Protein AF-0000000080183903 (afdb_homodimer)

Radius of gyration: 32.25 Å; Cα contacts (8 Å, |Δi|>4): 2059; chains: 2; bounding box: 62×93×68 Å

Organism: NCBI:txid722731

Secondary structure (DSSP, 8-state):
--PPEEEEEEESS-TT-SGGGT-TTS--HHHHHHHHTSEEESSEE-S-SSHHHHHHHHHHSS-HHHHS-SS-GGGT----TT---HHHHHHTTT-EEEEEE---S-SSGGGG--SEEE-SB-SHHHHHHHHHHIIIIIGGGGTT--EEEEEE--TTSSP--TTTSPPP-GGG----TTS---HHHHHHHHHHHH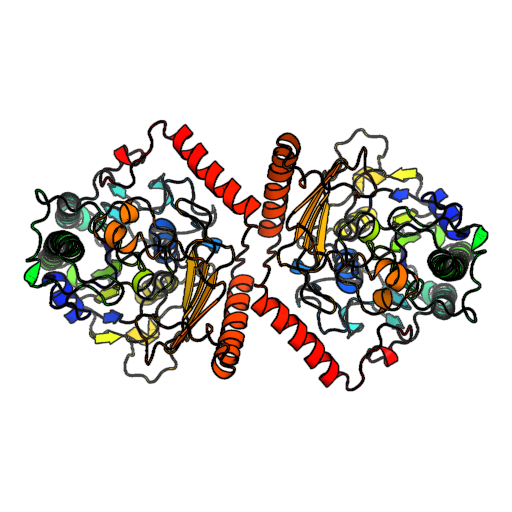HHHHHHHHHHHHHHHHHHTTGGGGEEEEEEESS--SSTTSTTS-SHHHHB--EEEEPPTT--SS--EEE-S-EEGGGHHHHHHHHTT-PPPTT--S---HHHHH-TTS----S-S-EEEEEEESSSEEEEEEEE-SSEEEEEE-S--BS----HHHHTSHHHHHHGGGS-SBPPSEEEEETTT-TT----TTTTT-HHHHHHHHHHHHHHHHHHHHTT-PPPPHHHHHHHHHHHHHHHHHHHSS---TT-SBGGGGT---/--PPEEEEEEESS-TT-SGGGT-TTS--HHHHHHHHTSEEESSEE-S-SSHHHHHHHHHHSS-HHHHS-SS-GGGT----TT---HHHHHHTTT-EEEEEE---S-SSGGGG--SEEE-SB-SHHHHHHHHHHIIIIIGGGGTT--EEEEEE--TTSSP--TTTSPPP-GGG----TTS---HHHHHHHHHHHHHHHHHHHHHHHHHHHHHHTTGGGGEEEEEEESS--SSTTSTTS-SHHHHB--EEEEPPTT--SS--EEE-S-EEGGGHHHHHHHHTT-PPPTT--S---HHHHH-TTS----S-S-EEEEEEESSSEEEEEEEE-SSEEEEEE-S--BS----HHHHTSHHHHHHGGGS-SBPPSEEEEETTT-TT----TTTTT-HHHHHHHHHHHHHHHHHHHHTT-PPPPHHHHHHHHHHHHHHHHHHHSS---TT-SBGGGGT---

Solvent-accessible surface area (backbone atoms only — not comparable to full-atom values): 45417 Å² total; per-residue (Å²): 126,75,56,68,24,38,38,38,39,36,37,28,34,45,13,53,77,30,37,76,66,69,31,80,73,37,62,26,68,46,54,32,52,47,38,68,59,5,32,30,36,76,39,27,30,24,38,11,22,38,61,15,22,9,44,41,10,38,38,37,4,22,55,29,69,66,33,37,20,49,25,38,16,85,34,64,29,39,62,42,90,85,61,60,32,50,43,38,56,40,39,76,72,61,34,48,27,37,37,33,13,46,78,48,52,45,59,49,66,73,76,54,40,48,77,40,73,48,48,61,44,5,42,40,72,58,25,41,51,52,50,52,50,39,62,69,56,52,53,72,72,46,77,64,58,25,35,36,39,36,40,18,26,34,42,45,41,67,73,59,53,60,91,78,17,63,51,45,65,39,87,63,46,74,68,57,90,87,48,72,90,42,72,54,32,24,45,46,49,15,20,51,38,10,32,44,33,55,44,22,54,39,52,38,53,52,53,49,48,33,53,72,69,55,47,37,42,45,24,33,40,36,38,37,30,29,10,6,26,78,41,77,73,9,36,74,29,88,41,61,53,0,14,28,19,35,39,30,43,22,66,17,71,66,48,80,67,48,66,55,43,77,41,82,53,64,39,43,27,22,18,48,39,35,17,52,31,47,68,72,72,45,83,67,64,86,79,41,69,33,58,58,49,38,70,55,55,53,41,69,82,54,91,61,79,71,89,45,75,62,46,60,34,41,44,41,41,70,97,45,56,53,47,34,42,35,38,34,42,89,52,37,40,39,37,40,38,79,58,92,44,40,54,55,76,66,54,67,78,31,44,72,31,53,49,24,55,71,43,52,90,70,28,67,50,75,39,66,54,60,41,34,23,52,34,84,84,33,68,81,61,78,60,56,49,58,78,79,67,41,65,71,48,49,54,54,48,51,55,51,40,48,54,44,44,50,51,30,56,76,53,49,51,53,75,62,52,72,69,41,32,41,50,50,41,50,48,34,44,49,51,36,37,62,72,54,70,48,77,51,39,90,64,46,48,35,22,67,51,42,56,30,76,131,124,75,57,68,24,37,37,38,39,36,36,27,32,45,12,53,76,31,38,74,68,68,32,80,74,36,62,27,68,44,53,32,53,48,38,68,60,4,32,30,38,75,40,27,29,24,39,10,23,39,61,15,22,9,44,40,10,38,39,38,4,22,54,28,68,65,33,37,20,48,24,39,17,84,34,62,30,38,62,42,90,85,62,60,31,50,44,38,56,40,41,77,71,61,32,47,26,37,38,32,12,45,78,47,52,46,58,49,66,74,76,53,40,48,76,39,74,47,49,61,44,5,44,41,72,59,24,41,52,53,50,52,50,38,61,70,55,51,51,72,70,46,78,64,58,24,34,38,40,36,41,18,27,34,43,44,41,67,73,58,54,60,90,78,18,63,51,46,65,39,88,63,47,75,69,57,89,84,47,73,90,42,71,54,31,23,44,47,49,14,22,51,38,10,32,42,33,55,43,22,56,37,51,38,53,52,55,50,46,32,54,73,71,54,48,37,41,44,24,32,39,36,38,37,30,29,10,7,26,76,42,76,71,9,35,72,30,87,41,60,52,0,14,28,20,34,39,31,44,22,64,17,70,66,46,79,67,47,67,55,43,78,41,81,53,66,40,43,26,22,19,47,39,36,18,52,32,46,70,71,72,44,83,66,64,85,80,41,68,33,58,57,51,38,68,54,55,52,40,71,83,54,92,60,80,71,90,45,73,61,44,60,33,42,43,41,41,70,95,44,55,54,48,34,42,35,37,33,42,88,51,36,40,40,37,40,37,77,57,93,44,40,53,53,75,66,55,68,78,30,45,72,30,52,49,23,55,71,44,53,92,69,29,67,50,74,38,65,54,60,41,33,22,51,34,84,84,32,67,82,62,79,59,54,49,57,78,78,66,41,65,71,48,49,53,54,48,51,55,51,41,47,52,44,43,51,51,31,57,76,53,49,48,53,75,64,54,72,70,40,32,40,48,49,40,51,48,34,43,50,51,36,36,63,72,52,72,47,77,53,39,90,64,47,48,35,22,66,51,42,55,31,76,130

Foldseek 3Di:
DQFFAEEEEEEEQAFPCDVCLPNPLFDQVLVNVLLQQWAWENAEWFQELDAQQRVQLLFQLAHCVQQFPQEWQLLPTAGDPVTATLLRQVVVVFAAEEEEFDDTHHLAVVVNPHPYYDHQFQALVVQLVVLLCCLVPVVVVPVSGHYYYYRYHHPPDDDQDCVVFPFGDLVSDDDDPVFDDDSQRSRRVRSSSRSSNVNSVSVNSSVVSCVVSVVLQRYKYKYKYRFAHQFFPARRHPACRSTRMTITIRGRPNDPQFGRDYDHAHHYSSQNSVQVCVCSVHDDDPSNPHHHCNVCRRCVPDPDDGSDFKDKHWHADYLFGWTKIWIDGPFKIKIATQDKAWQTDHDPSRCPGSRNVRCVVPGRHIHDRMFMDGCVVCVRRPDGPPPVPDPVRVVVNVVRVVVRVVVCVVSVPDHDDNVVSRVVSVCSNVVSCVVLVHDQDPNRSGSVSNSRDD/DQFFAEEEEEEEQAFPCDVCLPNPLFDQVLVNVLQQQWAWENAEWFQELDAQQRVQLLFQLAHCVQQFPQEWQLLPTAGDPVTATLLRQVVVVFAAEEEEFDDTHHLAVVVNPHPYYDHQFQALVVQLVVLLCCLVPVVVVPVSGHYYYYRYHHPPPDDQDCVVFPFGDLVSDDDDPVFDDDSQRSRRVRSSSRSSNVNSVSVNSSVVSCVVSVVLQRYKYKYKYRFAHQFFPARRHPACRSTRMTITIRGRPNDPQFGRDYDHAHHYSSQNSVQVCVCSVHDDDPSNPHHHCNVCRRCVPDPDDGSDFKDKHWHADYLFGWTKIWIDGPFKIKIAGQDKFWQTDHDPSRCPGSRNVRCVVPGRHIHDRMFMDGCVVCVRRPDGPPPVPDPVRVVVNVVRVVVRVVVCVVSVPDHDDNVVSRVVSVCSNVVSCVVLVHDQDPNRSGSVSRSRDD

Sequence (908 aa):
MAGDNVLLVHWHDLGRYLGAYGHQDVSSPRLDALAADSILFTRAHACAPLCSPSRGSFFTGRYPQSNGLVGLAHHGWEYRADVQTLPQILSQSGWYSALFGMQHESSYPKRLGFDEFDVSNSYCEYVVEKVIDWLHGDVPCRAGQPFLLTAGFFETHRPYPQERYEPANSATVEPPDYLPDTPEVRGDLAGFYGAISTADAAVGRILDTLAETGLDANTWVVFFTDHGPALPRAKSTLYDAGTGVALLIRPPAGRRDIASGVYDELFSGVDLVPTLLELLGLDVPADVEGVSHAHALHAPDTPADPVREQVYSMKTYHDSFDPIRAIRTKEYSYIENYVPRPLLDLPWDIQESPSGQAVAPFVTSPRPARELYDLRTDPTETLNLLADGDPGAEAIAADLAVRLHDWRQRTGDVIPSDFAGSRIALRYTETYVQIHLNAPSSRSAIAVDRGIEEMAGDNVLLVHWHDLGRYLGAYGHQDVSSPRLDALAADSILFTRAHACAPLCSPSRGSFFTGRYPQSNGLVGLAHHGWEYRADVQTLPQILSQSGWYSALFGMQHESSYPKRLGFDEFDVSNSYCEYVVEKVIDWLHGDVPCRAGQPFLLTAGFFETHRPYPQERYEPANSATVEPPDYLPDTPEVRGDLAGFYGAISTADAAVGRILDTLAETGLDANTWVVFFTDHGPALPRAKSTLYDAGTGVALLIRPPAGRRDIASGVYDELFSGVDLVPTLLELLGLDVPADVEGVSHAHALHAPDTPADPVREQVYSMKTYHDSFDPIRAIRTKEYSYIENYVPRPLLDLPWDIQESPSGQAVAPFVTSPRPARELYDLRTDPTETLNLLADGDPGAEAIAADLAVRLHDWRQRTGDVIPSDFAGSRIALRYTETYVQIHLNAPSSRSAIAVDRGIEE

Structure (mmCIF, N/CA/C/O backbone):
data_AF-0000000080183903-model_v1
#
loop_
_entity.id
_entity.type
_entity.pdbx_description
1 polymer Sulfatase
#
loop_
_atom_site.group_PDB
_atom_site.id
_atom_site.type_symbol
_atom_site.label_atom_id
_atom_site.label_alt_id
_atom_site.label_comp_id
_atom_site.label_asym_id
_atom_site.label_entity_id
_atom_site.label_seq_id
_atom_site.pdbx_PDB_ins_code
_atom_site.Cartn_x
_atom_site.Cartn_y
_atom_site.Cartn_z
_atom_site.occupancy
_atom_site.B_iso_or_equiv
_atom_site.auth_seq_id
_atom_site.auth_comp_id
_atom_site.auth_asym_id
_atom_site.auth_atom_id
_atom_site.pdbx_PDB_model_num
ATOM 1 N N . MET A 1 1 ? -32.906 26.062 20.281 1 38.72 1 MET A N 1
ATOM 2 C CA . MET A 1 1 ? -31.656 26.703 20.688 1 38.72 1 MET A CA 1
ATOM 3 C C . MET A 1 1 ? -30.703 26.844 19.484 1 38.72 1 MET A C 1
ATOM 5 O O . MET A 1 1 ? -30.641 25.938 18.641 1 38.72 1 MET A O 1
ATOM 9 N N . ALA A 1 2 ? -30.516 28.031 19.125 1 52.19 2 ALA A N 1
ATOM 10 C CA . ALA A 1 2 ? -29.734 28.297 17.922 1 52.19 2 ALA A CA 1
ATOM 11 C C . ALA A 1 2 ? -28.422 27.5 17.938 1 52.19 2 ALA A C 1
ATOM 13 O O . ALA A 1 2 ? -27.797 27.344 18.969 1 52.19 2 ALA A O 1
ATOM 14 N N . GLY A 1 3 ? -28.234 26.547 17.031 1 78.31 3 GLY A N 1
ATOM 15 C CA . GLY A 1 3 ? -27.062 25.672 16.953 1 78.31 3 GLY A CA 1
ATOM 16 C C . GLY A 1 3 ? -25.75 26.422 16.953 1 78.31 3 GLY A C 1
ATOM 17 O O . GLY A 1 3 ? -25.719 27.625 16.688 1 78.31 3 GLY A O 1
ATOM 18 N N . ASP A 1 4 ? -24.672 25.984 17.594 1 93.06 4 ASP A N 1
ATOM 19 C CA . ASP A 1 4 ? -23.344 26.594 17.688 1 93.06 4 ASP A CA 1
ATOM 20 C C . ASP A 1 4 ? -22.766 26.875 16.312 1 93.06 4 ASP A C 1
ATOM 22 O O . ASP A 1 4 ? -22.953 26.094 15.383 1 93.06 4 ASP A O 1
ATOM 26 N N . ASN A 1 5 ? -22.25 28.141 16.156 1 96.62 5 ASN A N 1
ATOM 27 C CA . ASN A 1 5 ? -21.469 28.469 14.977 1 96.62 5 ASN A CA 1
ATOM 28 C C . ASN A 1 5 ? -20.016 28.031 15.125 1 96.62 5 ASN A C 1
ATOM 30 O O . ASN A 1 5 ? -19.578 27.703 16.219 1 96.62 5 ASN A O 1
ATOM 34 N N . VAL A 1 6 ? -19.312 27.984 14.016 1 98.06 6 VAL A N 1
ATOM 35 C CA . VAL A 1 6 ? -17.875 27.703 14.023 1 98.06 6 VAL A CA 1
ATOM 36 C C . VAL A 1 6 ? -17.141 28.75 13.203 1 98.06 6 VAL A C 1
ATOM 38 O O . VAL A 1 6 ? -17.516 29.031 12.062 1 98.06 6 VAL A O 1
ATOM 41 N N . LEU A 1 7 ? -16.172 29.359 13.797 1 98.62 7 LEU A N 1
ATOM 42 C CA . LEU A 1 7 ? -15.195 30.188 13.102 1 98.62 7 LEU A CA 1
ATOM 43 C C . LEU A 1 7 ? -13.836 29.5 13.062 1 98.62 7 LEU A C 1
ATOM 45 O O . LEU A 1 7 ? -13.25 29.219 14.109 1 98.62 7 LEU A O 1
ATOM 49 N N . LEU A 1 8 ? -13.375 29.172 11.883 1 98.69 8 LEU A N 1
ATOM 50 C CA . LEU A 1 8 ? -12.031 28.641 11.672 1 98.69 8 LEU A CA 1
ATOM 51 C C . LEU A 1 8 ? -11.102 29.719 11.117 1 98.69 8 LEU A C 1
ATOM 53 O O . LEU A 1 8 ? -11.383 30.312 10.078 1 98.69 8 LEU A O 1
ATOM 57 N N . VAL A 1 9 ? -10.062 29.984 11.812 1 98.75 9 VAL A N 1
ATOM 58 C CA . VAL A 1 9 ? -8.992 30.844 11.32 1 98.75 9 VAL A CA 1
ATOM 59 C C . VAL A 1 9 ? -7.711 30.031 11.156 1 98.75 9 VAL A C 1
ATOM 61 O O . VAL A 1 9 ? -7.242 29.391 12.102 1 98.75 9 VAL A O 1
ATOM 64 N N . HIS A 1 10 ? -7.207 29.984 9.977 1 97.81 10 HIS A N 1
ATOM 65 C CA . HIS A 1 10 ? -5.984 29.203 9.805 1 97.81 10 HIS A CA 1
ATOM 66 C C . HIS A 1 10 ? -4.926 30.016 9.055 1 97.81 10 HIS A C 1
ATOM 68 O O . HIS A 1 10 ? -5.254 30.859 8.227 1 97.81 10 HIS A O 1
ATOM 74 N N . TRP A 1 11 ? -3.684 29.828 9.469 1 97.75 11 TRP A N 1
ATOM 75 C CA . TRP A 1 11 ? -2.52 30.469 8.875 1 97.75 11 TRP A CA 1
ATOM 76 C C . TRP A 1 11 ? -1.66 29.469 8.117 1 97.75 11 TRP A C 1
ATOM 78 O O . TRP A 1 11 ? -1.824 28.25 8.273 1 97.75 11 TRP A O 1
ATOM 88 N N . HIS A 1 12 ? -0.864 30.094 7.266 1 93.44 12 HIS A N 1
ATOM 89 C CA . HIS A 1 12 ? 0.11 29.359 6.477 1 93.44 12 HIS A CA 1
ATOM 90 C C . HIS A 1 12 ? 1.508 29.469 7.078 1 93.44 12 HIS A C 1
ATOM 92 O O . HIS A 1 12 ? 1.948 30.562 7.434 1 93.44 12 HIS A O 1
ATOM 98 N N . ASP A 1 13 ? 2.256 28.328 7.266 1 96.56 13 ASP A N 1
ATOM 99 C CA . ASP A 1 13 ? 3.697 28.281 7.496 1 96.56 13 ASP A CA 1
ATOM 100 C C . ASP A 1 13 ? 4.055 28.859 8.867 1 96.56 13 ASP A C 1
ATOM 102 O O . ASP A 1 13 ? 5.105 29.484 9.031 1 96.56 13 ASP A O 1
ATOM 106 N N . LEU A 1 14 ? 3.205 28.719 9.867 1 98.06 14 LEU A N 1
ATOM 107 C CA . LEU A 1 14 ? 3.457 29.359 11.156 1 98.06 14 LEU A CA 1
ATOM 108 C C . LEU A 1 14 ? 4.129 28.391 12.125 1 98.06 14 LEU A C 1
ATOM 110 O O . LEU A 1 14 ? 5.027 28.781 12.875 1 98.06 14 LEU A O 1
ATOM 114 N N . GLY A 1 15 ? 3.643 27.141 12.148 1 98.12 15 GLY A N 1
ATOM 115 C CA . GLY A 1 15 ? 4.012 26.219 13.211 1 98.12 15 GLY A CA 1
ATOM 116 C C . GLY A 1 15 ? 3.486 26.641 14.57 1 98.12 15 GLY A C 1
ATOM 117 O O . GLY A 1 15 ? 2.293 26.906 14.727 1 98.12 15 GLY A O 1
ATOM 118 N N . ARG A 1 16 ? 4.391 26.734 15.555 1 98.25 16 ARG A N 1
ATOM 119 C CA . ARG A 1 16 ? 4.008 27.125 16.906 1 98.25 16 ARG A CA 1
ATOM 120 C C . ARG A 1 16 ? 4.703 28.422 17.328 1 98.25 16 ARG A C 1
ATOM 122 O O . ARG A 1 16 ? 4.996 28.609 18.5 1 98.25 16 ARG A O 1
ATOM 129 N N . TYR A 1 17 ? 5 29.172 16.344 1 98.19 17 TYR A N 1
ATOM 130 C CA . TYR A 1 17 ? 5.734 30.406 16.609 1 98.19 17 TYR A CA 1
ATOM 131 C C . TYR A 1 17 ? 4.793 31.5 17.094 1 98.19 17 TYR A C 1
ATOM 133 O O . TYR A 1 17 ? 4.547 32.469 16.391 1 98.19 17 TYR A O 1
ATOM 141 N N . LEU A 1 18 ? 4.352 31.359 18.328 1 98.44 18 LEU A N 1
ATOM 142 C CA . LEU A 1 18 ? 3.504 32.312 19.047 1 98.44 18 LEU A CA 1
ATOM 143 C C . LEU A 1 18 ? 3.971 32.438 20.5 1 98.44 18 LEU A C 1
ATOM 145 O O . LEU A 1 18 ? 4.594 31.531 21.047 1 98.44 18 LEU A O 1
ATOM 149 N N . GLY A 1 19 ? 3.646 33.562 21.047 1 97.81 19 GLY A N 1
ATOM 150 C CA . GLY A 1 19 ? 3.924 33.719 22.469 1 97.81 19 GLY A CA 1
ATOM 151 C C . GLY A 1 19 ? 3.291 32.625 23.328 1 97.81 19 GLY A C 1
ATOM 152 O O . GLY A 1 19 ? 3.896 32.156 24.297 1 97.81 19 GLY A O 1
ATOM 153 N N . ALA A 1 20 ? 2.158 32.188 23 1 97.94 20 ALA A N 1
ATOM 154 C CA . ALA A 1 20 ? 1.405 31.188 23.734 1 97.94 20 ALA A CA 1
ATOM 155 C C . ALA A 1 20 ? 2.158 29.859 23.781 1 97.94 20 ALA A C 1
ATOM 157 O O . ALA A 1 20 ? 1.91 29.031 24.656 1 97.94 20 ALA A O 1
ATOM 158 N N . TYR A 1 21 ? 3.08 29.656 22.891 1 97.81 21 TYR A N 1
ATOM 159 C CA . TYR A 1 21 ? 3.855 28.422 22.844 1 97.81 21 TYR A CA 1
ATOM 160 C C . TYR A 1 21 ? 5.281 28.656 23.328 1 97.81 21 TYR A C 1
ATOM 162 O O . TYR A 1 21 ? 6.176 27.844 23.062 1 97.81 21 TYR A O 1
ATOM 170 N N . GLY A 1 22 ? 5.523 29.797 23.906 1 95.56 22 GLY A N 1
ATOM 171 C CA . GLY A 1 22 ? 6.789 30.016 24.578 1 95.56 22 GLY A CA 1
ATOM 172 C C . GLY A 1 22 ? 7.75 30.891 23.781 1 95.56 22 GLY A C 1
ATOM 173 O O . GLY A 1 22 ? 8.891 31.094 24.203 1 95.56 22 GLY A O 1
ATOM 174 N N . HIS A 1 23 ? 7.355 31.359 22.641 1 95.94 23 HIS A N 1
ATOM 175 C CA . HIS A 1 23 ? 8.211 32.25 21.875 1 95.94 23 HIS A CA 1
ATOM 176 C C . HIS A 1 23 ? 8.109 33.688 22.375 1 95.94 23 HIS A C 1
ATOM 178 O O . HIS A 1 23 ? 7.32 34.5 21.859 1 95.94 23 HIS A O 1
ATOM 184 N N . GLN A 1 24 ? 8.945 34.062 23.172 1 93.25 24 GLN A N 1
ATOM 185 C CA . GLN A 1 24 ? 8.906 35.406 23.797 1 93.25 24 GLN A CA 1
ATOM 186 C C . GLN A 1 24 ? 9.383 36.469 22.828 1 93.25 24 GLN A C 1
ATOM 188 O O . GLN A 1 24 ? 9.086 37.656 23.016 1 93.25 24 GLN A O 1
ATOM 193 N N . ASP A 1 25 ? 10.055 36.062 21.828 1 95 25 ASP A N 1
ATOM 194 C CA . ASP A 1 25 ? 10.609 37 20.859 1 95 25 ASP A CA 1
ATOM 195 C C . ASP A 1 25 ? 9.594 37.312 19.766 1 95 25 ASP A C 1
ATOM 197 O O . ASP A 1 25 ? 9.867 38.125 18.859 1 95 25 ASP A O 1
ATOM 201 N N . VAL A 1 26 ? 8.445 36.719 19.859 1 96.31 26 VAL A N 1
ATOM 202 C CA . VAL A 1 26 ? 7.379 36.969 18.891 1 96.31 26 VAL A CA 1
ATOM 203 C C . VAL A 1 26 ? 6.289 37.812 19.531 1 96.31 26 VAL A C 1
ATOM 205 O O . VAL A 1 26 ? 5.934 37.625 20.703 1 96.31 26 VAL A O 1
ATOM 208 N N . SER A 1 27 ? 5.875 38.812 18.812 1 97.5 27 SER A N 1
ATOM 209 C CA . SER A 1 27 ? 4.742 39.625 19.25 1 97.5 27 SER A CA 1
ATOM 210 C C . SER A 1 27 ? 3.436 39.125 18.641 1 97.5 27 SER A C 1
ATOM 212 O O . SER A 1 27 ? 3.129 39.406 17.484 1 97.5 27 SER A O 1
ATOM 214 N N . SER A 1 28 ? 2.703 38.438 19.438 1 98.44 28 SER A N 1
ATOM 215 C CA . SER A 1 28 ? 1.4 37.906 19.031 1 98.44 28 SER A CA 1
ATOM 216 C C . SER A 1 28 ? 0.371 38.094 20.156 1 98.44 28 SER A C 1
ATOM 218 O O . SER A 1 28 ? -0.293 37.125 20.547 1 98.44 28 SER A O 1
ATOM 220 N N . PRO A 1 29 ? 0.107 39.281 20.609 1 98.62 29 PRO A N 1
ATOM 221 C CA . PRO A 1 29 ? -0.712 39.5 21.797 1 98.62 29 PRO A CA 1
ATOM 222 C C . PRO A 1 29 ? -2.154 39.031 21.625 1 98.62 29 PRO A C 1
ATOM 224 O O . PRO A 1 29 ? -2.781 38.594 22.578 1 98.62 29 PRO A O 1
ATOM 227 N N . ARG A 1 30 ? -2.709 39.188 20.469 1 98.69 30 ARG A N 1
ATOM 228 C CA . ARG A 1 30 ? -4.113 38.812 20.266 1 98.69 30 ARG A CA 1
ATOM 229 C C . ARG A 1 30 ? -4.309 37.312 20.312 1 98.69 30 ARG A C 1
ATOM 231 O O . ARG A 1 30 ? -5.234 36.812 20.953 1 98.69 30 ARG A O 1
ATOM 238 N N . LEU A 1 31 ? -3.391 36.562 19.641 1 98.69 31 LEU A N 1
ATOM 239 C CA . LEU A 1 31 ? -3.471 35.125 19.688 1 98.69 31 LEU A CA 1
ATOM 240 C C . LEU A 1 31 ? -3.121 34.594 21.078 1 98.69 31 LEU A C 1
ATOM 242 O O . LEU A 1 31 ? -3.666 33.594 21.531 1 98.69 31 LEU A O 1
ATOM 246 N N . ASP A 1 32 ? -2.184 35.312 21.75 1 98.56 32 ASP A N 1
ATOM 247 C CA . ASP A 1 32 ? -1.875 34.938 23.125 1 98.56 32 ASP A CA 1
ATOM 248 C C . ASP A 1 32 ? -3.094 35.094 24.031 1 98.56 32 ASP A C 1
ATOM 250 O O . ASP A 1 32 ? -3.361 34.25 24.891 1 98.56 32 ASP A O 1
ATOM 254 N N . ALA A 1 33 ? -3.812 36.156 23.828 1 98.12 33 ALA A N 1
ATOM 255 C CA . ALA A 1 33 ? -5.051 36.375 24.578 1 98.12 33 ALA A CA 1
ATOM 256 C C . ALA A 1 33 ? -6.09 35.312 24.219 1 98.12 33 ALA A C 1
ATOM 258 O O . ALA A 1 33 ? -6.785 34.781 25.109 1 98.12 33 ALA A O 1
ATOM 259 N N . LEU A 1 34 ? -6.199 35.031 22.938 1 98.12 34 LEU A N 1
ATOM 260 C CA . LEU A 1 34 ? -7.105 33.969 22.531 1 98.12 34 LEU A CA 1
ATOM 261 C C . LEU A 1 34 ? -6.734 32.656 23.203 1 98.12 34 LEU A C 1
ATOM 263 O O . LEU A 1 34 ? -7.609 31.906 23.672 1 98.12 34 LEU A O 1
ATOM 267 N N . ALA A 1 35 ? -5.449 32.312 23.203 1 98.25 35 ALA A N 1
ATOM 268 C CA . ALA A 1 35 ? -4.969 31.062 23.812 1 98.25 35 ALA A CA 1
ATOM 269 C C . ALA A 1 35 ? -5.367 30.984 25.281 1 98.25 35 ALA A C 1
ATOM 271 O O . ALA A 1 35 ? -5.734 29.906 25.766 1 98.25 35 ALA A O 1
ATOM 272 N N . ALA A 1 36 ? -5.344 32.062 25.953 1 96.25 36 ALA A N 1
ATOM 273 C CA . ALA A 1 36 ? -5.668 32.094 27.375 1 96.25 36 ALA A CA 1
ATOM 274 C C . ALA A 1 36 ? -7.133 31.75 27.609 1 96.25 36 ALA A C 1
ATOM 276 O O . ALA A 1 36 ? -7.48 31.203 28.672 1 96.25 36 ALA A O 1
ATOM 277 N N . ASP A 1 37 ? -7.984 32.031 26.641 1 94.62 37 ASP A N 1
ATOM 278 C CA . ASP A 1 37 ? -9.414 31.781 26.75 1 94.62 37 ASP A CA 1
ATOM 279 C C . ASP A 1 37 ? -9.805 30.516 26 1 94.62 37 ASP A C 1
ATOM 281 O O . ASP A 1 37 ? -10.992 30.266 25.75 1 94.62 37 ASP A O 1
ATOM 285 N N . SER A 1 38 ? -8.82 29.734 25.562 1 96.88 38 SER A N 1
ATOM 286 C CA . SER A 1 38 ? -9.062 28.562 24.734 1 96.88 38 SER A CA 1
ATOM 287 C C . SER A 1 38 ? -8.492 27.297 25.375 1 96.88 38 SER A C 1
ATOM 289 O O . SER A 1 38 ? -7.871 27.375 26.438 1 96.88 38 SER A O 1
ATOM 291 N N . ILE A 1 39 ? -8.859 26.188 24.859 1 96.69 39 ILE A N 1
ATOM 292 C CA . ILE A 1 39 ? -8.047 24.984 25.047 1 96.69 39 ILE A CA 1
ATOM 293 C C . ILE A 1 39 ? -6.816 25.062 24.141 1 96.69 39 ILE A C 1
ATOM 295 O O . ILE A 1 39 ? -6.93 25.094 22.922 1 96.69 39 ILE A O 1
ATOM 299 N N . LEU A 1 40 ? -5.645 25.141 24.766 1 98 40 LEU A N 1
ATOM 300 C CA . LEU A 1 40 ? -4.371 25.203 24.062 1 98 40 LEU A CA 1
ATOM 301 C C . LEU A 1 40 ? -3.787 23.812 23.859 1 98 40 LEU A C 1
ATOM 303 O O . LEU A 1 40 ? -3.432 23.141 24.844 1 98 40 LEU A O 1
ATOM 307 N N . PHE A 1 41 ? -3.666 23.375 22.625 1 98.31 41 PHE A N 1
ATOM 308 C CA . PHE A 1 41 ? -3.076 22.078 22.312 1 98.31 41 PHE A CA 1
ATOM 309 C C . PHE A 1 41 ? -1.564 22.188 22.172 1 98.31 41 PHE A C 1
ATOM 311 O O . PHE A 1 41 ? -1.072 22.875 21.266 1 98.31 41 PHE A O 1
ATOM 318 N N . THR A 1 42 ? -0.841 21.453 22.984 1 97.81 42 THR A N 1
ATOM 319 C CA . THR A 1 42 ? 0.604 21.656 23 1 97.81 42 THR A CA 1
ATOM 320 C C . THR A 1 42 ? 1.31 20.562 22.203 1 97.81 42 THR A C 1
ATOM 322 O O . THR A 1 42 ? 2.5 20.672 21.906 1 97.81 42 THR A O 1
ATOM 325 N N . ARG A 1 43 ? 0.579 19.516 21.781 1 98.12 43 ARG A N 1
ATOM 326 C CA . ARG A 1 43 ? 1.175 18.391 21.047 1 98.12 43 ARG A CA 1
ATOM 327 C C . ARG A 1 43 ? 0.336 18.031 19.828 1 98.12 43 ARG A C 1
ATOM 329 O O . ARG A 1 43 ? 0.077 16.859 19.562 1 98.12 43 ARG A O 1
ATOM 336 N N . ALA A 1 44 ? -0.181 19.047 19.188 1 98.75 44 ALA A N 1
ATOM 337 C CA . ALA A 1 44 ? -0.895 18.844 17.922 1 98.75 44 ALA A CA 1
ATOM 338 C C . ALA A 1 44 ? 0.076 18.75 16.75 1 98.75 44 ALA A C 1
ATOM 340 O O . ALA A 1 44 ? 1.047 19.516 16.688 1 98.75 44 ALA A O 1
ATOM 341 N N . HIS A 1 45 ? -0.143 17.75 15.891 1 98.88 45 HIS A N 1
ATOM 342 C CA . HIS A 1 45 ? 0.715 17.547 14.734 1 98.88 45 HIS A CA 1
ATOM 343 C C . HIS A 1 45 ? -0.108 17.438 13.453 1 98.88 45 HIS A C 1
ATOM 345 O O . HIS A 1 45 ? -1.142 16.766 13.438 1 98.88 45 HIS A O 1
ATOM 351 N N . ALA A 1 46 ? 0.334 18.109 12.406 1 98.81 46 ALA A N 1
ATOM 352 C CA . ALA A 1 46 ? -0.218 17.906 11.07 1 98.81 46 ALA A CA 1
ATOM 353 C C . ALA A 1 46 ? 0.128 16.531 10.531 1 98.81 46 ALA A C 1
ATOM 355 O O . ALA A 1 46 ? 1.131 15.93 10.938 1 98.81 46 ALA A O 1
ATOM 356 N N . CYS A 1 47 ? -0.677 16.094 9.648 1 98.75 47 CYS A N 1
ATOM 357 C CA . CYS A 1 47 ? -0.421 14.789 9.047 1 98.75 47 CYS A CA 1
ATOM 358 C C . CYS A 1 47 ? 0.646 14.898 7.961 1 98.75 47 CYS A C 1
ATOM 360 O O . CYS A 1 47 ? 1.194 13.883 7.523 1 98.75 47 CYS A O 1
ATOM 362 N N . ALA A 1 48 ? 0.909 16.094 7.523 1 98.75 48 ALA A N 1
ATOM 363 C CA . ALA A 1 48 ? 1.932 16.359 6.516 1 98.75 48 ALA A CA 1
ATOM 364 C C . ALA A 1 48 ? 2.605 17.703 6.77 1 98.75 48 ALA A C 1
ATOM 366 O O . ALA A 1 48 ? 1.974 18.641 7.273 1 98.75 48 ALA A O 1
ATOM 367 N N . PRO A 1 49 ? 3.848 17.797 6.438 1 98.31 49 PRO A N 1
ATOM 368 C CA . PRO A 1 49 ? 4.578 19.047 6.617 1 98.31 49 PRO A CA 1
ATOM 369 C C . PRO A 1 49 ? 4.406 20 5.438 1 98.31 49 PRO A C 1
ATOM 371 O O . PRO A 1 49 ? 5.32 20.766 5.117 1 98.31 49 PRO A O 1
ATOM 374 N N . LEU A 1 50 ? 3.285 19.797 4.699 1 97 50 LEU A N 1
ATOM 375 C CA . LEU A 1 50 ? 2.992 20.531 3.463 1 97 50 LEU A CA 1
ATOM 376 C C . LEU A 1 50 ? 1.582 21.109 3.494 1 97 50 LEU A C 1
ATOM 378 O O . LEU A 1 50 ? 0.697 20.562 4.156 1 97 50 LEU A O 1
ATOM 382 N N . CYS A 1 51 ? 1.385 22.062 2.697 1 96 51 CYS A N 1
ATOM 383 C CA . CYS A 1 51 ? 0.151 22.844 2.775 1 96 51 CYS A CA 1
ATOM 384 C C . CYS A 1 51 ? -1.054 21.984 2.398 1 96 51 CYS A C 1
ATOM 386 O O . CYS A 1 51 ? -1.862 21.625 3.258 1 96 51 CYS A O 1
ATOM 388 N N . SER A 1 52 ? -1.11 21.469 1.143 1 97.06 52 SER A N 1
ATOM 389 C CA . SER A 1 52 ? -2.301 20.797 0.628 1 97.06 52 SER A CA 1
ATOM 390 C C . SER A 1 52 ? -2.576 19.5 1.384 1 97.06 52 SER A C 1
ATOM 392 O O . SER A 1 52 ? -3.686 19.281 1.875 1 97.06 52 SER A O 1
ATOM 394 N N . PRO A 1 53 ? -1.558 18.656 1.521 1 98.5 53 PRO A N 1
ATOM 395 C CA . PRO A 1 53 ? -1.826 17.406 2.236 1 98.5 53 PRO A CA 1
ATOM 396 C C . PRO A 1 53 ? -2.264 17.641 3.68 1 98.5 53 PRO A C 1
ATOM 398 O O . PRO A 1 53 ? -3.162 16.953 4.176 1 98.5 53 PRO A O 1
ATOM 401 N N . SER A 1 54 ? -1.627 18.562 4.371 1 98.56 54 SER A N 1
ATOM 402 C CA . SER A 1 54 ? -1.979 18.844 5.758 1 98.56 54 SER A CA 1
ATOM 403 C C . SER A 1 54 ? -3.408 19.359 5.867 1 98.56 54 SER A C 1
ATOM 405 O O . SER A 1 54 ? -4.215 18.828 6.625 1 98.56 54 SER A O 1
ATOM 407 N N . ARG A 1 55 ? -3.754 20.406 5.117 1 98.31 55 ARG A N 1
ATOM 408 C CA . ARG A 1 55 ? -5.09 20.984 5.145 1 98.31 55 ARG A CA 1
ATOM 409 C C . ARG A 1 55 ? -6.148 19.953 4.754 1 98.31 55 ARG A C 1
ATOM 411 O O . ARG A 1 55 ? -7.242 19.938 5.324 1 98.31 55 ARG A O 1
ATOM 418 N N . GLY A 1 56 ? -5.777 19.172 3.717 1 98.5 56 GLY A N 1
ATOM 419 C CA . GLY A 1 56 ? -6.699 18.109 3.346 1 98.5 56 GLY A CA 1
ATOM 420 C C . GLY A 1 56 ? -7.09 17.219 4.512 1 98.5 56 GLY A C 1
ATOM 421 O O . GLY A 1 56 ? -8.258 16.844 4.652 1 98.5 56 GLY A O 1
ATOM 422 N N . SER A 1 57 ? -6.141 16.906 5.332 1 98.75 57 SER A N 1
ATOM 423 C CA . SER A 1 57 ? -6.414 16.062 6.492 1 98.75 57 SER A CA 1
ATOM 424 C C . SER A 1 57 ? -7.234 16.812 7.539 1 98.75 57 SER A C 1
ATOM 426 O O . SER A 1 57 ? -8.164 16.266 8.125 1 98.75 57 SER A O 1
ATOM 428 N N . PHE A 1 58 ? -6.949 18.094 7.801 1 98.75 58 PHE A N 1
ATOM 429 C CA . PHE A 1 58 ? -7.664 18.891 8.781 1 98.75 58 PHE A CA 1
ATOM 430 C C . PHE A 1 58 ? -9.141 19.031 8.406 1 98.75 58 PHE A C 1
ATOM 432 O O . PHE A 1 58 ? -10.008 19.062 9.281 1 98.75 58 PHE A O 1
ATOM 439 N N . PHE A 1 59 ? -9.438 19.062 7.098 1 98.69 59 PHE A N 1
ATOM 440 C CA . PHE A 1 59 ? -10.781 19.422 6.668 1 98.69 59 PHE A CA 1
ATOM 441 C C . PHE A 1 59 ? -11.602 18.172 6.348 1 98.69 59 PHE A C 1
ATOM 443 O O . PHE A 1 59 ? -12.812 18.266 6.121 1 98.69 59 PHE A O 1
ATOM 450 N N . THR A 1 60 ? -10.953 17 6.297 1 98.75 60 THR A N 1
ATOM 451 C CA . THR A 1 60 ? -11.711 15.812 5.938 1 98.75 60 THR A CA 1
ATOM 452 C C . THR A 1 60 ? -11.664 14.781 7.062 1 98.75 60 THR A C 1
ATOM 454 O O . THR A 1 60 ? -12.484 13.859 7.102 1 98.75 60 THR A O 1
ATOM 457 N N . GLY A 1 61 ? -10.609 14.875 7.93 1 98.81 61 GLY A N 1
ATOM 458 C CA . GLY A 1 61 ? -10.383 13.852 8.938 1 98.81 61 GLY A CA 1
ATOM 459 C C . GLY A 1 61 ? -9.789 12.578 8.367 1 98.81 61 GLY A C 1
ATOM 460 O O . GLY A 1 61 ? -9.859 11.523 9 1 98.81 61 GLY A O 1
ATOM 461 N N . ARG A 1 62 ? -9.273 12.648 7.184 1 98.81 62 ARG A N 1
ATOM 462 C CA . ARG A 1 62 ? -8.656 11.508 6.512 1 98.81 62 ARG A CA 1
ATOM 463 C C . ARG A 1 62 ? -7.195 11.805 6.172 1 98.81 62 ARG A C 1
ATOM 465 O O . ARG A 1 62 ? -6.836 12.945 5.875 1 98.81 62 ARG A O 1
ATOM 472 N N . TYR A 1 63 ? -6.352 10.812 6.215 1 98.81 63 TYR A N 1
ATOM 473 C CA . TYR A 1 63 ? -4.949 10.977 5.852 1 98.81 63 TYR A CA 1
ATOM 474 C C . TYR A 1 63 ? -4.801 11.281 4.367 1 98.81 63 TYR A C 1
ATOM 476 O O . TYR A 1 63 ? -5.703 11 3.576 1 98.81 63 TYR A O 1
ATOM 484 N N . PRO A 1 64 ? -3.646 11.828 3.99 1 98.69 64 PRO A N 1
ATOM 485 C CA . PRO A 1 64 ? -3.457 12.25 2.602 1 98.69 64 PRO A CA 1
ATOM 486 C C . PRO A 1 64 ? -3.656 11.117 1.602 1 98.69 64 PRO A C 1
ATOM 488 O O . PRO A 1 64 ? -4.309 11.297 0.573 1 98.69 64 PRO A O 1
ATOM 491 N N . GLN A 1 65 ? -3.133 9.93 1.872 1 97.81 65 GLN A N 1
ATOM 492 C CA . GLN A 1 65 ? -3.262 8.82 0.932 1 97.81 65 GLN A CA 1
ATOM 493 C C . GLN A 1 65 ? -4.715 8.375 0.804 1 97.81 65 GLN A C 1
ATOM 495 O O . GLN A 1 65 ? -5.109 7.805 -0.215 1 97.81 65 GLN A O 1
ATOM 500 N N . SER A 1 66 ? -5.508 8.625 1.821 1 98 66 SER A N 1
ATOM 501 C CA . SER A 1 66 ? -6.918 8.258 1.82 1 98 66 SER A CA 1
ATOM 502 C C . SER A 1 66 ? -7.758 9.297 1.091 1 98 66 SER A C 1
ATOM 504 O O . SER A 1 66 ? -8.695 8.953 0.363 1 98 66 SER A O 1
ATOM 506 N N . ASN A 1 67 ? -7.418 10.578 1.305 1 98.25 67 ASN A N 1
ATOM 507 C CA . ASN A 1 67 ? -8.281 11.609 0.73 1 98.25 67 ASN A CA 1
ATOM 508 C C . ASN A 1 67 ? -7.797 12.031 -0.656 1 98.25 67 ASN A C 1
ATOM 510 O O . ASN A 1 67 ? -8.516 12.727 -1.381 1 98.25 67 ASN A O 1
ATOM 514 N N . GLY A 1 68 ? -6.543 11.656 -1.013 1 97.44 68 GLY A N 1
ATOM 515 C CA . GLY A 1 68 ? -6.078 11.867 -2.373 1 97.44 68 GLY A CA 1
ATOM 516 C C . GLY A 1 68 ? -5.082 13.008 -2.492 1 97.44 68 GLY A C 1
ATOM 517 O O . GLY A 1 68 ? -4.43 13.164 -3.527 1 97.44 68 GLY A O 1
ATOM 518 N N . LEU A 1 69 ? -4.898 13.828 -1.478 1 97.81 69 LEU A N 1
ATOM 519 C CA . LEU A 1 69 ? -3.996 14.977 -1.528 1 97.81 69 LEU A CA 1
ATOM 520 C C . LEU A 1 69 ? -2.615 14.609 -1 1 97.81 69 LEU A C 1
ATOM 522 O O . LEU A 1 69 ? -2.199 15.094 0.056 1 97.81 69 LEU A O 1
ATOM 526 N N . VAL A 1 70 ? -1.881 13.844 -1.791 1 97.81 70 VAL A N 1
ATOM 527 C CA . VAL A 1 70 ? -0.561 13.359 -1.396 1 97.81 70 VAL A CA 1
ATOM 528 C C . VAL A 1 70 ? 0.51 14.344 -1.875 1 97.81 70 VAL A C 1
ATOM 530 O O . VAL A 1 70 ? 1.699 14.148 -1.612 1 97.81 70 VAL A O 1
ATOM 533 N N . GLY A 1 71 ? 0.156 15.359 -2.58 1 96.31 71 GLY A N 1
ATOM 534 C CA . GLY A 1 71 ? 0.959 16.469 -3.064 1 96.31 71 GLY A CA 1
ATOM 535 C C . GLY A 1 71 ? 0.196 17.781 -3.115 1 96.31 71 GLY A C 1
ATOM 536 O O . GLY A 1 71 ? -0.904 17.891 -2.568 1 96.31 71 GLY A O 1
ATOM 537 N N . LEU A 1 72 ? 0.732 18.734 -3.711 1 94 72 LEU A N 1
ATOM 538 C CA . LEU A 1 72 ? 0.158 20.078 -3.701 1 94 72 LEU A CA 1
ATOM 539 C C . LEU A 1 72 ? -0.981 20.188 -4.711 1 94 72 LEU A C 1
ATOM 541 O O . LEU A 1 72 ? -0.887 19.656 -5.82 1 94 72 LEU A O 1
ATOM 545 N N . ALA A 1 73 ? -1.985 20.891 -4.309 1 92 73 ALA A N 1
ATOM 546 C CA . ALA A 1 73 ? -3.129 21.109 -5.188 1 92 73 ALA A CA 1
ATOM 547 C C . ALA A 1 73 ? -2.701 21.828 -6.469 1 92 73 ALA A C 1
ATOM 549 O O . ALA A 1 73 ? -3.17 21.484 -7.559 1 92 73 ALA A O 1
ATOM 550 N N . HIS A 1 74 ? -1.773 22.766 -6.363 1 87.44 74 HIS A N 1
ATOM 551 C CA . HIS A 1 74 ? -1.354 23.516 -7.535 1 87.44 74 HIS A CA 1
ATOM 552 C C . HIS A 1 74 ? -0.321 22.75 -8.352 1 87.44 74 HIS A C 1
ATOM 554 O O . HIS A 1 74 ? 0.351 23.328 -9.211 1 87.44 74 HIS A O 1
ATOM 560 N N . HIS A 1 75 ? -0.076 21.531 -8.031 1 88.81 75 HIS A N 1
ATOM 561 C CA . HIS A 1 75 ? 0.644 20.594 -8.883 1 88.81 75 HIS A CA 1
ATOM 562 C C . HIS A 1 75 ? -0.3 19.562 -9.477 1 88.81 75 HIS A C 1
ATOM 564 O O . HIS A 1 75 ? 0.144 18.609 -10.133 1 88.81 75 HIS A O 1
ATOM 570 N N . GLY A 1 76 ? -1.584 19.734 -9.133 1 89.88 76 GLY A N 1
ATOM 571 C CA . GLY A 1 76 ? -2.582 18.922 -9.805 1 89.88 76 GLY A CA 1
ATOM 572 C C . GLY A 1 76 ? -3.197 17.859 -8.898 1 89.88 76 GLY A C 1
ATOM 573 O O . GLY A 1 76 ? -4.121 17.156 -9.305 1 89.88 76 GLY A O 1
ATOM 574 N N . TRP A 1 77 ? -2.725 17.719 -7.746 1 94 77 TRP A N 1
ATOM 575 C CA . TRP A 1 77 ? -3.316 16.75 -6.832 1 94 77 TRP A CA 1
ATOM 576 C C . TRP A 1 77 ? -4.676 17.234 -6.328 1 94 77 TRP A C 1
ATOM 578 O O . TRP A 1 77 ? -4.855 18.422 -6.051 1 94 77 TRP A O 1
ATOM 588 N N . GLU A 1 78 ? -5.629 16.328 -6.109 1 95.25 78 GLU A N 1
ATOM 589 C CA . GLU A 1 78 ? -7.012 16.641 -5.754 1 95.25 78 GLU A CA 1
ATOM 590 C C . GLU A 1 78 ? -7.602 15.586 -4.832 1 95.25 78 GLU A C 1
ATOM 592 O O . GLU A 1 78 ? -7.09 14.469 -4.758 1 95.25 78 GLU A O 1
ATOM 597 N N . TYR A 1 79 ? -8.648 16.031 -4.191 1 97.5 79 TYR A N 1
ATOM 598 C CA . TYR A 1 79 ? -9.422 15.07 -3.416 1 97.5 79 TYR A CA 1
ATOM 599 C C . TYR A 1 79 ? -9.969 13.969 -4.309 1 97.5 79 TYR A C 1
ATOM 601 O O . TYR A 1 79 ? -10.375 14.219 -5.445 1 97.5 79 TYR A O 1
ATOM 609 N N . ARG A 1 80 ? -10.023 12.773 -3.744 1 96.81 80 ARG A N 1
ATOM 610 C CA . ARG A 1 80 ? -10.766 11.711 -4.41 1 96.81 80 ARG A CA 1
ATOM 611 C C . ARG A 1 80 ? -12.25 12.047 -4.504 1 96.81 80 ARG A C 1
ATOM 613 O O . ARG A 1 80 ? -12.758 12.852 -3.727 1 96.81 80 ARG A O 1
ATOM 620 N N . ALA A 1 81 ? -13 11.383 -5.328 1 94.38 81 ALA A N 1
ATOM 621 C CA . ALA A 1 81 ? -14.383 11.711 -5.648 1 94.38 81 ALA A CA 1
ATOM 622 C C . ALA A 1 81 ? -15.297 11.469 -4.453 1 94.38 81 ALA A C 1
ATOM 624 O O . ALA A 1 81 ? -16.281 12.188 -4.254 1 94.38 81 ALA A O 1
ATOM 625 N N . ASP A 1 82 ? -14.93 10.57 -3.668 1 95.25 82 ASP A N 1
ATOM 626 C CA . ASP A 1 82 ? -15.828 10.148 -2.6 1 95.25 82 ASP A CA 1
ATOM 627 C C . ASP A 1 82 ? -15.586 10.945 -1.324 1 95.25 82 ASP A C 1
ATOM 629 O O . ASP A 1 82 ? -16.297 10.773 -0.328 1 95.25 82 ASP A O 1
ATOM 633 N N . VAL A 1 83 ? -14.688 11.867 -1.313 1 97.25 83 VAL A N 1
ATOM 634 C CA . VAL A 1 83 ? -14.273 12.555 -0.095 1 97.25 83 VAL A CA 1
ATOM 635 C C . VAL A 1 83 ? -15.266 13.68 0.225 1 97.25 83 VAL A C 1
ATOM 637 O O . VAL A 1 83 ? -15.625 14.461 -0.653 1 97.25 83 VAL A O 1
ATOM 640 N N . GLN A 1 84 ? -15.664 13.719 1.452 1 97.56 84 GLN A N 1
ATOM 641 C CA . GLN A 1 84 ? -16.469 14.82 1.979 1 97.56 84 GLN A CA 1
ATOM 642 C C . GLN A 1 84 ? -15.633 15.719 2.896 1 97.56 84 GLN A C 1
ATOM 644 O O . GLN A 1 84 ? -14.945 15.227 3.793 1 97.56 84 GLN A O 1
ATOM 649 N N . THR A 1 85 ? -15.719 17 2.672 1 98.31 85 THR A N 1
ATOM 650 C CA . THR A 1 85 ? -15.016 17.969 3.514 1 98.31 85 THR A CA 1
ATOM 651 C C . THR A 1 85 ? -15.914 18.422 4.66 1 98.31 85 THR A C 1
ATOM 653 O O . THR A 1 85 ? -17.109 18.156 4.664 1 98.31 85 THR A O 1
ATOM 656 N N . LEU A 1 86 ? -15.336 19.109 5.613 1 98.56 86 LEU A N 1
ATOM 657 C CA . LEU A 1 86 ? -16.062 19.594 6.777 1 98.56 86 LEU A CA 1
ATOM 658 C C . LEU A 1 86 ? -17.234 20.469 6.359 1 98.56 86 LEU A C 1
ATOM 660 O O . LEU A 1 86 ? -18.359 20.297 6.848 1 98.56 86 LEU A O 1
ATOM 664 N N . PRO A 1 87 ? -17.094 21.469 5.426 1 98.5 87 PRO A N 1
ATOM 665 C CA . PRO A 1 87 ? -18.25 22.266 5.008 1 98.5 87 PRO A CA 1
ATOM 666 C C . PRO A 1 87 ? -19.359 21.406 4.395 1 98.5 87 PRO A C 1
ATOM 668 O O . PRO A 1 87 ? -20.547 21.688 4.613 1 98.5 87 PRO A O 1
ATOM 671 N N . GLN A 1 88 ? -18.969 20.422 3.633 1 98.19 88 GLN A N 1
ATOM 672 C CA . GLN A 1 88 ? -19.969 19.547 3.039 1 98.19 88 GLN A CA 1
ATOM 673 C C . GLN A 1 88 ? -20.703 18.75 4.109 1 98.19 88 GLN A C 1
ATOM 675 O O . GLN A 1 88 ? -21.938 18.609 4.051 1 98.19 88 GLN A O 1
ATOM 680 N N . ILE A 1 89 ? -19.969 18.234 5.074 1 97.94 89 ILE A N 1
ATOM 681 C CA . ILE A 1 89 ? -20.578 17.484 6.168 1 97.94 89 ILE A CA 1
ATOM 682 C C . ILE A 1 89 ? -21.547 18.359 6.941 1 97.94 89 ILE A C 1
ATOM 684 O O . ILE A 1 89 ? -22.672 17.969 7.227 1 97.94 89 ILE A O 1
ATOM 688 N N . LEU A 1 90 ? -21.141 19.578 7.273 1 97.69 90 LEU A N 1
ATOM 689 C CA . LEU A 1 90 ? -21.953 20.5 8.055 1 97.69 90 LEU A CA 1
ATOM 690 C C . LEU A 1 90 ? -23.156 20.984 7.25 1 97.69 90 LEU A C 1
ATOM 692 O O . LEU A 1 90 ? -24.234 21.203 7.809 1 97.69 90 LEU A O 1
ATOM 696 N N . SER A 1 91 ? -22.938 21.156 5.957 1 96.06 91 SER A N 1
ATOM 697 C CA . SER A 1 91 ? -24.062 21.531 5.094 1 96.06 91 SER A CA 1
ATOM 698 C C . SER A 1 91 ? -25.188 20.516 5.176 1 96.06 91 SER A C 1
ATOM 700 O O . SER A 1 91 ? -26.359 20.891 5.195 1 96.06 91 SER A O 1
ATOM 702 N N . GLN A 1 92 ? -24.844 19.312 5.285 1 95.44 92 GLN A N 1
ATOM 703 C CA . GLN A 1 92 ? -25.828 18.25 5.391 1 95.44 92 GLN A CA 1
ATOM 704 C C . GLN A 1 92 ? -26.609 18.344 6.695 1 95.44 92 GLN A C 1
ATOM 706 O O . GLN A 1 92 ? -27.719 17.812 6.805 1 95.44 92 GLN A O 1
ATOM 711 N N . SER A 1 93 ? -26.062 19.078 7.59 1 94.5 93 SER A N 1
ATOM 712 C CA . SER A 1 93 ? -26.703 19.234 8.891 1 94.5 93 SER A CA 1
ATOM 713 C C . SER A 1 93 ? -27.312 20.625 9.055 1 94.5 93 SER A C 1
ATOM 715 O O . SER A 1 93 ? -27.641 21.031 10.164 1 94.5 93 SER A O 1
ATOM 717 N N . GLY A 1 94 ? -27.312 21.391 8.016 1 95.25 94 GLY A N 1
ATOM 718 C CA . GLY A 1 94 ? -28.094 22.625 8.016 1 95.25 94 GLY A CA 1
ATOM 719 C C . GLY A 1 94 ? -27.234 23.859 8.219 1 95.25 94 GLY A C 1
ATOM 720 O O . GLY A 1 94 ? -27.75 24.969 8.344 1 95.25 94 GLY A O 1
ATOM 721 N N . TRP A 1 95 ? -25.922 23.75 8.25 1 97.12 95 TRP A N 1
ATOM 722 C CA . TRP A 1 95 ? -25.031 24.906 8.398 1 97.12 95 TRP A CA 1
ATOM 723 C C . TRP A 1 95 ? -24.859 25.625 7.074 1 97.12 95 TRP A C 1
ATOM 725 O O . TRP A 1 95 ? -24.859 25.016 6.012 1 97.12 95 TRP A O 1
ATOM 735 N N . TYR A 1 96 ? -24.781 26.891 7.176 1 97.56 96 TYR A N 1
ATOM 736 C CA . TYR A 1 96 ? -24.297 27.703 6.051 1 97.56 96 TYR A CA 1
ATOM 737 C C . TYR A 1 96 ? -22.797 27.953 6.152 1 97.56 96 TYR A C 1
ATOM 739 O O . TYR A 1 96 ? -22.312 28.375 7.199 1 97.56 96 TYR A O 1
ATOM 747 N N . SER A 1 97 ? -22.062 27.703 5.074 1 98.06 97 SER A N 1
ATOM 748 C CA . SER A 1 97 ? -20.609 27.781 5.16 1 98.06 97 SER A CA 1
ATOM 749 C C . SER A 1 97 ? -20.047 28.844 4.227 1 98.06 97 SER A C 1
ATOM 751 O O . SER A 1 97 ? -20.531 29 3.1 1 98.06 97 SER A O 1
ATOM 753 N N . ALA A 1 98 ? -19.094 29.609 4.727 1 98.44 98 ALA A N 1
ATOM 754 C CA . ALA A 1 98 ? -18.406 30.625 3.945 1 98.44 98 ALA A CA 1
ATOM 755 C C . ALA A 1 98 ? -16.891 30.516 4.109 1 98.44 98 ALA A C 1
ATOM 757 O O . ALA A 1 98 ? -16.406 30.234 5.203 1 98.44 98 ALA A O 1
ATOM 758 N N . LEU A 1 99 ? -16.203 30.734 3.023 1 98.56 99 LEU A N 1
ATOM 759 C CA . LEU A 1 99 ? -14.734 30.75 3.016 1 98.56 99 LEU A CA 1
ATOM 760 C C . LEU A 1 99 ? -14.211 32.094 2.471 1 98.56 99 LEU A C 1
ATOM 762 O O . LEU A 1 99 ? -14.57 32.5 1.363 1 98.56 99 LEU A O 1
ATOM 766 N N . PHE A 1 100 ? -13.398 32.75 3.244 1 98.44 100 PHE A N 1
ATOM 767 C CA . PHE A 1 100 ? -12.695 33.938 2.783 1 98.44 100 PHE A CA 1
ATOM 768 C C . PHE A 1 100 ? -11.188 33.75 2.91 1 98.44 100 PHE A C 1
ATOM 770 O O . PHE A 1 100 ? -10.68 33.469 3.998 1 98.44 100 PHE A O 1
ATOM 777 N N . GLY A 1 101 ? -10.547 33.938 1.783 1 97.25 101 GLY A N 1
ATOM 778 C CA . GLY A 1 101 ? -9.094 33.906 1.815 1 97.25 101 GLY A CA 1
ATOM 779 C C . GLY A 1 101 ? -8.508 32.594 1.378 1 97.25 101 GLY A C 1
ATOM 780 O O . GLY A 1 101 ? -9.023 31.953 0.458 1 97.25 101 GLY A O 1
ATOM 781 N N . MET A 1 102 ? -7.477 32.188 2.045 1 94.25 102 MET A N 1
ATOM 782 C CA . MET A 1 102 ? -6.559 31.156 1.598 1 94.25 102 MET A CA 1
ATOM 783 C C . MET A 1 102 ? -7.188 29.781 1.756 1 94.25 102 MET A C 1
ATOM 785 O O . MET A 1 102 ? -7.77 29.469 2.799 1 94.25 102 MET A O 1
ATOM 789 N N . GLN A 1 103 ? -7.102 29 0.697 1 93.81 103 GLN A N 1
ATOM 790 C CA . GLN A 1 103 ? -7.227 27.547 0.716 1 93.81 103 GLN A CA 1
ATOM 791 C C . GLN A 1 103 ? -6.18 26.891 -0.181 1 93.81 103 GLN A C 1
ATOM 793 O O . GLN A 1 103 ? -5.609 27.547 -1.056 1 93.81 103 GLN A O 1
ATOM 798 N N . HIS A 1 104 ? -5.797 25.688 0.08 1 92.62 104 HIS A N 1
ATOM 799 C CA . HIS A 1 104 ? -4.785 24.969 -0.695 1 92.62 104 HIS A CA 1
ATOM 800 C C . HIS A 1 104 ? -5.195 23.531 -0.94 1 92.62 104 HIS A C 1
ATOM 802 O O . HIS A 1 104 ? -4.34 22.656 -1.072 1 92.62 104 HIS A O 1
ATOM 808 N N . GLU A 1 105 ? -6.473 23.297 -0.973 1 95.69 105 GLU A N 1
ATOM 809 C CA . GLU A 1 105 ? -6.926 21.906 -1.049 1 95.69 105 GLU A CA 1
ATOM 810 C C . GLU A 1 105 ? -7.398 21.562 -2.457 1 95.69 105 GLU A C 1
ATOM 812 O O . GLU A 1 105 ? -7.535 20.375 -2.797 1 95.69 105 GLU A O 1
ATOM 817 N N . SER A 1 106 ? -7.656 22.656 -3.191 1 94.25 106 SER A N 1
ATOM 818 C CA . SER A 1 106 ? -8.141 22.391 -4.539 1 94.25 106 SER A CA 1
ATOM 819 C C . SER A 1 106 ? -7.84 23.547 -5.484 1 94.25 106 SER A C 1
ATOM 821 O O . SER A 1 106 ? -7.812 24.703 -5.066 1 94.25 106 SER A O 1
ATOM 823 N N . SER A 1 107 ? -7.617 23.266 -6.723 1 90.56 107 SER A N 1
ATOM 824 C CA . SER A 1 107 ? -7.527 24.297 -7.762 1 90.56 107 SER A CA 1
ATOM 825 C C . SER A 1 107 ? -8.914 24.75 -8.203 1 90.56 107 SER A C 1
ATOM 827 O O . SER A 1 107 ? -9.047 25.75 -8.93 1 90.56 107 SER A O 1
ATOM 829 N N . TYR A 1 108 ? -9.93 24.078 -7.734 1 91.25 108 TYR A N 1
ATOM 830 C CA . TYR A 1 108 ? -11.336 24.375 -7.996 1 91.25 108 TYR A CA 1
ATOM 831 C C . TYR A 1 108 ? -12.102 24.578 -6.695 1 91.25 108 TYR A C 1
ATOM 833 O O . TYR A 1 108 ? -12.797 23.672 -6.23 1 91.25 108 TYR A O 1
ATOM 841 N N . PRO A 1 109 ? -12.125 25.766 -6.234 1 93.5 109 PRO A N 1
ATOM 842 C CA . PRO A 1 109 ? -12.648 26.031 -4.887 1 93.5 109 PRO A CA 1
ATOM 843 C C . PRO A 1 109 ? -14.047 25.469 -4.676 1 93.5 109 PRO A C 1
ATOM 845 O O . PRO A 1 109 ? -14.406 25.109 -3.553 1 93.5 109 PRO A O 1
ATOM 848 N N . LYS A 1 110 ? -14.859 25.359 -5.727 1 93.69 110 LYS A N 1
ATOM 849 C CA . LYS A 1 110 ? -16.203 24.828 -5.598 1 93.69 110 LYS A CA 1
ATOM 850 C C . LYS A 1 110 ? -16.172 23.391 -5.059 1 93.69 110 LYS A C 1
ATOM 852 O O . LYS A 1 110 ? -17.109 22.969 -4.379 1 93.69 110 LYS A O 1
ATOM 857 N N . ARG A 1 111 ? -15.078 22.75 -5.34 1 95 111 ARG A N 1
ATOM 858 C CA . ARG A 1 111 ? -14.922 21.375 -4.914 1 95 111 ARG A CA 1
ATOM 859 C C . ARG A 1 111 ? -14.938 21.266 -3.393 1 95 111 ARG A C 1
ATOM 861 O O . ARG A 1 111 ? -15.281 20.219 -2.844 1 95 111 ARG A O 1
ATOM 868 N N . LEU A 1 112 ? -14.648 22.297 -2.688 1 97.25 112 LEU A N 1
ATOM 869 C CA . LEU A 1 112 ? -14.5 22.266 -1.236 1 97.25 112 LEU A CA 1
ATOM 870 C C . LEU A 1 112 ? -15.859 22.219 -0.551 1 97.25 112 LEU A C 1
ATOM 872 O O . LEU A 1 112 ? -15.953 21.891 0.631 1 97.25 112 LEU A O 1
ATOM 876 N N . GLY A 1 113 ? -16.922 22.703 -1.243 1 97.62 113 GLY A N 1
ATOM 877 C CA . GLY A 1 113 ? -18.281 22.484 -0.768 1 97.62 113 GLY A CA 1
ATOM 878 C C . GLY A 1 113 ? -18.812 23.641 0.071 1 97.62 113 GLY A C 1
ATOM 879 O O . GLY A 1 113 ? -19.844 23.5 0.733 1 97.62 113 GLY A O 1
ATOM 880 N N . PHE A 1 114 ? -18.125 24.766 0.049 1 98.19 114 PHE A N 1
ATOM 881 C CA . PHE A 1 114 ? -18.656 25.938 0.746 1 98.19 114 PHE A CA 1
ATOM 882 C C . PHE A 1 114 ? -19.859 26.516 0.006 1 98.19 114 PHE A C 1
ATOM 884 O O . PHE A 1 114 ? -19.906 26.484 -1.225 1 98.19 114 PHE A O 1
ATOM 891 N N . ASP A 1 115 ? -20.797 27.062 0.744 1 97.44 115 ASP A N 1
ATOM 892 C CA . ASP A 1 115 ? -21.953 27.719 0.134 1 97.44 115 ASP A CA 1
ATOM 893 C C . ASP A 1 115 ? -21.547 29 -0.596 1 97.44 115 ASP A C 1
ATOM 895 O O . ASP A 1 115 ? -22.156 29.359 -1.604 1 97.44 115 ASP A O 1
ATOM 899 N N . GLU A 1 116 ? -20.625 29.656 -0.032 1 96.56 116 GLU A N 1
ATOM 900 C CA . GLU A 1 116 ? -20.031 30.828 -0.681 1 96.56 116 GLU A CA 1
ATOM 901 C C . GLU A 1 116 ? -18.547 30.953 -0.349 1 96.56 116 GLU A C 1
ATOM 903 O O . GLU A 1 116 ? -18.109 30.516 0.716 1 96.56 116 GLU A O 1
ATOM 908 N N . PHE A 1 117 ? -17.812 31.547 -1.301 1 96.94 117 PHE A N 1
ATOM 909 C CA . PHE A 1 117 ? -16.391 31.734 -1.036 1 96.94 117 PHE A CA 1
ATOM 910 C C . PHE A 1 117 ? -15.852 32.906 -1.824 1 96.94 117 PHE A C 1
ATOM 912 O O . PHE A 1 117 ? -16.391 33.281 -2.867 1 96.94 117 PHE A O 1
ATOM 919 N N . ASP A 1 118 ? -14.859 33.562 -1.313 1 97.56 118 ASP A N 1
ATOM 920 C CA . ASP A 1 118 ? -13.992 34.562 -1.966 1 97.56 118 ASP A CA 1
ATOM 921 C C . ASP A 1 118 ? -12.523 34.281 -1.669 1 97.56 118 ASP A C 1
ATOM 923 O O . ASP A 1 118 ? -12.023 34.625 -0.601 1 97.56 118 ASP A O 1
ATOM 927 N N . VAL A 1 119 ? -11.898 33.656 -2.629 1 95.69 119 VAL A N 1
ATOM 928 C CA . VAL A 1 119 ? -10.508 33.281 -2.451 1 95.69 119 VAL A CA 1
ATOM 929 C C . VAL A 1 119 ? -9.609 34.125 -3.346 1 95.69 119 VAL A C 1
ATOM 931 O O . VAL A 1 119 ? -8.484 33.75 -3.656 1 95.69 119 VAL A O 1
ATOM 934 N N . SER A 1 120 ? -10.055 35.25 -3.875 1 94.62 120 SER A N 1
ATOM 935 C CA . SER A 1 120 ? -9.352 36.094 -4.836 1 94.62 120 SER A CA 1
ATOM 936 C C . SER A 1 120 ? -8.102 36.719 -4.219 1 94.62 120 SER A C 1
ATOM 938 O O . SER A 1 120 ? -7.129 37 -4.922 1 94.62 120 SER A O 1
ATOM 940 N N . ASN A 1 121 ? -8.195 37.031 -2.967 1 95.44 121 ASN A N 1
ATOM 941 C CA . ASN A 1 121 ? -7.113 37.656 -2.203 1 95.44 121 ASN A CA 1
ATOM 942 C C . ASN A 1 121 ? -7.008 37.062 -0.802 1 95.44 121 ASN A C 1
ATOM 944 O O . ASN A 1 121 ? -7.992 37 -0.066 1 95.44 121 ASN A O 1
ATOM 948 N N . SER A 1 122 ? -5.781 36.625 -0.441 1 96.06 122 SER A N 1
ATOM 949 C CA . SER A 1 122 ? -5.641 35.906 0.82 1 96.06 122 SER A CA 1
ATOM 950 C C . SER A 1 122 ? -4.809 36.719 1.821 1 96.06 122 SER A C 1
ATOM 952 O O . SER A 1 122 ? -4.453 36.188 2.887 1 96.06 122 SER A O 1
ATOM 954 N N . TYR A 1 123 ? -4.43 37.906 1.498 1 96.81 123 TYR A N 1
ATOM 955 C CA . TYR A 1 123 ? -3.793 38.75 2.498 1 96.81 123 TYR A CA 1
ATOM 956 C C . TYR A 1 123 ? -4.742 39.031 3.66 1 96.81 123 TYR A C 1
ATOM 958 O O . TYR A 1 123 ? -5.938 39.25 3.455 1 96.81 123 TYR A O 1
ATOM 966 N N . CYS A 1 124 ? -4.172 39.062 4.832 1 97.75 124 CYS A N 1
ATOM 967 C CA . CYS A 1 124 ? -5.004 39.094 6.027 1 97.75 124 CYS A CA 1
ATOM 968 C C . CYS A 1 124 ? -5.852 40.375 6.062 1 97.75 124 CYS A C 1
ATOM 970 O O . CYS A 1 124 ? -6.988 40.344 6.543 1 97.75 124 CYS A O 1
ATOM 972 N N . GLU A 1 125 ? -5.391 41.5 5.512 1 96.88 125 GLU A N 1
ATOM 973 C CA . GLU A 1 125 ? -6.168 42.75 5.52 1 96.88 125 GLU A CA 1
ATOM 974 C C . GLU A 1 125 ? -7.441 42.594 4.691 1 96.88 125 GLU A C 1
ATOM 976 O O . GLU A 1 125 ? -8.516 43.062 5.105 1 96.88 125 GLU A O 1
ATOM 981 N N . TYR A 1 126 ? -7.281 42 3.59 1 97.62 126 TYR A N 1
ATOM 982 C CA . TYR A 1 126 ? -8.43 41.781 2.725 1 97.62 126 TYR A CA 1
ATOM 983 C C . TYR A 1 126 ? -9.414 40.812 3.361 1 97.62 126 TYR A C 1
ATOM 985 O O . TYR A 1 126 ? -10.617 41.062 3.391 1 97.62 126 TYR A O 1
ATOM 993 N N . VAL A 1 127 ? -8.891 39.719 3.855 1 98.5 127 VAL A N 1
ATOM 994 C CA . VAL A 1 127 ? -9.703 38.656 4.426 1 98.5 127 VAL A CA 1
ATOM 995 C C . VAL A 1 127 ? -10.508 39.188 5.609 1 98.5 127 VAL A C 1
ATOM 997 O O . VAL A 1 127 ? -11.703 38.938 5.723 1 98.5 127 VAL A O 1
ATOM 1000 N N . VAL A 1 128 ? -9.867 39.969 6.453 1 98.44 128 VAL A N 1
ATOM 1001 C CA . VAL A 1 128 ? -10.516 40.469 7.66 1 98.44 128 VAL A CA 1
ATOM 1002 C C . VAL A 1 128 ? -11.664 41.406 7.277 1 98.44 128 VAL A C 1
ATOM 1004 O O . VAL A 1 128 ? -12.719 41.375 7.906 1 98.44 128 VAL A O 1
ATOM 1007 N N . GLU A 1 129 ? -11.438 42.188 6.27 1 98.44 129 GLU A N 1
ATOM 1008 C CA . GLU A 1 129 ? -12.5 43.062 5.812 1 98.44 129 GLU A CA 1
ATOM 1009 C C . GLU A 1 129 ? -13.719 42.281 5.344 1 98.44 129 GLU A C 1
ATOM 1011 O O . GLU A 1 129 ? -14.859 42.625 5.656 1 98.44 129 GLU A O 1
ATOM 1016 N N . LYS A 1 130 ? -13.477 41.25 4.605 1 98.38 130 LYS A N 1
ATOM 1017 C CA . LYS A 1 130 ? -14.562 40.406 4.133 1 98.38 130 LYS A CA 1
ATOM 1018 C C . LYS A 1 130 ? -15.289 39.75 5.301 1 98.38 130 LYS A C 1
ATOM 1020 O O . LYS A 1 130 ? -16.516 39.656 5.309 1 98.38 130 LYS A O 1
ATOM 1025 N N . VAL A 1 131 ? -14.531 39.25 6.25 1 98.56 131 VAL A N 1
ATOM 1026 C CA . VAL A 1 131 ? -15.086 38.594 7.414 1 98.56 131 VAL A CA 1
ATOM 1027 C C . VAL A 1 131 ? -15.969 39.562 8.203 1 98.56 131 VAL A C 1
ATOM 1029 O O . VAL A 1 131 ? -17.094 39.219 8.578 1 98.56 131 VAL A O 1
ATOM 1032 N N . ILE A 1 132 ? -15.469 40.75 8.461 1 98.31 132 ILE A N 1
ATOM 1033 C CA . ILE A 1 132 ? -16.188 41.781 9.242 1 98.31 132 ILE A CA 1
ATOM 1034 C C . ILE A 1 132 ? -17.484 42.156 8.539 1 98.31 132 ILE A C 1
ATOM 1036 O O . ILE A 1 132 ? -18.547 42.188 9.156 1 98.31 132 ILE A O 1
ATOM 1040 N N . ASP A 1 133 ? -17.391 42.375 7.23 1 97.94 133 ASP A N 1
ATOM 1041 C CA . ASP A 1 133 ? -18.578 42.688 6.445 1 97.94 133 ASP A CA 1
ATOM 1042 C C . ASP A 1 133 ? -19.609 41.562 6.523 1 97.94 133 ASP A C 1
ATOM 1044 O O . ASP A 1 133 ? -20.812 41.812 6.648 1 97.94 133 ASP A O 1
ATOM 1048 N N . TRP A 1 134 ? -19.141 40.375 6.449 1 97.94 134 TRP A N 1
ATOM 1049 C CA . TRP A 1 134 ? -20.016 39.219 6.457 1 97.94 134 TRP A CA 1
ATOM 1050 C C . TRP A 1 134 ? -20.703 39.062 7.809 1 97.94 134 TRP A C 1
ATOM 1052 O O . TRP A 1 134 ? -21.906 38.75 7.875 1 97.94 134 TRP A O 1
ATOM 1062 N N . LEU A 1 135 ? -19.984 39.219 8.891 1 97.31 135 LEU A N 1
ATOM 1063 C CA . LEU A 1 135 ? -20.516 39.062 10.234 1 97.31 135 LEU A CA 1
ATOM 1064 C C . LEU A 1 135 ? -21.547 40.156 10.531 1 97.31 135 LEU A C 1
ATOM 1066 O O . LEU A 1 135 ? -22.562 39.906 11.195 1 97.31 135 LEU A O 1
ATOM 1070 N N . HIS A 1 136 ? -21.359 41.344 10.016 1 96.19 136 HIS A N 1
ATOM 1071 C CA . HIS A 1 136 ? -22.281 42.438 10.258 1 96.19 136 HIS A CA 1
ATOM 1072 C C . HIS A 1 136 ? -23.469 42.375 9.305 1 96.19 136 HIS A C 1
ATOM 1074 O O . HIS A 1 136 ? -24.578 42.781 9.672 1 96.19 136 HIS A O 1
ATOM 1080 N N . GLY A 1 137 ? -23.203 42 8.156 1 93.44 137 GLY A N 1
ATOM 1081 C CA . GLY A 1 137 ? -24.219 42.125 7.113 1 93.44 137 GLY A CA 1
ATOM 1082 C C . GLY A 1 137 ? -24.969 40.844 6.832 1 93.44 137 GLY A C 1
ATOM 1083 O O . GLY A 1 137 ? -26.203 40.844 6.84 1 93.44 137 GLY A O 1
ATOM 1084 N N . ASP A 1 138 ? -24.312 39.812 6.582 1 90.88 138 ASP A N 1
ATOM 1085 C CA . ASP A 1 138 ? -24.922 38.562 6.078 1 90.88 138 ASP A CA 1
ATOM 1086 C C . ASP A 1 138 ? -25.516 37.75 7.211 1 90.88 138 ASP A C 1
ATOM 1088 O O . ASP A 1 138 ? -26.609 37.188 7.074 1 90.88 138 ASP A O 1
ATOM 1092 N N . VAL A 1 139 ? -24.812 37.625 8.266 1 90.25 139 VAL A N 1
ATOM 1093 C CA . VAL A 1 139 ? -25.188 36.719 9.344 1 90.25 139 VAL A CA 1
ATOM 1094 C C . VAL A 1 139 ? -26.562 37.094 9.891 1 90.25 139 VAL A C 1
ATOM 1096 O O . VAL A 1 139 ? -27.438 36.25 10.047 1 90.25 139 VAL A O 1
ATOM 1099 N N . PRO A 1 140 ? -26.844 38.406 10.102 1 87.25 140 PRO A N 1
ATOM 1100 C CA . PRO A 1 140 ? -28.172 38.781 10.617 1 87.25 140 PRO A CA 1
ATOM 1101 C C . PRO A 1 140 ? -29.297 38.406 9.656 1 87.25 140 PRO A C 1
ATOM 1103 O O . PRO A 1 140 ? -30.438 38.188 10.078 1 87.25 140 PRO A O 1
ATOM 1106 N N . CYS A 1 141 ? -28.953 38.25 8.5 1 87.75 141 CYS A N 1
ATOM 1107 C CA . CYS A 1 141 ? -29.953 38 7.488 1 87.75 141 CYS A CA 1
ATOM 1108 C C . CYS A 1 141 ? -30.297 36.5 7.43 1 87.75 141 CYS A C 1
ATOM 1110 O O . CYS A 1 141 ? -31.234 36.094 6.738 1 87.75 141 CYS A O 1
ATOM 1112 N N . ARG A 1 142 ? -29.641 35.719 8.18 1 89.12 142 ARG A N 1
ATOM 1113 C CA . ARG A 1 142 ? -29.812 34.25 8.031 1 89.12 142 ARG A CA 1
ATOM 1114 C C . ARG A 1 142 ? -30.641 33.688 9.172 1 89.12 142 ARG A C 1
ATOM 1116 O O . ARG A 1 142 ? -30.703 32.469 9.352 1 89.12 142 ARG A O 1
ATOM 1123 N N . ALA A 1 143 ? -31.375 34.438 9.836 1 81.75 143 ALA A N 1
ATOM 1124 C CA . ALA A 1 143 ? -32.469 34.094 10.75 1 81.75 143 ALA A CA 1
ATOM 1125 C C . ALA A 1 143 ? -32.031 33.031 11.742 1 81.75 143 ALA A C 1
ATOM 1127 O O . ALA A 1 143 ? -32.688 32 11.914 1 81.75 143 ALA A O 1
ATOM 1128 N N . GLY A 1 144 ? -30.859 33.031 12.164 1 86.31 144 GLY A N 1
ATOM 1129 C CA . GLY A 1 144 ? -30.438 32.125 13.219 1 86.31 144 GLY A CA 1
ATOM 1130 C C . GLY A 1 144 ? -29.844 30.828 12.695 1 86.31 144 GLY A C 1
ATOM 1131 O O . GLY A 1 144 ? -29.453 29.953 13.477 1 86.31 144 GLY A O 1
ATOM 1132 N N . GLN A 1 145 ? -29.703 30.656 11.398 1 94.25 145 GLN A N 1
ATOM 1133 C CA . GLN A 1 145 ? -29.047 29.5 10.812 1 94.25 145 GLN A CA 1
ATOM 1134 C C . GLN A 1 145 ? -27.594 29.406 11.266 1 94.25 145 GLN A C 1
ATOM 1136 O O . GLN A 1 145 ? -26.844 30.391 11.18 1 94.25 145 GLN A O 1
ATOM 1141 N N . PRO A 1 146 ? -27.219 28.234 11.836 1 96.81 146 PRO A N 1
ATOM 1142 C CA . PRO A 1 146 ? -25.812 28.109 12.219 1 96.81 146 PRO A CA 1
ATOM 1143 C C . PRO A 1 146 ? -24.859 28.219 11.023 1 96.81 146 PRO A C 1
ATOM 1145 O O . PRO A 1 146 ? -25.234 27.891 9.898 1 96.81 146 PRO A O 1
ATOM 1148 N N . PHE A 1 147 ? -23.562 28.672 11.305 1 97.69 147 PHE A N 1
ATOM 1149 C CA . PHE A 1 147 ? -22.656 28.875 10.18 1 97.69 147 PHE A CA 1
ATOM 1150 C C . PHE A 1 147 ? -21.281 28.297 10.484 1 97.69 147 PHE A C 1
ATOM 1152 O O . PHE A 1 147 ? -20.922 28.094 11.648 1 97.69 147 PHE A O 1
ATOM 1159 N N . LEU A 1 148 ? -20.594 27.953 9.438 1 98.44 148 LEU A N 1
ATOM 1160 C CA . LEU A 1 148 ? -19.141 27.75 9.406 1 98.44 148 LEU A CA 1
ATOM 1161 C C . LEU A 1 148 ? -18.453 28.859 8.617 1 98.44 148 LEU A C 1
ATOM 1163 O O . LEU A 1 148 ? -18.672 29 7.406 1 98.44 148 LEU A O 1
ATOM 1167 N N . LEU A 1 149 ? -17.75 29.656 9.289 1 98.62 149 LEU A N 1
ATOM 1168 C CA . LEU A 1 149 ? -16.953 30.688 8.648 1 98.62 149 LEU A CA 1
ATOM 1169 C C . LEU A 1 149 ? -15.469 30.328 8.703 1 98.62 149 LEU A C 1
ATOM 1171 O O . LEU A 1 149 ? -14.922 30.078 9.781 1 98.62 149 LEU A O 1
ATOM 1175 N N . THR A 1 150 ? -14.859 30.219 7.547 1 98.62 150 THR A N 1
ATOM 1176 C CA . THR A 1 150 ? -13.43 29.922 7.465 1 98.62 150 THR A CA 1
ATOM 1177 C C . THR A 1 150 ? -12.664 31.125 6.918 1 98.62 150 THR A C 1
ATOM 1179 O O . THR A 1 150 ? -13 31.656 5.848 1 98.62 150 THR A O 1
ATOM 1182 N N . ALA A 1 151 ? -11.734 31.594 7.648 1 98.75 151 ALA A N 1
ATOM 1183 C CA . ALA A 1 151 ? -10.82 32.656 7.258 1 98.75 151 ALA A CA 1
ATOM 1184 C C . ALA A 1 151 ? -9.391 32.156 7.133 1 98.75 151 ALA A C 1
ATOM 1186 O O . ALA A 1 151 ? -8.766 31.797 8.133 1 98.75 151 ALA A O 1
ATOM 1187 N N . GLY A 1 152 ? -8.891 32.125 5.949 1 98 152 GLY A N 1
ATOM 1188 C CA . GLY A 1 152 ? -7.531 31.672 5.703 1 98 152 GLY A CA 1
ATOM 1189 C C . GLY A 1 152 ? -6.598 32.812 5.312 1 98 152 GLY A C 1
ATOM 1190 O O . GLY A 1 152 ? -6.887 33.562 4.391 1 98 152 GLY A O 1
ATOM 1191 N N . PHE A 1 153 ? -5.504 32.906 6.012 1 97.94 153 PHE A N 1
ATOM 1192 C CA . PHE A 1 153 ? -4.531 33.969 5.727 1 97.94 153 PHE A CA 1
ATOM 1193 C C . PHE A 1 153 ? -3.367 33.406 4.91 1 97.94 153 PHE A C 1
ATOM 1195 O O . PHE A 1 153 ? -2.932 32.281 5.125 1 97.94 153 PHE A O 1
ATOM 1202 N N . PHE A 1 154 ? -2.846 34.25 3.99 1 96.19 154 PHE A N 1
ATOM 1203 C CA . PHE A 1 154 ? -1.594 33.938 3.305 1 96.19 154 PHE A CA 1
ATOM 1204 C C . PHE A 1 154 ? -0.425 33.969 4.281 1 96.19 154 PHE A C 1
ATOM 1206 O O . PHE A 1 154 ? 0.52 33.188 4.141 1 96.19 154 PHE A O 1
ATOM 1213 N N . GLU A 1 155 ? -0.554 34.938 5.145 1 95.56 155 GLU A N 1
ATOM 1214 C CA . GLU A 1 155 ? 0.453 34.969 6.199 1 95.56 155 GLU A CA 1
ATOM 1215 C C . GLU A 1 155 ? 0.475 33.656 6.984 1 95.56 155 GLU A C 1
ATOM 1217 O O . GLU A 1 155 ? -0.576 33.062 7.266 1 95.56 155 GLU A O 1
ATOM 1222 N N . THR A 1 156 ? 1.651 33.125 7.254 1 96.69 156 THR A N 1
ATOM 1223 C CA . THR A 1 156 ? 2.963 33.781 7.223 1 96.69 156 THR A CA 1
ATOM 1224 C C . THR A 1 156 ? 3.83 33.156 6.121 1 96.69 156 THR A C 1
ATOM 1226 O O . THR A 1 156 ? 5.031 32.969 6.312 1 96.69 156 THR A O 1
ATOM 1229 N N . HIS A 1 157 ? 3.262 32.875 5.117 1 94.62 157 HIS A N 1
ATOM 1230 C CA . HIS A 1 157 ? 3.99 32.344 3.963 1 94.62 157 HIS A CA 1
ATOM 1231 C C . HIS A 1 157 ? 5.008 33.375 3.453 1 94.62 157 HIS A C 1
ATOM 1233 O O . HIS A 1 157 ? 4.75 34.562 3.475 1 94.62 157 HIS A O 1
ATOM 1239 N N . ARG A 1 158 ? 6.141 32.906 2.912 1 93.31 158 ARG A N 1
ATOM 1240 C CA . ARG A 1 158 ? 7.137 33.75 2.258 1 93.31 158 ARG A CA 1
ATOM 1241 C C . ARG A 1 158 ? 6.594 34.344 0.96 1 93.31 158 ARG A C 1
ATOM 1243 O O . ARG A 1 158 ? 5.711 33.75 0.329 1 93.31 158 ARG A O 1
ATOM 1250 N N . PRO A 1 159 ? 7.07 35.5 0.606 1 92.31 159 PRO A N 1
ATOM 1251 C CA . PRO A 1 159 ? 8.125 36.344 1.179 1 92.31 159 PRO A CA 1
ATOM 1252 C C . PRO A 1 159 ? 7.598 37.312 2.24 1 92.31 159 PRO A C 1
ATOM 1254 O O . PRO A 1 159 ? 6.383 37.438 2.408 1 92.31 159 PRO A O 1
ATOM 1257 N N . TYR A 1 160 ? 8.609 37.969 2.91 1 94.75 160 TYR A N 1
ATOM 1258 C CA . TYR A 1 160 ? 8.273 38.938 3.951 1 94.75 160 TYR A CA 1
ATOM 1259 C C . TYR A 1 160 ? 8.75 40.344 3.574 1 94.75 160 TYR A C 1
ATOM 1261 O O . TYR A 1 160 ? 9.617 40.906 4.242 1 94.75 160 TYR A O 1
ATOM 1269 N N . PRO A 1 161 ? 8.117 40.906 2.594 1 94 161 PRO A N 1
ATOM 1270 C CA . PRO A 1 161 ? 8.562 42.219 2.197 1 94 161 PRO A CA 1
ATOM 1271 C C . PRO A 1 161 ? 8.383 43.25 3.307 1 94 161 PRO A C 1
ATOM 1273 O O . PRO A 1 161 ? 7.309 43.375 3.9 1 94 161 PRO A O 1
ATOM 1276 N N . GLN A 1 162 ? 9.359 44.094 3.502 1 93.62 162 GLN A N 1
ATOM 1277 C CA . GLN A 1 162 ? 9.375 45.062 4.594 1 93.62 162 GLN A CA 1
ATOM 1278 C C . GLN A 1 162 ? 8.281 46.125 4.418 1 93.62 162 GLN A C 1
ATOM 1280 O O . GLN A 1 162 ? 7.785 46.688 5.398 1 93.62 162 GLN A O 1
ATOM 1285 N N . GLU A 1 163 ? 7.934 46.344 3.178 1 94.5 163 GLU A N 1
ATOM 1286 C CA . GLU A 1 163 ? 6.891 47.312 2.891 1 94.5 163 GLU A CA 1
ATOM 1287 C C . GLU A 1 163 ? 5.547 46.875 3.457 1 94.5 163 GLU A C 1
ATOM 1289 O O . GLU A 1 163 ? 4.707 47.719 3.803 1 94.5 163 GLU A O 1
ATOM 1294 N N . ARG A 1 164 ? 5.457 45.625 3.625 1 94.69 164 ARG A N 1
ATOM 1295 C CA . ARG A 1 164 ? 4.188 45.094 4.109 1 94.69 164 ARG A CA 1
ATOM 1296 C C . ARG A 1 164 ? 4.277 44.719 5.582 1 94.69 164 ARG A C 1
ATOM 1298 O O . ARG A 1 164 ? 3.326 44.906 6.34 1 94.69 164 ARG A O 1
ATOM 1305 N N . TYR A 1 165 ? 5.445 44.156 5.906 1 97.44 165 TYR A N 1
ATOM 1306 C CA . TYR A 1 165 ? 5.637 43.625 7.258 1 97.44 165 TYR A CA 1
ATOM 1307 C C . TYR A 1 165 ? 6.812 44.312 7.941 1 97.44 165 TYR A C 1
ATOM 1309 O O . TYR A 1 165 ? 7.965 44.156 7.535 1 97.44 165 TYR A O 1
ATOM 1317 N N . GLU A 1 166 ? 6.539 45.062 8.953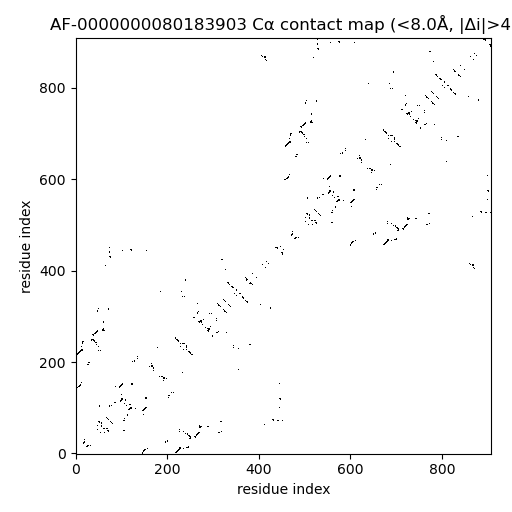 1 97.56 166 GLU A N 1
ATOM 1318 C CA . GLU A 1 166 ? 7.637 45.625 9.727 1 97.56 166 GLU A CA 1
ATOM 1319 C C . GLU A 1 166 ? 8.391 44.531 10.484 1 97.56 166 GLU A C 1
ATOM 1321 O O . GLU A 1 166 ? 7.836 43.906 11.383 1 97.56 166 GLU A O 1
ATOM 1326 N N . PRO A 1 167 ? 9.648 44.344 10.148 1 97.56 167 PRO A N 1
ATOM 1327 C CA . PRO A 1 167 ? 10.375 43.25 10.828 1 97.56 167 PRO A CA 1
ATOM 1328 C C . PRO A 1 167 ? 10.555 43.5 12.32 1 97.56 167 PRO A C 1
ATOM 1330 O O . PRO A 1 167 ? 10.625 44.656 12.75 1 97.56 167 PRO A O 1
ATOM 1333 N N . ALA A 1 168 ? 10.617 42.438 13.047 1 97.62 168 ALA A N 1
ATOM 1334 C CA . ALA A 1 168 ? 11.023 42.562 14.445 1 97.62 168 ALA A CA 1
ATOM 1335 C C . ALA A 1 168 ? 12.477 43.031 14.555 1 97.62 168 ALA A C 1
ATOM 1337 O O . ALA A 1 168 ? 13.195 43.094 13.555 1 97.62 168 ALA A O 1
ATOM 1338 N N . ASN A 1 169 ? 12.852 43.375 15.781 1 96.81 169 ASN A N 1
ATOM 1339 C CA . ASN A 1 169 ? 14.25 43.688 16.047 1 96.81 169 ASN A CA 1
ATOM 1340 C C . ASN A 1 169 ? 15.125 42.438 15.984 1 96.81 169 ASN A C 1
ATOM 1342 O O . ASN A 1 169 ? 15.086 41.625 16.891 1 96.81 169 ASN A O 1
ATOM 1346 N N . SER A 1 170 ? 15.922 42.375 14.961 1 96.31 170 SER A N 1
ATOM 1347 C CA . SER A 1 170 ? 16.719 41.188 14.711 1 96.31 170 SER A CA 1
ATOM 1348 C C . SER A 1 170 ? 17.641 40.875 15.891 1 96.31 170 SER A C 1
ATOM 1350 O O . SER A 1 170 ? 18 39.719 16.109 1 96.31 170 SER A O 1
ATOM 1352 N N . ALA A 1 171 ? 17.984 41.812 16.672 1 95.44 171 ALA A N 1
ATOM 1353 C CA . ALA A 1 171 ? 18.906 41.625 17.797 1 95.44 171 ALA A CA 1
ATOM 1354 C C . ALA A 1 171 ? 18.25 40.844 18.906 1 95.44 171 ALA A C 1
ATOM 1356 O O . ALA A 1 171 ? 18.938 40.219 19.734 1 95.44 171 ALA A O 1
ATOM 1357 N N . THR A 1 172 ? 16.969 40.812 18.891 1 95.12 172 THR A N 1
ATOM 1358 C CA . THR A 1 172 ? 16.25 40.125 19.969 1 95.12 172 THR A CA 1
ATOM 1359 C C . THR A 1 172 ? 15.766 38.75 19.531 1 95.12 172 THR A C 1
ATOM 1361 O O . THR A 1 172 ? 15.203 38 20.328 1 95.12 172 THR A O 1
ATOM 1364 N N . VAL A 1 173 ? 16.016 38.5 18.266 1 96.69 173 VAL A N 1
ATOM 1365 C CA . VAL A 1 173 ? 15.539 37.219 17.734 1 96.69 173 VAL A CA 1
ATOM 1366 C C . VAL A 1 173 ? 16.422 36.094 18.234 1 96.69 173 VAL A C 1
ATOM 1368 O O . VAL A 1 173 ? 17.641 36.188 18.25 1 96.69 173 VAL A O 1
ATOM 1371 N N . GLU A 1 174 ? 15.797 35.031 18.672 1 94.44 174 GLU A N 1
ATOM 1372 C CA . GLU A 1 174 ? 16.5 33.812 19.078 1 94.44 174 GLU A CA 1
ATOM 1373 C C . GLU A 1 174 ? 16.266 32.688 18.062 1 94.44 174 GLU A C 1
ATOM 1375 O O . GLU A 1 174 ? 15.227 32.031 18.109 1 94.44 174 GLU A O 1
ATOM 1380 N N . PRO A 1 175 ? 17.266 32.5 17.219 1 95.56 175 PRO A N 1
ATOM 1381 C CA . PRO A 1 175 ? 17.062 31.406 16.25 1 95.56 175 PRO A CA 1
ATOM 1382 C C . PRO A 1 175 ? 16.891 30.047 16.922 1 95.56 175 PRO A C 1
ATOM 1384 O O . PRO A 1 175 ? 17.438 29.797 18 1 95.56 175 PRO A O 1
ATOM 1387 N N . PRO A 1 176 ? 16.047 29.188 16.328 1 94.88 176 PRO A N 1
ATOM 1388 C CA . PRO A 1 176 ? 15.969 27.828 16.859 1 94.88 176 PRO A CA 1
ATOM 1389 C C . PRO A 1 176 ? 17.312 27.094 16.812 1 94.88 176 PRO A C 1
ATOM 1391 O O . PRO A 1 176 ? 18.203 27.484 16.047 1 94.88 176 PRO A O 1
ATOM 1394 N N . ASP A 1 177 ? 17.438 26.031 17.547 1 92.88 177 ASP A N 1
ATOM 1395 C CA . ASP A 1 177 ? 18.719 25.344 17.719 1 92.88 177 ASP A CA 1
ATOM 1396 C C . ASP A 1 177 ? 19.141 24.625 16.438 1 92.88 177 ASP A C 1
ATOM 1398 O O . ASP A 1 177 ? 20.312 24.297 16.25 1 92.88 177 ASP A O 1
ATOM 1402 N N . TYR A 1 178 ? 18.172 24.406 15.562 1 92.56 178 TYR A N 1
ATOM 1403 C CA . TYR A 1 178 ? 18.484 23.641 14.367 1 92.56 178 TYR A CA 1
ATOM 1404 C C . TYR A 1 178 ? 18.938 24.562 13.234 1 92.56 178 TYR A C 1
ATOM 1406 O O . TYR A 1 178 ? 19.25 24.094 12.133 1 92.56 178 TYR A O 1
ATOM 1414 N N . LEU A 1 179 ? 19 25.859 13.469 1 95.81 179 LEU A N 1
ATOM 1415 C CA . LEU A 1 179 ? 19.531 26.812 12.508 1 95.81 179 LEU A CA 1
ATOM 1416 C C . LEU A 1 179 ? 20.766 27.516 13.07 1 95.81 179 LEU A C 1
ATOM 1418 O O . LEU A 1 179 ? 20.875 27.734 14.281 1 95.81 179 LEU A O 1
ATOM 1422 N N . PRO A 1 180 ? 21.734 27.859 12.133 1 96 180 PRO A N 1
ATOM 1423 C CA . PRO A 1 180 ? 22.875 28.625 12.617 1 96 180 PRO A CA 1
ATOM 1424 C C . PRO A 1 180 ? 22.484 30.031 13.109 1 96 180 PRO A C 1
ATOM 1426 O O . PRO A 1 180 ? 21.594 30.656 12.539 1 96 180 PRO A O 1
ATOM 1429 N N . ASP A 1 181 ? 23.203 30.438 14.172 1 97.19 181 ASP A N 1
ATOM 1430 C CA . ASP A 1 181 ? 22.969 31.766 14.703 1 97.19 181 ASP A CA 1
ATOM 1431 C C . ASP A 1 181 ? 23.812 32.812 13.969 1 97.19 181 ASP A C 1
ATOM 1433 O O . ASP A 1 181 ? 24.891 33.156 14.422 1 97.19 181 ASP A O 1
ATOM 1437 N N . THR A 1 182 ? 23.297 33.344 12.867 1 96.88 182 THR A N 1
ATOM 1438 C CA . THR A 1 182 ? 23.969 34.344 12.047 1 96.88 182 THR A CA 1
ATOM 1439 C C . THR A 1 182 ? 23.062 35.562 11.844 1 96.88 182 THR A C 1
ATOM 1441 O O . THR A 1 182 ? 21.844 35.469 12.031 1 96.88 182 THR A O 1
ATOM 1444 N N . PRO A 1 183 ? 23.594 36.688 11.516 1 97.12 183 PRO A N 1
ATOM 1445 C CA . PRO A 1 183 ? 22.766 37.844 11.25 1 97.12 183 PRO A CA 1
ATOM 1446 C C . PRO A 1 183 ? 21.75 37.625 10.133 1 97.12 183 PRO A C 1
ATOM 1448 O O . PRO A 1 183 ? 20.641 38.125 10.195 1 97.12 183 PRO A O 1
ATOM 1451 N N . GLU A 1 184 ? 22.156 36.812 9.172 1 96.88 184 GLU A N 1
ATOM 1452 C CA . GLU A 1 184 ? 21.266 36.531 8.055 1 96.88 184 GLU A CA 1
ATOM 1453 C C . GLU A 1 184 ? 20.047 35.719 8.516 1 96.88 184 GLU A C 1
ATOM 1455 O O . GLU A 1 184 ? 18.922 36 8.117 1 96.88 184 GLU A O 1
ATOM 1460 N N . VAL A 1 185 ? 20.281 34.75 9.344 1 98.12 185 VAL A N 1
ATOM 1461 C CA . VAL A 1 185 ? 19.219 33.906 9.867 1 98.12 185 VAL A CA 1
ATOM 1462 C C . VAL A 1 185 ? 18.328 34.719 10.797 1 98.12 185 VAL A C 1
ATOM 1464 O O . VAL A 1 185 ? 17.094 34.656 10.727 1 98.12 185 VAL A O 1
ATOM 1467 N N . ARG A 1 186 ? 18.953 35.531 11.625 1 98.19 186 ARG A N 1
ATOM 1468 C CA . ARG A 1 186 ? 18.188 36.406 12.516 1 98.19 186 ARG A CA 1
ATOM 1469 C C . ARG A 1 186 ? 17.312 37.375 11.719 1 98.19 186 ARG A C 1
ATOM 1471 O O . ARG A 1 186 ? 16.172 37.625 12.086 1 98.19 186 ARG A O 1
ATOM 1478 N N . GLY A 1 187 ? 17.922 37.969 10.695 1 97.81 187 GLY A N 1
ATOM 1479 C CA . GLY A 1 187 ? 17.156 38.844 9.828 1 97.81 187 GLY A CA 1
ATOM 1480 C C . GLY A 1 187 ? 15.984 38.156 9.164 1 97.81 187 GLY A C 1
ATOM 1481 O O . GLY A 1 187 ? 14.906 38.719 9.047 1 97.81 187 GLY A O 1
ATOM 1482 N N . ASP A 1 188 ? 16.203 36.969 8.695 1 97.94 188 ASP A N 1
ATOM 1483 C CA . ASP A 1 188 ? 15.148 36.156 8.078 1 97.94 188 ASP A CA 1
ATOM 1484 C C . ASP A 1 188 ? 13.992 35.938 9.047 1 97.94 188 ASP A C 1
ATOM 1486 O O . ASP A 1 188 ? 12.828 36.156 8.695 1 97.94 188 ASP A O 1
ATOM 1490 N N . LEU A 1 189 ? 14.32 35.594 10.25 1 98.38 189 LEU A N 1
ATOM 1491 C CA . LEU A 1 189 ? 13.328 35.344 11.289 1 98.38 189 LEU A CA 1
ATOM 1492 C C . LEU A 1 189 ? 12.625 36.625 11.688 1 98.38 189 LEU A C 1
ATOM 1494 O O . LEU A 1 189 ? 11.422 36.625 11.961 1 98.38 189 LEU A O 1
ATOM 1498 N N . ALA A 1 190 ? 13.359 37.688 11.703 1 98.5 190 ALA A N 1
ATOM 1499 C CA . ALA A 1 190 ? 12.75 39 12.031 1 98.5 190 ALA A CA 1
ATOM 1500 C C . ALA A 1 190 ? 11.648 39.344 11.047 1 98.5 190 ALA A C 1
ATOM 1502 O O . ALA A 1 190 ? 10.609 39.906 11.43 1 98.5 190 ALA A O 1
ATOM 1503 N N . GLY A 1 191 ? 11.93 39.125 9.781 1 98.25 191 GLY A N 1
ATOM 1504 C CA . GLY A 1 191 ? 10.891 39.312 8.781 1 98.25 191 GLY A CA 1
ATOM 1505 C C . GLY A 1 191 ? 9.68 38.438 9 1 98.25 191 GLY A C 1
ATOM 1506 O O . GLY A 1 191 ? 8.539 38.906 8.922 1 98.25 191 GLY A O 1
ATOM 1507 N N . PHE A 1 192 ? 9.938 37.188 9.273 1 98.31 192 PHE A N 1
ATOM 1508 C CA . PHE A 1 192 ? 8.906 36.219 9.617 1 98.31 192 PHE A CA 1
ATOM 1509 C C . PHE A 1 192 ? 8.062 36.719 10.789 1 98.31 192 PHE A C 1
ATOM 1511 O O . PHE A 1 192 ? 6.832 36.688 10.727 1 98.31 192 PHE A O 1
ATOM 1518 N N . TYR A 1 193 ? 8.68 37.25 11.812 1 98.56 193 TYR A N 1
ATOM 1519 C CA . TYR A 1 193 ? 7.992 37.75 13 1 98.56 193 TYR A CA 1
ATOM 1520 C C . TYR A 1 193 ? 7.148 38.969 12.664 1 98.56 193 TYR A C 1
ATOM 1522 O O . TYR A 1 193 ? 6.082 39.156 13.25 1 98.56 193 TYR A O 1
ATOM 1530 N N . GLY A 1 194 ? 7.633 39.781 11.742 1 98.5 194 GLY A N 1
ATOM 1531 C CA . GLY A 1 194 ? 6.824 40.906 11.273 1 98.5 194 GLY A CA 1
ATOM 1532 C C . GLY A 1 194 ? 5.504 40.469 10.664 1 98.5 194 GLY A C 1
ATOM 1533 O O . GLY A 1 194 ? 4.461 41.062 10.922 1 98.5 194 GLY A O 1
ATOM 1534 N N . ALA A 1 195 ? 5.59 39.406 9.859 1 98.31 195 ALA A N 1
ATOM 1535 C CA . ALA A 1 195 ? 4.383 38.844 9.25 1 98.31 195 ALA A CA 1
ATOM 1536 C C . ALA A 1 195 ? 3.428 38.312 10.312 1 98.31 195 ALA A C 1
ATOM 1538 O O . ALA A 1 195 ? 2.211 38.5 10.211 1 98.31 195 ALA A O 1
ATOM 1539 N N . ILE A 1 196 ? 3.986 37.688 11.359 1 98.69 196 ILE A N 1
ATOM 1540 C CA . ILE A 1 196 ? 3.189 37.156 12.461 1 98.69 196 ILE A CA 1
ATOM 1541 C C . ILE A 1 196 ? 2.439 38.281 13.156 1 98.69 196 ILE A C 1
ATOM 1543 O O . ILE A 1 196 ? 1.235 38.188 13.398 1 98.69 196 ILE A O 1
ATOM 1547 N N . SER A 1 197 ? 3.111 39.344 13.422 1 98.56 197 SER A N 1
ATOM 1548 C CA . SER A 1 197 ? 2.508 40.5 14.117 1 98.56 197 SER A CA 1
ATOM 1549 C C . SER A 1 197 ? 1.356 41.094 13.312 1 98.56 197 SER A C 1
ATOM 1551 O O . SER A 1 197 ? 0.32 41.438 13.875 1 98.56 197 SER A O 1
ATOM 1553 N N . THR A 1 198 ? 1.593 41.188 12.047 1 98.5 198 THR A N 1
ATOM 1554 C CA . THR A 1 198 ? 0.571 41.719 11.164 1 98.5 198 THR A CA 1
ATOM 1555 C C . THR A 1 198 ? -0.672 40.844 11.156 1 98.5 198 THR A C 1
ATOM 1557 O O . THR A 1 198 ? -1.792 41.344 11.305 1 98.5 198 THR A O 1
ATOM 1560 N N . ALA A 1 199 ? -0.479 39.594 11.008 1 98.62 199 ALA A N 1
ATOM 1561 C CA . ALA A 1 199 ? -1.587 38.625 10.969 1 98.62 199 ALA A CA 1
ATOM 1562 C C . ALA A 1 199 ? -2.277 38.531 12.328 1 98.62 199 ALA A C 1
ATOM 1564 O O . ALA A 1 199 ? -3.494 38.344 12.406 1 98.62 199 ALA A O 1
ATOM 1565 N N . ASP A 1 200 ? -1.481 38.625 13.414 1 98.75 200 ASP A N 1
ATOM 1566 C CA . ASP A 1 200 ? -2.021 38.594 14.766 1 98.75 200 ASP A CA 1
ATOM 1567 C C . ASP A 1 200 ? -3.018 39.75 14.984 1 98.75 200 ASP A C 1
ATOM 1569 O O . ASP A 1 200 ? -4.105 39.531 15.523 1 98.75 200 ASP A O 1
ATOM 1573 N N . ALA A 1 201 ? -2.67 40.938 14.57 1 98.62 201 ALA A N 1
ATOM 1574 C CA . ALA A 1 201 ? -3.553 42.094 14.688 1 98.62 201 ALA A CA 1
ATOM 1575 C C . ALA A 1 201 ? -4.844 41.875 13.898 1 98.62 201 ALA A C 1
ATOM 1577 O O . ALA A 1 201 ? -5.922 42.281 14.352 1 98.62 201 ALA A O 1
ATOM 1578 N N . ALA A 1 202 ? -4.68 41.281 12.758 1 98.56 202 ALA A N 1
ATOM 1579 C CA . ALA A 1 202 ? -5.844 41 11.914 1 98.56 202 ALA A CA 1
ATOM 1580 C C . ALA A 1 202 ? -6.801 40.031 12.609 1 98.56 202 ALA A C 1
ATOM 1582 O O . ALA A 1 202 ? -8.016 40.219 12.578 1 98.56 202 ALA A O 1
ATOM 1583 N N . VAL A 1 203 ? -6.293 39 13.227 1 98.69 203 VAL A N 1
ATOM 1584 C CA . VAL A 1 203 ? -7.133 38.062 13.969 1 98.69 203 VAL A CA 1
ATOM 1585 C C . VAL A 1 203 ? -7.855 38.781 15.102 1 98.69 203 VAL A C 1
ATOM 1587 O O . VAL A 1 203 ? -9.031 38.531 15.367 1 98.69 203 VAL A O 1
ATOM 1590 N N . GLY A 1 204 ? -7.156 39.688 15.75 1 98.69 204 GLY A N 1
ATOM 1591 C CA . GLY A 1 204 ? -7.77 40.469 16.797 1 98.69 204 GLY A CA 1
ATOM 1592 C C . GLY A 1 204 ? -9.023 41.219 16.344 1 98.69 204 GLY A C 1
ATOM 1593 O O . GLY A 1 204 ? -10.023 41.25 17.062 1 98.69 204 GLY A O 1
ATOM 1594 N N . ARG A 1 205 ? -8.969 41.75 15.172 1 98.75 205 ARG A N 1
ATOM 1595 C CA . ARG A 1 205 ? -10.109 42.469 14.625 1 98.75 205 ARG A CA 1
ATOM 1596 C C . ARG A 1 205 ? -11.297 41.562 14.398 1 98.75 205 ARG A C 1
ATOM 1598 O O . ARG A 1 205 ? -12.445 41.938 14.609 1 98.75 205 ARG A O 1
ATOM 1605 N N . ILE A 1 206 ? -11.023 40.344 13.938 1 98.62 206 ILE A N 1
ATOM 1606 C CA . ILE A 1 206 ? -12.078 39.344 13.742 1 98.62 206 ILE A CA 1
ATOM 1607 C C . ILE A 1 206 ? -12.734 39.031 15.086 1 98.62 206 ILE A C 1
ATOM 1609 O O . ILE A 1 206 ? -13.969 39.031 15.195 1 98.62 206 ILE A O 1
ATOM 1613 N N . LEU A 1 207 ? -11.914 38.812 16.094 1 98.25 207 LEU A N 1
ATOM 1614 C CA . LEU A 1 207 ? -12.414 38.438 17.422 1 98.25 207 LEU A CA 1
ATOM 1615 C C . LEU A 1 207 ? -13.195 39.594 18.047 1 98.25 207 LEU A C 1
ATOM 1617 O O . LEU A 1 207 ? -14.234 39.375 18.672 1 98.25 207 LEU A O 1
ATOM 1621 N N . ASP A 1 208 ? -12.688 40.812 17.828 1 98.38 208 ASP A N 1
ATOM 1622 C CA . ASP A 1 208 ? -13.406 42 18.312 1 98.38 208 ASP A CA 1
ATOM 1623 C C . ASP A 1 208 ? -14.781 42.094 17.672 1 98.38 208 ASP A C 1
ATOM 1625 O O . ASP A 1 208 ? -15.766 42.406 18.344 1 98.38 208 ASP A O 1
ATOM 1629 N N . THR A 1 209 ? -14.828 41.844 16.406 1 98.19 209 THR A N 1
ATOM 1630 C CA . THR A 1 209 ? -16.094 41.906 15.68 1 98.19 209 THR A CA 1
ATOM 1631 C C . THR A 1 209 ? -17.062 40.844 16.172 1 98.19 209 THR A C 1
ATOM 1633 O O . THR A 1 209 ? -18.266 41.125 16.312 1 98.19 209 THR A O 1
ATOM 1636 N N . LEU A 1 210 ? -16.578 39.656 16.438 1 96.5 210 LEU A N 1
ATOM 1637 C CA . LEU A 1 210 ? -17.422 38.594 17 1 96.5 210 LEU A CA 1
ATOM 1638 C C . LEU A 1 210 ? -18.047 39.062 18.312 1 96.5 210 LEU A C 1
ATOM 1640 O O . LEU A 1 210 ? -19.234 38.812 18.547 1 96.5 210 LEU A O 1
ATOM 1644 N N . ALA A 1 211 ? -17.25 39.656 19.141 1 96 211 ALA A N 1
ATOM 1645 C CA . ALA A 1 211 ? -17.719 40.125 20.438 1 96 211 ALA A CA 1
ATOM 1646 C C . ALA A 1 211 ? -18.734 41.281 20.281 1 96 211 ALA A C 1
ATOM 1648 O O . ALA A 1 211 ? -19.781 41.281 20.922 1 96 211 ALA A O 1
ATOM 1649 N N . GLU A 1 212 ? -18.438 42.125 19.344 1 96.69 212 GLU A N 1
ATOM 1650 C CA . GLU A 1 212 ? -19.281 43.312 19.109 1 96.69 212 GLU A CA 1
ATOM 1651 C C . GLU A 1 212 ? -20.656 42.875 18.609 1 96.69 212 GLU A C 1
ATOM 1653 O O . GLU A 1 212 ? -21.656 43.531 18.938 1 96.69 212 GLU A O 1
ATOM 1658 N N . THR A 1 213 ? -20.719 41.875 17.859 1 95.19 213 THR A N 1
ATOM 1659 C CA . THR A 1 213 ? -21.969 41.438 17.266 1 95.19 213 THR A CA 1
ATOM 1660 C C . THR A 1 213 ? -22.703 40.469 18.188 1 95.19 213 THR A C 1
ATOM 1662 O O . THR A 1 213 ? -23.797 40 17.875 1 95.19 213 THR A O 1
ATOM 1665 N N . GLY A 1 214 ? -22.094 40.094 19.297 1 93.88 214 GLY A N 1
ATOM 1666 C CA . GLY A 1 214 ? -22.688 39.156 20.25 1 93.88 214 GLY A CA 1
ATOM 1667 C C . GLY A 1 214 ? -22.594 37.719 19.828 1 93.88 214 GLY A C 1
ATOM 1668 O O . GLY A 1 214 ? -23.047 36.812 20.531 1 93.88 214 GLY A O 1
ATOM 1669 N N . LEU A 1 215 ? -21.969 37.531 18.734 1 94.69 215 LEU A N 1
ATOM 1670 C CA . LEU A 1 215 ? -21.906 36.188 18.172 1 94.69 215 LEU A CA 1
ATOM 1671 C C . LEU A 1 215 ? -20.922 35.312 18.938 1 94.69 215 LEU A C 1
ATOM 1673 O O . LEU A 1 215 ? -20.922 34.094 18.797 1 94.69 215 LEU A O 1
ATOM 1677 N N . ASP A 1 216 ? -20.031 35.906 19.75 1 94.38 216 ASP A N 1
ATOM 1678 C CA . ASP A 1 216 ? -19.062 35.125 20.531 1 94.38 216 ASP A CA 1
ATOM 1679 C C . ASP A 1 216 ? -19.781 34.25 21.547 1 94.38 216 ASP A C 1
ATOM 1681 O O . ASP A 1 216 ? -19.203 33.25 22.031 1 94.38 216 ASP A O 1
ATOM 1685 N N . ALA A 1 217 ? -21.031 34.438 21.859 1 92.88 217 ALA A N 1
ATOM 1686 C CA . ALA A 1 217 ? -21.812 33.688 22.828 1 92.88 217 ALA A CA 1
ATOM 1687 C C . ALA A 1 217 ? -22.094 32.281 22.328 1 92.88 217 ALA A C 1
ATOM 1689 O O . ALA A 1 217 ? -22.203 31.344 23.125 1 92.88 217 ALA A O 1
ATOM 1690 N N . ASN A 1 218 ? -22.188 32.156 21.062 1 94.25 218 ASN A N 1
ATOM 1691 C CA . ASN A 1 218 ? -22.562 30.859 20.516 1 94.25 218 ASN A CA 1
ATOM 1692 C C . ASN A 1 218 ? -21.656 30.453 19.359 1 94.25 218 ASN A C 1
ATOM 1694 O O . ASN A 1 218 ? -22.078 29.734 18.453 1 94.25 218 ASN A O 1
ATOM 1698 N N . THR A 1 219 ? -20.406 30.922 19.281 1 96.44 219 THR A N 1
ATOM 1699 C CA . THR A 1 219 ? -19.484 30.562 18.203 1 96.44 219 THR A CA 1
ATOM 1700 C C . THR A 1 219 ? -18.25 29.875 18.766 1 96.44 219 THR A C 1
ATOM 1702 O O . THR A 1 219 ? -17.562 30.422 19.641 1 96.44 219 THR A O 1
ATOM 1705 N N . TRP A 1 220 ? -18 28.641 18.281 1 97.12 220 TRP A N 1
ATOM 1706 C CA . TRP A 1 220 ? -16.703 28.031 18.5 1 97.12 220 TRP A CA 1
ATOM 1707 C C . TRP A 1 220 ? -15.625 28.703 17.641 1 97.12 220 TRP A C 1
ATOM 1709 O O . TRP A 1 220 ? -15.812 28.891 16.438 1 97.12 220 TRP A O 1
ATOM 1719 N N . VAL A 1 221 ? -14.555 29.109 18.281 1 98.25 221 VAL A N 1
ATOM 1720 C CA . VAL A 1 221 ? -13.422 29.656 17.531 1 98.25 221 VAL A CA 1
ATOM 1721 C C . VAL A 1 221 ? -12.281 28.656 17.5 1 98.25 221 VAL A C 1
ATOM 1723 O O . VAL A 1 221 ? -11.797 28.234 18.562 1 98.25 221 VAL A O 1
ATOM 1726 N N . VAL A 1 222 ? -11.891 28.266 16.344 1 98.69 222 VAL A N 1
ATOM 1727 C CA . VAL A 1 222 ? -10.789 27.328 16.141 1 98.69 222 VAL A CA 1
ATOM 1728 C C . VAL A 1 222 ? -9.672 28 15.352 1 98.69 222 VAL A C 1
ATOM 1730 O O . VAL A 1 222 ? -9.906 28.5 14.25 1 98.69 222 VAL A O 1
ATOM 1733 N N . PHE A 1 223 ? -8.531 28.078 15.922 1 98.75 223 PHE A N 1
ATOM 1734 C CA . PHE A 1 223 ? -7.336 28.531 15.227 1 98.75 223 PHE A CA 1
ATOM 1735 C C . PHE A 1 223 ? -6.355 27.391 15.023 1 98.75 223 PHE A C 1
ATOM 1737 O O . PHE A 1 223 ? -6.059 26.641 15.961 1 98.75 223 PHE A O 1
ATOM 1744 N N . PHE A 1 224 ? -5.859 27.219 13.805 1 98.25 224 PHE A N 1
ATOM 1745 C CA . PHE A 1 224 ? -4.812 26.219 13.602 1 98.25 224 PHE A CA 1
ATOM 1746 C C . PHE A 1 224 ? -3.887 26.641 12.461 1 98.25 224 PHE A C 1
ATOM 1748 O O . PHE A 1 224 ? -4.188 27.578 11.719 1 98.25 224 PHE A O 1
ATOM 1755 N N . THR A 1 225 ? -2.758 26.031 12.398 1 97.88 225 THR A N 1
ATOM 1756 C CA . THR A 1 225 ? -1.808 26.203 11.305 1 97.88 225 THR A CA 1
ATOM 1757 C C . THR A 1 225 ? -1.601 24.891 10.562 1 97.88 225 THR A C 1
ATOM 1759 O O . THR A 1 225 ? -1.856 23.812 11.109 1 97.88 225 THR A O 1
ATOM 1762 N N . ASP A 1 226 ? -1.223 24.938 9.344 1 96.75 226 ASP A N 1
ATOM 1763 C CA . ASP A 1 226 ? -1.217 23.734 8.508 1 96.75 226 ASP A CA 1
ATOM 1764 C C . ASP A 1 226 ? 0.065 22.938 8.719 1 96.75 226 ASP A C 1
ATOM 1766 O O . ASP A 1 226 ? 0.068 21.719 8.555 1 96.75 226 ASP A O 1
ATOM 1770 N N . HIS A 1 227 ? 1.121 23.516 8.969 1 97.75 227 HIS A N 1
ATOM 1771 C CA . HIS A 1 227 ? 2.381 22.828 9.227 1 97.75 227 HIS A CA 1
ATOM 1772 C C . HIS A 1 227 ? 3.432 23.797 9.773 1 97.75 227 HIS A C 1
ATOM 1774 O O . HIS A 1 227 ? 3.104 24.906 10.188 1 97.75 227 HIS A O 1
ATOM 1780 N N . GLY A 1 228 ? 4.652 23.375 9.945 1 98 228 GLY A N 1
ATOM 1781 C CA . GLY A 1 228 ? 5.723 24.188 10.508 1 98 228 GLY A CA 1
ATOM 1782 C C . GLY A 1 228 ? 6.137 25.344 9.617 1 98 228 GLY A C 1
ATOM 1783 O O . GLY A 1 228 ? 5.625 25.484 8.508 1 98 228 GLY A O 1
ATOM 1784 N N . PRO A 1 229 ? 7.023 26.172 10.125 1 98 229 PRO A N 1
ATOM 1785 C CA . PRO A 1 229 ? 7.43 27.359 9.383 1 98 229 PRO A CA 1
ATOM 1786 C C . PRO A 1 229 ? 8.297 27.031 8.164 1 98 229 PRO A C 1
ATOM 1788 O O . PRO A 1 229 ? 8.891 25.953 8.102 1 98 229 PRO A O 1
ATOM 1791 N N . ALA A 1 230 ? 8.391 27.953 7.234 1 97.25 230 ALA A N 1
ATOM 1792 C CA . ALA A 1 230 ? 9.203 27.797 6.027 1 97.25 230 ALA A CA 1
ATOM 1793 C C . ALA A 1 230 ? 10.68 28.016 6.324 1 97.25 230 ALA A C 1
ATOM 1795 O O . ALA A 1 230 ? 11.297 28.953 5.805 1 97.25 230 ALA A O 1
ATOM 1796 N N . LEU A 1 231 ? 11.234 27.141 7.105 1 97.88 231 LEU A N 1
ATOM 1797 C CA . LEU A 1 231 ? 12.633 27.125 7.508 1 97.88 231 LEU A CA 1
ATOM 1798 C C . LEU A 1 231 ? 13.25 25.75 7.254 1 97.88 231 LEU A C 1
ATOM 1800 O O . LEU A 1 231 ? 12.555 24.734 7.273 1 97.88 231 LEU A O 1
ATOM 1804 N N . PRO A 1 232 ? 14.617 25.734 7.012 1 97.38 232 PRO A N 1
ATOM 1805 C CA . PRO A 1 232 ? 15.266 24.422 6.945 1 97.38 232 PRO A CA 1
ATOM 1806 C C . PRO A 1 232 ? 15.008 23.578 8.188 1 97.38 232 PRO A C 1
ATOM 1808 O O . PRO A 1 232 ? 15.016 24.094 9.305 1 97.38 232 PRO A O 1
ATOM 1811 N N . ARG A 1 233 ? 14.641 22.266 7.992 1 97.19 233 ARG A N 1
ATOM 1812 C CA . ARG A 1 233 ? 14.391 21.25 9.016 1 97.19 233 ARG A CA 1
ATOM 1813 C C . ARG A 1 233 ? 12.969 21.391 9.578 1 97.19 233 ARG A C 1
ATOM 1815 O O . ARG A 1 233 ? 12.57 20.609 10.438 1 97.19 233 ARG A O 1
ATOM 1822 N N . ALA A 1 234 ? 12.203 22.297 9.102 1 97.56 234 ALA A N 1
ATOM 1823 C CA . ALA A 1 234 ? 10.797 22.422 9.469 1 97.56 234 ALA A CA 1
ATOM 1824 C C . ALA A 1 234 ? 9.891 22.031 8.305 1 97.56 234 ALA A C 1
ATOM 1826 O O . ALA A 1 234 ? 9.781 20.859 7.957 1 97.56 234 ALA A O 1
ATOM 1827 N N . LYS A 1 235 ? 9.312 23.016 7.609 1 96.81 235 LYS A N 1
ATOM 1828 C CA . LYS A 1 235 ? 8.508 22.703 6.434 1 96.81 235 LYS A CA 1
ATOM 1829 C C . LYS A 1 235 ? 9.188 21.656 5.559 1 96.81 235 LYS A C 1
ATOM 1831 O O . LYS A 1 235 ? 10.398 21.719 5.332 1 96.81 235 LYS A O 1
ATOM 1836 N N . SER A 1 236 ? 8.43 20.641 5.125 1 97.31 236 SER A N 1
ATOM 1837 C CA . SER A 1 236 ? 8.859 19.578 4.215 1 97.31 236 SER A CA 1
ATOM 1838 C C . SER A 1 236 ? 9.602 18.469 4.965 1 97.31 236 SER A C 1
ATOM 1840 O O . SER A 1 236 ? 10.156 17.562 4.344 1 97.31 236 SER A O 1
ATOM 1842 N N . THR A 1 237 ? 9.734 18.531 6.273 1 98.06 237 THR A N 1
ATOM 1843 C CA . THR A 1 237 ? 10.297 17.453 7.07 1 98.06 237 THR A CA 1
ATOM 1844 C C . THR A 1 237 ? 9.273 16.922 8.07 1 98.06 237 THR A C 1
ATOM 1846 O O . THR A 1 237 ? 8.234 17.547 8.297 1 98.06 237 THR A O 1
ATOM 1849 N N . LEU A 1 238 ? 9.539 15.773 8.664 1 98.75 238 LEU A N 1
ATOM 1850 C CA . LEU A 1 238 ? 8.586 15.164 9.586 1 98.75 238 LEU A CA 1
ATOM 1851 C C . LEU A 1 238 ? 9.055 15.312 11.031 1 98.75 238 LEU A C 1
ATOM 1853 O O . LEU A 1 238 ? 8.586 14.602 11.922 1 98.75 238 LEU A O 1
ATOM 1857 N N . TYR A 1 239 ? 10.023 16.234 11.289 1 98.69 239 TYR A N 1
ATOM 1858 C CA . TYR A 1 239 ? 10.406 16.594 12.648 1 98.69 239 TYR A CA 1
ATOM 1859 C C . TYR A 1 239 ? 9.297 17.375 13.336 1 98.69 239 TYR A C 1
ATOM 1861 O O . TYR A 1 239 ? 8.344 17.812 12.695 1 98.69 239 TYR A O 1
ATOM 1869 N N . ASP A 1 240 ? 9.453 17.5 14.633 1 98.31 240 ASP A N 1
ATOM 1870 C CA . ASP A 1 240 ? 8.508 18.312 15.383 1 98.31 240 ASP A CA 1
ATOM 1871 C C . ASP A 1 240 ? 8.359 19.703 14.758 1 98.31 240 ASP A C 1
ATOM 1873 O O . ASP A 1 240 ? 7.25 20.234 14.656 1 98.31 240 ASP A O 1
ATOM 1877 N N . ALA A 1 241 ? 9.406 20.281 14.312 1 98 241 ALA A N 1
ATOM 1878 C CA . ALA A 1 241 ? 9.414 21.625 13.742 1 98 241 ALA A CA 1
ATOM 1879 C C . ALA A 1 241 ? 8.594 21.672 12.461 1 98 241 ALA A C 1
ATOM 1881 O O . ALA A 1 241 ? 8.086 22.734 12.078 1 98 241 ALA A O 1
ATOM 1882 N N . GLY A 1 242 ? 8.492 20.562 11.766 1 98.38 242 GLY A N 1
ATOM 1883 C CA . GLY A 1 242 ? 7.785 20.531 10.5 1 98.38 242 GLY A CA 1
ATOM 1884 C C . GLY A 1 242 ? 6.316 20.188 10.641 1 98.38 242 GLY A C 1
ATOM 1885 O O . GLY A 1 242 ? 5.48 20.688 9.875 1 98.38 242 GLY A O 1
ATOM 1886 N N . THR A 1 243 ? 5.988 19.359 11.633 1 98.69 243 THR A N 1
ATOM 1887 C CA . THR A 1 243 ? 4.617 18.859 11.711 1 98.69 243 THR A CA 1
ATOM 1888 C C . THR A 1 243 ? 3.91 19.422 12.938 1 98.69 243 THR A C 1
ATOM 1890 O O . THR A 1 243 ? 2.686 19.344 13.055 1 98.69 243 THR A O 1
ATOM 1893 N N . GLY A 1 244 ? 4.641 19.969 13.945 1 98.5 244 GLY A N 1
ATOM 1894 C CA . GLY A 1 244 ? 4.012 20.609 15.086 1 98.5 244 GLY A CA 1
ATOM 1895 C C . GLY A 1 244 ? 3.252 21.875 14.727 1 98.5 244 GLY A C 1
ATOM 1896 O O . GLY A 1 244 ? 3.783 22.75 14.031 1 98.5 244 GLY A O 1
ATOM 1897 N N . VAL A 1 245 ? 2.004 21.969 15.219 1 98.69 245 VAL A N 1
ATOM 1898 C CA . VAL A 1 245 ? 1.177 23.094 14.766 1 98.69 245 VAL A CA 1
ATOM 1899 C C . VAL A 1 245 ? 0.494 23.734 15.969 1 98.69 245 VAL A C 1
ATOM 1901 O O . VAL A 1 245 ? 0.294 23.094 17 1 98.69 245 VAL A O 1
ATOM 1904 N N . ALA A 1 246 ? 0.18 25 15.812 1 98.75 246 ALA A N 1
ATOM 1905 C CA . ALA A 1 246 ? -0.693 25.688 16.766 1 98.75 246 ALA A CA 1
ATOM 1906 C C . ALA A 1 246 ? -2.146 25.266 16.578 1 98.75 246 ALA A C 1
ATOM 1908 O O . ALA A 1 246 ? -2.619 25.125 15.445 1 98.75 246 ALA A O 1
ATOM 1909 N N . LEU A 1 247 ? -2.754 24.953 17.609 1 98.88 247 LEU A N 1
ATOM 1910 C CA . LEU A 1 247 ? -4.176 24.625 17.625 1 98.88 247 LEU A CA 1
ATOM 1911 C C . LEU A 1 247 ? -4.836 25.156 18.891 1 98.88 247 LEU A C 1
ATOM 1913 O O . LEU A 1 247 ? -4.434 24.797 20 1 98.88 247 LEU A O 1
ATOM 1917 N N . LEU A 1 248 ? -5.758 26.062 18.766 1 98.62 248 LEU A N 1
ATOM 1918 C CA . LEU A 1 248 ? -6.578 26.641 19.828 1 98.62 248 LEU A CA 1
ATOM 1919 C C . LEU A 1 248 ? -8.062 26.391 19.562 1 98.62 248 LEU A C 1
ATOM 1921 O O . LEU A 1 248 ? -8.539 26.594 18.453 1 98.62 248 LEU A O 1
ATOM 1925 N N . ILE A 1 249 ? -8.758 25.938 20.516 1 98.06 249 ILE A N 1
ATOM 1926 C CA . ILE A 1 249 ? -10.211 25.797 20.438 1 98.06 249 ILE A CA 1
ATOM 1927 C C . ILE A 1 249 ? -10.859 26.547 21.594 1 98.06 249 ILE A C 1
ATOM 1929 O O . ILE A 1 249 ? -10.719 26.172 22.75 1 98.06 249 ILE A O 1
ATOM 1933 N N . ARG A 1 250 ? -11.57 27.594 21.281 1 97.06 250 ARG A N 1
ATOM 1934 C CA . ARG A 1 250 ? -12.289 28.375 22.281 1 97.06 250 ARG A CA 1
ATOM 1935 C C . ARG A 1 250 ? -13.781 28.062 22.25 1 97.06 250 ARG A C 1
ATOM 1937 O O . ARG A 1 250 ? -14.453 28.297 21.25 1 97.06 250 ARG A O 1
ATOM 1944 N N . PRO A 1 251 ? -14.266 27.562 23.312 1 94.88 251 PRO A N 1
ATOM 1945 C CA . PRO A 1 251 ? -15.711 27.359 23.359 1 94.88 251 PRO A CA 1
ATOM 1946 C C . PRO A 1 251 ? -16.5 28.672 23.344 1 94.88 251 PRO A C 1
ATOM 1948 O O . PRO A 1 251 ? -15.945 29.734 23.641 1 94.88 251 PRO A O 1
ATOM 1951 N N . PRO A 1 252 ? -17.781 28.547 22.922 1 94.19 252 PRO A N 1
ATOM 1952 C CA . PRO A 1 252 ? -18.641 29.734 23.031 1 94.19 252 PRO A CA 1
ATOM 1953 C C . PRO A 1 252 ? -18.719 30.281 24.453 1 94.19 252 PRO A C 1
ATOM 1955 O O . PRO A 1 252 ? -18.719 29.5 25.406 1 94.19 252 PRO A O 1
ATOM 1958 N N . ALA A 1 253 ? -18.688 31.531 24.562 1 86.5 253 ALA A N 1
ATOM 1959 C CA . ALA A 1 253 ? -18.75 32.188 25.875 1 86.5 253 ALA A CA 1
ATOM 1960 C C . ALA A 1 253 ? -19.953 31.703 26.672 1 86.5 253 ALA A C 1
ATOM 1962 O O . ALA A 1 253 ? -19.922 31.672 27.906 1 86.5 253 ALA A O 1
ATOM 1963 N N . GLY A 1 254 ? -20.938 31.297 25.969 1 75.88 254 GLY A N 1
ATOM 1964 C CA . GLY A 1 254 ? -22.141 30.812 26.641 1 75.88 254 GLY A CA 1
ATOM 1965 C C . GLY A 1 254 ? -22 29.391 27.156 1 75.88 254 GLY A C 1
ATOM 1966 O O . GLY A 1 254 ? -22.828 28.938 27.938 1 75.88 254 GLY A O 1
ATOM 1967 N N . ARG A 1 255 ? -20.969 28.766 26.75 1 74.62 255 ARG A N 1
ATOM 1968 C CA . ARG A 1 255 ? -20.766 27.391 27.156 1 74.62 255 ARG A CA 1
ATOM 1969 C C . ARG A 1 255 ? -19.828 27.297 28.344 1 74.62 255 ARG A C 1
ATOM 1971 O O . ARG A 1 255 ? -18.672 27.719 28.266 1 74.62 255 ARG A O 1
ATOM 1978 N N . ARG A 1 256 ? -20.375 26.812 29.484 1 69.25 256 ARG A N 1
ATOM 1979 C CA . ARG A 1 256 ? -19.609 26.75 30.734 1 69.25 256 ARG A CA 1
ATOM 1980 C C . ARG A 1 256 ? -19.109 25.344 31 1 69.25 256 ARG A C 1
ATOM 1982 O O . ARG A 1 256 ? -18.328 25.125 31.938 1 69.25 256 ARG A O 1
ATOM 1989 N N . ASP A 1 257 ? -19.422 24.484 30.141 1 78.56 257 ASP A N 1
ATOM 1990 C CA . ASP A 1 257 ? -19.094 23.094 30.422 1 78.56 257 ASP A CA 1
ATOM 1991 C C . ASP A 1 257 ? -17.703 22.734 29.906 1 78.56 257 ASP A C 1
ATOM 1993 O O . ASP A 1 257 ? -17.172 21.656 30.219 1 78.56 257 ASP A O 1
ATOM 1997 N N . ILE A 1 258 ? -17.094 23.562 29.172 1 84.94 258 ILE A N 1
ATOM 1998 C CA . ILE A 1 258 ? -15.742 23.344 28.688 1 84.94 258 ILE A CA 1
ATOM 1999 C C . ILE A 1 258 ? -14.836 24.469 29.172 1 84.94 258 ILE A C 1
ATOM 2001 O O . ILE A 1 258 ? -15.055 25.641 28.844 1 84.94 258 ILE A O 1
ATOM 2005 N N . ALA A 1 259 ? -13.898 24.125 29.938 1 85.62 259 ALA A N 1
ATOM 2006 C CA . ALA A 1 259 ? -13 25.109 30.516 1 85.62 259 ALA A CA 1
ATOM 2007 C C . ALA A 1 259 ? -11.773 25.328 29.641 1 85.62 259 ALA A C 1
ATOM 2009 O O . ALA A 1 259 ? -11.312 24.406 28.969 1 85.62 259 ALA A O 1
ATOM 2010 N N . SER A 1 260 ? -11.344 26.562 29.641 1 91.06 260 SER A N 1
ATOM 2011 C CA . SER A 1 260 ? -10.055 26.844 29.016 1 91.06 260 SER A CA 1
ATOM 2012 C C . SER A 1 260 ? -8.914 26.156 29.766 1 91.06 260 SER A C 1
ATOM 2014 O O . SER A 1 260 ? -9.055 25.828 30.953 1 91.06 260 SER A O 1
ATOM 2016 N N . GLY A 1 261 ? -7.82 25.844 29.078 1 92.81 261 GLY A N 1
ATOM 2017 C CA . GLY A 1 261 ? -6.668 25.203 29.672 1 92.81 261 GLY A CA 1
ATOM 2018 C C . GLY A 1 261 ? -5.719 24.609 28.641 1 92.81 261 GLY A C 1
ATOM 2019 O O . GLY A 1 261 ? -5.84 24.875 27.453 1 92.81 261 GLY A O 1
ATOM 2020 N N . VAL A 1 262 ? -4.746 23.922 29.172 1 95.31 262 VAL A N 1
ATOM 2021 C CA . VAL A 1 262 ? -3.727 23.297 28.328 1 95.31 262 VAL A CA 1
ATOM 2022 C C . VAL A 1 262 ? -4.07 21.828 28.109 1 95.31 262 VAL A C 1
ATOM 2024 O O . VAL A 1 262 ? -4.398 21.094 29.047 1 95.31 262 VAL A O 1
ATOM 2027 N N . TYR A 1 263 ? -4.195 21.422 26.938 1 95.56 263 TYR A N 1
ATOM 2028 C CA . TYR A 1 263 ? -4.352 20.031 26.547 1 95.56 263 TYR A CA 1
ATOM 2029 C C . TYR A 1 263 ? -3.033 19.453 26.047 1 95.56 263 TYR A C 1
ATOM 2031 O O . TYR A 1 263 ? -2.645 19.688 24.891 1 95.56 263 TYR A O 1
ATOM 2039 N N . ASP A 1 264 ? -2.375 18.578 26.797 1 95.44 264 ASP A N 1
ATOM 2040 C CA . ASP A 1 264 ? -1.009 18.141 26.531 1 95.44 264 ASP A CA 1
ATOM 2041 C C . ASP A 1 264 ? -0.981 16.703 26.016 1 95.44 264 ASP A C 1
ATOM 2043 O O . ASP A 1 264 ? 0.002 15.984 26.219 1 95.44 264 ASP A O 1
ATOM 2047 N N . GLU A 1 265 ? -2.092 16.266 25.422 1 96.12 265 GLU A N 1
ATOM 2048 C CA . GLU A 1 265 ? -2.148 14.961 24.781 1 96.12 265 GLU A CA 1
ATOM 2049 C C . GLU A 1 265 ? -1.912 15.07 23.281 1 96.12 265 GLU A C 1
ATOM 2051 O O . GLU A 1 265 ? -2.107 16.141 22.688 1 96.12 265 GLU A O 1
ATOM 2056 N N . LEU A 1 266 ? -1.476 13.938 22.734 1 98.25 266 LEU A N 1
ATOM 2057 C CA . LEU A 1 266 ? -1.232 13.906 21.297 1 98.25 266 LEU A CA 1
ATOM 2058 C C . LEU A 1 266 ? -2.523 14.148 20.516 1 98.25 266 LEU A C 1
ATOM 2060 O O . LEU A 1 266 ? -3.574 13.609 20.875 1 98.25 266 LEU A O 1
ATOM 2064 N N . PHE A 1 267 ? -2.453 14.984 19.562 1 98.69 267 PHE A N 1
ATOM 2065 C CA . PHE A 1 267 ? -3.566 15.32 18.688 1 98.69 267 PHE A CA 1
ATOM 2066 C C . PHE A 1 267 ? -3.117 15.344 17.234 1 98.69 267 PHE A C 1
ATOM 2068 O O . PHE A 1 267 ? -2.096 15.945 16.906 1 98.69 267 PHE A O 1
ATOM 2075 N N . SER A 1 268 ? -3.781 14.633 16.359 1 98.88 268 SER A N 1
ATOM 2076 C CA . SER A 1 268 ? -3.451 14.586 14.938 1 98.88 268 SER A CA 1
ATOM 2077 C C . SER A 1 268 ? -4.371 15.492 14.125 1 98.88 268 SER A C 1
ATOM 2079 O O . SER A 1 268 ? -5.551 15.648 14.461 1 98.88 268 SER A O 1
ATOM 2081 N N . GLY A 1 269 ? -3.84 15.992 13.062 1 98.69 269 GLY A N 1
ATOM 2082 C CA . GLY A 1 269 ? -4.668 16.781 12.164 1 98.69 269 GLY A CA 1
ATOM 2083 C C . GLY A 1 269 ? -5.961 16.094 11.781 1 98.69 269 GLY A C 1
ATOM 2084 O O . GLY A 1 269 ? -7 16.734 11.648 1 98.69 269 GLY A O 1
ATOM 2085 N N . VAL A 1 270 ? -5.984 14.789 11.656 1 98.75 270 VAL A N 1
ATOM 2086 C CA . VAL A 1 270 ? -7.156 14.031 11.242 1 98.75 270 VAL A CA 1
ATOM 2087 C C . VAL A 1 270 ? -8.195 14.039 12.359 1 98.75 270 VAL A C 1
ATOM 2089 O O . VAL A 1 270 ? -9.352 13.664 12.141 1 98.75 270 VAL A O 1
ATOM 2092 N N . ASP A 1 271 ? -7.871 14.438 13.555 1 98.81 271 ASP A N 1
ATOM 2093 C CA . ASP A 1 271 ? -8.773 14.352 14.703 1 98.81 271 ASP A CA 1
ATOM 2094 C C . ASP A 1 271 ? -9.672 15.578 14.789 1 98.81 271 ASP A C 1
ATOM 2096 O O . ASP A 1 271 ? -10.648 15.586 15.547 1 98.81 271 ASP A O 1
ATOM 2100 N N . LEU A 1 272 ? -9.344 16.609 14.039 1 98.81 272 LEU A N 1
ATOM 2101 C CA . LEU A 1 272 ? -10.07 17.875 14.18 1 98.81 272 LEU A CA 1
ATOM 2102 C C . LEU A 1 272 ? -11.539 17.688 13.797 1 98.81 272 LEU A C 1
ATOM 2104 O O . LEU A 1 272 ? -12.43 18.062 14.562 1 98.81 272 LEU A O 1
ATOM 2108 N N . VAL A 1 273 ? -11.805 17.062 12.664 1 98.81 273 VAL A N 1
ATOM 2109 C CA . VAL A 1 273 ? -13.156 16.938 12.133 1 98.81 273 VAL A CA 1
ATOM 2110 C C . VAL A 1 273 ? -14.023 16.141 13.102 1 98.81 273 VAL A C 1
ATOM 2112 O O . VAL A 1 273 ? -15.055 16.625 13.562 1 98.81 273 VAL A O 1
ATOM 2115 N N . PRO A 1 274 ? -13.586 14.93 13.469 1 98.81 274 PRO A N 1
ATOM 2116 C CA . PRO A 1 274 ? -14.461 14.195 14.383 1 98.81 274 PRO A CA 1
ATOM 2117 C C . PRO A 1 274 ? -14.609 14.875 15.742 1 98.81 274 PRO A C 1
ATOM 2119 O O . PRO A 1 274 ? -15.664 14.789 16.375 1 98.81 274 PRO A O 1
ATOM 2122 N N . THR A 1 275 ? -13.594 15.555 16.234 1 98.38 275 THR A N 1
ATOM 2123 C CA . THR A 1 275 ? -13.68 16.266 17.5 1 98.38 275 THR A CA 1
ATOM 2124 C C . THR A 1 275 ? -14.695 17.406 17.422 1 98.38 275 THR A C 1
ATOM 2126 O O . THR A 1 275 ? -15.57 17.531 18.281 1 98.38 275 THR A O 1
ATOM 2129 N N . LEU A 1 276 ? -14.641 18.219 16.375 1 98.06 276 LEU A N 1
ATOM 2130 C CA . LEU A 1 276 ? -15.562 19.344 16.203 1 98.06 276 LEU A CA 1
ATOM 2131 C C . LEU A 1 276 ? -17 18.844 16.031 1 98.06 276 LEU A C 1
ATOM 2133 O O . LEU A 1 276 ? -17.922 19.422 16.609 1 98.06 276 LEU A O 1
ATOM 2137 N N . LEU A 1 277 ? -17.172 17.828 15.203 1 98.38 277 LEU A N 1
ATOM 2138 C CA . LEU A 1 277 ? -18.516 17.297 14.969 1 98.38 277 LEU A CA 1
ATOM 2139 C C . LEU A 1 277 ? -19.141 16.828 16.281 1 98.38 277 LEU A C 1
ATOM 2141 O O . LEU A 1 277 ? -20.297 17.172 16.578 1 98.38 277 LEU A O 1
ATOM 2145 N N . GLU A 1 278 ? -18.375 16.156 17.062 1 97.12 278 GLU A N 1
ATOM 2146 C CA . GLU A 1 278 ? -18.922 15.664 18.328 1 97.12 278 GLU A CA 1
ATOM 2147 C C . GLU A 1 278 ? -19.219 16.828 19.281 1 97.12 278 GLU A C 1
ATOM 2149 O O . GLU A 1 278 ? -20.219 16.797 20 1 97.12 278 GLU A O 1
ATOM 2154 N N . LEU A 1 279 ? -18.391 17.797 19.328 1 94.88 279 LEU A N 1
ATOM 2155 C CA . LEU A 1 279 ? -18.641 18.969 20.141 1 94.88 279 LEU A CA 1
ATOM 2156 C C . LEU A 1 279 ? -19.922 19.672 19.719 1 94.88 279 LEU A C 1
ATOM 2158 O O . LEU A 1 279 ? -20.609 20.281 20.547 1 94.88 279 LEU A O 1
ATOM 2162 N N . LEU A 1 280 ? -20.266 19.578 18.438 1 95.62 280 LEU A N 1
ATOM 2163 C CA . LEU A 1 280 ? -21.469 20.203 17.875 1 95.62 280 LEU A CA 1
ATOM 2164 C C . LEU A 1 280 ? -22.688 19.297 18.031 1 95.62 280 LEU A C 1
ATOM 2166 O O . LEU A 1 280 ? -23.797 19.672 17.641 1 95.62 280 LEU A O 1
ATOM 2170 N N . GLY A 1 281 ? -22.453 18.078 18.516 1 94.88 281 GLY A N 1
ATOM 2171 C CA . GLY A 1 281 ? -23.531 17.125 18.688 1 94.88 281 GLY A CA 1
ATOM 2172 C C . GLY A 1 281 ? -23.922 16.438 17.391 1 94.88 281 GLY A C 1
ATOM 2173 O O . GLY A 1 281 ? -25.078 16.016 17.234 1 94.88 281 GLY A O 1
ATOM 2174 N N . LEU A 1 282 ? -23 16.328 16.5 1 97.19 282 LEU A N 1
ATOM 2175 C CA . LEU A 1 282 ? -23.281 15.734 15.195 1 97.19 282 LEU A CA 1
ATOM 2176 C C . LEU A 1 282 ? -22.625 14.359 15.078 1 97.19 282 LEU A C 1
ATOM 2178 O O . LEU A 1 282 ? -21.688 14.055 15.82 1 97.19 282 LEU A O 1
ATOM 2182 N N . ASP A 1 283 ? -23.109 13.555 14.148 1 96.81 283 ASP A N 1
ATOM 2183 C CA . ASP A 1 283 ? -22.531 12.242 13.883 1 96.81 283 ASP A CA 1
ATOM 2184 C C . ASP A 1 283 ? -21.25 12.367 13.062 1 96.81 283 ASP A C 1
ATOM 2186 O O . ASP A 1 283 ? -21.141 13.234 12.195 1 96.81 283 ASP A O 1
ATOM 2190 N N . VAL A 1 284 ? -20.328 11.484 13.336 1 98.12 284 VAL A N 1
ATOM 2191 C CA . VAL A 1 284 ? -19.078 11.422 12.578 1 98.12 284 VAL A CA 1
ATOM 2192 C C . VAL A 1 284 ? -19.219 10.406 11.453 1 98.12 284 VAL A C 1
ATOM 2194 O O . VAL A 1 284 ? -19.484 9.227 11.695 1 98.12 284 VAL A O 1
ATOM 2197 N N . PRO A 1 285 ? -19.031 10.836 10.25 1 97.94 285 PRO A N 1
ATOM 2198 C CA . PRO A 1 285 ? -19.094 9.875 9.141 1 97.94 285 PRO A CA 1
ATOM 2199 C C . PRO A 1 285 ? -18.109 8.727 9.305 1 97.94 285 PRO A C 1
ATOM 2201 O O . PRO A 1 285 ? -17.016 8.922 9.859 1 97.94 285 PRO A O 1
ATOM 2204 N N . ALA A 1 286 ? -18.422 7.559 8.734 1 96.94 286 ALA A N 1
ATOM 2205 C CA . ALA A 1 286 ? -17.656 6.328 8.906 1 96.94 286 ALA A CA 1
ATOM 2206 C C . ALA A 1 286 ? -16.297 6.422 8.227 1 96.94 286 ALA A C 1
ATOM 2208 O O . ALA A 1 286 ? -15.336 5.766 8.641 1 96.94 286 ALA A O 1
ATOM 2209 N N . ASP A 1 287 ? -16.234 7.25 7.258 1 96.38 287 ASP A N 1
ATOM 2210 C CA . ASP A 1 287 ? -15 7.301 6.465 1 96.38 287 ASP A CA 1
ATOM 2211 C C . ASP A 1 287 ? -13.961 8.203 7.121 1 96.38 287 ASP A C 1
ATOM 2213 O O . ASP A 1 287 ? -12.82 8.273 6.664 1 96.38 287 ASP A O 1
ATOM 2217 N N . VAL A 1 288 ? -14.336 8.953 8.172 1 98.5 288 VAL A N 1
ATOM 2218 C CA . VAL A 1 288 ? -13.383 9.758 8.93 1 98.5 288 VAL A CA 1
ATOM 2219 C C . VAL A 1 288 ? -12.406 8.844 9.672 1 98.5 288 VAL A C 1
ATOM 2221 O O . VAL A 1 288 ? -12.828 7.895 10.344 1 98.5 288 VAL A O 1
ATOM 2224 N N . GLU A 1 289 ? -11.141 9.078 9.508 1 98.5 289 GLU A N 1
ATOM 2225 C CA . GLU A 1 289 ? -10.109 8.203 10.07 1 98.5 289 GLU A CA 1
ATOM 2226 C C . GLU A 1 289 ? -9.625 8.727 11.422 1 98.5 289 GLU A C 1
ATOM 2228 O O . GLU A 1 289 ? -9.008 7.988 12.195 1 98.5 289 GLU A O 1
ATOM 2233 N N . GLY A 1 290 ? -9.844 10.031 11.75 1 98.56 290 GLY A N 1
ATOM 2234 C CA . GLY A 1 290 ? -9.461 10.609 13.031 1 98.56 290 GLY A CA 1
ATOM 2235 C C . GLY A 1 290 ? -10.312 10.109 14.188 1 98.56 290 GLY A C 1
ATOM 2236 O O . GLY A 1 290 ? -11.352 9.477 13.969 1 98.56 290 GLY A O 1
ATOM 2237 N N . VAL A 1 291 ? -9.844 10.375 15.367 1 98.06 291 VAL A N 1
ATOM 2238 C CA . VAL A 1 291 ? -10.562 10.031 16.594 1 98.06 291 VAL A CA 1
ATOM 2239 C C . VAL A 1 291 ? -10.969 11.305 17.328 1 98.06 291 VAL A C 1
ATOM 2241 O O . VAL A 1 291 ? -10.195 12.266 17.391 1 98.06 291 VAL A O 1
ATOM 2244 N N . SER A 1 292 ? -12.156 11.258 17.828 1 98.25 292 SER A N 1
ATOM 2245 C CA . SER A 1 292 ? -12.664 12.438 18.531 1 98.25 292 SER A CA 1
ATOM 2246 C C . SER A 1 292 ? -12.062 12.555 19.922 1 98.25 292 SER A C 1
ATOM 2248 O O . SER A 1 292 ? -11.984 11.57 20.656 1 98.25 292 SER A O 1
ATOM 2250 N N . HIS A 1 293 ? -11.672 13.812 20.219 1 97.06 293 HIS A N 1
ATOM 2251 C CA . HIS A 1 293 ? -11.172 14.125 21.562 1 97.06 293 HIS A CA 1
ATOM 2252 C C . HIS A 1 293 ? -12.211 14.875 22.375 1 97.06 293 HIS A C 1
ATOM 2254 O O . HIS A 1 293 ? -11.906 15.391 23.453 1 97.06 293 HIS A O 1
ATOM 2260 N N . ALA A 1 294 ? -13.438 14.969 21.938 1 95.5 294 ALA A N 1
ATOM 2261 C CA . ALA A 1 294 ? -14.484 15.773 22.562 1 95.5 294 ALA A CA 1
ATOM 2262 C C . ALA A 1 294 ? -14.688 15.359 24.016 1 95.5 294 ALA A C 1
ATOM 2264 O O . ALA A 1 294 ? -14.812 16.219 24.891 1 95.5 294 ALA A O 1
ATOM 2265 N N . HIS A 1 295 ? -14.734 14.094 24.281 1 92.44 295 HIS A N 1
ATOM 2266 C CA . HIS A 1 295 ? -14.977 13.609 25.625 1 92.44 295 HIS A CA 1
ATOM 2267 C C . HIS A 1 295 ? -13.883 14.078 26.578 1 92.44 295 HIS A C 1
ATOM 2269 O O . HIS A 1 295 ? -14.156 14.438 27.734 1 92.44 295 HIS A O 1
ATOM 2275 N N . ALA A 1 296 ? -12.648 14.07 26.062 1 92.56 296 ALA A N 1
ATOM 2276 C CA . ALA A 1 296 ? -11.516 14.508 26.891 1 92.56 296 ALA A CA 1
ATOM 2277 C C . ALA A 1 296 ? -11.562 16.016 27.141 1 92.56 296 ALA A C 1
ATOM 2279 O O . ALA A 1 296 ? -11.094 16.484 28.172 1 92.56 296 ALA A O 1
ATOM 2280 N N . LEU A 1 297 ? -12.133 16.781 26.219 1 91.75 297 LEU A N 1
ATOM 2281 C CA . LEU A 1 297 ? -12.203 18.234 26.344 1 91.75 297 LEU A CA 1
ATOM 2282 C C . LEU A 1 297 ? -13.32 18.656 27.297 1 91.75 297 LEU A C 1
ATOM 2284 O O . LEU A 1 297 ? -13.227 19.688 27.953 1 91.75 297 LEU A O 1
ATOM 2288 N N . HIS A 1 298 ? -14.422 17.875 27.422 1 86.38 298 HIS A N 1
ATOM 2289 C CA . HIS A 1 298 ? -15.531 18.141 28.328 1 86.38 298 HIS A CA 1
ATOM 2290 C C . HIS A 1 298 ? -15.156 17.781 29.766 1 86.38 298 HIS A C 1
ATOM 2292 O O . HIS A 1 298 ? -15.633 18.406 30.703 1 86.38 298 HIS A O 1
ATOM 2298 N N . ALA A 1 299 ? -14.469 16.75 29.922 1 75.69 299 ALA A N 1
ATOM 2299 C CA . ALA A 1 299 ? -14.164 16.25 31.25 1 75.69 299 ALA A CA 1
ATOM 2300 C C . ALA A 1 299 ? -12.656 16.203 31.5 1 75.69 299 ALA A C 1
ATOM 2302 O O . ALA A 1 299 ? -12.094 15.133 31.734 1 75.69 299 ALA A O 1
ATOM 2303 N N . PRO A 1 300 ? -12.102 17.344 31.562 1 64.69 300 PRO A N 1
ATOM 2304 C CA . PRO A 1 300 ? -10.641 17.328 31.609 1 64.69 300 PRO A CA 1
ATOM 2305 C C . PRO A 1 300 ? -10.078 16.75 32.906 1 64.69 300 PRO A C 1
ATOM 2307 O O . PRO A 1 300 ? -8.945 16.266 32.938 1 64.69 300 PRO A O 1
ATOM 2310 N N . ASP A 1 301 ? -10.914 16.703 33.844 1 68.19 301 ASP A N 1
ATOM 2311 C CA . ASP A 1 301 ? -10.43 16.25 35.156 1 68.19 301 ASP A CA 1
ATOM 2312 C C . ASP A 1 301 ? -10.68 14.758 35.344 1 68.19 301 ASP A C 1
ATOM 2314 O O . ASP A 1 301 ? -10.297 14.188 36.375 1 68.19 301 ASP A O 1
ATOM 2318 N N . THR A 1 302 ? -11.273 14.125 34.406 1 65.38 302 THR A N 1
ATOM 2319 C CA . THR A 1 302 ? -11.484 12.688 34.531 1 65.38 302 THR A CA 1
ATOM 2320 C C . THR A 1 302 ? -10.281 11.906 34 1 65.38 302 THR A C 1
ATOM 2322 O O . THR A 1 302 ? -9.891 12.07 32.844 1 65.38 302 THR A O 1
ATOM 2325 N N . PRO A 1 303 ? -9.602 11.328 35.062 1 65.5 303 PRO A N 1
ATOM 2326 C CA . PRO A 1 303 ? -8.469 10.523 34.594 1 65.5 303 PRO A CA 1
ATOM 2327 C C . PRO A 1 303 ? -8.852 9.523 33.531 1 65.5 303 PRO A C 1
ATOM 2329 O O . PRO A 1 303 ? -9.773 8.727 33.719 1 65.5 303 PRO A O 1
ATOM 2332 N N . ALA A 1 304 ? -8.57 9.836 32.406 1 69.75 304 ALA A N 1
ATOM 2333 C CA . ALA A 1 304 ? -8.883 8.883 31.328 1 69.75 304 ALA A CA 1
ATOM 2334 C C . ALA A 1 304 ? -7.648 8.586 30.484 1 69.75 304 ALA A C 1
ATOM 2336 O O . ALA A 1 304 ? -6.68 9.344 30.5 1 69.75 304 ALA A O 1
ATOM 2337 N N . ASP A 1 305 ? -7.523 7.363 30.062 1 84.12 305 ASP A N 1
ATOM 2338 C CA . ASP A 1 305 ? -6.512 6.988 29.078 1 84.12 305 ASP A CA 1
ATOM 2339 C C . ASP A 1 305 ? -6.473 7.992 27.922 1 84.12 305 ASP A C 1
ATOM 2341 O O . ASP A 1 305 ? -7.496 8.562 27.562 1 84.12 305 ASP A O 1
ATOM 2345 N N . PRO A 1 306 ? -5.184 8.289 27.562 1 92.75 306 PRO A N 1
ATOM 2346 C CA . PRO A 1 306 ? -5.105 9.195 26.406 1 92.75 306 PRO A CA 1
ATOM 2347 C C . PRO A 1 306 ? -5.945 8.711 25.219 1 92.75 306 PRO A C 1
ATOM 2349 O O . PRO A 1 306 ? -6.109 7.508 25.016 1 92.75 306 PRO A O 1
ATOM 2352 N N . VAL A 1 307 ? -6.492 9.672 24.547 1 94.88 307 VAL A N 1
ATOM 2353 C CA . VAL A 1 307 ? -7.316 9.352 23.391 1 94.88 307 VAL A CA 1
ATOM 2354 C C . VAL A 1 307 ? -6.473 8.617 22.344 1 94.88 307 VAL A C 1
ATOM 2356 O O . VAL A 1 307 ? -6.953 7.695 21.688 1 94.88 307 VAL A O 1
ATOM 2359 N N . ARG A 1 308 ? -5.238 9.008 22.141 1 95.44 308 ARG A N 1
ATOM 2360 C CA . ARG A 1 308 ? -4.305 8.289 21.281 1 95.44 308 ARG A CA 1
ATOM 2361 C C . ARG A 1 308 ? -2.902 8.281 21.875 1 95.44 308 ARG A C 1
ATOM 2363 O O . ARG A 1 308 ? -2.514 9.219 22.578 1 95.44 308 ARG A O 1
ATOM 2370 N N . GLU A 1 309 ? -2.152 7.273 21.5 1 96.75 309 GLU A N 1
ATOM 2371 C CA . GLU A 1 309 ? -0.805 7.062 22.016 1 96.75 309 GLU A CA 1
ATOM 2372 C C . GLU A 1 309 ? 0.251 7.414 20.969 1 96.75 309 GLU A C 1
ATOM 2374 O O . GLU A 1 309 ? 1.442 7.477 21.281 1 96.75 309 GLU A O 1
ATOM 2379 N N . GLN A 1 310 ? -0.153 7.598 19.781 1 98.38 310 GLN A N 1
ATOM 2380 C CA . GLN A 1 310 ? 0.767 7.898 18.688 1 98.38 310 GLN A CA 1
ATOM 2381 C C . GLN A 1 310 ? 0.069 8.68 17.594 1 98.38 310 GLN A C 1
ATOM 2383 O O . GLN A 1 310 ? -1.157 8.641 17.469 1 98.38 310 GLN A O 1
ATOM 2388 N N . VAL A 1 311 ? 0.76 9.438 16.812 1 98.81 311 VAL A N 1
ATOM 2389 C CA . VAL A 1 311 ? 0.302 10.117 15.602 1 98.81 311 VAL A CA 1
ATOM 2390 C C . VAL A 1 311 ? 1.218 9.766 14.43 1 98.81 311 VAL A C 1
ATOM 2392 O O . VAL A 1 311 ? 2.365 9.359 14.633 1 98.81 311 VAL A O 1
ATOM 2395 N N . TYR A 1 312 ? 0.702 9.852 13.273 1 98.94 312 TYR A N 1
ATOM 2396 C CA . TYR A 1 312 ? 1.43 9.516 12.055 1 98.94 312 TYR A CA 1
ATOM 2397 C C . TYR A 1 312 ? 1.502 10.719 11.117 1 98.94 312 TYR A C 1
ATOM 2399 O O . TYR A 1 312 ? 0.553 11.5 11.023 1 98.94 312 TYR A O 1
ATOM 2407 N N . SER A 1 313 ? 2.584 10.906 10.453 1 98.88 313 SER A N 1
ATOM 2408 C CA . SER A 1 313 ? 2.758 11.938 9.438 1 98.88 313 SER A CA 1
ATOM 2409 C C . SER A 1 313 ? 3.482 11.391 8.211 1 98.88 313 SER A C 1
ATOM 2411 O O . SER A 1 313 ? 4.129 10.344 8.281 1 98.88 313 SER A O 1
ATOM 2413 N N . MET A 1 314 ? 3.307 12.133 7.117 1 98.81 314 MET A N 1
ATOM 2414 C CA . MET A 1 314 ? 3.875 11.609 5.883 1 98.81 314 MET A CA 1
ATOM 2415 C C . MET A 1 314 ? 4.164 12.727 4.891 1 98.81 314 MET A C 1
ATOM 2417 O O . MET A 1 314 ? 3.551 13.797 4.957 1 98.81 314 MET A O 1
ATOM 2421 N N . LYS A 1 315 ? 5.086 12.484 4.047 1 98.62 315 LYS A N 1
ATOM 2422 C CA . LYS A 1 315 ? 5.375 13.242 2.832 1 98.62 315 LYS A CA 1
ATOM 2423 C C . LYS A 1 315 ? 5.641 12.312 1.653 1 98.62 315 LYS A C 1
ATOM 2425 O O . LYS A 1 315 ? 6.359 11.32 1.789 1 98.62 315 LYS A O 1
ATOM 2430 N N . THR A 1 316 ? 5.004 12.594 0.495 1 98.31 316 THR A N 1
ATOM 2431 C CA . THR A 1 316 ? 5.254 11.812 -0.707 1 98.31 316 THR A CA 1
ATOM 2432 C C . THR A 1 316 ? 5.754 12.695 -1.842 1 98.31 316 THR A C 1
ATOM 2434 O O . THR A 1 316 ? 6.789 12.414 -2.451 1 98.31 316 THR A O 1
ATOM 2437 N N . TYR A 1 317 ? 4.93 13.766 -2.117 1 96.25 317 TYR A N 1
ATOM 2438 C CA . TYR A 1 317 ? 5.285 14.656 -3.213 1 96.25 317 TYR A CA 1
ATOM 2439 C C . TYR A 1 317 ? 5.273 16.109 -2.758 1 96.25 317 TYR A C 1
ATOM 2441 O O . TYR A 1 317 ? 4.461 16.5 -1.916 1 96.25 317 TYR A O 1
ATOM 2449 N N . HIS A 1 318 ? 6.062 16.922 -3.33 1 92.94 318 HIS A N 1
ATOM 2450 C CA . HIS A 1 318 ? 6.039 18.391 -3.377 1 92.94 318 HIS A CA 1
ATOM 2451 C C . HIS A 1 318 ? 6.566 18.906 -4.711 1 92.94 318 HIS A C 1
ATOM 2453 O O . HIS A 1 318 ? 5.973 18.641 -5.762 1 92.94 318 HIS A O 1
ATOM 2459 N N . ASP A 1 319 ? 7.852 19.281 -4.684 1 85.56 319 ASP A N 1
ATOM 2460 C CA . ASP A 1 319 ? 8.477 19.609 -5.965 1 85.56 319 ASP A CA 1
ATOM 2461 C C . ASP A 1 319 ? 9.133 18.375 -6.574 1 85.56 319 ASP A C 1
ATOM 2463 O O . ASP A 1 319 ? 9.492 18.375 -7.754 1 85.56 319 ASP A O 1
ATOM 2467 N N . SER A 1 320 ? 9.227 17.391 -5.816 1 91.75 320 SER A N 1
ATOM 2468 C CA . SER A 1 320 ? 9.844 16.125 -6.199 1 91.75 320 SER A CA 1
ATOM 2469 C C . SER A 1 320 ? 9.227 14.953 -5.434 1 91.75 320 SER A C 1
ATOM 2471 O O . SER A 1 320 ? 8.406 15.156 -4.539 1 91.75 320 SER A O 1
ATOM 2473 N N . PHE A 1 321 ? 9.547 13.766 -5.895 1 96.81 321 PHE A N 1
ATOM 2474 C CA . PHE A 1 321 ? 9.164 12.555 -5.172 1 96.81 321 PHE A CA 1
ATOM 2475 C C . PHE A 1 321 ? 10.086 12.328 -3.977 1 96.81 321 PHE A C 1
ATOM 2477 O O . PHE A 1 321 ? 11.289 12.133 -4.145 1 96.81 321 PHE A O 1
ATOM 2484 N N . ASP A 1 322 ? 9.625 12.438 -2.744 1 97.69 322 ASP A N 1
ATOM 2485 C CA . ASP A 1 322 ? 10.359 12.305 -1.489 1 97.69 322 ASP A CA 1
ATOM 2486 C C . ASP A 1 322 ? 9.516 11.602 -0.432 1 97.69 322 ASP A C 1
ATOM 2488 O O . ASP A 1 322 ? 8.977 12.242 0.474 1 97.69 322 ASP A O 1
ATOM 2492 N N . PRO A 1 323 ? 9.43 10.242 -0.528 1 98.38 323 PRO A N 1
ATOM 2493 C CA . PRO A 1 323 ? 8.523 9.5 0.35 1 98.38 323 PRO A CA 1
ATOM 2494 C C . PRO A 1 323 ? 9.109 9.266 1.74 1 98.38 323 PRO A C 1
ATOM 2496 O O . PRO A 1 323 ? 10.102 8.539 1.881 1 98.38 323 PRO A O 1
ATOM 2499 N N . ILE A 1 324 ? 8.547 9.883 2.758 1 98.75 324 ILE A N 1
ATOM 2500 C CA . ILE A 1 324 ? 8.922 9.766 4.16 1 98.75 324 ILE A CA 1
ATOM 2501 C C . ILE A 1 324 ? 7.684 9.477 5.008 1 98.75 324 ILE A C 1
ATOM 2503 O O . ILE A 1 324 ? 6.605 10.008 4.734 1 98.75 324 ILE A O 1
ATOM 2507 N N . ARG A 1 325 ? 7.797 8.57 5.977 1 98.94 325 ARG A N 1
ATOM 2508 C CA . ARG A 1 325 ? 6.738 8.266 6.934 1 98.94 325 ARG A CA 1
ATOM 2509 C C . ARG A 1 325 ? 7.27 8.305 8.367 1 98.94 325 ARG A C 1
ATOM 2511 O O . ARG A 1 325 ? 8.422 7.953 8.617 1 98.94 325 ARG A O 1
ATOM 2518 N N . ALA A 1 326 ? 6.414 8.727 9.297 1 98.94 326 ALA A N 1
ATOM 2519 C CA . ALA A 1 326 ? 6.852 8.812 10.688 1 98.94 326 ALA A CA 1
ATOM 2520 C C . ALA A 1 326 ? 5.738 8.391 11.641 1 98.94 326 ALA A C 1
ATOM 2522 O O . ALA A 1 326 ? 4.555 8.594 11.352 1 98.94 326 ALA A O 1
ATOM 2523 N N . ILE A 1 327 ? 6.125 7.805 12.695 1 98.94 327 ILE A N 1
ATOM 2524 C CA . ILE A 1 327 ? 5.301 7.594 13.883 1 98.94 327 ILE A CA 1
ATOM 2525 C C . ILE A 1 327 ? 5.906 8.328 15.07 1 98.94 327 ILE A C 1
ATOM 2527 O O . ILE A 1 327 ? 7.125 8.328 15.258 1 98.94 327 ILE A O 1
ATOM 2531 N N . ARG A 1 328 ? 5.051 9.031 15.812 1 98.75 328 ARG A N 1
ATOM 2532 C CA . ARG A 1 328 ? 5.484 9.82 16.953 1 98.75 328 ARG A CA 1
ATOM 2533 C C . ARG A 1 328 ? 4.66 9.484 18.203 1 98.75 328 ARG A C 1
ATOM 2535 O O . ARG A 1 328 ? 3.436 9.383 18.125 1 98.75 328 ARG A O 1
ATOM 2542 N N . THR A 1 329 ? 5.297 9.133 19.266 1 98.5 329 THR A N 1
ATOM 2543 C CA . THR A 1 329 ? 4.703 9.055 20.609 1 98.5 329 THR A CA 1
ATOM 2544 C C . THR A 1 329 ? 5.117 10.258 21.453 1 98.5 329 THR A C 1
ATOM 2546 O O . THR A 1 329 ? 5.777 11.172 20.953 1 98.5 329 THR A O 1
ATOM 2549 N N . LYS A 1 330 ? 4.645 10.281 22.656 1 97.38 330 LYS A N 1
ATOM 2550 C CA . LYS A 1 330 ? 5.078 11.375 23.531 1 97.38 330 LYS A CA 1
ATOM 2551 C C . LYS A 1 330 ? 6.566 11.266 23.844 1 97.38 330 LYS A C 1
ATOM 2553 O O . LYS A 1 330 ? 7.219 12.273 24.141 1 97.38 330 LYS A O 1
ATOM 2558 N N . GLU A 1 331 ? 7.113 10.047 23.656 1 98.06 331 GLU A N 1
ATOM 2559 C CA . GLU A 1 331 ? 8.477 9.805 24.109 1 98.06 331 GLU A CA 1
ATOM 2560 C C . GLU A 1 331 ? 9.445 9.703 22.938 1 98.06 331 GLU A C 1
ATOM 2562 O O . GLU A 1 331 ? 10.625 10.016 23.062 1 98.06 331 GLU A O 1
ATOM 2567 N N . TYR A 1 332 ? 8.938 9.211 21.766 1 98.69 332 TYR A N 1
ATOM 2568 C CA . TYR A 1 332 ? 9.844 8.922 20.672 1 98.69 332 TYR A CA 1
ATOM 2569 C C . TYR A 1 332 ? 9.266 9.391 19.344 1 98.69 332 TYR A C 1
ATOM 2571 O O . TYR A 1 332 ? 8.039 9.469 19.172 1 98.69 332 TYR A O 1
ATOM 2579 N N . SER A 1 333 ? 10.156 9.727 18.438 1 98.75 333 SER A N 1
ATOM 2580 C CA . SER A 1 333 ? 9.852 9.938 17.031 1 98.75 333 SER A CA 1
ATOM 2581 C C . SER A 1 333 ? 10.656 9 16.141 1 98.75 333 SER A C 1
ATOM 2583 O O . SER A 1 333 ? 11.883 8.914 16.266 1 98.75 333 SER A O 1
ATOM 2585 N N . TYR A 1 334 ? 9.984 8.188 15.336 1 98.88 334 TYR A N 1
ATOM 2586 C CA . TYR A 1 334 ? 10.609 7.27 14.391 1 98.88 334 TYR A CA 1
ATOM 2587 C C . TYR A 1 334 ? 10.25 7.641 12.953 1 98.88 334 TYR A C 1
ATOM 2589 O O . TYR A 1 334 ? 9.078 7.836 12.633 1 98.88 334 TYR A O 1
ATOM 2597 N N . ILE A 1 335 ? 11.289 7.789 12.086 1 98.88 335 ILE A N 1
ATOM 2598 C CA . ILE A 1 335 ? 11.102 8.234 10.711 1 98.88 335 ILE A CA 1
ATOM 2599 C C . ILE A 1 335 ? 11.75 7.234 9.758 1 98.88 335 ILE A C 1
ATOM 2601 O O . ILE A 1 335 ? 12.867 6.77 9.992 1 98.88 335 ILE A O 1
ATOM 2605 N N . GLU A 1 336 ? 11.023 6.871 8.688 1 98.81 336 GLU A N 1
ATOM 2606 C CA . GLU A 1 336 ? 11.555 6.062 7.594 1 98.81 336 GLU A CA 1
ATOM 2607 C C . GLU A 1 336 ? 11.625 6.863 6.301 1 98.81 336 GLU A C 1
ATOM 2609 O O . GLU A 1 336 ? 10.633 7.461 5.879 1 98.81 336 GLU A O 1
ATOM 2614 N N . ASN A 1 337 ? 12.773 6.934 5.746 1 98.5 337 ASN A N 1
ATOM 2615 C CA . ASN A 1 337 ? 13.023 7.527 4.438 1 98.5 337 ASN A CA 1
ATOM 2616 C C . ASN A 1 337 ? 13.164 6.457 3.357 1 98.5 337 ASN A C 1
ATOM 2618 O O . ASN A 1 337 ? 14.164 5.742 3.311 1 98.5 337 ASN A O 1
ATOM 2622 N N . TYR A 1 338 ? 12.242 6.359 2.471 1 98 338 TYR A N 1
ATOM 2623 C CA . TYR A 1 338 ? 12.055 5.168 1.652 1 98 338 TYR A CA 1
ATOM 2624 C C . TYR A 1 338 ? 12.93 5.211 0.408 1 98 338 TYR A C 1
ATOM 2626 O O . TYR A 1 338 ? 13.102 4.199 -0.274 1 98 338 TYR A O 1
ATOM 2634 N N . VAL A 1 339 ? 13.492 6.375 0.02 1 96.44 339 VAL A N 1
ATOM 2635 C CA . VAL A 1 339 ? 14.391 6.504 -1.126 1 96.44 339 VAL A CA 1
ATOM 2636 C C . VAL A 1 339 ? 15.586 7.379 -0.751 1 96.44 339 VAL A C 1
ATOM 2638 O O . VAL A 1 339 ? 15.477 8.242 0.127 1 96.44 339 VAL A O 1
ATOM 2641 N N . PRO A 1 340 ? 16.75 7.16 -1.376 1 95.31 340 PRO A N 1
ATOM 2642 C CA . PRO A 1 340 ? 17.906 8.031 -1.107 1 95.31 340 PRO A CA 1
ATOM 2643 C C . PRO A 1 340 ? 17.656 9.477 -1.54 1 95.31 340 PRO A C 1
ATOM 2645 O O . PRO A 1 340 ? 17.219 9.719 -2.668 1 95.31 340 PRO A O 1
ATOM 2648 N N . ARG A 1 341 ? 17.797 10.344 -0.654 1 96.88 341 ARG A N 1
ATOM 2649 C CA . ARG A 1 341 ? 17.75 11.781 -0.877 1 96.88 341 ARG A CA 1
ATOM 2650 C C . ARG A 1 341 ? 18.781 12.508 -0.03 1 96.88 341 ARG A C 1
ATOM 2652 O O . ARG A 1 341 ? 19.359 11.922 0.893 1 96.88 341 ARG A O 1
ATOM 2659 N N . PRO A 1 342 ? 19.094 13.812 -0.353 1 96.44 342 PRO A N 1
ATOM 2660 C CA . PRO A 1 342 ? 19.922 14.602 0.553 1 96.44 342 PRO A CA 1
ATOM 2661 C C . PRO A 1 342 ? 19.312 14.758 1.94 1 96.44 342 PRO A C 1
ATOM 2663 O O . PRO A 1 342 ? 18.109 14.555 2.111 1 96.44 342 PRO A O 1
ATOM 2666 N N . LEU A 1 343 ? 20.172 15.125 2.854 1 96.94 343 LEU A N 1
ATOM 2667 C CA . LEU A 1 343 ? 19.75 15.297 4.238 1 96.94 343 LEU A CA 1
ATOM 2668 C C . LEU A 1 343 ? 18.5 16.156 4.328 1 96.94 343 LEU A C 1
ATOM 2670 O O . LEU A 1 343 ? 17.547 15.82 5.039 1 96.94 343 LEU A O 1
ATOM 2674 N N . LEU A 1 344 ? 18.531 17.312 3.635 1 96.38 344 LEU A N 1
ATOM 2675 C CA . LEU A 1 344 ? 17.359 18.156 3.482 1 96.38 344 LEU A CA 1
ATOM 2676 C C . LEU A 1 344 ? 17.078 18.438 2.012 1 96.38 344 LEU A C 1
ATOM 2678 O O . LEU A 1 344 ? 17.938 19 1.313 1 96.38 344 LEU A O 1
ATOM 2682 N N . ASP A 1 345 ? 15.969 17.969 1.56 1 94.5 345 ASP A N 1
ATOM 2683 C CA . ASP A 1 345 ? 15.453 18.328 0.246 1 94.5 345 ASP A CA 1
ATOM 2684 C C . ASP A 1 345 ? 14.578 19.578 0.335 1 94.5 345 ASP A C 1
ATOM 2686 O O . ASP A 1 345 ? 13.367 19.484 0.542 1 94.5 345 ASP A O 1
ATOM 2690 N N . LEU A 1 346 ? 15.18 20.781 0.114 1 94.06 346 LEU A N 1
ATOM 2691 C CA . LEU A 1 346 ? 14.539 22.047 0.415 1 94.06 346 LEU A CA 1
ATOM 2692 C C . LEU A 1 346 ? 13.656 22.5 -0.749 1 94.06 346 LEU A C 1
ATOM 2694 O O . LEU A 1 346 ? 14.109 22.516 -1.897 1 94.06 346 LEU A O 1
ATOM 2698 N N . PRO A 1 347 ? 12.422 22.844 -0.459 1 91.12 347 PRO A N 1
ATOM 2699 C CA . PRO A 1 347 ? 11.656 23.562 -1.479 1 91.12 347 PRO A CA 1
ATOM 2700 C C . PRO A 1 347 ? 12.328 24.859 -1.922 1 91.12 347 PRO A C 1
ATOM 2702 O O . PRO A 1 347 ? 13.094 25.453 -1.159 1 91.12 347 PRO A O 1
ATOM 2705 N N . TRP A 1 348 ? 11.992 25.281 -3.035 1 86.44 348 TRP A N 1
ATOM 2706 C CA . TRP A 1 348 ? 12.68 26.406 -3.668 1 86.44 348 TRP A CA 1
ATOM 2707 C C . TRP A 1 348 ? 12.594 27.656 -2.805 1 86.44 348 TRP A C 1
ATOM 2709 O O . TRP A 1 348 ? 13.562 28.406 -2.676 1 86.44 348 TRP A O 1
ATOM 2719 N N . ASP A 1 349 ? 11.453 27.922 -2.24 1 87.06 349 ASP A N 1
ATOM 2720 C CA . ASP A 1 349 ? 11.242 29.141 -1.47 1 87.06 349 ASP A CA 1
ATOM 2721 C C . ASP A 1 349 ? 12.109 29.156 -0.211 1 87.06 349 ASP A C 1
ATOM 2723 O O . ASP A 1 349 ? 12.508 30.219 0.264 1 87.06 349 ASP A O 1
ATOM 2727 N N . ILE A 1 350 ? 12.383 28 0.349 1 94.62 350 ILE A N 1
ATOM 2728 C CA . ILE A 1 350 ? 13.266 27.891 1.503 1 94.62 350 ILE A CA 1
ATOM 2729 C C . ILE A 1 350 ? 14.719 27.953 1.044 1 94.62 350 ILE A C 1
ATOM 2731 O O . ILE A 1 350 ? 15.547 28.625 1.649 1 94.62 350 ILE A O 1
ATOM 2735 N N . GLN A 1 351 ? 14.977 27.25 -0.016 1 94.31 351 GLN A N 1
ATOM 2736 C CA . GLN A 1 351 ? 16.344 27.172 -0.53 1 94.31 351 GLN A CA 1
ATOM 2737 C C . GLN A 1 351 ? 16.906 28.562 -0.831 1 94.31 351 GLN A C 1
ATOM 2739 O O . GLN A 1 351 ? 18.078 28.828 -0.56 1 94.31 351 GLN A O 1
ATOM 2744 N N . GLU A 1 352 ? 16.094 29.438 -1.307 1 94.44 352 GLU A N 1
ATOM 2745 C CA . GLU A 1 352 ? 16.547 30.75 -1.741 1 94.44 352 GLU A CA 1
ATOM 2746 C C . GLU A 1 352 ? 16.547 31.734 -0.58 1 94.44 352 GLU A C 1
ATOM 2748 O O . GLU A 1 352 ? 17.094 32.844 -0.698 1 94.44 352 GLU A O 1
ATOM 2753 N N . SER A 1 353 ? 16.016 31.422 0.528 1 96.44 353 SER A N 1
ATOM 2754 C CA . SER A 1 353 ? 15.945 32.312 1.692 1 96.44 353 SER A CA 1
ATOM 2755 C C . SER A 1 353 ? 17.312 32.438 2.361 1 96.44 353 SER A C 1
ATOM 2757 O O . SER A 1 353 ? 18.203 31.625 2.137 1 96.44 353 SER A O 1
ATOM 2759 N N . PRO A 1 354 ? 17.453 33.469 3.211 1 97.06 354 PRO A N 1
ATOM 2760 C CA . PRO A 1 354 ? 18.703 33.594 3.955 1 97.06 354 PRO A CA 1
ATOM 2761 C C . PRO A 1 354 ? 19 32.375 4.824 1 97.06 354 PRO A C 1
ATOM 2763 O O . PRO A 1 354 ? 20.156 31.938 4.902 1 97.06 354 PRO A O 1
ATOM 2766 N N . SER A 1 355 ? 18.047 31.797 5.473 1 97.81 355 SER A N 1
ATOM 2767 C CA . SER A 1 355 ? 18.234 30.609 6.297 1 97.81 355 SER A CA 1
ATOM 2768 C C . SER A 1 355 ? 18.641 29.422 5.449 1 97.81 355 SER A C 1
ATOM 2770 O O . SER A 1 355 ? 19.5 28.625 5.855 1 97.81 355 SER A O 1
ATOM 2772 N N . GLY A 1 356 ? 17.953 29.297 4.316 1 97.62 356 GLY A N 1
ATOM 2773 C CA . GLY A 1 356 ? 18.328 28.234 3.402 1 97.62 356 GLY A CA 1
ATOM 2774 C C . GLY A 1 356 ? 19.766 28.328 2.92 1 97.62 356 GLY A C 1
ATOM 2775 O O . GLY A 1 356 ? 20.469 27.328 2.869 1 97.62 356 GLY A O 1
ATOM 2776 N N . GLN A 1 357 ? 20.188 29.516 2.564 1 97.44 357 GLN A N 1
ATOM 2777 C CA . GLN A 1 357 ? 21.562 29.75 2.107 1 97.44 357 GLN A CA 1
ATOM 2778 C C . GLN A 1 357 ? 22.562 29.438 3.213 1 97.44 357 GLN A C 1
ATOM 2780 O O . GLN A 1 357 ? 23.656 28.938 2.941 1 97.44 357 GLN A O 1
ATOM 2785 N N . ALA A 1 358 ? 22.156 29.734 4.398 1 96.88 358 ALA A N 1
ATOM 2786 C CA . ALA A 1 358 ? 23.047 29.547 5.539 1 96.88 358 ALA A CA 1
ATOM 2787 C C . ALA A 1 358 ? 23.359 28.078 5.766 1 96.88 358 ALA A C 1
ATOM 2789 O O . ALA A 1 358 ? 24.438 27.719 6.238 1 96.88 358 ALA A O 1
ATOM 2790 N N . VAL A 1 359 ? 22.438 27.172 5.422 1 96.56 359 VAL A N 1
ATOM 2791 C CA . VAL A 1 359 ? 22.625 25.766 5.734 1 96.56 359 VAL A CA 1
ATOM 2792 C C . VAL A 1 359 ? 23.047 25 4.477 1 96.56 359 VAL A C 1
ATOM 2794 O O . VAL A 1 359 ? 23.344 23.812 4.535 1 96.56 359 VAL A O 1
ATOM 2797 N N . ALA A 1 360 ? 23.094 25.562 3.346 1 94.81 360 ALA A N 1
ATOM 2798 C CA . ALA A 1 360 ? 23.266 24.953 2.029 1 94.81 360 ALA A CA 1
ATOM 2799 C C . ALA A 1 360 ? 24.484 24.016 2.008 1 94.81 360 ALA A C 1
ATOM 2801 O O . ALA A 1 360 ? 24.406 22.906 1.472 1 94.81 360 ALA A O 1
ATOM 2802 N N . PRO A 1 361 ? 25.609 24.344 2.611 1 92.5 361 PRO A N 1
ATOM 2803 C CA . PRO A 1 361 ? 26.781 23.484 2.537 1 92.5 361 PRO A CA 1
ATOM 2804 C C . PRO A 1 361 ? 26.641 22.203 3.375 1 92.5 361 PRO A C 1
ATOM 2806 O O . PRO A 1 361 ? 27.406 21.266 3.215 1 92.5 361 PRO A O 1
ATOM 2809 N N . PHE A 1 362 ? 25.609 22.188 4.148 1 91.44 362 PHE A N 1
ATOM 2810 C CA . PHE A 1 362 ? 25.578 21.156 5.172 1 91.44 362 PHE A CA 1
ATOM 2811 C C . PHE A 1 362 ? 24.453 20.156 4.906 1 91.44 362 PHE A C 1
ATOM 2813 O O . PHE A 1 362 ? 24.344 19.141 5.59 1 91.44 362 PHE A O 1
ATOM 2820 N N . VAL A 1 363 ? 23.656 20.406 3.891 1 93.25 363 VAL A N 1
ATOM 2821 C CA . VAL A 1 363 ? 22.422 19.625 3.826 1 93.25 363 VAL A CA 1
ATOM 2822 C C . VAL A 1 363 ? 22.469 18.688 2.631 1 93.25 363 VAL A C 1
ATOM 2824 O O . VAL A 1 363 ? 21.484 17.984 2.342 1 93.25 363 VAL A O 1
ATOM 2827 N N . THR A 1 364 ? 23.578 18.531 1.971 1 94.06 364 THR A N 1
ATOM 2828 C CA . THR A 1 364 ? 23.656 17.734 0.748 1 94.06 364 THR A CA 1
ATOM 2829 C C . THR A 1 364 ? 24.047 16.297 1.06 1 94.06 364 THR A C 1
ATOM 2831 O O . THR A 1 364 ? 23.969 15.422 0.19 1 94.06 364 THR A O 1
ATOM 2834 N N . SER A 1 365 ? 24.5 16.031 2.285 1 95.5 365 SER A N 1
ATOM 2835 C CA . SER A 1 365 ? 24.844 14.656 2.664 1 95.5 365 SER A CA 1
ATOM 2836 C C . SER A 1 365 ? 23.609 13.75 2.611 1 95.5 365 SER A C 1
ATOM 2838 O O . SER A 1 365 ? 22.484 14.227 2.689 1 95.5 365 SER A O 1
ATOM 2840 N N . PRO A 1 366 ? 23.844 12.438 2.465 1 95.81 366 PRO A N 1
ATOM 2841 C CA . PRO A 1 366 ? 22.703 11.516 2.371 1 95.81 366 PRO A CA 1
ATOM 2842 C C . PRO A 1 366 ? 21.906 11.445 3.666 1 95.81 366 PRO A C 1
ATOM 2844 O O . PRO A 1 366 ? 22.469 11.383 4.754 1 95.81 366 PRO A O 1
ATOM 2847 N N . ARG A 1 367 ? 20.625 11.516 3.529 1 97.12 367 ARG A N 1
ATOM 2848 C CA . ARG A 1 367 ? 19.719 11.32 4.648 1 97.12 367 ARG A CA 1
ATOM 2849 C C . ARG A 1 367 ? 19.688 9.867 5.09 1 97.12 367 ARG A C 1
ATOM 2851 O O . ARG A 1 367 ? 19.672 8.953 4.258 1 97.12 367 ARG A O 1
ATOM 2858 N N . PRO A 1 368 ? 19.719 9.57 6.418 1 97.25 368 PRO A N 1
ATOM 2859 C CA . PRO A 1 368 ? 19.609 8.18 6.859 1 97.25 368 PRO A CA 1
ATOM 2860 C C . PRO A 1 368 ? 18.297 7.527 6.43 1 97.25 368 PRO A C 1
ATOM 2862 O O . PRO A 1 368 ? 17.266 8.203 6.34 1 97.25 368 PRO A O 1
ATOM 2865 N N . ALA A 1 369 ? 18.312 6.219 6.223 1 97.12 369 ALA A N 1
ATOM 2866 C CA . ALA A 1 369 ? 17.125 5.473 5.832 1 97.12 369 ALA A CA 1
ATOM 2867 C C . ALA A 1 369 ? 16.125 5.391 6.984 1 97.12 369 ALA A C 1
ATOM 2869 O O . ALA A 1 369 ? 14.922 5.277 6.758 1 97.12 369 ALA A O 1
ATOM 2870 N N . ARG A 1 370 ? 16.672 5.395 8.234 1 98.12 370 ARG A N 1
ATOM 2871 C CA . ARG A 1 370 ? 15.852 5.344 9.445 1 98.12 370 ARG A CA 1
ATOM 2872 C C . ARG A 1 370 ? 16.375 6.324 10.492 1 98.12 370 ARG A C 1
ATOM 2874 O O . ARG A 1 370 ? 17.578 6.516 10.633 1 98.12 370 ARG A O 1
ATOM 2881 N N . GLU A 1 371 ? 15.414 6.93 11.156 1 98.69 371 GLU A N 1
ATOM 2882 C CA . GLU A 1 371 ? 15.742 7.859 12.234 1 98.69 371 GLU A CA 1
ATOM 2883 C C . GLU A 1 371 ? 14.914 7.574 13.484 1 98.69 371 GLU A C 1
ATOM 2885 O O . GLU A 1 371 ? 13.727 7.262 13.383 1 98.69 371 GLU A O 1
ATOM 2890 N N . LEU A 1 372 ? 15.562 7.625 14.656 1 98.75 372 LEU A N 1
ATOM 2891 C CA . LEU A 1 372 ? 14.898 7.512 15.953 1 98.75 372 LEU A CA 1
ATOM 2892 C C . LEU A 1 372 ? 15.383 8.594 16.906 1 98.75 372 LEU A C 1
ATOM 2894 O O . LEU A 1 372 ? 16.578 8.766 17.109 1 98.75 372 LEU A O 1
ATOM 2898 N N . TYR A 1 373 ? 14.453 9.297 17.531 1 98.44 373 TYR A N 1
ATOM 2899 C CA . TYR A 1 373 ? 14.789 10.359 18.469 1 98.44 373 TYR A CA 1
ATOM 2900 C C . TYR A 1 373 ? 14.07 10.164 19.797 1 98.44 373 TYR A C 1
ATOM 2902 O O . TYR A 1 373 ? 12.875 9.844 19.812 1 98.44 373 TYR A O 1
ATOM 2910 N N . ASP A 1 374 ? 14.789 10.297 20.875 1 98.12 374 ASP A N 1
ATOM 2911 C CA . ASP A 1 374 ? 14.211 10.344 22.203 1 98.12 374 ASP A CA 1
ATOM 2912 C C . ASP A 1 374 ? 13.766 11.766 22.562 1 98.12 374 ASP A C 1
ATOM 2914 O O . ASP A 1 374 ? 14.594 12.617 22.875 1 98.12 374 ASP A O 1
ATOM 2918 N N . LEU A 1 375 ? 12.508 11.961 22.562 1 97.94 375 LEU A N 1
ATOM 2919 C CA . LEU A 1 375 ? 11.961 13.305 22.656 1 97.94 375 LEU A CA 1
ATOM 2920 C C . LEU A 1 375 ? 12.055 13.828 24.094 1 97.94 375 LEU A C 1
ATOM 2922 O O . LEU A 1 375 ? 11.898 15.031 24.328 1 97.94 375 LEU A O 1
ATOM 2926 N N . ARG A 1 376 ? 12.336 13.062 25.156 1 96.88 376 ARG A N 1
ATOM 2927 C CA . ARG A 1 376 ? 12.492 13.469 26.547 1 96.88 376 ARG A CA 1
ATOM 2928 C C . ARG A 1 376 ? 13.805 14.219 26.75 1 96.88 376 ARG A C 1
ATOM 2930 O O . ARG A 1 376 ? 13.844 15.219 27.484 1 96.88 376 ARG A O 1
ATOM 2937 N N . THR A 1 377 ? 14.758 13.805 25.969 1 95.62 377 THR A N 1
ATOM 2938 C CA . THR A 1 377 ? 16.078 14.375 26.141 1 95.62 377 THR A CA 1
ATOM 2939 C C . THR A 1 377 ? 16.469 15.203 24.922 1 95.62 377 THR A C 1
ATOM 2941 O O . THR A 1 377 ? 17.359 16.062 25 1 95.62 377 THR A O 1
ATOM 2944 N N . ASP A 1 378 ? 15.852 14.961 23.828 1 96 378 ASP A N 1
ATOM 2945 C CA . ASP A 1 378 ? 16.156 15.609 22.562 1 96 378 ASP A CA 1
ATOM 2946 C C . ASP A 1 378 ? 14.867 16.016 21.828 1 96 378 ASP A C 1
ATOM 2948 O O . ASP A 1 378 ? 14.609 15.547 20.719 1 96 378 ASP A O 1
ATOM 2952 N N . PRO A 1 379 ? 14.125 16.984 22.406 1 94.5 379 PRO A N 1
ATOM 2953 C CA . PRO A 1 379 ? 12.836 17.359 21.812 1 94.5 379 PRO A CA 1
ATOM 2954 C C . PRO A 1 379 ? 12.969 18 20.438 1 94.5 379 PRO A C 1
ATOM 2956 O O . PRO A 1 379 ? 12 18.062 19.688 1 94.5 379 PRO A O 1
ATOM 2959 N N . THR A 1 380 ? 14.195 18.438 20.062 1 93.94 380 THR A N 1
ATOM 2960 C CA . THR A 1 380 ? 14.375 19.094 18.781 1 93.94 380 THR A CA 1
ATOM 2961 C C . THR A 1 380 ? 14.945 18.125 17.75 1 93.94 380 THR A C 1
ATOM 2963 O O . THR A 1 380 ? 15.242 18.516 16.625 1 93.94 380 THR A O 1
ATOM 2966 N N . GLU A 1 381 ? 15.109 16.875 18.078 1 97.06 381 GLU A N 1
ATOM 2967 C CA . GLU A 1 381 ? 15.422 15.758 17.188 1 97.06 381 GLU A CA 1
ATOM 2968 C C . GLU A 1 381 ? 16.75 15.992 16.469 1 97.06 381 GLU A C 1
ATOM 2970 O O . GLU A 1 381 ? 16.812 15.906 15.234 1 97.06 381 GLU A O 1
ATOM 2975 N N . THR A 1 382 ? 17.75 16.141 17.281 1 94.12 382 THR A N 1
ATOM 2976 C CA . THR A 1 382 ? 19.062 16.469 16.75 1 94.12 382 THR A CA 1
ATOM 2977 C C . THR A 1 382 ? 19.969 15.234 16.734 1 94.12 382 THR A C 1
ATOM 2979 O O . THR A 1 382 ? 20.875 15.133 15.922 1 94.12 382 THR A O 1
ATOM 2982 N N . LEU A 1 383 ? 19.719 14.281 17.578 1 95.06 383 LEU A N 1
ATOM 2983 C CA . LEU A 1 383 ? 20.562 13.102 17.719 1 95.06 383 LEU A CA 1
ATOM 2984 C C . LEU A 1 383 ? 19.812 11.836 17.297 1 95.06 383 LEU A C 1
ATOM 2986 O O . LEU A 1 383 ? 18.984 11.336 18.031 1 95.06 383 LEU A O 1
ATOM 2990 N N . ASN A 1 384 ? 20.172 11.297 16.172 1 97.38 384 ASN A N 1
ATOM 2991 C CA . ASN A 1 384 ? 19.609 10.031 15.711 1 97.38 384 ASN A CA 1
ATOM 2992 C C . ASN A 1 384 ? 20.188 8.852 16.484 1 97.38 384 ASN A C 1
ATOM 2994 O O . ASN A 1 384 ? 21.359 8.508 16.328 1 97.38 384 ASN A O 1
ATOM 2998 N N . LEU A 1 385 ? 19.391 8.195 17.234 1 97.81 385 LEU A N 1
ATOM 2999 C CA . LEU A 1 385 ? 19.828 7.145 18.141 1 97.81 385 LEU A CA 1
ATOM 3000 C C . LEU A 1 385 ? 20.234 5.895 17.375 1 97.81 385 LEU A C 1
ATOM 3002 O O . LEU A 1 385 ? 20.844 4.984 17.922 1 97.81 385 LEU A O 1
ATOM 3006 N N . LEU A 1 386 ? 19.938 5.797 16.062 1 97.62 386 LEU A N 1
ATOM 3007 C CA . LEU A 1 386 ? 20.219 4.605 15.273 1 97.62 386 LEU A CA 1
ATOM 3008 C C . LEU A 1 386 ? 21.578 4.707 14.602 1 97.62 386 LEU A C 1
ATOM 3010 O O . LEU A 1 386 ? 22.047 3.75 13.969 1 97.62 386 LEU A O 1
ATOM 3014 N N . ALA A 1 387 ? 22.203 5.828 14.719 1 93.94 387 ALA A N 1
ATOM 3015 C CA . ALA A 1 387 ? 23.469 6.07 14.031 1 93.94 387 ALA A CA 1
ATOM 3016 C C . ALA A 1 387 ? 24.562 5.164 14.57 1 93.94 387 ALA A C 1
ATOM 3018 O O . ALA A 1 387 ? 25.469 4.75 13.828 1 93.94 387 ALA A O 1
ATOM 3019 N N . ASP A 1 388 ? 24.516 4.805 15.867 1 88.75 388 ASP A N 1
ATOM 3020 C CA . ASP A 1 388 ? 25.625 4.082 16.484 1 88.75 388 ASP A CA 1
ATOM 3021 C C . ASP A 1 388 ? 25.281 2.607 16.688 1 88.75 388 ASP A C 1
ATOM 3023 O O . ASP A 1 388 ? 26.031 1.869 17.328 1 88.75 388 ASP A O 1
ATOM 3027 N N . GLY A 1 389 ? 24.172 2.166 16.234 1 86.62 389 GLY A N 1
ATOM 3028 C CA . GLY A 1 389 ? 23.812 0.761 16.328 1 86.62 389 GLY A CA 1
ATOM 3029 C C . GLY A 1 389 ? 23.516 0.304 17.75 1 86.62 389 GLY A C 1
ATOM 3030 O O . GLY A 1 389 ? 23.844 -0.83 18.109 1 86.62 389 GLY A O 1
ATOM 3031 N N . ASP A 1 390 ? 22.953 1.196 18.625 1 91 390 ASP A N 1
ATOM 3032 C CA . ASP A 1 390 ? 22.562 0.845 19.984 1 91 390 ASP A CA 1
ATOM 3033 C C . ASP A 1 390 ? 21.438 -0.174 19.984 1 91 390 ASP A C 1
ATOM 3035 O O . ASP A 1 390 ? 20.359 0.085 19.438 1 91 390 ASP A O 1
ATOM 3039 N N . PRO A 1 391 ? 21.641 -1.301 20.672 1 92.88 391 PRO A N 1
ATOM 3040 C CA . PRO A 1 391 ? 20.625 -2.357 20.641 1 92.88 391 PRO A CA 1
ATOM 3041 C C . PRO A 1 391 ? 19.297 -1.924 21.25 1 92.88 391 PRO A C 1
ATOM 3043 O O . PRO A 1 391 ? 18.234 -2.346 20.781 1 92.88 391 PRO A O 1
ATOM 3046 N N . GLY A 1 392 ? 19.375 -1.206 22.328 1 95.25 392 GLY A N 1
ATOM 3047 C CA . GLY A 1 392 ? 18.141 -0.69 22.922 1 95.25 392 GLY A CA 1
ATOM 3048 C C . GLY A 1 392 ? 17.344 0.192 21.984 1 95.25 392 GLY A C 1
ATOM 3049 O O . GLY A 1 392 ? 16.125 0.055 21.875 1 95.25 392 GLY A O 1
ATOM 3050 N N . ALA A 1 393 ? 18.078 1.062 21.281 1 96.5 393 ALA A N 1
ATOM 3051 C CA . ALA A 1 393 ? 17.438 1.93 20.297 1 96.5 393 ALA A CA 1
ATOM 3052 C C . ALA A 1 393 ? 16.828 1.113 19.156 1 96.5 393 ALA A C 1
ATOM 3054 O O . ALA A 1 393 ? 15.727 1.414 18.703 1 96.5 393 ALA A O 1
ATOM 3055 N N . GLU A 1 394 ? 17.547 0.069 18.812 1 96.31 394 GLU A N 1
ATOM 3056 C CA . GLU A 1 394 ? 17.062 -0.787 17.734 1 96.31 394 GLU A CA 1
ATOM 3057 C C . GLU A 1 394 ? 15.766 -1.496 18.125 1 96.31 394 GLU A C 1
ATOM 3059 O O . GLU A 1 394 ? 14.867 -1.671 17.297 1 96.31 394 GLU A O 1
ATOM 3064 N N . ALA A 1 395 ? 15.648 -1.928 19.312 1 96.38 395 ALA A N 1
ATOM 3065 C CA . ALA A 1 395 ? 14.445 -2.602 19.797 1 96.38 395 ALA A CA 1
ATOM 3066 C C . ALA A 1 395 ? 13.242 -1.659 19.766 1 96.38 395 ALA A C 1
ATOM 3068 O O . ALA A 1 395 ? 12.141 -2.053 19.359 1 96.38 395 ALA A O 1
ATOM 3069 N N . ILE A 1 396 ? 13.461 -0.408 20.219 1 97.75 396 ILE A N 1
ATOM 3070 C CA . ILE A 1 396 ? 12.406 0.597 20.203 1 97.75 396 ILE A CA 1
ATOM 3071 C C . ILE A 1 396 ? 11.992 0.881 18.75 1 97.75 396 ILE A C 1
ATOM 3073 O O . ILE A 1 396 ? 10.797 0.918 18.438 1 97.75 396 ILE A O 1
ATOM 3077 N N . ALA A 1 397 ? 13.023 1.03 17.891 1 98.19 397 ALA A N 1
ATOM 3078 C CA . ALA A 1 397 ? 12.766 1.278 16.484 1 98.19 397 ALA A CA 1
ATOM 3079 C C . ALA A 1 397 ? 11.961 0.136 15.859 1 98.19 397 ALA A C 1
ATOM 3081 O O . ALA A 1 397 ? 11.062 0.368 15.047 1 98.19 397 ALA A O 1
ATOM 3082 N N . ALA A 1 398 ? 12.273 -1.086 16.25 1 97.25 398 ALA A N 1
ATOM 3083 C CA . ALA A 1 398 ? 11.578 -2.258 15.719 1 97.25 398 ALA A CA 1
ATOM 3084 C C . ALA A 1 398 ? 10.094 -2.223 16.062 1 97.25 398 ALA A C 1
ATOM 3086 O O . ALA A 1 398 ? 9.25 -2.471 15.195 1 97.25 398 ALA A O 1
ATOM 3087 N N . ASP A 1 399 ? 9.828 -1.929 17.25 1 97.56 399 ASP A N 1
ATOM 3088 C CA . ASP A 1 399 ? 8.438 -1.828 17.672 1 97.56 399 ASP A CA 1
ATOM 3089 C C . ASP A 1 399 ? 7.703 -0.736 16.906 1 97.56 399 ASP A C 1
ATOM 3091 O O . ASP A 1 399 ? 6.617 -0.971 16.375 1 97.56 399 ASP A O 1
ATOM 3095 N N . LEU A 1 400 ? 8.273 0.447 16.781 1 98.75 400 LEU A N 1
ATOM 3096 C CA . LEU A 1 400 ? 7.645 1.586 16.125 1 98.75 400 LEU A CA 1
ATOM 3097 C C . LEU A 1 400 ? 7.516 1.34 14.625 1 98.75 400 LEU A C 1
ATOM 3099 O O . LEU A 1 400 ? 6.531 1.755 14.008 1 98.75 400 LEU A O 1
ATOM 3103 N N . ALA A 1 401 ? 8.516 0.646 14.086 1 98.62 401 ALA A N 1
ATOM 3104 C CA . ALA A 1 401 ? 8.484 0.331 12.656 1 98.62 401 ALA A CA 1
ATOM 3105 C C . ALA A 1 401 ? 7.301 -0.576 12.328 1 98.62 401 ALA A C 1
ATOM 3107 O O . ALA A 1 401 ? 6.641 -0.396 11.297 1 98.62 401 ALA A O 1
ATOM 3108 N N . VAL A 1 402 ? 7.055 -1.544 13.133 1 97.19 402 VAL A N 1
ATOM 3109 C CA . VAL A 1 402 ? 5.949 -2.469 12.906 1 97.19 402 VAL A CA 1
ATOM 3110 C C . VAL A 1 402 ? 4.621 -1.731 13.047 1 97.19 402 VAL A C 1
ATOM 3112 O O . VAL A 1 402 ? 3.703 -1.934 12.25 1 97.19 402 VAL A O 1
ATOM 3115 N N . ARG A 1 403 ? 4.496 -0.858 14.039 1 98.19 403 ARG A N 1
ATOM 3116 C CA . ARG A 1 403 ? 3.287 -0.061 14.219 1 98.19 403 ARG A CA 1
ATOM 3117 C C . ARG A 1 403 ? 3.066 0.869 13.031 1 98.19 403 ARG A C 1
ATOM 3119 O O . ARG A 1 403 ? 1.936 1.035 12.57 1 98.19 403 ARG A O 1
ATOM 3126 N N . LEU A 1 404 ? 4.156 1.468 12.586 1 98.81 404 LEU A N 1
ATOM 3127 C CA . LEU A 1 404 ? 4.074 2.336 11.414 1 98.81 404 LEU A CA 1
ATOM 3128 C C . LEU A 1 404 ? 3.59 1.559 10.195 1 98.81 404 LEU A C 1
ATOM 3130 O O . LEU A 1 404 ? 2.723 2.029 9.461 1 98.81 404 LEU A O 1
ATOM 3134 N N . HIS A 1 405 ? 4.125 0.395 10.016 1 98.31 405 HIS A N 1
ATOM 3135 C CA . HIS A 1 405 ? 3.705 -0.441 8.898 1 98.31 405 HIS A CA 1
ATOM 3136 C C . HIS A 1 405 ? 2.234 -0.831 9.023 1 98.31 405 HIS A C 1
ATOM 3138 O O . HIS A 1 405 ? 1.501 -0.829 8.031 1 98.31 405 HIS A O 1
ATOM 3144 N N . ASP A 1 406 ? 1.829 -1.212 10.172 1 97.5 406 ASP A N 1
ATOM 3145 C CA . ASP A 1 406 ? 0.429 -1.557 10.406 1 97.5 406 ASP A CA 1
ATOM 3146 C C . ASP A 1 406 ? -0.492 -0.406 10.008 1 97.5 406 ASP A C 1
ATOM 3148 O O . ASP A 1 406 ? -1.534 -0.625 9.383 1 97.5 406 ASP A O 1
ATOM 3152 N N . TRP A 1 407 ? -0.122 0.787 10.445 1 98.5 407 TRP A N 1
ATOM 3153 C CA . TRP A 1 407 ? -0.889 1.967 10.055 1 98.5 407 TRP A CA 1
ATOM 3154 C C . TRP A 1 407 ? -0.939 2.113 8.539 1 98.5 407 TRP A C 1
ATOM 3156 O O . TRP A 1 407 ? -1.996 2.398 7.973 1 98.5 407 TRP A O 1
ATOM 3166 N N . ARG A 1 408 ? 0.175 1.963 7.859 1 98.56 408 ARG A N 1
ATOM 3167 C CA . ARG A 1 408 ? 0.219 2.072 6.402 1 98.56 408 ARG A CA 1
ATOM 3168 C C . ARG A 1 408 ? -0.698 1.043 5.75 1 98.56 408 ARG A C 1
ATOM 3170 O O . ARG A 1 408 ? -1.418 1.359 4.801 1 98.56 408 ARG A O 1
ATOM 3177 N N . GLN A 1 409 ? -0.659 -0.183 6.242 1 97.12 409 GLN A N 1
ATOM 3178 C CA . GLN A 1 409 ? -1.518 -1.241 5.719 1 97.12 409 GLN A CA 1
ATOM 3179 C C . GLN A 1 409 ? -2.992 -0.889 5.895 1 97.12 409 GLN A C 1
ATOM 3181 O O . GLN A 1 409 ? -3.777 -0.992 4.949 1 97.12 409 GLN A O 1
ATOM 3186 N N . ARG A 1 410 ? -3.354 -0.43 7.059 1 96.31 410 ARG A N 1
ATOM 3187 C CA . ARG A 1 410 ? -4.746 -0.155 7.391 1 96.31 410 ARG A CA 1
ATOM 3188 C C . ARG A 1 410 ? -5.285 1.011 6.57 1 96.31 410 ARG A C 1
ATOM 3190 O O . ARG A 1 410 ? -6.48 1.057 6.258 1 96.31 410 ARG A O 1
ATOM 3197 N N . THR A 1 411 ? -4.402 1.933 6.215 1 97.56 411 THR A N 1
ATOM 3198 C CA . THR A 1 411 ? -4.859 3.143 5.539 1 97.56 411 THR A CA 1
ATOM 3199 C C . THR A 1 411 ? -4.543 3.082 4.047 1 97.56 411 THR A C 1
ATOM 3201 O O . THR A 1 411 ? -4.723 4.066 3.33 1 97.56 411 THR A O 1
ATOM 3204 N N . GLY A 1 412 ? -4.02 1.936 3.562 1 97.06 412 GLY A N 1
ATOM 3205 C CA . GLY A 1 412 ? -3.773 1.748 2.141 1 97.06 412 GLY A CA 1
ATOM 3206 C C . GLY A 1 412 ? -2.678 2.646 1.601 1 97.06 412 GLY A C 1
ATOM 3207 O O . GLY A 1 412 ? -2.799 3.191 0.501 1 97.06 412 GLY A O 1
ATOM 3208 N N . ASP A 1 413 ? -1.608 2.893 2.385 1 98.38 413 ASP A N 1
ATOM 3209 C CA . ASP A 1 413 ? -0.506 3.777 2.018 1 98.38 413 ASP A CA 1
ATOM 3210 C C . ASP A 1 413 ? 0.485 3.066 1.099 1 98.38 413 ASP A C 1
ATOM 3212 O O . ASP A 1 413 ? 1.539 2.611 1.547 1 98.38 413 ASP A O 1
ATOM 3216 N N . VAL A 1 414 ? 0.232 3.049 -0.211 1 98.44 414 VAL A N 1
ATOM 3217 C CA . VAL A 1 414 ? 1.078 2.447 -1.237 1 98.44 414 VAL A CA 1
ATOM 3218 C C . VAL A 1 414 ? 2.105 3.467 -1.724 1 98.44 414 VAL A C 1
ATOM 3220 O O . VAL A 1 414 ? 1.74 4.508 -2.275 1 98.44 414 VAL A O 1
ATOM 3223 N N . ILE A 1 415 ? 3.338 3.174 -1.508 1 98.19 415 ILE A N 1
ATOM 3224 C CA . ILE A 1 415 ? 4.422 4.047 -1.939 1 98.19 415 ILE A CA 1
ATOM 3225 C C . ILE A 1 415 ? 4.969 3.566 -3.283 1 98.19 415 ILE A C 1
ATOM 3227 O O . ILE A 1 415 ? 5.379 2.412 -3.416 1 98.19 415 ILE A O 1
ATOM 3231 N N . PRO A 1 416 ? 4.957 4.379 -4.328 1 97.38 416 PRO A N 1
ATOM 3232 C CA . PRO A 1 416 ? 5.562 3.953 -5.59 1 97.38 416 PRO A CA 1
ATOM 3233 C C . PRO A 1 416 ? 7.066 3.703 -5.469 1 97.38 416 PRO A C 1
ATOM 3235 O O . PRO A 1 416 ? 7.688 4.113 -4.484 1 97.38 416 PRO A O 1
ATOM 3238 N N . SER A 1 417 ? 7.66 2.977 -6.461 1 97.19 417 SER A N 1
ATOM 3239 C CA . SER A 1 417 ? 9.109 2.906 -6.57 1 97.19 417 SER A CA 1
ATOM 3240 C C . SER A 1 417 ? 9.711 4.281 -6.848 1 97.19 417 SER A C 1
ATOM 3242 O O . SER A 1 417 ? 9.008 5.199 -7.273 1 97.19 417 SER A O 1
ATOM 3244 N N . ASP A 1 418 ? 11.023 4.395 -6.562 1 96.5 418 ASP A N 1
ATOM 3245 C CA . ASP A 1 418 ? 11.695 5.668 -6.824 1 96.5 418 ASP A CA 1
ATOM 3246 C C . ASP A 1 418 ? 11.516 6.086 -8.281 1 96.5 418 ASP A C 1
ATOM 3248 O O . ASP A 1 418 ? 11.242 7.254 -8.57 1 96.5 418 ASP A O 1
ATOM 3252 N N . PHE A 1 419 ? 11.602 5.109 -9.242 1 97.06 419 PHE A N 1
ATOM 3253 C CA . PHE A 1 419 ? 11.492 5.395 -10.664 1 97.06 419 PHE A CA 1
ATOM 3254 C C . PHE A 1 419 ? 10.086 5.863 -11.016 1 97.06 419 PHE A C 1
ATOM 3256 O O . PHE A 1 419 ? 9.906 6.922 -11.617 1 97.06 419 PHE A O 1
ATOM 3263 N N . ALA A 1 420 ? 9.07 5.121 -10.547 1 96.81 420 ALA A N 1
ATOM 3264 C CA . ALA A 1 420 ? 7.684 5.461 -10.852 1 96.81 420 ALA A CA 1
ATOM 3265 C C . ALA A 1 420 ? 7.281 6.77 -10.172 1 96.81 420 ALA A C 1
ATOM 3267 O O . ALA A 1 420 ? 6.641 7.625 -10.789 1 96.81 420 ALA A O 1
ATOM 3268 N N . GLY A 1 421 ? 7.641 6.93 -8.906 1 97.44 421 GLY A N 1
ATOM 3269 C CA . GLY A 1 421 ? 7.312 8.133 -8.164 1 97.44 421 GLY A CA 1
ATOM 3270 C C . GLY A 1 421 ? 7.895 9.391 -8.773 1 97.44 421 GLY A C 1
ATOM 3271 O O . GLY A 1 421 ? 7.227 10.43 -8.844 1 97.44 421 GLY A O 1
ATOM 3272 N N . SER A 1 422 ? 9.141 9.312 -9.164 1 96 422 SER A N 1
ATOM 3273 C CA . SER A 1 422 ? 9.805 10.453 -9.789 1 96 422 SER A CA 1
ATOM 3274 C C . SER A 1 422 ? 9.133 10.828 -11.109 1 96 422 SER A C 1
ATOM 3276 O O . SER A 1 422 ? 8.961 12.016 -11.406 1 96 422 SER A O 1
ATOM 3278 N N . ARG A 1 423 ? 8.703 9.844 -11.859 1 94.06 423 ARG A N 1
ATOM 3279 C CA . ARG A 1 423 ? 8.023 10.094 -13.125 1 94.06 423 ARG A CA 1
ATOM 3280 C C . ARG A 1 423 ? 6.648 10.711 -12.898 1 94.06 423 ARG A C 1
ATOM 3282 O O . ARG A 1 423 ? 6.23 11.602 -13.641 1 94.06 423 ARG A O 1
ATOM 3289 N N . ILE A 1 424 ? 5.992 10.234 -11.93 1 94.12 424 ILE A N 1
ATOM 3290 C CA . ILE A 1 424 ? 4.68 10.766 -11.586 1 94.12 424 ILE A CA 1
ATOM 3291 C C . ILE A 1 424 ? 4.809 12.234 -11.188 1 94.12 424 ILE A C 1
ATOM 3293 O O . ILE A 1 424 ? 4.039 13.078 -11.656 1 94.12 424 ILE A O 1
ATOM 3297 N N . ALA A 1 425 ? 5.773 12.547 -10.32 1 93.06 425 ALA A N 1
ATOM 3298 C CA . ALA A 1 425 ? 5.988 13.93 -9.883 1 93.06 425 ALA A CA 1
ATOM 3299 C C . ALA A 1 425 ? 6.223 14.852 -11.078 1 93.06 425 ALA A C 1
ATOM 3301 O O . ALA A 1 425 ? 5.629 15.93 -11.164 1 93.06 425 ALA A O 1
ATOM 3302 N N . LEU A 1 426 ? 7.047 14.391 -11.992 1 90.19 426 LEU A N 1
ATOM 3303 C CA . LEU A 1 426 ? 7.375 15.172 -13.172 1 90.19 426 LEU A CA 1
ATOM 3304 C C . LEU A 1 426 ? 6.141 15.383 -14.047 1 90.19 426 LEU A C 1
ATOM 3306 O O . LEU A 1 426 ? 5.883 16.5 -14.5 1 90.19 426 LEU A O 1
ATOM 3310 N N . ARG A 1 427 ? 5.398 14.375 -14.258 1 89.12 427 ARG A N 1
ATOM 3311 C CA . ARG A 1 427 ? 4.211 14.445 -15.102 1 89.12 427 ARG A CA 1
ATOM 3312 C C . ARG A 1 427 ? 3.174 15.391 -14.516 1 89.12 427 ARG A C 1
ATOM 3314 O O . ARG A 1 427 ? 2.568 16.188 -15.234 1 89.12 427 ARG A O 1
ATOM 3321 N N . TYR A 1 428 ? 2.959 15.297 -13.266 1 88.31 428 TYR A N 1
ATOM 3322 C CA . TYR A 1 428 ? 1.975 16.141 -12.609 1 88.31 428 TYR A CA 1
ATOM 3323 C C . TYR A 1 428 ? 2.385 17.609 -12.695 1 88.31 428 TYR A C 1
ATOM 3325 O O . TYR A 1 428 ? 1.561 18.484 -12.992 1 88.31 428 TYR A O 1
ATOM 3333 N N . THR A 1 429 ? 3.611 17.844 -12.445 1 82 429 THR A N 1
ATOM 3334 C CA . THR A 1 429 ? 4.102 19.219 -12.492 1 82 429 THR A CA 1
ATOM 3335 C C . THR A 1 429 ? 4.031 19.781 -13.914 1 82 429 THR A C 1
ATOM 3337 O O . THR A 1 429 ? 3.553 20.891 -14.133 1 82 429 THR A O 1
ATOM 3340 N N . GLU A 1 430 ? 4.418 18.938 -14.852 1 82.5 430 GLU A N 1
ATOM 3341 C CA . GLU A 1 430 ? 4.426 19.375 -16.25 1 82.5 430 GLU A CA 1
ATOM 3342 C C . GLU A 1 430 ? 3.006 19.562 -16.766 1 82.5 430 GLU A C 1
ATOM 3344 O O . GLU A 1 430 ? 2.725 20.547 -17.453 1 82.5 430 GLU A O 1
ATOM 3349 N N . THR A 1 431 ? 2.174 18.656 -16.469 1 83.56 431 THR A N 1
ATOM 3350 C CA . THR A 1 431 ? 0.791 18.75 -16.922 1 83.56 431 THR A CA 1
ATOM 3351 C C . THR A 1 431 ? 0.11 19.984 -16.328 1 83.56 431 THR A C 1
ATOM 3353 O O . THR A 1 431 ? -0.623 20.688 -17.031 1 83.56 431 THR A O 1
ATOM 3356 N N . TYR A 1 432 ? 0.365 20.281 -15.164 1 79.12 432 TYR A N 1
ATOM 3357 C CA . TYR A 1 432 ? -0.246 21.438 -14.508 1 79.12 432 TYR A CA 1
ATOM 3358 C C . TYR A 1 432 ? 0.227 22.734 -15.141 1 79.12 432 TYR A C 1
ATOM 3360 O O . TYR A 1 432 ? -0.575 23.641 -15.391 1 79.12 432 TYR A O 1
ATOM 3368 N N . VAL A 1 433 ? 1.501 22.766 -15.445 1 76.81 433 VAL A N 1
ATOM 3369 C CA . VAL A 1 433 ? 2.08 23.953 -16.078 1 76.81 433 VAL A CA 1
ATOM 3370 C C . VAL A 1 433 ? 1.492 24.141 -17.469 1 76.81 433 VAL A C 1
ATOM 3372 O O . VAL A 1 433 ? 1.215 25.266 -17.891 1 76.81 433 VAL A O 1
ATOM 3375 N N . GLN A 1 434 ? 1.257 23.031 -18.125 1 75.06 434 GLN A N 1
ATOM 3376 C CA . GLN A 1 434 ? 0.705 23.094 -19.469 1 75.06 434 GLN A CA 1
ATOM 3377 C C . GLN A 1 434 ? -0.74 23.578 -19.453 1 75.06 434 GLN A C 1
ATOM 3379 O O . GLN A 1 434 ? -1.146 24.359 -20.312 1 75.06 434 GLN A O 1
ATOM 3384 N N . ILE A 1 435 ? -1.482 23.172 -18.516 1 71.38 435 ILE A N 1
ATOM 3385 C CA . ILE A 1 435 ? -2.898 23.5 -18.422 1 71.38 435 ILE A CA 1
ATOM 3386 C C . ILE A 1 435 ? -3.053 24.969 -18.016 1 71.38 435 ILE A C 1
ATOM 3388 O O . ILE A 1 435 ? -3.908 25.688 -18.531 1 71.38 435 ILE A O 1
ATOM 3392 N N . HIS A 1 436 ? -2.307 25.422 -17.094 1 70.31 436 HIS A N 1
ATOM 3393 C CA . HIS A 1 436 ? -2.529 26.75 -16.531 1 70.31 436 HIS A CA 1
ATOM 3394 C C . HIS A 1 436 ? -1.583 27.766 -17.141 1 70.31 436 HIS A C 1
ATOM 3396 O O . HIS A 1 436 ? -1.666 28.969 -16.828 1 70.31 436 HIS A O 1
ATOM 3402 N N . LEU A 1 437 ? -0.998 27.406 -18.438 1 60.69 437 LEU A N 1
ATOM 3403 C CA . LEU A 1 437 ? -0.186 28.172 -19.391 1 60.69 437 LEU A CA 1
ATOM 3404 C C . LEU A 1 437 ? 0.958 28.875 -18.672 1 60.69 437 LEU A C 1
ATOM 3406 O O . LEU A 1 437 ? 1.911 29.328 -19.312 1 60.69 437 LEU A O 1
ATOM 3410 N N . ASN A 1 438 ? 0.636 29.688 -17.531 1 56.16 438 ASN A N 1
ATOM 3411 C CA . ASN A 1 438 ? 1.727 30.344 -16.812 1 56.16 438 ASN A CA 1
ATOM 3412 C C . ASN A 1 438 ? 2.098 29.594 -15.539 1 56.16 438 ASN A C 1
ATOM 3414 O O . ASN A 1 438 ? 1.247 28.938 -14.922 1 56.16 438 ASN A O 1
ATOM 3418 N N . ALA A 1 439 ? 3.342 29.531 -15.43 1 56.53 439 ALA A N 1
ATOM 3419 C CA . ALA A 1 439 ? 3.83 28.891 -14.203 1 56.53 439 ALA A CA 1
ATOM 3420 C C . ALA A 1 439 ? 3.205 29.531 -12.969 1 56.53 439 ALA A C 1
ATOM 3422 O O . ALA A 1 439 ? 3.541 30.672 -12.609 1 56.53 439 ALA A O 1
ATOM 3423 N N . PRO A 1 440 ? 2.107 28.891 -12.516 1 59.84 440 PRO A N 1
ATOM 3424 C CA . PRO A 1 440 ? 1.509 29.469 -11.305 1 59.84 440 PRO A CA 1
ATOM 3425 C C . PRO A 1 440 ? 2.516 29.641 -10.172 1 59.84 440 PRO A C 1
ATOM 3427 O O . PRO A 1 440 ? 3.455 28.859 -10.055 1 59.84 440 PRO A O 1
ATOM 3430 N N . SER A 1 441 ? 2.678 30.953 -9.586 1 63.09 441 SER A N 1
ATOM 3431 C CA . SER A 1 441 ? 3.59 31.172 -8.469 1 63.09 441 SER A CA 1
ATOM 3432 C C . SER A 1 441 ? 2.908 30.875 -7.133 1 63.09 441 SER A C 1
ATOM 3434 O O . SER A 1 441 ? 1.837 31.422 -6.848 1 63.09 441 SER A O 1
ATOM 3436 N N . SER A 1 442 ? 3.289 29.906 -6.406 1 61.78 442 SER A N 1
ATOM 3437 C CA . SER A 1 442 ? 2.83 29.672 -5.039 1 61.78 442 SER A CA 1
ATOM 3438 C C . SER A 1 442 ? 3.211 30.828 -4.121 1 61.78 442 SER A C 1
ATOM 3440 O O . SER A 1 442 ? 2.83 30.844 -2.949 1 61.78 442 SER A O 1
ATOM 3442 N N . ARG A 1 443 ? 3.688 31.969 -4.738 1 69.06 443 ARG A N 1
ATOM 3443 C CA . ARG A 1 443 ? 4.258 33.062 -3.965 1 69.06 443 ARG A CA 1
ATOM 3444 C C . ARG A 1 443 ? 3.285 34.25 -3.879 1 69.06 443 ARG A C 1
ATOM 3446 O O . ARG A 1 443 ? 3.592 35.25 -3.266 1 69.06 443 ARG A O 1
ATOM 3453 N N . SER A 1 444 ? 2.23 33.844 -4.379 1 73.5 444 SER A N 1
ATOM 3454 C CA . SER A 1 444 ? 1.287 34.969 -4.406 1 73.5 444 SER A CA 1
ATOM 3455 C C . SER A 1 444 ? 0.047 34.656 -3.572 1 73.5 444 SER A C 1
ATOM 3457 O O . SER A 1 444 ? -0.457 33.531 -3.59 1 73.5 444 SER A O 1
ATOM 3459 N N . ALA A 1 445 ? -0.432 35.688 -2.869 1 82.38 445 ALA A N 1
ATOM 3460 C CA . ALA A 1 445 ? -1.691 35.625 -2.135 1 82.38 445 ALA A CA 1
ATOM 3461 C C . ALA A 1 445 ? -2.885 35.781 -3.07 1 82.38 445 ALA A C 1
ATOM 3463 O O . ALA A 1 445 ? -4.031 35.531 -2.674 1 82.38 445 ALA A O 1
ATOM 3464 N N . ILE A 1 446 ? -2.648 36.219 -4.195 1 80.38 446 ILE A N 1
ATOM 3465 C CA . ILE A 1 446 ? -3.686 36.469 -5.188 1 80.38 446 ILE A CA 1
ATOM 3466 C C . ILE A 1 446 ? -3.975 35.219 -5.992 1 80.38 446 ILE A C 1
ATOM 3468 O O . ILE A 1 446 ? -3.072 34.656 -6.605 1 80.38 446 ILE A O 1
ATOM 3472 N N . ALA A 1 447 ? -5.168 34.844 -6.07 1 78.31 447 ALA A N 1
ATOM 3473 C CA . ALA A 1 447 ? -5.59 33.531 -6.605 1 78.31 447 ALA A CA 1
ATOM 3474 C C . ALA A 1 447 ? -5.246 33.406 -8.086 1 78.31 447 ALA A C 1
ATOM 3476 O O . ALA A 1 447 ? -4.75 32.375 -8.531 1 78.31 447 ALA A O 1
ATOM 3477 N N . VAL A 1 448 ? -5.527 34.469 -8.836 1 72.69 448 VAL A N 1
ATOM 3478 C CA . VAL A 1 448 ? -5.316 34.438 -10.273 1 72.69 448 VAL A CA 1
ATOM 3479 C C . VAL A 1 448 ? -3.844 34.156 -10.578 1 72.69 448 VAL A C 1
ATOM 3481 O O . VAL A 1 448 ? -3.518 33.469 -11.539 1 72.69 448 VAL A O 1
ATOM 3484 N N . ASP A 1 449 ? -3.033 34.594 -9.695 1 73 449 ASP A N 1
ATOM 3485 C CA . ASP A 1 449 ? -1.597 34.375 -9.859 1 73 449 ASP A CA 1
ATOM 3486 C C . ASP A 1 449 ? -1.207 32.938 -9.57 1 73 449 ASP A C 1
ATOM 3488 O O . ASP A 1 449 ? -0.114 32.5 -9.938 1 73 449 ASP A O 1
ATOM 3492 N N . ARG A 1 450 ? -2.141 32.25 -8.938 1 72.44 450 ARG A N 1
ATOM 3493 C CA . ARG A 1 450 ? -1.892 30.844 -8.594 1 72.44 450 ARG A CA 1
ATOM 3494 C C . ARG A 1 450 ? -2.635 29.922 -9.547 1 72.44 450 ARG A C 1
ATOM 3496 O O . ARG A 1 450 ? -2.631 28.703 -9.352 1 72.44 450 ARG A O 1
ATOM 3503 N N . GLY A 1 451 ? -3.281 30.547 -10.477 1 67.75 451 GLY A N 1
ATOM 3504 C CA . GLY A 1 451 ? -4 29.734 -11.461 1 67.75 451 GLY A CA 1
ATOM 3505 C C . GLY A 1 451 ? -5.375 29.312 -10.984 1 67.75 451 GLY A C 1
ATOM 3506 O O . GLY A 1 451 ? -5.945 28.359 -11.508 1 67.75 451 GLY A O 1
ATOM 3507 N N . ILE A 1 452 ? -5.828 29.891 -9.969 1 72.44 452 ILE A N 1
ATOM 3508 C CA . ILE A 1 452 ? -7.145 29.562 -9.43 1 72.44 452 ILE A CA 1
ATOM 3509 C C . ILE A 1 452 ? -8.195 30.484 -10.055 1 72.44 452 ILE A C 1
ATOM 3511 O O . ILE A 1 452 ? -8.062 31.719 -10 1 72.44 452 ILE A O 1
ATOM 3515 N N . GLU A 1 453 ? -9.125 29.859 -10.914 1 60.66 453 GLU A N 1
ATOM 3516 C CA . GLU A 1 453 ? -10.18 30.641 -11.555 1 60.66 453 GLU A CA 1
ATOM 3517 C C . GLU A 1 453 ? -11.234 31.094 -10.539 1 60.66 453 GLU A C 1
ATOM 3519 O O . GLU A 1 453 ? -11.539 30.359 -9.594 1 60.66 453 GLU A O 1
ATOM 3524 N N . GLU A 1 454 ? -11.594 32.438 -10.438 1 56.91 454 GLU A N 1
ATOM 3525 C CA . GLU A 1 454 ? -12.609 33 -9.547 1 56.91 454 GLU A CA 1
ATOM 3526 C C . GLU A 1 454 ? -13.992 32.469 -9.883 1 56.91 454 GLU A C 1
ATOM 3528 O O . GLU A 1 454 ? -14.281 32.156 -11.047 1 56.91 454 GLU A O 1
ATOM 3533 N N . MET B 1 1 ? -31 -31.484 -14.992 1 38.91 1 MET B N 1
ATOM 3534 C CA . MET B 1 1 ? -29.734 -31.891 -15.594 1 38.91 1 MET B CA 1
ATOM 3535 C C . MET B 1 1 ? -28.609 -31.828 -14.578 1 38.91 1 MET B C 1
ATOM 3537 O O . MET B 1 1 ? -28.562 -30.922 -13.75 1 38.91 1 MET B O 1
ATOM 3541 N N . ALA B 1 2 ? -28.156 -32.969 -14.273 1 52.47 2 ALA B N 1
ATOM 3542 C CA . ALA B 1 2 ? -27.156 -33.062 -13.219 1 52.47 2 ALA B CA 1
ATOM 3543 C C . ALA B 1 2 ? -26.031 -32.031 -13.422 1 52.47 2 ALA B C 1
ATOM 3545 O O . ALA B 1 2 ? -25.641 -31.766 -14.562 1 52.47 2 ALA B O 1
ATOM 3546 N N . GLY B 1 3 ? -25.844 -31.047 -12.547 1 78.56 3 GLY B N 1
ATOM 3547 C CA . GLY B 1 3 ? -24.859 -29.984 -12.648 1 78.56 3 GLY B CA 1
ATOM 3548 C C . GLY B 1 3 ? -23.453 -30.484 -12.891 1 78.56 3 GLY B C 1
ATOM 3549 O O . GLY B 1 3 ? -23.156 -31.656 -12.648 1 78.56 3 GLY B O 1
ATOM 3550 N N . ASP B 1 4 ? -22.578 -29.875 -13.688 1 93.19 4 ASP B N 1
ATOM 3551 C CA . ASP B 1 4 ? -21.203 -30.25 -14.016 1 93.19 4 ASP B CA 1
ATOM 3552 C C . ASP B 1 4 ? -20.359 -30.406 -12.758 1 93.19 4 ASP B C 1
ATOM 3554 O O . ASP B 1 4 ? -20.531 -29.656 -11.789 1 93.19 4 ASP B O 1
ATOM 3558 N N . ASN B 1 5 ? -19.609 -31.547 -12.734 1 96.69 5 ASN B N 1
ATOM 3559 C CA . ASN B 1 5 ? -18.594 -31.734 -11.703 1 96.69 5 ASN B CA 1
ATOM 3560 C C . ASN B 1 5 ? -17.281 -31.047 -12.094 1 96.69 5 ASN B C 1
ATOM 3562 O O . ASN B 1 5 ? -17.094 -30.672 -13.25 1 96.69 5 ASN B O 1
ATOM 3566 N N . VAL B 1 6 ? -16.406 -30.859 -11.117 1 98.12 6 VAL B N 1
ATOM 3567 C CA . VAL B 1 6 ? -15.07 -30.344 -11.359 1 98.12 6 VAL B CA 1
ATOM 3568 C C . VAL B 1 6 ? -14.031 -31.234 -10.695 1 98.12 6 VAL B C 1
ATOM 3570 O O . VAL B 1 6 ? -14.156 -31.562 -9.516 1 98.12 6 VAL B O 1
ATOM 3573 N N . LEU B 1 7 ? -13.102 -31.688 -11.453 1 98.62 7 LEU B N 1
ATOM 3574 C CA . LEU B 1 7 ? -11.891 -32.312 -10.945 1 98.62 7 LEU B CA 1
ATOM 3575 C C . LEU B 1 7 ? -10.68 -31.406 -11.133 1 98.62 7 LEU B C 1
ATOM 3577 O O . LEU B 1 7 ? -10.344 -31.031 -12.258 1 98.62 7 LEU B O 1
ATOM 3581 N N . LEU B 1 8 ? -10.078 -31 -10.047 1 98.69 8 LEU B N 1
ATOM 3582 C CA . LEU B 1 8 ? -8.828 -30.234 -10.062 1 98.69 8 LEU B CA 1
ATOM 3583 C C . LEU B 1 8 ? -7.645 -31.125 -9.695 1 98.69 8 LEU B C 1
ATOM 3585 O O . LEU B 1 8 ? -7.633 -31.734 -8.625 1 98.69 8 LEU B O 1
ATOM 3589 N N . VAL B 1 9 ? -6.719 -31.219 -10.547 1 98.75 9 VAL B N 1
ATOM 3590 C CA . VAL B 1 9 ? -5.449 -31.875 -10.266 1 98.75 9 VAL B CA 1
ATOM 3591 C C . VAL B 1 9 ? -4.316 -30.844 -10.305 1 98.75 9 VAL B C 1
ATOM 3593 O O . VAL B 1 9 ? -4.133 -30.156 -11.312 1 98.75 9 VAL B O 1
ATOM 3596 N N . HIS B 1 10 ? -3.633 -30.703 -9.242 1 97.81 10 HIS B N 1
ATOM 3597 C CA . HIS B 1 10 ? -2.549 -29.734 -9.273 1 97.81 10 HIS B CA 1
ATOM 3598 C C . HIS B 1 10 ? -1.255 -30.328 -8.727 1 97.81 10 HIS B C 1
ATOM 3600 O O . HIS B 1 10 ? -1.286 -31.203 -7.863 1 97.81 10 HIS B O 1
ATOM 3606 N N . TRP B 1 11 ? -0.15 -29.938 -9.344 1 97.69 11 TRP B N 1
ATOM 3607 C CA . TRP B 1 11 ? 1.192 -30.359 -8.969 1 97.69 11 TRP B CA 1
ATOM 3608 C C . TRP B 1 11 ? 1.981 -29.219 -8.352 1 97.69 11 TRP B C 1
ATOM 3610 O O . TRP B 1 11 ? 1.606 -28.047 -8.492 1 97.69 11 TRP B O 1
ATOM 3620 N N . HIS B 1 12 ? 2.996 -29.688 -7.629 1 93.38 12 HIS B N 1
ATOM 3621 C CA . HIS B 1 12 ? 3.953 -28.781 -7.012 1 93.38 12 HIS B CA 1
ATOM 3622 C C . HIS B 1 12 ? 5.227 -28.672 -7.844 1 93.38 12 HIS B C 1
ATOM 3624 O O . HIS B 1 12 ? 5.773 -29.688 -8.281 1 93.38 12 HIS B O 1
ATOM 3630 N N . ASP B 1 13 ? 5.723 -27.422 -8.156 1 96.56 13 ASP B N 1
ATOM 3631 C CA . ASP B 1 13 ? 7.074 -27.141 -8.625 1 96.56 13 ASP B CA 1
ATOM 3632 C C . ASP B 1 13 ? 7.281 -27.672 -10.039 1 96.56 13 ASP B C 1
ATOM 3634 O O . ASP B 1 13 ? 8.375 -28.125 -10.391 1 96.56 13 ASP B O 1
ATOM 3638 N N . LEU B 1 14 ? 6.262 -27.703 -10.898 1 98.06 14 LEU B N 1
ATOM 3639 C CA . LEU B 1 14 ? 6.398 -28.297 -12.219 1 98.06 14 LEU B CA 1
ATOM 3640 C C . LEU B 1 14 ? 6.723 -27.25 -13.266 1 98.06 14 LEU B C 1
ATOM 3642 O O . LEU B 1 14 ? 7.539 -27.484 -14.164 1 98.06 14 LEU B O 1
ATOM 3646 N N . GLY B 1 15 ? 6.035 -26.094 -13.188 1 98.12 15 GLY B N 1
ATOM 3647 C CA . GLY B 1 15 ? 6.055 -25.141 -14.281 1 98.12 15 GLY B CA 1
ATOM 3648 C C . GLY B 1 15 ? 5.391 -25.672 -15.539 1 98.12 15 GLY B C 1
ATOM 3649 O O . GLY B 1 15 ? 4.25 -26.125 -15.5 1 98.12 15 GLY B O 1
ATOM 3650 N N . ARG B 1 16 ? 6.105 -25.609 -16.672 1 98.19 16 ARG B N 1
ATOM 3651 C CA . ARG B 1 16 ? 5.57 -26.078 -17.938 1 98.19 16 ARG B CA 1
ATOM 3652 C C . ARG B 1 16 ? 6.395 -27.234 -18.484 1 98.19 16 ARG B C 1
ATOM 3654 O O . ARG B 1 16 ? 6.512 -27.406 -19.703 1 98.19 16 ARG B O 1
ATOM 3661 N N . TYR B 1 17 ? 6.98 -27.922 -17.578 1 98.12 17 TYR B N 1
ATOM 3662 C CA . TYR B 1 17 ? 7.852 -29.016 -18 1 98.12 17 TYR B CA 1
ATOM 3663 C C . TYR B 1 17 ? 7.043 -30.266 -18.344 1 98.12 17 TYR B C 1
ATOM 3665 O O . TYR B 1 17 ? 7.098 -31.25 -17.609 1 98.12 17 TYR B O 1
ATOM 3673 N N . LEU B 1 18 ? 6.383 -30.219 -19.453 1 98.44 18 LEU B N 1
ATOM 3674 C CA . LEU B 1 18 ? 5.598 -31.297 -20.047 1 98.44 18 LEU B CA 1
ATOM 3675 C C . LEU B 1 18 ? 5.828 -31.375 -21.547 1 98.44 18 LEU B C 1
ATOM 3677 O O . LEU B 1 18 ? 6.18 -30.375 -22.188 1 98.44 18 LEU B O 1
ATOM 3681 N N . GLY B 1 19 ? 5.605 -32.531 -22.062 1 97.75 19 GLY B N 1
ATOM 3682 C CA . GLY B 1 19 ? 5.66 -32.656 -23.516 1 97.75 19 GLY B CA 1
ATOM 3683 C C . GLY B 1 19 ? 4.715 -31.719 -24.234 1 97.75 19 GLY B C 1
ATOM 3684 O O . GLY B 1 19 ? 5.059 -31.156 -25.281 1 97.75 19 GLY B O 1
ATOM 3685 N N . ALA B 1 20 ? 3.602 -31.484 -23.703 1 97.88 20 ALA B N 1
ATOM 3686 C CA . ALA B 1 20 ? 2.572 -30.625 -24.297 1 97.88 20 ALA B CA 1
ATOM 3687 C C . ALA B 1 20 ? 3.07 -29.188 -24.453 1 97.88 20 ALA B C 1
ATOM 3689 O O . ALA B 1 20 ? 2.539 -28.422 -25.25 1 97.88 20 ALA B O 1
ATOM 3690 N N . TYR B 1 21 ? 4.078 -28.812 -23.719 1 97.81 21 TYR B N 1
ATOM 3691 C CA . TYR B 1 21 ? 4.633 -27.469 -23.781 1 97.81 21 TYR B CA 1
ATOM 3692 C C . TYR B 1 21 ? 5.969 -27.453 -24.5 1 97.81 21 TYR B C 1
ATOM 3694 O O . TYR B 1 21 ? 6.746 -26.516 -24.375 1 97.81 21 TYR B O 1
ATOM 3702 N N . GLY B 1 22 ? 6.305 -28.547 -25.125 1 95.44 22 GLY B N 1
ATOM 3703 C CA . GLY B 1 22 ? 7.457 -28.562 -26.016 1 95.44 22 GLY B CA 1
ATOM 3704 C C . GLY B 1 22 ? 8.672 -29.234 -25.406 1 95.44 22 GLY B C 1
ATOM 3705 O O . GLY B 1 22 ? 9.742 -29.266 -26.016 1 95.44 22 GLY B O 1
ATOM 3706 N N . HIS B 1 23 ? 8.562 -29.766 -24.219 1 95.81 23 HIS B N 1
ATOM 3707 C CA . HIS B 1 23 ? 9.68 -30.5 -23.625 1 95.81 23 HIS B CA 1
ATOM 3708 C C . HIS B 1 23 ? 9.734 -31.938 -24.125 1 95.81 23 HIS B C 1
ATOM 3710 O O . HIS B 1 23 ? 9.195 -32.844 -23.5 1 95.81 23 HIS B O 1
ATOM 3716 N N . GLN B 1 24 ? 10.477 -32.188 -25.062 1 93 24 GLN B N 1
ATOM 3717 C CA . GLN B 1 24 ? 10.555 -33.5 -25.688 1 93 24 GLN B CA 1
ATOM 3718 C C . GLN B 1 24 ? 11.367 -34.469 -24.828 1 93 24 GLN B C 1
ATOM 3720 O O . GLN B 1 24 ? 11.25 -35.688 -24.984 1 93 24 GLN B O 1
ATOM 3725 N N . ASP B 1 25 ? 12.133 -33.938 -23.953 1 94.81 25 ASP B N 1
ATOM 3726 C CA . ASP B 1 25 ? 12.992 -34.75 -23.109 1 94.81 25 ASP B CA 1
ATOM 3727 C C . ASP B 1 25 ? 12.25 -35.219 -21.859 1 94.81 25 ASP B C 1
ATOM 3729 O O . ASP B 1 25 ? 12.805 -35.938 -21.031 1 94.81 25 ASP B O 1
ATOM 3733 N N . VAL B 1 26 ? 11.016 -34.812 -21.75 1 96.25 26 VAL B N 1
ATOM 3734 C CA . VAL B 1 26 ? 10.188 -35.219 -20.609 1 96.25 26 VAL B CA 1
ATOM 3735 C C . VAL B 1 26 ? 9.164 -36.25 -21.078 1 96.25 26 VAL B C 1
ATOM 3737 O O . VAL B 1 26 ? 8.594 -36.156 -22.156 1 96.25 26 VAL B O 1
ATOM 3740 N N . SER B 1 27 ? 9.062 -37.312 -20.312 1 97.5 27 SER B N 1
ATOM 3741 C CA . SER B 1 27 ? 8.023 -38.312 -20.562 1 97.5 27 SER B CA 1
ATOM 3742 C C . SER B 1 27 ? 6.773 -38 -19.734 1 97.5 27 SER B C 1
ATOM 3744 O O . SER B 1 27 ? 6.727 -38.312 -18.547 1 97.5 27 SER B O 1
ATOM 3746 N N . SER B 1 28 ? 5.809 -37.5 -20.391 1 98.38 28 SER B N 1
ATOM 3747 C CA . SER B 1 28 ? 4.523 -37.188 -19.75 1 98.38 28 SER B CA 1
ATOM 3748 C C . SER B 1 28 ? 3.361 -37.562 -20.672 1 98.38 28 SER B C 1
ATOM 3750 O O . SER B 1 28 ? 2.486 -36.719 -20.938 1 98.38 28 SER B O 1
ATOM 3752 N N . PRO B 1 29 ? 3.23 -38.781 -21.109 1 98.62 29 PRO B N 1
ATOM 3753 C CA . PRO B 1 29 ? 2.268 -39.156 -22.141 1 98.62 29 PRO B CA 1
ATOM 3754 C C . PRO B 1 29 ? 0.82 -38.938 -21.719 1 98.62 29 PRO B C 1
ATOM 3756 O O . PRO B 1 29 ? -0.031 -38.594 -22.547 1 98.62 29 PRO B O 1
ATOM 3759 N N . ARG B 1 30 ? 0.508 -39.156 -20.469 1 98.69 30 ARG B N 1
ATOM 3760 C CA . ARG B 1 30 ? -0.881 -39.031 -20.047 1 98.69 30 ARG B CA 1
ATOM 3761 C C . ARG B 1 30 ? -1.332 -37.594 -20.016 1 98.69 30 ARG B C 1
ATOM 3763 O O . ARG B 1 30 ? -2.424 -37.25 -20.484 1 98.69 30 ARG B O 1
ATOM 3770 N N . LEU B 1 31 ? -0.457 -36.688 -19.5 1 98.69 31 LEU B N 1
ATOM 3771 C CA . LEU B 1 31 ? -0.79 -35.281 -19.516 1 98.69 31 LEU B CA 1
ATOM 3772 C C . LEU B 1 31 ? -0.774 -34.719 -20.938 1 98.69 31 LEU B C 1
ATOM 3774 O O . LEU B 1 31 ? -1.551 -33.812 -21.266 1 98.69 31 LEU B O 1
ATOM 3778 N N . ASP B 1 32 ? 0.14 -35.25 -21.766 1 98.56 32 ASP B N 1
ATOM 3779 C CA . ASP B 1 32 ? 0.14 -34.844 -23.172 1 98.56 32 ASP B CA 1
ATOM 3780 C C . ASP B 1 32 ? -1.168 -35.25 -23.859 1 98.56 32 ASP B C 1
ATOM 3782 O O . ASP B 1 32 ? -1.719 -34.469 -24.641 1 98.56 32 ASP B O 1
ATOM 3786 N N . ALA B 1 33 ? -1.659 -36.406 -23.547 1 98.12 33 ALA B N 1
ATOM 3787 C CA . ALA B 1 33 ? -2.951 -36.844 -24.078 1 98.12 33 ALA B CA 1
ATOM 3788 C C . ALA B 1 33 ? -4.082 -35.969 -23.547 1 98.12 33 ALA B C 1
ATOM 3790 O O . ALA B 1 33 ? -4.996 -35.594 -24.281 1 98.12 33 ALA B O 1
ATOM 3791 N N . LEU B 1 34 ? -4.008 -35.688 -22.25 1 98.12 34 LEU B N 1
ATOM 3792 C CA . LEU B 1 34 ? -5 -34.781 -21.672 1 98.12 34 LEU B CA 1
ATOM 3793 C C . LEU B 1 34 ? -4.98 -33.438 -22.375 1 98.12 34 LEU B C 1
ATOM 3795 O O . LEU B 1 34 ? -6.031 -32.875 -22.672 1 98.12 34 LEU B O 1
ATOM 3799 N N . ALA B 1 35 ? -3.791 -32.875 -22.594 1 98.25 35 ALA B N 1
ATOM 3800 C CA . ALA B 1 35 ? -3.637 -31.594 -23.25 1 98.25 35 ALA B CA 1
ATOM 3801 C C . ALA B 1 35 ? -4.293 -31.594 -24.625 1 98.25 35 ALA B C 1
ATOM 3803 O O . ALA B 1 35 ? -4.922 -30.609 -25.031 1 98.25 35 ALA B O 1
ATOM 3804 N N . ALA B 1 36 ? -4.203 -32.656 -25.328 1 96.19 36 ALA B N 1
ATOM 3805 C CA . ALA B 1 36 ? -4.754 -32.781 -26.672 1 96.19 36 ALA B CA 1
ATOM 3806 C C . ALA B 1 36 ? -6.277 -32.688 -26.656 1 96.19 36 ALA B C 1
ATOM 3808 O O . ALA B 1 36 ? -6.891 -32.219 -27.625 1 96.19 36 ALA B O 1
ATOM 3809 N N . ASP B 1 37 ? -6.891 -33.094 -25.547 1 94.69 37 ASP B N 1
ATOM 3810 C CA . ASP B 1 37 ? -8.344 -33.094 -25.422 1 94.69 37 ASP B CA 1
ATOM 3811 C C . ASP B 1 37 ? -8.812 -31.906 -24.578 1 94.69 37 ASP B C 1
ATOM 3813 O O . ASP B 1 37 ? -9.953 -31.875 -24.125 1 94.69 37 ASP B O 1
ATOM 3817 N N . SER B 1 38 ? -7.914 -30.969 -24.312 1 96.94 38 SER B N 1
ATOM 3818 C CA . SER B 1 38 ? -8.203 -29.844 -23.438 1 96.94 38 SER B CA 1
ATOM 3819 C C . SER B 1 38 ? -7.973 -28.5 -24.141 1 96.94 38 SER B C 1
ATOM 3821 O O . SER B 1 38 ? -7.539 -28.484 -25.297 1 96.94 38 SER B O 1
ATOM 3823 N N . ILE B 1 39 ? -8.438 -27.469 -23.562 1 96.69 39 ILE B N 1
ATOM 3824 C CA . ILE B 1 39 ? -7.887 -26.141 -23.859 1 96.69 39 ILE B CA 1
ATOM 3825 C C . ILE B 1 39 ? -6.523 -26 -23.188 1 96.69 39 ILE B C 1
ATOM 3827 O O . ILE B 1 39 ? -6.418 -26.031 -21.953 1 96.69 39 ILE B O 1
ATOM 3831 N N . LEU B 1 40 ? -5.473 -25.891 -23.984 1 98 40 LEU B N 1
ATOM 3832 C CA . LEU B 1 40 ? -4.105 -25.719 -23.516 1 98 40 LEU B CA 1
ATOM 3833 C C . LEU B 1 40 ? -3.744 -24.25 -23.406 1 98 40 LEU B C 1
ATOM 3835 O O . LEU B 1 40 ? -3.684 -23.547 -24.406 1 98 40 LEU B O 1
ATOM 3839 N N . PHE B 1 41 ? -3.492 -23.766 -22.188 1 98.31 41 PHE B N 1
ATOM 3840 C CA . PHE B 1 41 ? -3.09 -22.391 -21.969 1 98.31 41 PHE B CA 1
ATOM 3841 C C . PHE B 1 41 ? -1.578 -22.234 -22.094 1 98.31 41 PHE B C 1
ATOM 3843 O O . PHE B 1 41 ? -0.829 -22.828 -21.312 1 98.31 41 PHE B O 1
ATOM 3850 N N . THR B 1 42 ? -1.138 -21.406 -23 1 97.81 42 THR B N 1
ATOM 3851 C CA . THR B 1 42 ? 0.294 -21.344 -23.266 1 97.81 42 THR B CA 1
ATOM 3852 C C . THR B 1 42 ? 0.927 -20.141 -22.594 1 97.81 42 THR B C 1
ATOM 3854 O O . THR B 1 42 ? 2.152 -20.047 -22.5 1 97.81 42 THR B O 1
ATOM 3857 N N . ARG B 1 43 ? 0.113 -19.234 -22.031 1 98.12 43 ARG B N 1
ATOM 3858 C CA . ARG B 1 43 ? 0.627 -18.016 -21.391 1 98.12 43 ARG B CA 1
ATOM 3859 C C . ARG B 1 43 ? -0.041 -17.797 -20.047 1 98.12 43 ARG B C 1
ATOM 3861 O O . ARG B 1 43 ? -0.448 -16.672 -19.734 1 98.12 43 ARG B O 1
ATOM 3868 N N . ALA B 1 44 ? -0.263 -18.859 -19.344 1 98.75 44 ALA B N 1
ATOM 3869 C CA . ALA B 1 44 ? -0.776 -18.766 -17.984 1 98.75 44 ALA B CA 1
ATOM 3870 C C . ALA B 1 44 ? 0.353 -18.5 -16.984 1 98.75 44 ALA B C 1
ATOM 3872 O O . ALA B 1 44 ? 1.436 -19.078 -17.094 1 98.75 44 ALA B O 1
ATOM 3873 N N . HIS B 1 45 ? 0.118 -17.531 -16.078 1 98.88 45 HIS B N 1
ATOM 3874 C CA . HIS B 1 45 ? 1.114 -17.172 -15.078 1 98.88 45 HIS B CA 1
ATOM 3875 C C . HIS B 1 45 ? 0.514 -17.172 -13.68 1 98.88 45 HIS B C 1
ATOM 3877 O O . HIS B 1 45 ? -0.599 -16.688 -13.477 1 98.88 45 HIS B O 1
ATOM 3883 N N . ALA B 1 46 ? 1.238 -17.766 -12.734 1 98.81 46 ALA B N 1
ATOM 3884 C CA . ALA B 1 46 ? 0.896 -17.641 -11.32 1 98.81 46 ALA B CA 1
ATOM 3885 C C . ALA B 1 46 ? 1.088 -16.203 -10.828 1 98.81 46 ALA B C 1
ATOM 3887 O O . ALA B 1 46 ? 1.892 -15.453 -11.391 1 98.81 46 ALA B O 1
ATOM 3888 N N . CYS B 1 47 ? 0.379 -15.898 -9.82 1 98.75 47 CYS B N 1
ATOM 3889 C CA . CYS B 1 47 ? 0.51 -14.562 -9.242 1 98.75 47 CYS B CA 1
ATOM 3890 C C . CYS B 1 47 ? 1.747 -14.469 -8.359 1 98.75 47 CYS B C 1
ATOM 3892 O O . CYS B 1 47 ? 2.18 -13.367 -8.008 1 98.75 47 CYS B O 1
ATOM 3894 N N . ALA B 1 48 ? 2.289 -15.594 -7.992 1 98.75 48 ALA B N 1
ATOM 3895 C CA . ALA B 1 48 ? 3.5 -15.672 -7.18 1 98.75 48 ALA B CA 1
ATOM 3896 C C . ALA B 1 48 ? 4.34 -16.891 -7.566 1 98.75 48 ALA B C 1
ATOM 3898 O O . ALA B 1 48 ? 3.803 -17.922 -7.969 1 98.75 48 ALA B O 1
ATOM 3899 N N . PRO B 1 49 ? 5.617 -16.75 -7.457 1 98.31 49 PRO B N 1
ATOM 3900 C CA . PRO B 1 49 ? 6.512 -17.859 -7.777 1 98.31 49 PRO B CA 1
ATOM 3901 C C . PRO B 1 49 ? 6.707 -18.812 -6.602 1 98.31 49 PRO B C 1
ATOM 3903 O O . PRO B 1 49 ? 7.777 -19.406 -6.457 1 98.31 49 PRO B O 1
ATOM 3906 N N . LEU B 1 50 ? 5.719 -18.797 -5.672 1 96.94 50 LEU B N 1
ATOM 3907 C CA . LEU B 1 50 ? 5.766 -19.531 -4.418 1 96.94 50 LEU B CA 1
ATOM 3908 C C . LEU B 1 50 ? 4.492 -20.344 -4.219 1 96.94 50 LEU B C 1
ATOM 3910 O O . LEU B 1 50 ? 3.426 -19.969 -4.715 1 96.94 50 LEU B O 1
ATOM 3914 N N . CYS B 1 51 ? 4.594 -21.312 -3.418 1 96 51 CYS B N 1
ATOM 3915 C CA . CYS B 1 51 ? 3.512 -22.297 -3.299 1 96 51 CYS B CA 1
ATOM 3916 C C . CYS B 1 51 ? 2.264 -21.641 -2.705 1 96 51 CYS B C 1
ATOM 3918 O O . CYS B 1 51 ? 1.273 -21.438 -3.41 1 96 51 CYS B O 1
ATOM 3920 N N . SER B 1 52 ? 2.334 -21.141 -1.448 1 97.12 52 SER B N 1
ATOM 3921 C CA . SER B 1 52 ? 1.155 -20.672 -0.727 1 97.12 52 SER B CA 1
ATOM 3922 C C . SER B 1 52 ? 0.536 -19.453 -1.405 1 97.12 52 SER B C 1
ATOM 3924 O O . SER B 1 52 ? -0.662 -19.438 -1.697 1 97.12 52 SER B O 1
ATOM 3926 N N . PRO B 1 53 ? 1.359 -18.453 -1.702 1 98.5 53 PRO B N 1
ATOM 3927 C CA . PRO B 1 53 ? 0.76 -17.281 -2.342 1 98.5 53 PRO B CA 1
ATOM 3928 C C . PRO B 1 53 ? 0.13 -17.609 -3.695 1 98.5 53 PRO B C 1
ATOM 3930 O O . PRO B 1 53 ? -0.944 -17.094 -4.02 1 98.5 53 PRO B O 1
ATOM 3933 N N . SER B 1 54 ? 0.785 -18.406 -4.496 1 98.62 54 SER B N 1
ATOM 3934 C CA . SER B 1 54 ? 0.258 -18.766 -5.805 1 98.62 54 SER B CA 1
ATOM 3935 C C . SER B 1 54 ? -1.058 -19.531 -5.68 1 98.62 54 SER B C 1
ATOM 3937 O O . SER B 1 54 ? -2.064 -19.141 -6.273 1 98.62 54 SER B O 1
ATOM 3939 N N . ARG B 1 55 ? -1.083 -20.594 -4.902 1 98.31 55 ARG B N 1
ATOM 3940 C CA . ARG B 1 55 ? -2.283 -21.406 -4.715 1 98.31 55 ARG B CA 1
ATOM 3941 C C . ARG B 1 55 ? -3.42 -20.562 -4.133 1 98.31 55 ARG B C 1
ATOM 3943 O O . ARG B 1 55 ? -4.582 -20.734 -4.508 1 98.31 55 ARG B O 1
ATOM 3950 N N . GLY B 1 56 ? -3.023 -19.719 -3.158 1 98.56 56 GLY B N 1
ATOM 3951 C CA . GLY B 1 56 ? -4.035 -18.828 -2.619 1 98.56 56 GLY B CA 1
ATOM 3952 C C . GLY B 1 56 ? -4.766 -18.031 -3.691 1 98.56 56 GLY B C 1
ATOM 3953 O O . GLY B 1 56 ? -5.984 -17.875 -3.621 1 98.56 56 GLY B O 1
ATOM 3954 N N . SER B 1 57 ? -4.035 -17.578 -4.652 1 98.75 57 SER B N 1
ATOM 3955 C CA . SER B 1 57 ? -4.641 -16.812 -5.738 1 98.75 57 SER B CA 1
ATOM 3956 C C . SER B 1 57 ? -5.488 -17.703 -6.641 1 98.75 57 SER B C 1
ATOM 3958 O O . SER B 1 57 ? -6.586 -17.328 -7.047 1 98.75 57 SER B O 1
ATOM 3960 N N . PHE B 1 58 ? -5.047 -18.906 -6.961 1 98.75 58 PHE B N 1
ATOM 3961 C CA . PHE B 1 58 ? -5.77 -19.844 -7.816 1 98.75 58 PHE B CA 1
ATOM 3962 C C . PHE B 1 58 ? -7.113 -20.219 -7.195 1 98.75 58 PHE B C 1
ATOM 3964 O O . PHE B 1 58 ? -8.094 -20.422 -7.91 1 98.75 58 PHE B O 1
ATOM 3971 N N . PHE B 1 59 ? -7.168 -20.281 -5.852 1 98.69 59 PHE B N 1
ATOM 3972 C CA . PHE B 1 59 ? -8.344 -20.859 -5.207 1 98.69 59 PHE B CA 1
ATOM 3973 C C . PHE B 1 59 ? -9.289 -19.766 -4.734 1 98.69 59 PHE B C 1
ATOM 3975 O O . PHE B 1 59 ? -10.414 -20.047 -4.312 1 98.69 59 PHE B O 1
ATOM 3982 N N . THR B 1 60 ? -8.859 -18.5 -4.773 1 98.75 60 THR B N 1
ATOM 3983 C CA . THR B 1 60 ? -9.734 -17.453 -4.27 1 98.75 60 THR B CA 1
ATOM 3984 C C . THR B 1 60 ? -10.055 -16.438 -5.367 1 98.75 60 THR B C 1
ATOM 3986 O O . THR B 1 60 ? -11.016 -15.68 -5.25 1 98.75 60 THR B O 1
ATOM 3989 N N . GLY B 1 61 ? -9.164 -16.375 -6.41 1 98.81 61 GLY B N 1
ATOM 3990 C CA . GLY B 1 61 ? -9.297 -15.344 -7.422 1 98.81 61 GLY B CA 1
ATOM 3991 C C . GLY B 1 61 ? -8.836 -13.977 -6.945 1 98.81 61 GLY B C 1
ATOM 3992 O O . GLY B 1 61 ? -9.195 -12.961 -7.539 1 98.81 61 GLY B O 1
ATOM 3993 N N . ARG B 1 62 ? -8.125 -13.945 -5.863 1 98.81 62 ARG B N 1
ATOM 3994 C CA . ARG B 1 62 ? -7.605 -12.711 -5.289 1 98.81 62 ARG B CA 1
ATOM 3995 C C . ARG B 1 62 ? -6.082 -12.742 -5.211 1 98.81 62 ARG B C 1
ATOM 3997 O O . ARG B 1 62 ? -5.488 -13.797 -4.988 1 98.81 62 ARG B O 1
ATOM 4004 N N . TYR B 1 63 ? -5.441 -11.625 -5.383 1 98.81 63 TYR B N 1
ATOM 4005 C CA . TYR B 1 63 ? -3.99 -11.539 -5.273 1 98.81 63 TYR B CA 1
ATOM 4006 C C . TYR B 1 63 ? -3.535 -11.797 -3.84 1 98.81 63 TYR B C 1
ATOM 4008 O O . TYR B 1 63 ? -4.32 -11.664 -2.9 1 98.81 63 TYR B O 1
ATOM 4016 N N . PRO B 1 64 ? -2.26 -12.117 -3.68 1 98.69 64 PRO B N 1
ATOM 4017 C CA . PRO B 1 64 ? -1.761 -12.484 -2.352 1 98.69 64 PRO B CA 1
ATOM 4018 C C . PRO B 1 64 ? -1.977 -11.383 -1.317 1 98.69 64 PRO B C 1
ATOM 4020 O O . PRO B 1 64 ? -2.402 -11.656 -0.193 1 98.69 64 PRO B O 1
ATOM 4023 N N . GLN B 1 65 ? -1.717 -10.125 -1.656 1 97.88 65 GLN B N 1
ATOM 4024 C CA . GLN B 1 65 ? -1.87 -9.039 -0.694 1 97.88 65 GLN B CA 1
ATOM 4025 C C . GLN B 1 65 ? -3.336 -8.844 -0.312 1 97.88 65 GLN B C 1
ATOM 4027 O O . GLN B 1 65 ? -3.639 -8.336 0.768 1 97.88 65 GLN B O 1
ATOM 4032 N N . SER B 1 66 ? -4.234 -9.242 -1.177 1 98 66 SER B N 1
ATOM 4033 C CA . SER B 1 66 ? -5.668 -9.125 -0.926 1 98 66 SER B CA 1
ATOM 4034 C C . SER B 1 66 ? -6.18 -10.281 -0.079 1 98 66 SER B C 1
ATOM 4036 O O . SER B 1 66 ? -7.016 -10.086 0.808 1 98 66 SER B O 1
ATOM 4038 N N . ASN B 1 67 ? -5.668 -11.492 -0.369 1 98.31 67 ASN B N 1
ATOM 4039 C CA . ASN B 1 67 ? -6.23 -12.641 0.33 1 98.31 67 ASN B CA 1
ATOM 4040 C C . ASN B 1 67 ? -5.453 -12.953 1.605 1 98.31 67 ASN B C 1
ATOM 4042 O O . ASN B 1 67 ? -5.906 -13.75 2.432 1 98.31 67 ASN B O 1
ATOM 4046 N N . GLY B 1 68 ? -4.246 -12.375 1.74 1 97.56 68 GLY B N 1
ATOM 4047 C CA . GLY B 1 68 ? -3.523 -12.484 2.998 1 97.56 68 GLY B CA 1
ATOM 4048 C C . GLY B 1 68 ? -2.34 -13.43 2.928 1 97.56 68 GLY B C 1
ATOM 4049 O O . GLY B 1 68 ? -1.507 -13.461 3.836 1 97.56 68 GLY B O 1
ATOM 4050 N N . LEU B 1 69 ? -2.191 -14.227 1.885 1 97.88 69 LEU B N 1
ATOM 4051 C CA . LEU B 1 69 ? -1.111 -15.195 1.765 1 97.88 69 LEU B CA 1
ATOM 4052 C C . LEU B 1 69 ? 0.075 -14.602 1.014 1 97.88 69 LEU B C 1
ATOM 4054 O O . LEU B 1 69 ? 0.385 -15.023 -0.102 1 97.88 69 LEU B O 1
ATOM 4058 N N . VAL B 1 70 ? 0.788 -13.711 1.686 1 97.81 70 VAL B N 1
ATOM 4059 C CA . VAL B 1 70 ? 1.921 -13.016 1.082 1 97.81 70 VAL B CA 1
ATOM 4060 C C . VAL B 1 70 ? 3.209 -13.789 1.358 1 97.81 70 VAL B C 1
ATOM 4062 O O . VAL B 1 70 ? 4.285 -13.398 0.905 1 97.81 70 VAL B O 1
ATOM 4065 N N . GLY B 1 71 ? 3.16 -14.844 2.096 1 96.44 71 GLY B N 1
ATOM 4066 C CA . GLY B 1 71 ? 4.211 -15.797 2.42 1 96.44 71 GLY B CA 1
ATOM 4067 C C . GLY B 1 71 ? 3.703 -17.219 2.578 1 96.44 71 GLY B C 1
ATOM 4068 O O . GLY B 1 71 ? 2.559 -17.516 2.229 1 96.44 71 GLY B O 1
ATOM 4069 N N . LEU B 1 72 ? 4.488 -18.062 3.064 1 94.12 72 LEU B N 1
ATOM 4070 C CA . LEU B 1 72 ? 4.168 -19.484 3.131 1 94.12 72 LEU B CA 1
ATOM 4071 C C . LEU B 1 72 ? 3.256 -19.781 4.316 1 94.12 72 LEU B C 1
ATOM 4073 O O . LEU B 1 72 ? 3.445 -19.234 5.402 1 94.12 72 LEU B O 1
ATOM 4077 N N . ALA B 1 73 ? 2.332 -20.641 4.082 1 92.31 73 ALA B N 1
ATOM 4078 C CA . ALA B 1 73 ? 1.414 -21.047 5.141 1 92.31 73 ALA B CA 1
ATOM 4079 C C . ALA B 1 73 ? 2.17 -21.672 6.32 1 92.31 73 ALA B C 1
ATOM 4081 O O . ALA B 1 73 ? 1.844 -21.406 7.477 1 92.31 73 ALA B O 1
ATOM 4082 N N . HIS B 1 74 ? 3.215 -22.438 6.039 1 87.75 74 HIS B N 1
ATOM 4083 C CA . HIS B 1 74 ? 3.951 -23.094 7.109 1 87.75 74 HIS B CA 1
ATOM 4084 C C . HIS B 1 74 ? 4.961 -22.141 7.75 1 87.75 74 HIS B C 1
ATOM 4086 O O . HIS B 1 74 ? 5.852 -22.578 8.484 1 87.75 74 HIS B O 1
ATOM 4092 N N . HIS B 1 75 ? 4.938 -20.906 7.414 1 89 75 HIS B N 1
ATOM 4093 C CA . HIS B 1 75 ? 5.621 -19.844 8.148 1 89 75 HIS B CA 1
ATOM 4094 C C . HIS B 1 75 ? 4.625 -18.969 8.898 1 89 75 HIS B C 1
ATOM 4096 O O . HIS B 1 75 ? 5 -17.938 9.469 1 89 75 HIS B O 1
ATOM 4102 N N . GLY B 1 76 ? 3.355 -19.359 8.781 1 90.31 76 GLY B N 1
ATOM 4103 C CA . GLY B 1 76 ? 2.361 -18.719 9.625 1 90.31 76 GLY B CA 1
ATOM 4104 C C . GLY B 1 76 ? 1.428 -17.797 8.852 1 90.31 76 GLY B C 1
ATOM 4105 O O . GLY B 1 76 ? 0.481 -17.25 9.414 1 90.31 76 GLY B O 1
ATOM 4106 N N . TRP B 1 77 ? 1.659 -17.609 7.629 1 94.25 77 TRP B N 1
ATOM 4107 C CA . TRP B 1 77 ? 0.762 -16.766 6.848 1 94.25 77 TRP B CA 1
ATOM 4108 C C . TRP B 1 77 ? -0.56 -17.469 6.582 1 94.25 77 TRP B C 1
ATOM 4110 O O . TRP B 1 77 ? -0.582 -18.672 6.316 1 94.25 77 TRP B O 1
ATOM 4120 N N . GLU B 1 78 ? -1.677 -16.75 6.543 1 95.56 78 GLU B N 1
ATOM 4121 C CA . GLU B 1 78 ? -3.023 -17.297 6.426 1 95.56 78 GLU B CA 1
ATOM 4122 C C . GLU B 1 78 ? -3.934 -16.359 5.633 1 95.56 78 GLU B C 1
ATOM 4124 O O . GLU B 1 78 ? -3.643 -15.18 5.488 1 95.56 78 GLU B O 1
ATOM 4129 N N . TYR B 1 79 ? -4.98 -17 5.172 1 97.62 79 TYR B N 1
ATOM 4130 C CA . TYR B 1 79 ? -6.027 -16.188 4.559 1 97.62 79 TYR B CA 1
ATOM 4131 C C . TYR B 1 79 ? -6.59 -15.18 5.551 1 97.62 79 TYR B C 1
ATOM 4133 O O . TYR B 1 79 ? -6.742 -15.484 6.738 1 97.62 79 TYR B O 1
ATOM 4141 N N . ARG B 1 80 ? -6.949 -14.023 5.02 1 96.94 80 ARG B N 1
ATOM 4142 C CA . ARG B 1 80 ? -7.734 -13.094 5.82 1 96.94 80 ARG B CA 1
ATOM 4143 C C . ARG B 1 80 ? -9.102 -13.68 6.168 1 96.94 80 ARG B C 1
ATOM 4145 O O . ARG B 1 80 ? -9.586 -14.578 5.473 1 96.94 80 ARG B O 1
ATOM 4152 N N . ALA B 1 81 ? -9.789 -13.148 7.121 1 94.5 81 ALA B N 1
ATOM 4153 C CA . ALA B 1 81 ? -11.023 -13.711 7.668 1 94.5 81 ALA B CA 1
ATOM 4154 C C . ALA B 1 81 ? -12.156 -13.648 6.652 1 94.5 81 ALA B C 1
ATOM 4156 O O . ALA B 1 81 ? -13.008 -14.531 6.605 1 94.5 81 ALA B O 1
ATOM 4157 N N . ASP B 1 82 ? -12.094 -12.703 5.84 1 95.25 82 ASP B N 1
ATOM 4158 C CA . ASP B 1 82 ? -13.227 -12.461 4.949 1 95.25 82 ASP B CA 1
ATOM 4159 C C . ASP B 1 82 ? -13.07 -13.227 3.639 1 95.25 82 ASP B C 1
ATOM 4161 O O . ASP B 1 82 ? -13.961 -13.195 2.783 1 95.25 82 ASP B O 1
ATOM 4165 N N . VAL B 1 83 ? -12.047 -13.969 3.451 1 97.31 83 VAL B N 1
ATOM 4166 C CA . VAL B 1 83 ? -11.742 -14.594 2.168 1 97.31 83 VAL B CA 1
ATOM 4167 C C . VAL B 1 83 ? -12.562 -15.867 2.002 1 97.31 83 VAL B C 1
ATOM 4169 O O . VAL B 1 83 ? -12.633 -16.688 2.916 1 97.31 83 VAL B O 1
ATOM 4172 N N . GLN B 1 84 ? -13.156 -16 0.864 1 97.56 84 GLN B N 1
ATOM 4173 C CA . GLN B 1 84 ? -13.836 -17.234 0.462 1 97.56 84 GLN B CA 1
ATOM 4174 C C . GLN B 1 84 ? -13.031 -17.984 -0.597 1 97.56 84 GLN B C 1
ATOM 4176 O O . GLN B 1 84 ? -12.594 -17.391 -1.585 1 97.56 84 GLN B O 1
ATOM 4181 N N . THR B 1 85 ? -12.852 -19.266 -0.386 1 98.31 85 THR B N 1
ATOM 4182 C CA . THR B 1 85 ? -12.156 -20.109 -1.349 1 98.31 85 THR B CA 1
ATOM 4183 C C . THR B 1 85 ? -13.133 -20.734 -2.334 1 98.31 85 THR B C 1
ATOM 4185 O O . THR B 1 85 ? -14.352 -20.672 -2.131 1 98.31 85 THR B O 1
ATOM 4188 N N . LEU B 1 86 ? -12.633 -21.312 -3.381 1 98.56 86 LEU B N 1
ATOM 4189 C CA . LEU B 1 86 ? -13.453 -21.938 -4.414 1 98.56 86 LEU B CA 1
ATOM 4190 C C . LEU B 1 86 ? -14.367 -23 -3.816 1 98.56 86 LEU B C 1
ATOM 4192 O O . LEU B 1 86 ? -15.57 -23.016 -4.105 1 98.56 86 LEU B O 1
ATOM 4196 N N . PRO B 1 87 ? -13.891 -23.938 -2.934 1 98.5 87 PRO B N 1
ATOM 4197 C CA . PRO B 1 87 ? -14.812 -24.906 -2.338 1 98.5 87 PRO B CA 1
ATOM 4198 C C . PRO B 1 87 ? -15.922 -24.25 -1.53 1 98.5 87 PRO B C 1
ATOM 4200 O O . PRO B 1 87 ? -17.062 -24.719 -1.548 1 98.5 87 PRO B O 1
ATOM 4203 N N . GLN B 1 88 ? -15.586 -23.203 -0.839 1 98.19 88 GLN B N 1
ATOM 4204 C CA . GLN B 1 88 ? -16.609 -22.484 -0.071 1 98.19 88 GLN B CA 1
ATOM 4205 C C . GLN B 1 88 ? -17.641 -21.859 -0.989 1 98.19 88 GLN B C 1
ATOM 4207 O O . GLN B 1 88 ? -18.844 -21.922 -0.721 1 98.19 88 GLN B O 1
ATOM 4212 N N . ILE B 1 89 ? -17.188 -21.234 -2.053 1 97.94 89 ILE B N 1
ATOM 4213 C CA . ILE B 1 89 ? -18.078 -20.609 -3.018 1 97.94 89 ILE B CA 1
ATOM 4214 C C . ILE B 1 89 ? -19 -21.656 -3.631 1 97.94 89 ILE B C 1
ATOM 4216 O O . ILE B 1 89 ? -20.219 -21.453 -3.713 1 97.94 89 ILE B O 1
ATOM 4220 N N . LEU B 1 90 ? -18.469 -22.781 -4.035 1 97.69 90 LEU B N 1
ATOM 4221 C CA . LEU B 1 90 ? -19.234 -23.828 -4.68 1 97.69 90 LEU B CA 1
ATOM 4222 C C . LEU B 1 90 ? -20.188 -24.5 -3.686 1 97.69 90 LEU B C 1
ATOM 4224 O O . LEU B 1 90 ? -21.281 -24.906 -4.055 1 97.69 90 LEU B O 1
ATOM 4228 N N . SER B 1 91 ? -19.719 -24.625 -2.451 1 96.25 91 SER B N 1
ATOM 4229 C CA . SER B 1 91 ? -20.594 -25.172 -1.415 1 96.25 91 SER B CA 1
ATOM 4230 C C . SER B 1 91 ? -21.875 -24.359 -1.288 1 96.25 91 SER B C 1
ATOM 4232 O O . SER B 1 91 ? -22.953 -24.938 -1.11 1 96.25 91 SER B O 1
ATOM 4234 N N . GLN B 1 92 ? -21.75 -23.125 -1.433 1 95.5 92 GLN B N 1
ATOM 4235 C CA . GLN B 1 92 ? -22.922 -22.234 -1.347 1 95.5 92 GLN B CA 1
ATOM 4236 C C . GLN B 1 92 ? -23.891 -22.5 -2.496 1 95.5 92 GLN B C 1
ATOM 4238 O O . GLN B 1 92 ? -25.062 -22.156 -2.404 1 95.5 92 GLN B O 1
ATOM 4243 N N . SER B 1 93 ? -23.391 -23.141 -3.494 1 94.56 93 SER B N 1
ATOM 4244 C CA . SER B 1 93 ? -24.219 -23.422 -4.664 1 94.56 93 SER B CA 1
ATOM 4245 C C . SER B 1 93 ? -24.594 -24.891 -4.742 1 94.56 93 SER B C 1
ATOM 4247 O O . SER B 1 93 ? -25.031 -25.375 -5.789 1 94.56 93 SER B O 1
ATOM 4249 N N . GLY B 1 94 ? -24.281 -25.641 -3.736 1 95.31 94 GLY B N 1
ATOM 4250 C CA . GLY B 1 94 ? -24.812 -26.984 -3.621 1 95.31 94 GLY B CA 1
ATOM 4251 C C . GLY B 1 94 ? -23.812 -28.062 -3.986 1 95.31 94 GLY B C 1
ATOM 4252 O O . GLY B 1 94 ? -24.141 -29.25 -4.039 1 95.31 94 GLY B O 1
ATOM 4253 N N . TRP B 1 95 ? -22.562 -27.734 -4.242 1 97.12 95 TRP B N 1
ATOM 4254 C CA . TRP B 1 95 ? -21.531 -28.719 -4.562 1 97.12 95 TRP B CA 1
ATOM 4255 C C . TRP B 1 95 ? -21 -29.391 -3.295 1 97.12 95 TRP B C 1
ATOM 4257 O O . TRP B 1 95 ? -20.922 -28.75 -2.24 1 97.12 95 TRP B O 1
ATOM 4267 N N . TYR B 1 96 ? -20.734 -30.625 -3.418 1 97.56 96 TYR B N 1
ATOM 4268 C CA . TYR B 1 96 ? -19.938 -31.312 -2.402 1 97.56 96 TYR B CA 1
ATOM 4269 C C . TYR B 1 96 ? -18.469 -31.312 -2.762 1 97.56 96 TYR B C 1
ATOM 4271 O O . TYR B 1 96 ? -18.094 -31.656 -3.885 1 97.56 96 TYR B O 1
ATOM 4279 N N . SER B 1 97 ? -17.594 -30.906 -1.824 1 98.12 97 SER B N 1
ATOM 4280 C CA . SER B 1 97 ? -16.188 -30.75 -2.162 1 98.12 97 SER B CA 1
ATOM 4281 C C . SER B 1 97 ? -15.305 -31.688 -1.351 1 98.12 97 SER B C 1
ATOM 4283 O O . SER B 1 97 ? -15.547 -31.906 -0.163 1 98.12 97 SER B O 1
ATOM 4285 N N . ALA B 1 98 ? -14.328 -32.281 -2.02 1 98.44 98 ALA B N 1
ATOM 4286 C CA . ALA B 1 98 ? -13.352 -33.156 -1.386 1 98.44 98 ALA B CA 1
ATOM 4287 C C . ALA B 1 98 ? -11.93 -32.781 -1.805 1 98.44 98 ALA B C 1
ATOM 4289 O O . ALA B 1 98 ? -11.688 -32.438 -2.965 1 98.44 98 ALA B O 1
ATOM 4290 N N . LEU B 1 99 ? -11.023 -32.875 -0.856 1 98.56 99 LEU B N 1
ATOM 4291 C CA . LEU B 1 99 ? -9.609 -32.656 -1.101 1 98.56 99 LEU B CA 1
ATOM 4292 C C . LEU B 1 99 ? -8.773 -33.844 -0.673 1 98.56 99 LEU B C 1
ATOM 4294 O O . LEU B 1 99 ? -8.859 -34.281 0.473 1 98.56 99 LEU B O 1
ATOM 4298 N N . PHE B 1 100 ? -8.016 -34.406 -1.577 1 98.44 100 PHE B N 1
ATOM 4299 C CA . PHE B 1 100 ? -7.039 -35.438 -1.262 1 98.44 100 PHE B CA 1
ATOM 4300 C C . PHE B 1 100 ? -5.633 -35 -1.645 1 98.44 100 PHE B C 1
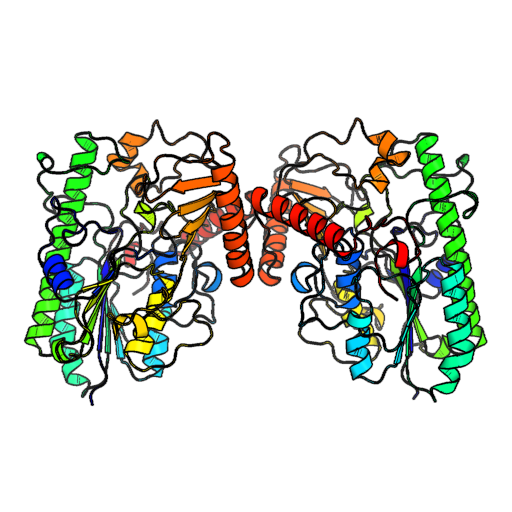ATOM 4302 O O . PHE B 1 100 ? -5.379 -34.625 -2.799 1 98.44 100 PHE B O 1
ATOM 4309 N N . GLY B 1 101 ? -4.785 -35.031 -0.653 1 97.25 101 GLY B N 1
ATOM 4310 C CA . GLY B 1 101 ? -3.385 -34.75 -0.939 1 97.25 101 GLY B CA 1
ATOM 4311 C C . GLY B 1 101 ? -2.971 -33.344 -0.586 1 97.25 101 GLY B C 1
ATOM 4312 O O . GLY B 1 101 ? -3.43 -32.781 0.413 1 97.25 101 GLY B O 1
ATOM 4313 N N . MET B 1 102 ? -2.145 -32.812 -1.411 1 94.38 102 MET B N 1
ATOM 4314 C CA . MET B 1 102 ? -1.355 -31.609 -1.111 1 94.38 102 MET B CA 1
ATOM 4315 C C . MET B 1 102 ? -2.229 -30.359 -1.132 1 94.38 102 MET B C 1
ATOM 4317 O O . MET B 1 102 ? -3.031 -30.172 -2.049 1 94.38 102 MET B O 1
ATOM 4321 N N . GLN B 1 103 ? -2.105 -29.562 -0.092 1 94 103 GLN B N 1
ATOM 4322 C CA . GLN B 1 103 ? -2.482 -28.156 -0.063 1 94 103 GLN B CA 1
ATOM 4323 C C . GLN B 1 103 ? -1.427 -27.312 0.654 1 94 103 GLN B C 1
ATOM 4325 O O . GLN B 1 103 ? -0.609 -27.859 1.406 1 94 103 GLN B O 1
ATOM 4330 N N . HIS B 1 104 ? -1.3 -26.062 0.344 1 92.81 104 HIS B N 1
ATOM 4331 C CA . HIS B 1 104 ? -0.307 -25.188 0.949 1 92.81 104 HIS B CA 1
ATOM 4332 C C . HIS B 1 104 ? -0.907 -23.812 1.272 1 92.81 104 HIS B C 1
ATOM 4334 O O . HIS B 1 104 ? -0.201 -22.812 1.266 1 92.81 104 HIS B O 1
ATOM 4340 N N . GLU B 1 105 ? -2.188 -23.812 1.527 1 95.88 105 GLU B N 1
ATOM 4341 C CA . GLU B 1 105 ? -2.848 -22.516 1.705 1 95.88 105 GLU B CA 1
ATOM 4342 C C . GLU B 1 105 ? -3.127 -22.234 3.18 1 95.88 105 GLU B C 1
ATOM 4344 O O . GLU B 1 105 ? -3.402 -21.094 3.561 1 95.88 105 GLU B O 1
ATOM 4349 N N . SER B 1 106 ? -3.066 -23.359 3.924 1 94.5 106 SER B N 1
ATOM 4350 C CA . SER B 1 106 ? -3.355 -23.156 5.34 1 94.5 106 SER B CA 1
ATOM 4351 C C . SER B 1 106 ? -2.703 -24.234 6.199 1 94.5 106 SER B C 1
ATOM 4353 O O . SER B 1 106 ? -2.549 -25.375 5.762 1 94.5 106 SER B O 1
ATOM 4355 N N . SER B 1 107 ? -2.307 -23.922 7.383 1 90.94 107 SER B N 1
ATOM 4356 C CA . SER B 1 107 ? -1.868 -24.906 8.375 1 90.94 107 SER B CA 1
ATOM 4357 C C . SER B 1 107 ? -3.057 -25.578 9.039 1 90.94 107 SER B C 1
ATOM 4359 O O . SER B 1 107 ? -2.889 -26.562 9.766 1 90.94 107 SER B O 1
ATOM 4361 N N . TYR B 1 108 ? -4.242 -25.109 8.766 1 91.62 108 TYR B N 1
ATOM 4362 C CA . TYR B 1 108 ? -5.512 -25.625 9.258 1 91.62 108 TYR B CA 1
ATOM 4363 C C . TYR B 1 108 ? -6.445 -25.969 8.102 1 91.62 108 TYR B C 1
ATOM 4365 O O . TYR B 1 108 ? -7.352 -25.203 7.777 1 91.62 108 TYR B O 1
ATOM 4373 N N . PRO B 1 109 ? -6.348 -27.141 7.629 1 93.75 109 PRO B N 1
ATOM 4374 C CA . PRO B 1 109 ? -7.035 -27.516 6.387 1 93.75 109 PRO B CA 1
ATOM 4375 C C . PRO B 1 109 ? -8.531 -27.203 6.43 1 93.75 109 PRO B C 1
ATOM 4377 O O . PRO B 1 109 ? -9.141 -26.938 5.391 1 93.75 109 PRO B O 1
ATOM 4380 N N . LYS B 1 110 ? -9.148 -27.234 7.613 1 93.88 110 LYS B N 1
ATOM 4381 C CA . LYS B 1 110 ? -10.57 -26.938 7.727 1 93.88 110 LYS B CA 1
ATOM 4382 C C . LYS B 1 110 ? -10.883 -25.531 7.215 1 93.88 110 LYS B C 1
ATOM 4384 O O . LYS B 1 110 ? -11.977 -25.281 6.711 1 93.88 110 LYS B O 1
ATOM 4389 N N . ARG B 1 111 ? -9.883 -24.719 7.309 1 95.12 111 ARG B N 1
ATOM 4390 C CA . ARG B 1 111 ? -10.039 -23.328 6.883 1 95.12 111 ARG B CA 1
ATOM 4391 C C . ARG B 1 111 ? -10.328 -23.234 5.391 1 95.12 111 ARG B C 1
ATOM 4393 O O . ARG B 1 111 ? -10.938 -22.266 4.926 1 95.12 111 ARG B O 1
ATOM 4400 N N . LEU B 1 112 ? -9.992 -24.219 4.629 1 97.38 112 LEU B N 1
ATOM 4401 C CA . LEU B 1 112 ? -10.102 -24.172 3.174 1 97.38 112 LEU B CA 1
ATOM 4402 C C . LEU B 1 112 ? -11.547 -24.375 2.734 1 97.38 112 LEU B C 1
ATOM 4404 O O . LEU B 1 112 ? -11.898 -24.062 1.593 1 97.38 112 LEU B O 1
ATOM 4408 N N . GLY B 1 113 ? -12.383 -25.016 3.582 1 97.69 113 GLY B N 1
ATOM 4409 C CA . GLY B 1 113 ? -13.82 -25.047 3.35 1 97.69 113 GLY B CA 1
ATOM 4410 C C . GLY B 1 113 ? -14.281 -26.281 2.596 1 97.69 113 GLY B C 1
ATOM 4411 O O . GLY B 1 113 ? -15.414 -26.344 2.121 1 97.69 113 GLY B O 1
ATOM 4412 N N . PHE B 1 114 ? -13.414 -27.281 2.482 1 98.19 114 PHE B N 1
ATOM 4413 C CA . PHE B 1 114 ? -13.844 -28.531 1.869 1 98.19 114 PHE B CA 1
ATOM 4414 C C . PHE B 1 114 ? -14.781 -29.297 2.797 1 98.19 114 PHE B C 1
ATOM 4416 O O . PHE B 1 114 ? -14.625 -29.25 4.02 1 98.19 114 PHE B O 1
ATOM 4423 N N . ASP B 1 115 ? -15.734 -30.016 2.223 1 97.5 115 ASP B N 1
ATOM 4424 C CA . ASP B 1 115 ? -16.641 -30.844 3.016 1 97.5 115 ASP B CA 1
ATOM 4425 C C . ASP B 1 115 ? -15.906 -32.031 3.646 1 97.5 115 ASP B C 1
ATOM 4427 O O . ASP B 1 115 ? -16.266 -32.469 4.738 1 97.5 115 ASP B O 1
ATOM 4431 N N . GLU B 1 116 ? -14.984 -32.531 2.934 1 96.62 116 GLU B N 1
ATOM 4432 C CA . GLU B 1 116 ? -14.109 -33.562 3.457 1 96.62 116 GLU B CA 1
ATOM 4433 C C . GLU B 1 116 ? -12.703 -33.438 2.873 1 96.62 116 GLU B C 1
ATOM 4435 O O . GLU B 1 116 ? -12.531 -32.969 1.755 1 96.62 116 GLU B O 1
ATOM 4440 N N . PHE B 1 117 ? -11.727 -33.875 3.67 1 97 117 PHE B N 1
ATOM 4441 C CA . PHE B 1 117 ? -10.359 -33.844 3.162 1 97 117 PHE B CA 1
ATOM 4442 C C . PHE B 1 117 ? -9.492 -34.906 3.828 1 97 117 PHE B C 1
ATOM 4444 O O . PHE B 1 117 ? -9.781 -35.344 4.945 1 97 117 PHE B O 1
ATOM 4451 N N . ASP B 1 118 ? -8.5 -35.375 3.148 1 97.62 118 ASP B N 1
ATOM 4452 C CA . ASP B 1 118 ? -7.387 -36.188 3.633 1 97.62 118 ASP B CA 1
ATOM 4453 C C . ASP B 1 118 ? -6.055 -35.656 3.094 1 97.62 118 ASP B C 1
ATOM 4455 O O . ASP B 1 118 ? -5.699 -35.938 1.944 1 97.62 118 ASP B O 1
ATOM 4459 N N . VAL B 1 119 ? -5.395 -34.938 3.941 1 95.75 119 VAL B N 1
ATOM 4460 C CA . VAL B 1 119 ? -4.137 -34.312 3.531 1 95.75 119 VAL B CA 1
ATOM 4461 C C . VAL B 1 119 ? -2.973 -35 4.25 1 95.75 119 VAL B C 1
ATOM 4463 O O . VAL B 1 119 ? -1.889 -34.406 4.367 1 95.75 119 VAL B O 1
ATOM 4466 N N . SER B 1 120 ? -3.115 -36.156 4.836 1 94.62 120 SER B N 1
ATOM 4467 C CA . SER B 1 120 ? -2.119 -36.844 5.648 1 94.62 120 SER B CA 1
ATOM 4468 C C . SER B 1 120 ? -0.91 -37.25 4.812 1 94.62 120 SER B C 1
ATOM 4470 O O . SER B 1 120 ? 0.206 -37.344 5.328 1 94.62 120 SER B O 1
ATOM 4472 N N . ASN B 1 121 ? -1.167 -37.625 3.586 1 95.5 121 ASN B N 1
ATOM 4473 C CA . ASN B 1 121 ? -0.151 -38.062 2.637 1 95.5 121 ASN B CA 1
ATOM 4474 C C . ASN B 1 121 ? -0.39 -37.469 1.246 1 95.5 121 ASN B C 1
ATOM 4476 O O . ASN B 1 121 ? -1.479 -37.625 0.689 1 95.5 121 ASN B O 1
ATOM 4480 N N . SER B 1 122 ? 0.666 -36.844 0.687 1 96.12 122 SER B N 1
ATOM 4481 C CA . SER B 1 122 ? 0.458 -36.125 -0.571 1 96.12 122 SER B CA 1
ATOM 4482 C C . SER B 1 122 ? 1.233 -36.781 -1.709 1 96.12 122 SER B C 1
ATOM 4484 O O . SER B 1 122 ? 1.313 -36.25 -2.809 1 96.12 122 SER B O 1
ATOM 4486 N N . TYR B 1 123 ? 1.862 -37.906 -1.478 1 96.88 123 TYR B N 1
ATOM 4487 C CA . TYR B 1 123 ? 2.455 -38.656 -2.582 1 96.88 123 TYR B CA 1
ATOM 4488 C C . TYR B 1 123 ? 1.386 -39.094 -3.572 1 96.88 123 TYR B C 1
ATOM 4490 O O . TYR B 1 123 ? 0.297 -39.531 -3.172 1 96.88 123 TYR B O 1
ATOM 4498 N N . CYS B 1 124 ? 1.742 -39.062 -4.82 1 97.75 124 CYS B N 1
ATOM 4499 C CA . CYS B 1 124 ? 0.737 -39.25 -5.859 1 97.75 124 CYS B CA 1
ATOM 4500 C C . CYS B 1 124 ? 0.122 -40.656 -5.766 1 97.75 124 CYS B C 1
ATOM 4502 O O . CYS B 1 124 ? -1.064 -40.844 -6.047 1 97.75 124 CYS B O 1
ATOM 4504 N N . GLU B 1 125 ? 0.865 -41.688 -5.316 1 96.94 125 GLU B N 1
ATOM 4505 C CA . GLU B 1 125 ? 0.32 -43.031 -5.215 1 96.94 125 GLU B CA 1
ATOM 4506 C C . GLU B 1 125 ? -0.796 -43.094 -4.176 1 96.94 125 GLU B C 1
ATOM 4508 O O . GLU B 1 125 ? -1.829 -43.75 -4.406 1 96.94 125 GLU B O 1
ATOM 4513 N N . TYR B 1 126 ? -0.554 -42.469 -3.107 1 97.62 126 TYR B N 1
ATOM 4514 C CA . TYR B 1 126 ? -1.562 -42.438 -2.053 1 97.62 126 TYR B CA 1
ATOM 4515 C C . TYR B 1 126 ? -2.787 -41.625 -2.5 1 97.62 126 TYR B C 1
ATOM 4517 O O . TYR B 1 126 ? -3.922 -42.094 -2.33 1 97.62 126 TYR B O 1
ATOM 4525 N N . VAL B 1 127 ? -2.553 -40.5 -3.061 1 98.5 127 VAL B N 1
ATOM 4526 C CA . VAL B 1 127 ? -3.621 -39.594 -3.465 1 98.5 127 VAL B CA 1
ATOM 4527 C C . VAL B 1 127 ? -4.512 -40.281 -4.5 1 98.5 127 VAL B C 1
ATOM 4529 O O . VAL B 1 127 ? -5.742 -40.219 -4.406 1 98.5 127 VAL B O 1
ATOM 4532 N N . VAL B 1 128 ? -3.908 -40.938 -5.465 1 98.44 128 VAL B N 1
ATOM 4533 C CA . VAL B 1 128 ? -4.656 -41.562 -6.547 1 98.44 128 VAL B CA 1
ATOM 4534 C C . VAL B 1 128 ? -5.547 -42.656 -5.984 1 98.44 128 VAL B C 1
ATOM 4536 O O . VAL B 1 128 ? -6.688 -42.844 -6.426 1 98.44 128 VAL B O 1
ATOM 4539 N N . GLU B 1 129 ? -5.02 -43.406 -5.047 1 98.5 129 GLU B N 1
ATOM 4540 C CA . GLU B 1 129 ? -5.824 -44.438 -4.43 1 98.5 129 GLU B CA 1
ATOM 4541 C C . GLU B 1 129 ? -7.055 -43.875 -3.744 1 98.5 129 GLU B C 1
ATOM 4543 O O . GLU B 1 129 ? -8.156 -44.406 -3.863 1 98.5 129 GLU B O 1
ATOM 4548 N N . LYS B 1 130 ? -6.875 -42.812 -3.045 1 98.44 130 LYS B N 1
ATOM 4549 C CA . LYS B 1 130 ? -7.992 -42.125 -2.381 1 98.44 130 LYS B CA 1
ATOM 4550 C C . LYS B 1 130 ? -9.016 -41.625 -3.396 1 98.44 130 LYS B C 1
ATOM 4552 O O . LYS B 1 130 ? -10.219 -41.781 -3.189 1 98.44 130 LYS B O 1
ATOM 4557 N N . VAL B 1 131 ? -8.516 -41.062 -4.457 1 98.62 131 VAL B N 1
ATOM 4558 C CA . VAL B 1 131 ? -9.367 -40.5 -5.5 1 98.62 131 VAL B CA 1
ATOM 4559 C C . VAL B 1 131 ? -10.195 -41.625 -6.141 1 98.62 131 VAL B C 1
ATOM 4561 O O . VAL B 1 131 ? -11.406 -41.469 -6.309 1 98.62 131 VAL B O 1
ATOM 4564 N N . ILE B 1 132 ? -9.555 -42.719 -6.5 1 98.31 132 ILE B N 1
ATOM 4565 C CA . ILE B 1 132 ? -10.203 -43.844 -7.16 1 98.31 132 ILE B CA 1
ATOM 4566 C C . ILE B 1 132 ? -11.281 -44.438 -6.246 1 98.31 132 ILE B C 1
ATOM 4568 O O . ILE B 1 132 ? -12.414 -44.656 -6.68 1 98.31 132 ILE B O 1
ATOM 4572 N N . ASP B 1 133 ? -10.93 -44.594 -4.977 1 97.94 133 ASP B N 1
ATOM 4573 C CA . ASP B 1 133 ? -11.898 -45.094 -4.004 1 97.94 133 ASP B CA 1
ATOM 4574 C C . ASP B 1 133 ? -13.102 -44.188 -3.889 1 97.94 133 ASP B C 1
ATOM 4576 O O . ASP B 1 133 ? -14.242 -44.625 -3.816 1 97.94 133 ASP B O 1
ATOM 4580 N N . TRP B 1 134 ? -12.836 -42.938 -3.879 1 97.94 134 TRP B N 1
ATOM 4581 C CA . TRP B 1 134 ? -13.883 -41.938 -3.719 1 97.94 134 TRP B CA 1
ATOM 4582 C C . TRP B 1 134 ? -14.812 -41.906 -4.93 1 97.94 134 TRP B C 1
ATOM 4584 O O . TRP B 1 134 ? -16.031 -41.844 -4.781 1 97.94 134 TRP B O 1
ATOM 4594 N N . LEU B 1 135 ? -14.273 -41.969 -6.121 1 97.31 135 LEU B N 1
ATOM 4595 C CA . LEU B 1 135 ? -15.047 -41.938 -7.355 1 97.31 135 LEU B CA 1
ATOM 4596 C C . LEU B 1 135 ? -15.914 -43.188 -7.484 1 97.31 135 LEU B C 1
ATOM 4598 O O . LEU B 1 135 ? -17.047 -43.125 -7.961 1 97.31 135 LEU B O 1
ATOM 4602 N N . HIS B 1 136 ? -15.438 -44.312 -7.023 1 96.25 136 HIS B N 1
ATOM 4603 C CA . HIS B 1 136 ? -16.188 -45.562 -7.125 1 96.25 136 HIS B CA 1
ATOM 4604 C C . HIS B 1 136 ? -17.188 -45.688 -5.977 1 96.25 136 HIS B C 1
ATOM 4606 O O . HIS B 1 136 ? -18.25 -46.281 -6.152 1 96.25 136 HIS B O 1
ATOM 4612 N N . GLY B 1 137 ? -16.797 -45.25 -4.883 1 93.56 137 GLY B N 1
ATOM 4613 C CA . GLY B 1 137 ? -17.578 -45.531 -3.688 1 93.56 137 GLY B CA 1
ATOM 4614 C C . GLY B 1 137 ? -18.484 -44.406 -3.258 1 93.56 137 GLY B C 1
ATOM 4615 O O . GLY B 1 137 ? -19.672 -44.594 -3.057 1 93.56 137 GLY B O 1
ATOM 4616 N N . ASP B 1 138 ? -17.984 -43.25 -3.109 1 91.19 138 ASP B N 1
ATOM 4617 C CA . ASP B 1 138 ? -18.688 -42.125 -2.488 1 91.19 138 ASP B CA 1
ATOM 4618 C C . ASP B 1 138 ? -19.609 -41.438 -3.49 1 91.19 138 ASP B C 1
ATOM 4620 O O . ASP B 1 138 ? -20.75 -41.094 -3.16 1 91.19 138 ASP B O 1
ATOM 4624 N N . VAL B 1 139 ? -19.125 -41.188 -4.656 1 90.62 139 VAL B N 1
ATOM 4625 C CA . VAL B 1 139 ? -19.828 -40.375 -5.637 1 90.62 139 VAL B CA 1
ATOM 4626 C C . VAL B 1 139 ? -21.188 -41 -5.949 1 90.62 139 VAL B C 1
ATOM 4628 O O . VAL B 1 139 ? -22.219 -40.344 -5.941 1 90.62 139 VAL B O 1
ATOM 4631 N N . PRO B 1 140 ? -21.281 -42.344 -6.133 1 87.69 140 PRO B N 1
ATOM 4632 C CA . PRO B 1 140 ? -22.578 -42.938 -6.418 1 87.69 140 PRO B CA 1
ATOM 4633 C C . PRO B 1 140 ? -23.578 -42.781 -5.273 1 87.69 140 PRO B C 1
ATOM 4635 O O . PRO B 1 140 ? -24.797 -42.781 -5.5 1 87.69 140 PRO B O 1
ATOM 4638 N N . CYS B 1 141 ? -23.062 -42.531 -4.188 1 88.19 141 CYS B N 1
ATOM 4639 C CA . CYS B 1 141 ? -23.922 -42.438 -3.012 1 88.19 141 CYS B CA 1
ATOM 4640 C C . CYS B 1 141 ? -24.5 -41.031 -2.873 1 88.19 141 CYS B C 1
ATOM 4642 O O . CYS B 1 141 ? -25.359 -40.781 -2.025 1 88.19 141 CYS B O 1
ATOM 4644 N N . ARG B 1 142 ? -24.125 -40.125 -3.715 1 89.19 142 ARG B N 1
ATOM 4645 C CA . ARG B 1 142 ? -24.5 -38.75 -3.521 1 89.19 142 ARG B CA 1
ATOM 4646 C C . ARG B 1 142 ? -25.609 -38.344 -4.492 1 89.19 142 ARG B C 1
ATOM 4648 O O . ARG B 1 142 ? -25.906 -37.156 -4.645 1 89.19 142 ARG B O 1
ATOM 4655 N N . ALA B 1 143 ? -26.312 -39.219 -5.027 1 81.62 143 ALA B N 1
ATOM 4656 C CA . ALA B 1 143 ? -27.578 -39.062 -5.738 1 81.62 143 ALA B CA 1
ATOM 4657 C C . ALA B 1 143 ? -27.5 -37.969 -6.773 1 81.62 143 ALA B C 1
ATOM 4659 O O . ALA B 1 143 ? -28.359 -37.062 -6.816 1 81.62 143 ALA B O 1
ATOM 4660 N N . GLY B 1 144 ? -26.438 -37.781 -7.398 1 86.38 144 GLY B N 1
ATOM 4661 C CA . GLY B 1 144 ? -26.359 -36.812 -8.5 1 86.38 144 GLY B CA 1
ATOM 4662 C C . GLY B 1 144 ? -25.922 -35.438 -8.062 1 86.38 144 GLY B C 1
ATOM 4663 O O . GLY B 1 144 ? -25.844 -34.531 -8.883 1 86.38 144 GLY B O 1
ATOM 4664 N N . GLN B 1 145 ? -25.594 -35.219 -6.801 1 94.25 145 GLN B N 1
ATOM 4665 C CA . GLN B 1 145 ? -25.047 -33.969 -6.324 1 94.25 145 GLN B CA 1
ATOM 4666 C C . GLN B 1 145 ? -23.734 -33.625 -7.016 1 94.25 145 GLN B C 1
ATOM 4668 O O . GLN B 1 145 ? -22.828 -34.469 -7.07 1 94.25 145 GLN B O 1
ATOM 4673 N N . PRO B 1 146 ? -23.672 -32.406 -7.625 1 96.81 146 PRO B N 1
ATOM 4674 C CA . PRO B 1 146 ? -22.391 -32.062 -8.234 1 96.81 146 PRO B CA 1
ATOM 4675 C C . PRO B 1 146 ? -21.25 -32 -7.223 1 96.81 146 PRO B C 1
ATOM 4677 O O . PRO B 1 146 ? -21.484 -31.719 -6.047 1 96.81 146 PRO B O 1
ATOM 4680 N N . PHE B 1 147 ? -19.953 -32.219 -7.73 1 97.75 147 PHE B N 1
ATOM 4681 C CA . PHE B 1 147 ? -18.844 -32.25 -6.777 1 97.75 147 PHE B CA 1
ATOM 4682 C C . PHE B 1 147 ? -17.656 -31.453 -7.305 1 97.75 147 PHE B C 1
ATOM 4684 O O . PHE B 1 147 ? -17.547 -31.203 -8.508 1 97.75 147 PHE B O 1
ATOM 4691 N N . LEU B 1 148 ? -16.875 -30.984 -6.387 1 98.44 148 LEU B N 1
ATOM 4692 C CA . LEU B 1 148 ? -15.5 -30.531 -6.594 1 98.44 148 LEU B CA 1
ATOM 4693 C C . LEU B 1 148 ? -14.5 -31.5 -5.949 1 98.44 148 LEU B C 1
ATOM 4695 O O . LEU B 1 148 ? -14.484 -31.641 -4.727 1 98.44 148 LEU B O 1
ATOM 4699 N N . LEU B 1 149 ? -13.805 -32.188 -6.75 1 98.62 149 LEU B N 1
ATOM 4700 C CA . LEU B 1 149 ? -12.742 -33.031 -6.273 1 98.62 149 LEU B CA 1
ATOM 4701 C C . LEU B 1 149 ? -11.367 -32.438 -6.574 1 98.62 149 LEU B C 1
ATOM 4703 O O . LEU B 1 149 ? -11.07 -32.125 -7.727 1 98.62 149 LEU B O 1
ATOM 4707 N N . THR B 1 150 ? -10.602 -32.219 -5.539 1 98.69 150 THR B N 1
ATOM 4708 C CA . THR B 1 150 ? -9.25 -31.688 -5.695 1 98.69 150 THR B CA 1
ATOM 4709 C C . THR B 1 150 ? -8.211 -32.719 -5.305 1 98.69 150 THR B C 1
ATOM 4711 O O . THR B 1 150 ? -8.266 -33.281 -4.207 1 98.69 150 THR B O 1
ATOM 4714 N N . ALA B 1 151 ? -7.348 -33.031 -6.184 1 98.75 151 ALA B N 1
ATOM 4715 C CA . ALA B 1 151 ? -6.211 -33.938 -5.969 1 98.75 151 ALA B CA 1
ATOM 4716 C C . ALA B 1 151 ? -4.891 -33.156 -6.086 1 98.75 151 ALA B C 1
ATOM 4718 O O . ALA B 1 151 ? -4.508 -32.75 -7.176 1 98.75 151 ALA B O 1
ATOM 4719 N N . GLY B 1 152 ? -4.215 -33.031 -5.008 1 98 152 GLY B N 1
ATOM 4720 C CA . GLY B 1 152 ? -2.926 -32.344 -4.992 1 98 152 GLY B CA 1
ATOM 4721 C C . GLY B 1 152 ? -1.758 -33.312 -4.785 1 98 152 GLY B C 1
ATOM 4722 O O . GLY B 1 152 ? -1.747 -34.094 -3.83 1 98 152 GLY B O 1
ATOM 4723 N N . PHE B 1 153 ? -0.796 -33.219 -5.656 1 97.94 153 PHE B N 1
ATOM 4724 C CA . PHE B 1 153 ? 0.376 -34.094 -5.559 1 97.94 153 PHE B CA 1
ATOM 4725 C C . PHE B 1 153 ? 1.551 -33.344 -4.945 1 97.94 153 PHE B C 1
ATOM 4727 O O . PHE B 1 153 ? 1.744 -32.156 -5.215 1 97.94 153 PHE B O 1
ATOM 4734 N N . PHE B 1 154 ? 2.348 -34.062 -4.141 1 96.19 154 PHE B N 1
ATOM 4735 C CA . PHE B 1 154 ? 3.633 -33.562 -3.68 1 96.19 154 PHE B CA 1
ATOM 4736 C C . PHE B 1 154 ? 4.602 -33.375 -4.844 1 96.19 154 PHE B C 1
ATOM 4738 O O . PHE B 1 154 ? 5.414 -32.469 -4.855 1 96.19 154 PHE B O 1
ATOM 4745 N N . GLU B 1 155 ? 4.504 -34.375 -5.68 1 95.5 155 GLU B N 1
ATOM 4746 C CA . GLU B 1 155 ? 5.301 -34.281 -6.898 1 95.5 155 GLU B CA 1
ATOM 4747 C C . GLU B 1 155 ? 4.953 -33 -7.668 1 95.5 155 GLU B C 1
ATOM 4749 O O . GLU B 1 155 ? 3.783 -32.625 -7.77 1 95.5 155 GLU B O 1
ATOM 4754 N N . THR B 1 156 ? 5.957 -32.281 -8.109 1 96.62 156 THR B N 1
ATOM 4755 C CA . THR B 1 156 ? 7.348 -32.656 -8.328 1 96.62 156 THR B CA 1
ATOM 4756 C C . THR B 1 156 ? 8.273 -31.891 -7.391 1 96.62 156 THR B C 1
ATOM 4758 O O . THR B 1 156 ? 9.367 -31.484 -7.785 1 96.62 156 THR B O 1
ATOM 4761 N N . HIS B 1 157 ? 7.84 -31.688 -6.293 1 94.69 157 HIS B N 1
ATOM 4762 C CA . HIS B 1 157 ? 8.648 -31.031 -5.273 1 94.69 157 HIS B CA 1
ATOM 4763 C C . HIS B 1 157 ? 9.898 -31.859 -4.953 1 94.69 157 HIS B C 1
ATOM 4765 O O . HIS B 1 157 ? 9.852 -33.094 -4.945 1 94.69 157 HIS B O 1
ATOM 4771 N N . ARG B 1 158 ? 11.023 -31.188 -4.594 1 93.31 158 ARG B N 1
ATOM 4772 C CA . ARG B 1 158 ? 12.25 -31.844 -4.129 1 93.31 158 ARG B CA 1
ATOM 4773 C C . ARG B 1 158 ? 12.031 -32.5 -2.768 1 93.31 158 ARG B C 1
ATOM 4775 O O . ARG B 1 158 ? 11.188 -32.062 -1.988 1 93.31 158 ARG B O 1
ATOM 4782 N N . PRO B 1 159 ? 12.75 -33.562 -2.541 1 92.31 159 PRO B N 1
ATOM 4783 C CA . PRO B 1 159 ? 13.82 -34.25 -3.295 1 92.31 159 PRO B CA 1
ATOM 4784 C C . PRO B 1 159 ? 13.289 -35.281 -4.266 1 92.31 159 PRO B C 1
ATOM 4786 O O . PRO B 1 159 ? 12.109 -35.625 -4.23 1 92.31 159 PRO B O 1
ATOM 4789 N N . TYR B 1 160 ? 14.266 -35.781 -5.105 1 94.69 160 TYR B N 1
ATOM 4790 C CA . TYR B 1 160 ? 13.93 -36.812 -6.086 1 94.69 160 TYR B CA 1
ATOM 4791 C C . TYR B 1 160 ? 14.703 -38.094 -5.82 1 94.69 160 TYR B C 1
ATOM 4793 O O . TYR B 1 160 ? 15.523 -38.5 -6.637 1 94.69 160 TYR B O 1
ATOM 4801 N N . PRO B 1 161 ? 14.352 -38.75 -4.758 1 94 161 PRO B N 1
ATOM 4802 C CA . PRO B 1 161 ? 15.078 -39.969 -4.465 1 94 161 PRO B CA 1
ATOM 4803 C C . PRO B 1 161 ? 14.898 -41.031 -5.543 1 94 161 PRO B C 1
ATOM 4805 O O . PRO B 1 161 ? 13.766 -41.312 -5.945 1 94 161 PRO B O 1
ATOM 4808 N N . GLN B 1 162 ? 15.961 -41.719 -5.922 1 93.62 162 GLN B N 1
ATOM 4809 C CA . GLN B 1 162 ? 15.961 -42.688 -7.012 1 93.62 162 GLN B CA 1
ATOM 4810 C C . GLN B 1 162 ? 15.102 -43.875 -6.668 1 93.62 162 GLN B C 1
ATOM 4812 O O . GLN B 1 162 ? 14.547 -44.531 -7.555 1 93.62 162 GLN B O 1
ATOM 4817 N N . GLU B 1 163 ? 15.008 -44.156 -5.387 1 94.5 163 GLU B N 1
ATOM 4818 C CA . GLU B 1 163 ? 14.211 -45.281 -4.938 1 94.5 163 GLU B CA 1
ATOM 4819 C C . GLU B 1 163 ? 12.734 -45.094 -5.262 1 94.5 163 GLU B C 1
ATOM 4821 O O . GLU B 1 163 ? 12 -46.062 -5.469 1 94.5 163 GLU B O 1
ATOM 4826 N N . ARG B 1 164 ? 12.406 -43.844 -5.391 1 94.69 164 ARG B N 1
ATOM 4827 C CA . ARG B 1 164 ? 11 -43.562 -5.641 1 94.69 164 ARG B CA 1
ATOM 4828 C C . ARG B 1 164 ? 10.773 -43.188 -7.102 1 94.69 164 ARG B C 1
ATOM 4830 O O . ARG B 1 164 ? 9.75 -43.562 -7.688 1 94.69 164 ARG B O 1
ATOM 4837 N N . TYR B 1 165 ? 11.758 -42.438 -7.613 1 97.38 165 TYR B N 1
ATOM 4838 C CA . TYR B 1 165 ? 11.625 -41.906 -8.969 1 97.38 165 TYR B CA 1
ATOM 4839 C C . TYR B 1 165 ? 12.766 -42.406 -9.852 1 97.38 165 TYR B C 1
ATOM 4841 O O . TYR B 1 165 ? 13.922 -42.031 -9.648 1 97.38 165 TYR B O 1
ATOM 4849 N N . GLU B 1 166 ? 12.453 -43.219 -10.812 1 97.56 166 GLU B N 1
ATOM 4850 C CA . GLU B 1 166 ? 13.484 -43.594 -11.773 1 97.56 166 GLU B CA 1
ATOM 4851 C C . GLU B 1 166 ? 13.906 -42.375 -12.633 1 97.56 166 GLU B C 1
ATOM 4853 O O . GLU B 1 166 ? 13.102 -41.875 -13.414 1 97.56 166 GLU B O 1
ATOM 4858 N N . PRO B 1 167 ? 15.133 -41.969 -12.516 1 97.5 167 PRO B N 1
ATOM 4859 C CA . PRO B 1 167 ? 15.547 -40.781 -13.289 1 97.5 167 PRO B CA 1
ATOM 4860 C C . PRO B 1 167 ? 15.508 -41.031 -14.789 1 97.5 167 PRO B C 1
ATOM 4862 O O . PRO B 1 167 ? 15.695 -42.156 -15.25 1 97.5 167 PRO B O 1
ATOM 4865 N N . ALA B 1 168 ? 15.266 -39.969 -15.508 1 97.62 168 ALA B N 1
ATOM 4866 C CA . ALA B 1 168 ? 15.445 -40.031 -16.953 1 97.62 168 ALA B CA 1
ATOM 4867 C C . ALA B 1 168 ? 16.906 -40.25 -17.328 1 97.62 168 ALA B C 1
ATOM 4869 O O . ALA B 1 168 ? 17.781 -40.188 -16.453 1 97.62 168 ALA B O 1
ATOM 4870 N N . ASN B 1 169 ? 17.125 -40.562 -18.609 1 96.75 169 ASN B N 1
ATOM 4871 C CA . ASN B 1 169 ? 18.5 -40.656 -19.094 1 96.75 169 ASN B CA 1
ATOM 4872 C C . ASN B 1 169 ? 19.141 -39.281 -19.172 1 96.75 169 ASN B C 1
ATOM 4874 O O . ASN B 1 169 ? 18.812 -38.469 -20.047 1 96.75 169 ASN B O 1
ATOM 4878 N N . SER B 1 170 ? 20.094 -39.062 -18.281 1 96.25 170 SER B N 1
ATOM 4879 C CA . SER B 1 170 ? 20.703 -37.75 -18.156 1 96.25 170 SER B CA 1
ATOM 4880 C C . SER B 1 170 ? 21.344 -37.312 -19.469 1 96.25 170 SER B C 1
ATOM 4882 O O . SER B 1 170 ? 21.453 -36.094 -19.734 1 96.25 170 SER B O 1
ATOM 4884 N N . ALA B 1 171 ? 21.703 -38.156 -20.312 1 95.31 171 ALA B N 1
ATOM 4885 C CA . ALA B 1 171 ? 22.375 -37.875 -21.578 1 95.31 171 ALA B CA 1
ATOM 4886 C C . ALA B 1 171 ? 21.406 -37.188 -22.547 1 95.31 171 ALA B C 1
ATOM 4888 O O . ALA B 1 171 ? 21.828 -36.5 -23.469 1 95.31 171 ALA B O 1
ATOM 4889 N N . THR B 1 172 ? 20.156 -37.375 -22.312 1 95 172 THR B N 1
ATOM 4890 C CA . THR B 1 172 ? 19.172 -36.875 -23.25 1 95 172 THR B CA 1
ATOM 4891 C C . THR B 1 172 ? 18.531 -35.594 -22.719 1 95 172 THR B C 1
ATOM 4893 O O . THR B 1 172 ? 17.703 -34.969 -23.391 1 95 172 THR B O 1
ATOM 4896 N N . VAL B 1 173 ? 18.953 -35.25 -21.516 1 96.62 173 VAL B N 1
ATOM 4897 C CA . VAL B 1 173 ? 18.375 -34.062 -20.875 1 96.62 173 VAL B CA 1
ATOM 4898 C C . VAL B 1 173 ? 18.938 -32.812 -21.516 1 96.62 173 VAL B C 1
ATOM 4900 O O . VAL B 1 173 ? 20.156 -32.719 -21.734 1 96.62 173 VAL B O 1
ATOM 4903 N N . GLU B 1 174 ? 18.078 -31.891 -21.828 1 94.31 174 GLU B N 1
ATOM 4904 C CA . GLU B 1 174 ? 18.469 -30.562 -22.312 1 94.31 174 GLU B CA 1
ATOM 4905 C C . GLU B 1 174 ? 18.219 -29.484 -21.266 1 94.31 174 GLU B C 1
ATOM 4907 O O . GLU B 1 174 ? 17.094 -29.016 -21.109 1 94.31 174 GLU B O 1
ATOM 4912 N N . PRO B 1 175 ? 19.312 -29.109 -20.578 1 95.5 175 PRO B N 1
ATOM 4913 C CA . PRO B 1 175 ? 19.109 -28.062 -19.578 1 95.5 175 PRO B CA 1
ATOM 4914 C C . PRO B 1 175 ? 18.594 -26.75 -20.188 1 95.5 175 PRO B C 1
ATOM 4916 O O . PRO B 1 175 ? 18.906 -26.438 -21.328 1 95.5 175 PRO B O 1
ATOM 4919 N N . PRO B 1 176 ? 17.719 -26.062 -19.453 1 94.62 176 PRO B N 1
ATOM 4920 C CA . PRO B 1 176 ? 17.312 -24.734 -19.953 1 94.62 176 PRO B CA 1
ATOM 4921 C C . PRO B 1 176 ? 18.5 -23.781 -20.109 1 94.62 176 PRO B C 1
ATOM 4923 O O . PRO B 1 176 ? 19.562 -24 -19.516 1 94.62 176 PRO B O 1
ATOM 4926 N N . ASP B 1 177 ? 18.328 -22.719 -20.844 1 92.5 177 ASP B N 1
ATOM 4927 C CA . ASP B 1 177 ? 19.422 -21.828 -21.219 1 92.5 177 ASP B CA 1
ATOM 4928 C C . ASP B 1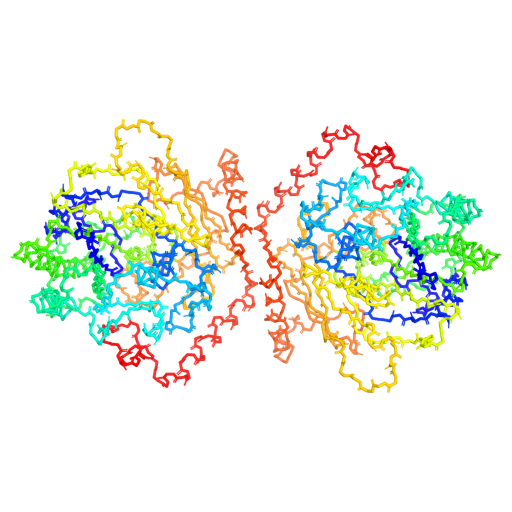 177 ? 19.922 -21.031 -20 1 92.5 177 ASP B C 1
ATOM 4930 O O . ASP B 1 177 ? 21.031 -20.516 -20.016 1 92.5 177 ASP B O 1
ATOM 4934 N N . TYR B 1 178 ? 19.094 -20.969 -18.984 1 92.25 178 TYR B N 1
ATOM 4935 C CA . TYR B 1 178 ? 19.484 -20.141 -17.844 1 92.25 178 TYR B CA 1
ATOM 4936 C C . TYR B 1 178 ? 20.266 -20.969 -16.828 1 92.25 178 TYR B C 1
ATOM 4938 O O . TYR B 1 178 ? 20.688 -20.438 -15.781 1 92.25 178 TYR B O 1
ATOM 4946 N N . LEU B 1 179 ? 20.516 -22.219 -17.078 1 95.69 179 LEU B N 1
ATOM 4947 C CA . LEU B 1 179 ? 21.359 -23.062 -16.234 1 95.69 179 LEU B CA 1
ATOM 4948 C C . LEU B 1 179 ? 22.594 -23.547 -17.016 1 95.69 179 LEU B C 1
ATOM 4950 O O . LEU B 1 179 ? 22.516 -23.781 -18.219 1 95.69 179 LEU B O 1
ATOM 4954 N N . PRO B 1 180 ? 23.734 -23.719 -16.266 1 95.94 180 PRO B N 1
ATOM 4955 C CA . PRO B 1 180 ? 24.906 -24.281 -16.953 1 95.94 180 PRO B CA 1
ATOM 4956 C C . PRO B 1 180 ? 24.672 -25.734 -17.391 1 95.94 180 PRO B C 1
ATOM 4958 O O . PRO B 1 180 ? 24.016 -26.5 -16.672 1 95.94 180 PRO B O 1
ATOM 4961 N N . ASP B 1 181 ? 25.25 -26.047 -18.547 1 97.12 181 ASP B N 1
ATOM 4962 C CA . ASP B 1 181 ? 25.156 -27.406 -19.062 1 97.12 181 ASP B CA 1
ATOM 4963 C C . ASP B 1 181 ? 26.281 -28.281 -18.5 1 97.12 181 ASP B C 1
ATOM 4965 O O . ASP B 1 181 ? 27.312 -28.453 -19.125 1 97.12 181 ASP B O 1
ATOM 4969 N N . THR B 1 182 ? 26.062 -28.859 -17.328 1 96.88 182 THR B N 1
ATOM 4970 C CA . THR B 1 182 ? 27.016 -29.734 -16.656 1 96.88 182 THR B CA 1
ATOM 4971 C C . THR B 1 182 ? 26.375 -31.078 -16.312 1 96.88 182 THR B C 1
ATOM 4973 O O . THR B 1 182 ? 25.156 -31.188 -16.297 1 96.88 182 THR B O 1
ATOM 4976 N N . PRO B 1 183 ? 27.156 -32.094 -16.109 1 97.12 183 PRO B N 1
ATOM 4977 C CA . PRO B 1 183 ? 26.594 -33.375 -15.711 1 97.12 183 PRO B CA 1
ATOM 4978 C C . PRO B 1 183 ? 25.75 -33.312 -14.438 1 97.12 183 PRO B C 1
ATOM 4980 O O . PRO B 1 183 ? 24.75 -34 -14.32 1 97.12 183 PRO B O 1
ATOM 4983 N N . GLU B 1 184 ? 26.188 -32.438 -13.547 1 96.88 184 GLU B N 1
ATOM 4984 C CA . GLU B 1 184 ? 25.453 -32.281 -12.297 1 96.88 184 GLU B CA 1
ATOM 4985 C C . GLU B 1 184 ? 24.062 -31.703 -12.539 1 96.88 184 GLU B C 1
ATOM 4987 O O . GLU B 1 184 ? 23.078 -32.156 -11.961 1 96.88 184 GLU B O 1
ATOM 4992 N N . VAL B 1 185 ? 23.984 -30.719 -13.375 1 98.12 185 VAL B N 1
ATOM 4993 C CA . VAL B 1 185 ? 22.703 -30.078 -13.695 1 98.12 185 VAL B CA 1
ATOM 4994 C C . VAL B 1 185 ? 21.828 -31.047 -14.477 1 98.12 185 VAL B C 1
ATOM 4996 O O . VAL B 1 185 ? 20.625 -31.172 -14.195 1 98.12 185 VAL B O 1
ATOM 4999 N N . ARG B 1 186 ? 22.422 -31.75 -15.406 1 98.12 186 ARG B N 1
ATOM 5000 C CA . ARG B 1 186 ? 21.672 -32.75 -16.172 1 98.12 186 ARG B CA 1
ATOM 5001 C C . ARG B 1 186 ? 21.125 -33.844 -15.25 1 98.12 186 ARG B C 1
ATOM 5003 O O . ARG B 1 186 ? 19.984 -34.281 -15.43 1 98.12 186 ARG B O 1
ATOM 5010 N N . GLY B 1 187 ? 21.984 -34.281 -14.352 1 97.75 187 GLY B N 1
ATOM 5011 C CA . GLY B 1 187 ? 21.547 -35.281 -13.383 1 97.75 187 GLY B CA 1
ATOM 5012 C C . GLY B 1 187 ? 20.406 -34.781 -12.516 1 97.75 187 GLY B C 1
ATOM 5013 O O . GLY B 1 187 ? 19.469 -35.531 -12.234 1 97.75 187 GLY B O 1
ATOM 5014 N N . ASP B 1 188 ? 20.5 -33.594 -12.078 1 97.94 188 ASP B N 1
ATOM 5015 C CA . ASP B 1 188 ? 19.453 -32.969 -11.281 1 97.94 188 ASP B CA 1
ATOM 5016 C C . ASP B 1 188 ? 18.125 -32.938 -12.031 1 97.94 188 ASP B C 1
ATOM 5018 O O . ASP B 1 188 ? 17.094 -33.344 -11.492 1 97.94 188 ASP B O 1
ATOM 5022 N N . LEU B 1 189 ? 18.172 -32.562 -13.281 1 98.38 189 LEU B N 1
ATOM 5023 C CA . LEU B 1 189 ? 16.984 -32.5 -14.133 1 98.38 189 LEU B CA 1
ATOM 5024 C C . LEU B 1 189 ? 16.453 -33.906 -14.422 1 98.38 189 LEU B C 1
ATOM 5026 O O . LEU B 1 189 ? 15.242 -34.094 -14.484 1 98.38 189 LEU B O 1
ATOM 5030 N N . ALA B 1 190 ? 17.344 -34.812 -14.578 1 98.44 190 ALA B N 1
ATOM 5031 C CA . ALA B 1 190 ? 16.922 -36.188 -14.82 1 98.44 190 ALA B CA 1
ATOM 5032 C C . ALA B 1 190 ? 16.078 -36.719 -13.664 1 98.44 190 ALA B C 1
ATOM 5034 O O . ALA B 1 190 ? 15.102 -37.438 -13.875 1 98.44 190 ALA B O 1
ATOM 5035 N N . GLY B 1 191 ? 16.531 -36.438 -12.453 1 98.19 191 GLY B N 1
ATOM 5036 C CA . GLY B 1 191 ? 15.727 -36.781 -11.297 1 98.19 191 GLY B CA 1
ATOM 5037 C C . GLY B 1 191 ? 14.367 -36.125 -11.297 1 98.19 191 GLY B C 1
ATOM 5038 O O . GLY B 1 191 ? 13.352 -36.781 -11.039 1 98.19 191 GLY B O 1
ATOM 5039 N N . PHE B 1 192 ? 14.359 -34.875 -11.594 1 98.31 192 PHE B N 1
ATOM 5040 C CA . PHE B 1 192 ? 13.133 -34.094 -11.742 1 98.31 192 PHE B CA 1
ATOM 5041 C C . PHE B 1 192 ? 12.203 -34.75 -12.758 1 98.31 192 PHE B C 1
ATOM 5043 O O . PHE B 1 192 ? 11.016 -34.938 -12.484 1 98.31 192 PHE B O 1
ATOM 5050 N N . TYR B 1 193 ? 12.711 -35.156 -13.883 1 98.56 193 TYR B N 1
ATOM 5051 C CA . TYR B 1 193 ? 11.93 -35.781 -14.945 1 98.56 193 TYR B CA 1
ATOM 5052 C C . TYR B 1 193 ? 11.375 -37.125 -14.484 1 98.56 193 TYR B C 1
ATOM 5054 O O . TYR B 1 193 ? 10.281 -37.531 -14.883 1 98.56 193 TYR B O 1
ATOM 5062 N N . GLY B 1 194 ? 12.148 -37.844 -13.68 1 98.5 194 GLY B N 1
ATOM 5063 C CA . GLY B 1 194 ? 11.633 -39.062 -13.094 1 98.5 194 GLY B CA 1
ATOM 5064 C C . GLY B 1 194 ? 10.383 -38.844 -12.266 1 98.5 194 GLY B C 1
ATOM 5065 O O . GLY B 1 194 ? 9.43 -39.625 -12.352 1 98.5 194 GLY B O 1
ATOM 5066 N N . ALA B 1 195 ? 10.422 -37.812 -11.461 1 98.31 195 ALA B N 1
ATOM 5067 C CA . ALA B 1 195 ? 9.266 -37.469 -10.648 1 98.31 195 ALA B CA 1
ATOM 5068 C C . ALA B 1 195 ? 8.062 -37.125 -11.523 1 98.31 195 ALA B C 1
ATOM 5070 O O . ALA B 1 195 ? 6.93 -37.5 -11.211 1 98.31 195 ALA B O 1
ATOM 5071 N N . ILE B 1 196 ? 8.312 -36.406 -12.641 1 98.69 196 ILE B N 1
ATOM 5072 C CA . ILE B 1 196 ? 7.262 -36.031 -13.578 1 98.69 196 ILE B CA 1
ATOM 5073 C C . ILE B 1 196 ? 6.609 -37.312 -14.148 1 98.69 196 ILE B C 1
ATOM 5075 O O . ILE B 1 196 ? 5.379 -37.406 -14.18 1 98.69 196 ILE B O 1
ATOM 5079 N N . SER B 1 197 ? 7.398 -38.219 -14.547 1 98.56 197 SER B N 1
ATOM 5080 C CA . SER B 1 197 ? 6.887 -39.469 -15.141 1 98.56 197 SER B CA 1
ATOM 5081 C C . SER B 1 197 ? 6.008 -40.219 -14.164 1 98.56 197 SER B C 1
ATOM 5083 O O . SER B 1 197 ? 4.965 -40.75 -14.547 1 98.56 197 SER B O 1
ATOM 5085 N N . THR B 1 198 ? 6.465 -40.281 -12.953 1 98.5 198 THR B N 1
ATOM 5086 C CA . THR B 1 198 ? 5.719 -40.969 -11.914 1 98.5 198 THR B CA 1
ATOM 5087 C C . THR B 1 198 ? 4.363 -40.312 -11.688 1 98.5 198 THR B C 1
ATOM 5089 O O . THR B 1 198 ? 3.334 -41 -11.656 1 98.5 198 THR B O 1
ATOM 5092 N N . ALA B 1 199 ? 4.359 -39.031 -11.547 1 98.62 199 ALA B N 1
ATOM 5093 C CA . ALA B 1 199 ? 3.127 -38.281 -11.305 1 98.62 199 ALA B CA 1
ATOM 5094 C C . ALA B 1 199 ? 2.211 -38.344 -12.523 1 98.62 199 ALA B C 1
ATOM 5096 O O . ALA B 1 199 ? 0.985 -38.375 -12.383 1 98.62 199 ALA B O 1
ATOM 5097 N N . ASP B 1 200 ? 2.812 -38.281 -13.727 1 98.75 200 ASP B N 1
ATOM 5098 C CA . ASP B 1 200 ? 2.051 -38.375 -14.969 1 98.75 200 ASP B CA 1
ATOM 5099 C C . ASP B 1 200 ? 1.241 -39.688 -15.031 1 98.75 200 ASP B C 1
ATOM 5101 O O . ASP B 1 200 ? 0.056 -39.656 -15.367 1 98.75 200 ASP B O 1
ATOM 5105 N N . ALA B 1 201 ? 1.854 -40.781 -14.695 1 98.62 201 ALA B N 1
ATOM 5106 C CA . ALA B 1 201 ? 1.175 -42.062 -14.68 1 98.62 201 ALA B CA 1
ATOM 5107 C C . ALA B 1 201 ? 0.02 -42.062 -13.68 1 98.62 201 ALA B C 1
ATOM 5109 O O . ALA B 1 201 ? -1.034 -42.656 -13.945 1 98.62 201 ALA B O 1
ATOM 5110 N N . ALA B 1 202 ? 0.272 -41.438 -12.57 1 98.56 202 ALA B N 1
ATOM 5111 C CA . ALA B 1 202 ? -0.759 -41.344 -11.539 1 98.56 202 ALA B CA 1
ATOM 5112 C C . ALA B 1 202 ? -1.973 -40.562 -12.039 1 98.56 202 ALA B C 1
ATOM 5114 O O . ALA B 1 202 ? -3.115 -40.969 -11.812 1 98.56 202 ALA B O 1
ATOM 5115 N N . VAL B 1 203 ? -1.764 -39.469 -12.734 1 98.69 203 VAL B N 1
ATOM 5116 C CA . VAL B 1 203 ? -2.863 -38.688 -13.305 1 98.69 203 VAL B CA 1
ATOM 5117 C C . VAL B 1 203 ? -3.633 -39.562 -14.305 1 98.69 203 VAL B C 1
ATOM 5119 O O . VAL B 1 203 ? -4.863 -39.5 -14.359 1 98.69 203 VAL B O 1
ATOM 5122 N N . GLY B 1 204 ? -2.918 -40.344 -15.078 1 98.75 204 GLY B N 1
ATOM 5123 C CA . GLY B 1 204 ? -3.555 -41.25 -16.016 1 98.75 204 GLY B CA 1
ATOM 5124 C C . GLY B 1 204 ? -4.566 -42.156 -15.359 1 98.75 204 GLY B C 1
ATOM 5125 O O . GLY B 1 204 ? -5.66 -42.375 -15.891 1 98.75 204 GLY B O 1
ATOM 5126 N N . ARG B 1 205 ? -4.219 -42.688 -14.234 1 98.75 205 ARG B N 1
ATOM 5127 C CA . ARG B 1 205 ? -5.105 -43.594 -13.508 1 98.75 205 ARG B CA 1
ATOM 5128 C C . ARG B 1 205 ? -6.379 -42.875 -13.07 1 98.75 205 ARG B C 1
ATOM 5130 O O . ARG B 1 205 ? -7.465 -43.438 -13.086 1 98.75 205 ARG B O 1
ATOM 5137 N N . ILE B 1 206 ? -6.25 -41.625 -12.641 1 98.69 206 ILE B N 1
ATOM 5138 C CA . ILE B 1 206 ? -7.41 -40.812 -12.258 1 98.69 206 ILE B CA 1
ATOM 5139 C C . ILE B 1 206 ? -8.336 -40.625 -13.453 1 98.69 206 ILE B C 1
ATOM 5141 O O . ILE B 1 206 ? -9.547 -40.844 -13.359 1 98.69 206 ILE B O 1
ATOM 5145 N N . LEU B 1 207 ? -7.746 -40.281 -14.602 1 98.25 207 LEU B N 1
ATOM 5146 C CA . LEU B 1 207 ? -8.523 -40.031 -15.812 1 98.25 207 LEU B CA 1
ATOM 5147 C C . LEU B 1 207 ? -9.188 -41.312 -16.297 1 98.25 207 LEU B C 1
ATOM 5149 O O . LEU B 1 207 ? -10.336 -41.312 -16.734 1 98.25 207 LEU B O 1
ATOM 5153 N N . ASP B 1 208 ? -8.445 -42.438 -16.203 1 98.38 208 ASP B N 1
ATOM 5154 C CA . ASP B 1 208 ? -9.023 -43.719 -16.578 1 98.38 208 ASP B CA 1
ATOM 5155 C C . ASP B 1 208 ? -10.234 -44.031 -15.703 1 98.38 208 ASP B C 1
ATOM 5157 O O . ASP B 1 208 ? -11.258 -44.531 -16.203 1 98.38 208 ASP B O 1
ATOM 5161 N N . THR B 1 209 ? -10.109 -43.781 -14.438 1 98.19 209 THR B N 1
ATOM 5162 C CA . THR B 1 209 ? -11.195 -44.062 -13.508 1 98.19 209 THR B CA 1
ATOM 5163 C C . THR B 1 209 ? -12.406 -43.188 -13.82 1 98.19 209 THR B C 1
ATOM 5165 O O . THR B 1 209 ? -13.547 -43.656 -13.75 1 98.19 209 THR B O 1
ATOM 5168 N N . LEU B 1 210 ? -12.195 -41.938 -14.148 1 96.56 210 LEU B N 1
ATOM 5169 C CA . LEU B 1 210 ? -13.281 -41.062 -14.539 1 96.56 210 LEU B CA 1
ATOM 5170 C C . LEU B 1 210 ? -14.039 -41.625 -15.734 1 96.56 210 LEU B C 1
ATOM 5172 O O . LEU B 1 210 ? -15.273 -41.594 -15.758 1 96.56 210 LEU B O 1
ATOM 5176 N N . ALA B 1 211 ? -13.297 -42.094 -16.688 1 96 211 ALA B N 1
ATOM 5177 C CA . ALA B 1 211 ? -13.898 -42.656 -17.891 1 96 211 ALA B CA 1
ATOM 5178 C C . ALA B 1 211 ? -14.656 -43.938 -17.578 1 96 211 ALA B C 1
ATOM 5180 O O . ALA B 1 211 ? -15.781 -44.125 -18.031 1 96 211 ALA B O 1
ATOM 5181 N N . GLU B 1 212 ? -14.055 -44.719 -16.734 1 96.69 212 GLU B N 1
ATOM 5182 C CA . GLU B 1 212 ? -14.625 -46.031 -16.359 1 96.69 212 GLU B CA 1
ATOM 5183 C C . GLU B 1 212 ? -15.961 -45.844 -15.633 1 96.69 212 GLU B C 1
ATOM 5185 O O . GLU B 1 212 ? -16.875 -46.656 -15.805 1 96.69 212 GLU B O 1
ATOM 5190 N N . THR B 1 213 ? -16.047 -44.844 -14.867 1 95.19 213 THR B N 1
ATOM 5191 C CA . THR B 1 213 ? -17.234 -44.625 -14.062 1 95.19 213 THR B CA 1
ATOM 5192 C C . THR B 1 213 ? -18.266 -43.812 -14.836 1 95.19 213 THR B C 1
ATOM 5194 O O . THR B 1 213 ? -19.359 -43.531 -14.328 1 95.19 213 THR B O 1
ATOM 5197 N N . GLY B 1 214 ? -17.953 -43.344 -16.016 1 94 214 GLY B N 1
ATOM 5198 C CA . GLY B 1 214 ? -18.859 -42.531 -16.844 1 94 214 GLY B CA 1
ATOM 5199 C C . GLY B 1 214 ? -18.938 -41.094 -16.422 1 94 214 GLY B C 1
ATOM 5200 O O . GLY B 1 214 ? -19.641 -40.281 -17.031 1 94 214 GLY B O 1
ATOM 5201 N N . LEU B 1 215 ? -18.188 -40.781 -15.445 1 94.75 215 LEU B N 1
ATOM 5202 C CA . LEU B 1 215 ? -18.25 -39.438 -14.875 1 94.75 215 LEU B CA 1
ATOM 5203 C C . LEU B 1 215 ? -17.578 -38.438 -15.797 1 94.75 215 LEU B C 1
ATOM 5205 O O . LEU B 1 215 ? -17.766 -37.219 -15.633 1 94.75 215 LEU B O 1
ATOM 5209 N N . ASP B 1 216 ? -16.75 -38.875 -16.75 1 94.44 216 ASP B N 1
ATOM 5210 C CA . ASP B 1 216 ? -16.078 -37.969 -17.688 1 94.44 216 ASP B CA 1
ATOM 5211 C C . ASP B 1 216 ? -17.094 -37.219 -18.547 1 94.44 216 ASP B C 1
ATOM 5213 O O . ASP B 1 216 ? -16.781 -36.156 -19.109 1 94.44 216 ASP B O 1
ATOM 5217 N N . ALA B 1 217 ? -18.344 -37.656 -18.625 1 93 217 ALA B N 1
ATOM 5218 C CA . ALA B 1 217 ? -19.391 -37.031 -19.453 1 93 217 ALA B CA 1
ATOM 5219 C C . ALA B 1 217 ? -19.812 -35.688 -18.891 1 93 217 ALA B C 1
ATOM 5221 O O . ALA B 1 217 ? -20.219 -34.812 -19.641 1 93 217 ALA B O 1
ATOM 5222 N N . ASN B 1 218 ? -19.688 -35.562 -17.625 1 94.31 218 ASN B N 1
ATOM 5223 C CA . ASN B 1 218 ? -20.188 -34.344 -17.016 1 94.31 218 ASN B CA 1
ATOM 5224 C C . ASN B 1 218 ? -19.188 -33.75 -16.031 1 94.31 218 ASN B C 1
ATOM 5226 O O . ASN B 1 218 ? -19.562 -33.125 -15.055 1 94.31 218 ASN B O 1
ATOM 5230 N N . THR B 1 219 ? -17.875 -34.031 -16.156 1 96.5 219 THR B N 1
ATOM 5231 C CA . THR B 1 219 ? -16.859 -33.5 -15.25 1 96.5 219 THR B CA 1
ATOM 5232 C C . THR B 1 219 ? -15.867 -32.625 -16 1 96.5 219 THR B C 1
ATOM 5234 O O . THR B 1 219 ? -15.266 -33.062 -16.984 1 96.5 219 THR B O 1
ATOM 5237 N N . TRP B 1 220 ? -15.766 -31.359 -15.555 1 97.12 220 TRP B N 1
ATOM 5238 C CA . TRP B 1 220 ? -14.641 -30.531 -15.977 1 97.12 220 TRP B CA 1
ATOM 5239 C C . TRP B 1 220 ? -13.344 -31 -15.328 1 97.12 220 TRP B C 1
ATOM 5241 O O . TRP B 1 220 ? -13.281 -31.188 -14.117 1 97.12 220 TRP B O 1
ATOM 5251 N N . VAL B 1 221 ? -12.328 -31.219 -16.141 1 98.31 221 VAL B N 1
ATOM 5252 C CA . VAL B 1 221 ? -11.016 -31.562 -15.602 1 98.31 221 VAL B CA 1
ATOM 5253 C C . VAL B 1 221 ? -10.07 -30.375 -15.766 1 98.31 221 VAL B C 1
ATOM 5255 O O . VAL B 1 221 ? -9.859 -29.891 -16.875 1 98.31 221 VAL B O 1
ATOM 5258 N N . VAL B 1 222 ? -9.57 -29.906 -14.68 1 98.69 222 VAL B N 1
ATOM 5259 C CA . VAL B 1 222 ? -8.625 -28.797 -14.664 1 98.69 222 VAL B CA 1
ATOM 5260 C C . VAL B 1 222 ? -7.289 -29.266 -14.086 1 98.69 222 VAL B C 1
ATOM 5262 O O . VAL B 1 222 ? -7.242 -29.781 -12.969 1 98.69 222 VAL B O 1
ATOM 5265 N N . PHE B 1 223 ? -6.266 -29.125 -14.844 1 98.75 223 PHE B N 1
ATOM 5266 C CA . PHE B 1 223 ? -4.906 -29.375 -14.375 1 98.75 223 PHE B CA 1
ATOM 5267 C C . PHE B 1 223 ? -4.109 -28.078 -14.32 1 98.75 223 PHE B C 1
ATOM 5269 O O . PHE B 1 223 ? -4.113 -27.297 -15.281 1 98.75 223 PHE B O 1
ATOM 5276 N N . PHE B 1 224 ? -3.447 -27.812 -13.203 1 98.25 224 PHE B N 1
ATOM 5277 C CA . PHE B 1 224 ? -2.564 -26.641 -13.164 1 98.25 224 PHE B CA 1
ATOM 5278 C C . PHE B 1 224 ? -1.401 -26.875 -12.211 1 98.25 224 PHE B C 1
ATOM 5280 O O . PHE B 1 224 ? -1.406 -27.844 -11.445 1 98.25 224 PHE B O 1
ATOM 5287 N N . THR B 1 225 ? -0.399 -26.094 -12.328 1 97.88 225 THR B N 1
ATOM 5288 C CA . THR B 1 225 ? 0.738 -26.094 -11.414 1 97.88 225 THR B CA 1
ATOM 5289 C C . THR B 1 225 ? 0.847 -24.75 -10.695 1 97.88 225 THR B C 1
ATOM 5291 O O . THR B 1 225 ? 0.327 -23.734 -11.18 1 97.88 225 THR B O 1
ATOM 5294 N N . ASP B 1 226 ? 1.435 -24.719 -9.562 1 96.75 226 ASP B N 1
ATOM 5295 C CA . ASP B 1 226 ? 1.373 -23.516 -8.719 1 96.75 226 ASP B CA 1
ATOM 5296 C C . ASP B 1 226 ? 2.443 -22.516 -9.125 1 96.75 226 ASP B C 1
ATOM 5298 O O . ASP B 1 226 ? 2.262 -21.297 -8.945 1 96.75 226 ASP B O 1
ATOM 5302 N N . HIS B 1 227 ? 3.518 -22.906 -9.57 1 97.75 227 HIS B N 1
ATOM 5303 C CA . HIS B 1 227 ? 4.574 -22.016 -10.031 1 97.75 227 HIS B CA 1
ATOM 5304 C C . HIS B 1 227 ? 5.668 -22.781 -10.766 1 97.75 227 HIS B C 1
ATOM 5306 O O . HIS B 1 227 ? 5.469 -23.938 -11.141 1 97.75 227 HIS B O 1
ATOM 5312 N N . GLY B 1 228 ? 6.754 -22.172 -11.133 1 97.94 228 GLY B N 1
ATOM 5313 C CA . GLY B 1 228 ? 7.836 -22.797 -11.883 1 97.94 228 GLY B CA 1
ATOM 5314 C C . GLY B 1 228 ? 8.586 -23.844 -11.086 1 97.94 228 GLY B C 1
ATOM 5315 O O . GLY B 1 228 ? 8.305 -24.062 -9.906 1 97.94 228 GLY B O 1
ATOM 5316 N N . PRO B 1 229 ? 9.5 -24.516 -11.75 1 97.94 229 PRO B N 1
ATOM 5317 C CA . PRO B 1 229 ? 10.227 -25.625 -11.102 1 97.94 229 PRO B CA 1
ATOM 5318 C C . PRO B 1 229 ? 11.219 -25.141 -10.055 1 97.94 229 PRO B C 1
ATOM 5320 O O . PRO B 1 229 ? 11.617 -23.969 -10.07 1 97.94 229 PRO B O 1
ATOM 5323 N N . ALA B 1 230 ? 11.633 -26.016 -9.164 1 97.25 230 ALA B N 1
ATOM 5324 C CA . ALA B 1 230 ? 12.594 -25.703 -8.109 1 97.25 230 ALA B CA 1
ATOM 5325 C C . ALA B 1 230 ? 14.016 -25.656 -8.656 1 97.25 230 ALA B C 1
ATOM 5327 O O . ALA B 1 230 ? 14.867 -26.469 -8.266 1 97.25 230 ALA B O 1
ATOM 5328 N N . LEU B 1 231 ? 14.266 -24.719 -9.516 1 97.81 231 LEU B N 1
ATOM 5329 C CA . LEU B 1 231 ? 15.555 -24.469 -10.148 1 97.81 231 LEU B CA 1
ATOM 5330 C C . LEU B 1 231 ? 15.961 -23.016 -9.992 1 97.81 231 LEU B C 1
ATOM 5332 O O . LEU B 1 231 ? 15.109 -22.125 -9.875 1 97.81 231 LEU B O 1
ATOM 5336 N N . PRO B 1 232 ? 17.328 -22.766 -9.984 1 97.31 232 PRO B N 1
ATOM 5337 C CA . PRO B 1 232 ? 17.75 -21.359 -10.016 1 97.31 232 PRO B CA 1
ATOM 5338 C C . PRO B 1 232 ? 17.141 -20.578 -11.18 1 97.31 232 PRO B C 1
ATOM 5340 O O . PRO B 1 232 ? 17.031 -21.109 -12.289 1 97.31 232 PRO B O 1
ATOM 5343 N N . ARG B 1 233 ? 16.578 -19.359 -10.906 1 97.12 233 ARG B N 1
ATOM 5344 C CA . ARG B 1 233 ? 15.992 -18.422 -11.859 1 97.12 233 ARG B CA 1
ATOM 5345 C C . ARG B 1 233 ? 14.539 -18.797 -12.164 1 97.12 233 ARG B C 1
ATOM 5347 O O . ARG B 1 233 ? 13.867 -18.109 -12.93 1 97.12 233 ARG B O 1
ATOM 5354 N N . ALA B 1 234 ? 14.039 -19.812 -11.578 1 97.56 234 ALA B N 1
ATOM 5355 C CA . ALA B 1 234 ? 12.633 -20.188 -11.695 1 97.56 234 ALA B CA 1
ATOM 5356 C C . ALA B 1 234 ? 11.891 -19.953 -10.391 1 97.56 234 ALA B C 1
ATOM 5358 O O . ALA B 1 234 ? 11.664 -18.797 -10.008 1 97.56 234 ALA B O 1
ATOM 5359 N N . LYS B 1 235 ? 11.617 -21 -9.617 1 96.75 235 LYS B N 1
ATOM 5360 C CA . LYS B 1 235 ? 10.984 -20.812 -8.32 1 96.75 235 LYS B CA 1
ATOM 5361 C C . LYS B 1 235 ? 11.617 -19.641 -7.559 1 96.75 235 LYS B C 1
ATOM 5363 O O . LYS B 1 235 ? 12.844 -19.5 -7.547 1 96.75 235 LYS B O 1
ATOM 5368 N N . SER B 1 236 ? 10.766 -18.766 -6.988 1 97.31 236 SER B N 1
ATOM 5369 C CA . SER B 1 236 ? 11.156 -17.625 -6.148 1 97.31 236 SER B CA 1
ATOM 5370 C C . SER B 1 236 ? 11.562 -16.422 -6.992 1 97.31 236 SER B C 1
ATOM 5372 O O . SER B 1 236 ? 12.055 -15.43 -6.465 1 97.31 236 SER B O 1
ATOM 5374 N N . THR B 1 237 ? 11.469 -16.484 -8.312 1 98.06 237 THR B N 1
ATOM 5375 C CA . THR B 1 237 ? 11.703 -15.328 -9.18 1 98.06 237 THR B CA 1
ATOM 5376 C C . THR B 1 237 ? 10.445 -15 -9.992 1 98.06 237 THR B C 1
ATOM 5378 O O . THR B 1 237 ? 9.508 -15.797 -10.047 1 98.06 237 THR B O 1
ATOM 5381 N N . LEU B 1 238 ? 10.414 -13.828 -10.594 1 98.75 238 LEU B N 1
ATOM 5382 C CA . LEU B 1 238 ? 9.227 -13.406 -11.336 1 98.75 238 LEU B CA 1
ATOM 5383 C C . LEU B 1 238 ? 9.461 -13.492 -12.836 1 98.75 238 LEU B C 1
ATOM 5385 O O . LEU B 1 238 ? 8.742 -12.867 -13.617 1 98.75 238 LEU B O 1
ATOM 5389 N N . TYR B 1 239 ? 10.508 -14.242 -13.273 1 98.69 239 TYR B N 1
ATOM 5390 C CA . TYR B 1 239 ? 10.703 -14.547 -14.688 1 98.69 239 TYR B CA 1
ATOM 5391 C C . TYR B 1 239 ? 9.641 -15.523 -15.188 1 98.69 239 TYR B C 1
ATOM 5393 O O . TYR B 1 239 ? 8.906 -16.109 -14.391 1 98.69 239 TYR B O 1
ATOM 5401 N N . ASP B 1 240 ? 9.602 -15.648 -16.484 1 98.31 240 ASP B N 1
ATOM 5402 C CA . ASP B 1 240 ? 8.688 -16.625 -17.078 1 98.31 240 ASP B CA 1
ATOM 5403 C C . ASP B 1 240 ? 8.891 -18 -16.453 1 98.31 240 ASP B C 1
ATOM 5405 O O . ASP B 1 240 ? 7.922 -18.719 -16.172 1 98.31 240 ASP B O 1
ATOM 5409 N N . ALA B 1 241 ? 10.086 -18.375 -16.203 1 97.94 241 ALA B N 1
ATOM 5410 C CA . ALA B 1 241 ? 10.422 -19.703 -15.656 1 97.94 241 ALA B CA 1
ATOM 5411 C C . ALA B 1 241 ? 9.859 -19.875 -14.258 1 97.94 241 ALA B C 1
ATOM 5413 O O . ALA B 1 241 ? 9.625 -21 -13.805 1 97.94 241 ALA B O 1
ATOM 5414 N N . GLY B 1 242 ? 9.688 -18.781 -13.547 1 98.31 242 GLY B N 1
ATOM 5415 C CA . GLY B 1 242 ? 9.211 -18.859 -12.172 1 98.31 242 GLY B CA 1
ATOM 5416 C C . GLY B 1 242 ? 7.703 -18.766 -12.055 1 98.31 242 GLY B C 1
ATOM 5417 O O . GLY B 1 242 ? 7.109 -19.391 -11.172 1 98.31 242 GLY B O 1
ATOM 5418 N N . THR B 1 243 ? 7.066 -18.016 -12.961 1 98.69 243 THR B N 1
ATOM 5419 C CA . THR B 1 243 ? 5.641 -17.766 -12.797 1 98.69 243 THR B CA 1
ATOM 5420 C C . THR B 1 243 ? 4.84 -18.453 -13.898 1 98.69 243 THR B C 1
ATOM 5422 O O . THR B 1 243 ? 3.617 -18.594 -13.797 1 98.69 243 THR B O 1
ATOM 5425 N N . GLY B 1 244 ? 5.469 -18.875 -15.023 1 98.44 244 GLY B N 1
ATOM 5426 C CA . GLY B 1 244 ? 4.773 -19.625 -16.047 1 98.44 244 GLY B CA 1
ATOM 5427 C C . GLY B 1 244 ? 4.316 -20.984 -15.586 1 98.44 244 GLY B C 1
ATOM 5428 O O . GLY B 1 244 ? 5.098 -21.75 -15.008 1 98.44 244 GLY B O 1
ATOM 5429 N N . VAL B 1 245 ? 3.037 -21.312 -15.859 1 98.69 245 VAL B N 1
ATOM 5430 C CA . VAL B 1 245 ? 2.502 -22.547 -15.289 1 98.69 245 VAL B CA 1
ATOM 5431 C C . VAL B 1 245 ? 1.75 -23.328 -16.359 1 98.69 245 VAL B C 1
ATOM 5433 O O . VAL B 1 245 ? 1.272 -22.75 -17.344 1 98.69 245 VAL B O 1
ATOM 5436 N N . ALA B 1 246 ? 1.684 -24.609 -16.188 1 98.75 246 ALA B N 1
ATOM 5437 C CA . ALA B 1 246 ? 0.792 -25.453 -16.969 1 98.75 246 ALA B CA 1
ATOM 5438 C C . ALA B 1 246 ? -0.658 -25.281 -16.531 1 98.75 246 ALA B C 1
ATOM 5440 O O . ALA B 1 246 ? -0.946 -25.234 -15.336 1 98.75 246 ALA B O 1
ATOM 5441 N N . LEU B 1 247 ? -1.476 -25.109 -17.438 1 98.88 247 LEU B N 1
ATOM 5442 C CA . LEU B 1 247 ? -2.914 -25.031 -17.203 1 98.88 247 LEU B CA 1
ATOM 5443 C C . LEU B 1 247 ? -3.686 -25.672 -18.344 1 98.88 247 LEU B C 1
ATOM 5445 O O . LEU B 1 247 ? -3.547 -25.266 -19.5 1 98.88 247 LEU B O 1
ATOM 5449 N N . LEU B 1 248 ? -4.402 -26.719 -18.078 1 98.62 248 LEU B N 1
ATOM 5450 C CA . LEU B 1 248 ? -5.281 -27.438 -18.984 1 98.62 248 LEU B CA 1
ATOM 5451 C C . LEU B 1 248 ? -6.715 -27.438 -18.484 1 98.62 248 LEU B C 1
ATOM 5453 O O . LEU B 1 248 ? -6.957 -27.719 -17.297 1 98.62 248 LEU B O 1
ATOM 5457 N N . ILE B 1 249 ? -7.637 -27.141 -19.281 1 98.06 249 ILE B N 1
ATOM 5458 C CA . ILE B 1 249 ? -9.055 -27.25 -18.969 1 98.06 249 ILE B CA 1
ATOM 5459 C C . ILE B 1 249 ? -9.75 -28.125 -20 1 98.06 249 ILE B C 1
ATOM 5461 O O . ILE B 1 249 ? -9.875 -27.75 -21.156 1 98.06 249 ILE B O 1
ATOM 5465 N N . ARG B 1 250 ? -10.211 -29.266 -19.578 1 97.06 250 ARG B N 1
ATOM 5466 C CA . ARG B 1 250 ? -10.945 -30.172 -20.453 1 97.06 250 ARG B CA 1
ATOM 5467 C C . ARG B 1 250 ? -12.445 -30.125 -20.172 1 97.06 250 ARG B C 1
ATOM 5469 O O . ARG B 1 250 ? -12.891 -30.453 -19.062 1 97.06 250 ARG B O 1
ATOM 5476 N N . PRO B 1 251 ? -13.18 -29.734 -21.125 1 94.88 251 PRO B N 1
ATOM 5477 C CA . PRO B 1 251 ? -14.633 -29.766 -20.938 1 94.88 251 PRO B CA 1
ATOM 5478 C C . PRO B 1 251 ? -15.172 -31.203 -20.797 1 94.88 251 PRO B C 1
ATOM 5480 O O . PRO B 1 251 ? -14.5 -32.156 -21.203 1 94.88 251 PRO B O 1
ATOM 5483 N N . PRO B 1 252 ? -16.359 -31.297 -20.156 1 94.25 252 PRO B N 1
ATOM 5484 C CA . PRO B 1 252 ? -17 -32.594 -20.125 1 94.25 252 PRO B CA 1
ATOM 5485 C C . PRO B 1 252 ? -17.234 -33.188 -21.516 1 94.25 252 PRO B C 1
ATOM 5487 O O . PRO B 1 252 ? -17.531 -32.438 -22.453 1 94.25 252 PRO B O 1
ATOM 5490 N N . ALA B 1 253 ? -17.031 -34.406 -21.672 1 86.56 253 ALA B N 1
ATOM 5491 C CA . ALA B 1 253 ? -17.203 -35.062 -22.969 1 86.56 253 ALA B CA 1
ATOM 5492 C C . ALA B 1 253 ? -18.594 -34.812 -23.531 1 86.56 253 ALA B C 1
ATOM 5494 O O . ALA B 1 253 ? -18.781 -34.812 -24.734 1 86.56 253 ALA B O 1
ATOM 5495 N N . GLY B 1 254 ? -19.484 -34.562 -22.641 1 75.88 254 GLY B N 1
ATOM 5496 C CA . GLY B 1 254 ? -20.844 -34.312 -23.078 1 75.88 254 GLY B CA 1
ATOM 5497 C C . GLY B 1 254 ? -21.047 -32.906 -23.578 1 75.88 254 GLY B C 1
ATOM 5498 O O . GLY B 1 254 ? -22.078 -32.594 -24.203 1 75.88 254 GLY B O 1
ATOM 5499 N N . ARG B 1 255 ? -20.078 -32.094 -23.359 1 74.81 255 ARG B N 1
ATOM 5500 C CA . ARG B 1 255 ? -20.188 -30.703 -23.766 1 74.81 255 ARG B CA 1
ATOM 5501 C C . ARG B 1 255 ? -19.484 -30.469 -25.109 1 74.81 255 ARG B C 1
ATOM 5503 O O . ARG B 1 255 ? -18.266 -30.656 -25.219 1 74.81 255 ARG B O 1
ATOM 5510 N N . ARG B 1 256 ? -20.297 -30.125 -26.141 1 70 256 ARG B N 1
ATOM 5511 C CA . ARG B 1 256 ? -19.766 -29.969 -27.5 1 70 256 ARG B CA 1
ATOM 5512 C C . ARG B 1 256 ? -19.578 -28.5 -27.844 1 70 256 ARG B C 1
ATOM 5514 O O . ARG B 1 256 ? -19 -28.172 -28.891 1 70 256 ARG B O 1
ATOM 5521 N N . ASP B 1 257 ? -19.891 -27.688 -26.922 1 78.75 257 ASP B N 1
ATOM 5522 C CA . ASP B 1 257 ? -19.859 -26.266 -27.25 1 78.75 257 ASP B CA 1
ATOM 5523 C C . ASP B 1 257 ? -18.484 -25.672 -26.969 1 78.75 257 ASP B C 1
ATOM 5525 O O . ASP B 1 257 ? -18.219 -24.531 -27.344 1 78.75 257 ASP B O 1
ATOM 5529 N N . ILE B 1 258 ? -17.641 -26.375 -26.344 1 84.88 258 ILE B N 1
ATOM 5530 C CA . ILE B 1 258 ? -16.281 -25.922 -26.094 1 84.88 258 ILE B CA 1
ATOM 5531 C C . ILE B 1 258 ? -15.289 -26.875 -26.734 1 84.88 258 ILE B C 1
ATOM 5533 O O . ILE B 1 258 ? -15.242 -28.062 -26.391 1 84.88 258 ILE B O 1
ATOM 5537 N N . ALA B 1 259 ? -14.578 -26.375 -27.656 1 85.62 259 ALA B N 1
ATOM 5538 C CA . ALA B 1 259 ? -13.633 -27.203 -28.406 1 85.62 259 ALA B CA 1
ATOM 5539 C C . ALA B 1 259 ? -12.25 -27.188 -27.766 1 85.62 259 ALA B C 1
ATOM 5541 O O . ALA B 1 259 ? -11.852 -26.188 -27.156 1 85.62 259 ALA B O 1
ATOM 5542 N N . SER B 1 260 ? -11.602 -28.328 -27.859 1 91.06 260 SER B N 1
ATOM 5543 C CA . SER B 1 260 ? -10.195 -28.375 -27.469 1 91.06 260 SER B CA 1
ATOM 5544 C C . SER B 1 260 ? -9.344 -27.516 -28.375 1 91.06 260 SER B C 1
ATOM 5546 O O . SER B 1 260 ? -9.734 -27.219 -29.516 1 91.06 260 SER B O 1
ATOM 5548 N N . GLY B 1 261 ? -8.219 -27 -27.875 1 92.75 261 GLY B N 1
ATOM 5549 C CA . GLY B 1 261 ? -7.309 -26.172 -28.656 1 92.75 261 GLY B CA 1
ATOM 5550 C C . GLY B 1 261 ? -6.316 -25.422 -27.797 1 92.75 261 GLY B C 1
ATOM 5551 O O . GLY B 1 261 ? -6.184 -25.688 -26.594 1 92.75 261 GLY B O 1
ATOM 5552 N N . VAL B 1 262 ? -5.566 -24.594 -28.469 1 95.31 262 VAL B N 1
ATOM 5553 C CA . VAL B 1 262 ? -4.543 -23.781 -27.797 1 95.31 262 VAL B CA 1
ATOM 5554 C C . VAL B 1 262 ? -5.094 -22.391 -27.5 1 95.31 262 VAL B C 1
ATOM 5556 O O . VAL B 1 262 ? -5.699 -21.75 -28.359 1 95.31 262 VAL B O 1
ATOM 5559 N N . TYR B 1 263 ? -5.086 -22 -26.312 1 95.56 263 TYR B N 1
ATOM 5560 C CA . TYR B 1 263 ? -5.41 -20.656 -25.875 1 95.56 263 TYR B CA 1
ATOM 5561 C C . TYR B 1 263 ? -4.148 -19.844 -25.609 1 95.56 263 TYR B C 1
ATOM 5563 O O . TYR B 1 263 ? -3.525 -20 -24.547 1 95.56 263 TYR B O 1
ATOM 5571 N N . ASP B 1 264 ? -3.785 -18.891 -26.453 1 95.38 264 ASP B N 1
ATOM 5572 C CA . ASP B 1 264 ? -2.488 -18.219 -26.406 1 95.38 264 ASP B CA 1
ATOM 5573 C C . ASP B 1 264 ? -2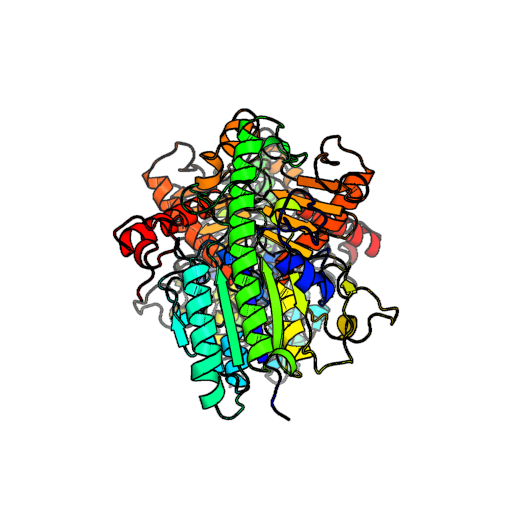.619 -16.781 -25.891 1 95.38 264 ASP B C 1
ATOM 5575 O O . ASP B 1 264 ? -1.828 -15.914 -26.266 1 95.38 264 ASP B O 1
ATOM 5579 N N . GLU B 1 265 ? -3.666 -16.531 -25.109 1 96.06 265 GLU B N 1
ATOM 5580 C CA . GLU B 1 265 ? -3.836 -15.242 -24.453 1 96.06 265 GLU B CA 1
ATOM 5581 C C . GLU B 1 265 ? -3.332 -15.289 -23.016 1 96.06 265 GLU B C 1
ATOM 5583 O O . GLU B 1 265 ? -3.244 -16.359 -22.406 1 96.06 265 GLU B O 1
ATOM 5588 N N . LEU B 1 266 ? -3.004 -14.094 -22.531 1 98.19 266 LEU B N 1
ATOM 5589 C CA . LEU B 1 266 ? -2.523 -14.008 -21.156 1 98.19 266 LEU B CA 1
ATOM 5590 C C . LEU B 1 266 ? -3.604 -14.453 -20.172 1 98.19 266 LEU B C 1
ATOM 5592 O O . LEU B 1 266 ? -4.777 -14.109 -20.328 1 98.19 266 LEU B O 1
ATOM 5596 N N . PHE B 1 267 ? -3.229 -15.25 -19.266 1 98.69 267 PHE B N 1
ATOM 5597 C CA . PHE B 1 267 ? -4.102 -15.758 -18.219 1 98.69 267 PHE B CA 1
ATOM 5598 C C . PHE B 1 267 ? -3.412 -15.688 -16.859 1 98.69 267 PHE B C 1
ATOM 5600 O O . PHE B 1 267 ? -2.26 -16.109 -16.719 1 98.69 267 PHE B O 1
ATOM 5607 N N . SER B 1 268 ? -4.023 -15.094 -15.875 1 98.81 268 SER B N 1
ATOM 5608 C CA . SER B 1 268 ? -3.471 -14.969 -14.531 1 98.81 268 SER B CA 1
ATOM 5609 C C . SER B 1 268 ? -4.07 -16 -13.594 1 98.81 268 SER B C 1
ATOM 5611 O O . SER B 1 268 ? -5.246 -16.359 -13.719 1 98.81 268 SER B O 1
ATOM 5613 N N . GLY B 1 269 ? -3.289 -16.391 -12.641 1 98.69 269 GLY B N 1
ATOM 5614 C CA . GLY B 1 269 ? -3.803 -17.297 -11.625 1 98.69 269 GLY B CA 1
ATOM 5615 C C . GLY B 1 269 ? -5.113 -16.828 -11.016 1 98.69 269 GLY B C 1
ATOM 5616 O O . GLY B 1 269 ? -5.992 -17.641 -10.719 1 98.69 269 GLY B O 1
ATOM 5617 N N . VAL B 1 270 ? -5.34 -15.547 -10.875 1 98.75 270 VAL B N 1
ATOM 5618 C CA . VAL B 1 270 ? -6.539 -14.992 -10.25 1 98.75 270 VAL B CA 1
ATOM 5619 C C . VAL B 1 270 ? -7.738 -15.195 -11.172 1 98.75 270 VAL B C 1
ATOM 5621 O O . VAL B 1 270 ? -8.883 -15.031 -10.75 1 98.75 270 VAL B O 1
ATOM 5624 N N . ASP B 1 271 ? -7.551 -15.539 -12.414 1 98.81 271 ASP B N 1
ATOM 5625 C CA . ASP B 1 271 ? -8.633 -15.625 -13.391 1 98.81 271 ASP B CA 1
ATOM 5626 C C . ASP B 1 271 ? -9.305 -17 -13.344 1 98.81 271 ASP B C 1
ATOM 5628 O O . ASP B 1 271 ? -10.383 -17.188 -13.922 1 98.81 271 ASP B O 1
ATOM 5632 N N . LEU B 1 272 ? -8.688 -17.953 -12.68 1 98.81 272 LEU B N 1
ATOM 5633 C CA . LEU B 1 272 ? -9.203 -19.312 -12.703 1 98.81 272 LEU B CA 1
ATOM 5634 C C . LEU B 1 272 ? -10.594 -19.391 -12.07 1 98.81 272 LEU B C 1
ATOM 5636 O O . LEU B 1 272 ? -11.523 -19.922 -12.68 1 98.81 272 LEU B O 1
ATOM 5640 N N . VAL B 1 273 ? -10.758 -18.797 -10.898 1 98.81 273 VAL B N 1
ATOM 5641 C CA . VAL B 1 273 ? -12 -18.906 -10.141 1 98.81 273 VAL B C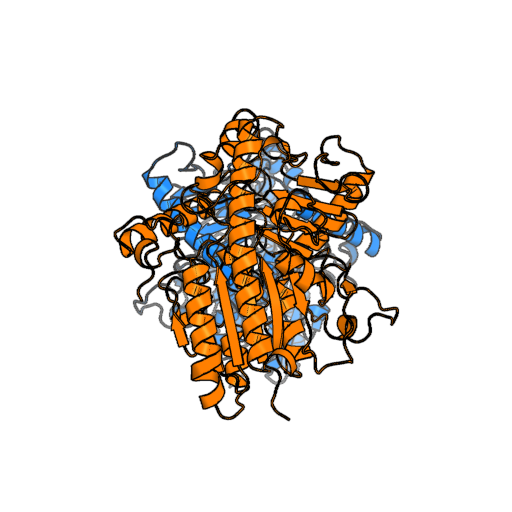A 1
ATOM 5642 C C . VAL B 1 273 ? -13.148 -18.281 -10.93 1 98.81 273 VAL B C 1
ATOM 5644 O O . VAL B 1 273 ? -14.148 -18.938 -11.219 1 98.81 273 VAL B O 1
ATOM 5647 N N . PRO B 1 274 ? -12.992 -17.016 -11.359 1 98.81 274 PRO B N 1
ATOM 5648 C CA . PRO B 1 274 ? -14.125 -16.453 -12.094 1 98.81 274 PRO B CA 1
ATOM 5649 C C . PRO B 1 274 ? -14.383 -17.172 -13.422 1 98.81 274 PRO B C 1
ATOM 5651 O O . PRO B 1 274 ? -15.531 -17.281 -13.852 1 98.81 274 PRO B O 1
ATOM 5654 N N . THR B 1 275 ? -13.367 -17.672 -14.094 1 98.38 275 THR B N 1
ATOM 5655 C CA . THR B 1 275 ? -13.547 -18.406 -15.344 1 98.38 275 THR B CA 1
ATOM 5656 C C . THR B 1 275 ? -14.32 -19.703 -15.094 1 98.38 275 THR B C 1
ATOM 5658 O O . THR B 1 275 ? -15.297 -19.984 -15.789 1 98.38 275 THR B O 1
ATOM 5661 N N . LEU B 1 276 ? -13.961 -20.484 -14.094 1 98.06 276 LEU B N 1
ATOM 5662 C CA . LEU B 1 276 ? -14.625 -21.734 -13.773 1 98.06 276 LEU B CA 1
ATOM 5663 C C . LEU B 1 276 ? -16.062 -21.5 -13.352 1 98.06 276 LEU B C 1
ATOM 5665 O O . LEU B 1 276 ? -16.969 -22.219 -13.773 1 98.06 276 LEU B O 1
ATOM 5669 N N . LEU B 1 277 ? -16.266 -20.516 -12.484 1 98.31 277 LEU B N 1
ATOM 5670 C CA . LEU B 1 277 ? -17.625 -20.219 -12.023 1 98.31 277 LEU B CA 1
ATOM 5671 C C . LEU B 1 277 ? -18.531 -19.891 -13.195 1 98.31 277 LEU B C 1
ATOM 5673 O O . LEU B 1 277 ? -19.641 -20.422 -13.297 1 98.31 277 LEU B O 1
ATOM 5677 N N . GLU B 1 278 ? -18.047 -19.078 -14.086 1 97.06 278 GLU B N 1
ATOM 5678 C CA . GLU B 1 278 ? -18.875 -18.719 -15.227 1 97.06 278 GLU B CA 1
ATOM 5679 C C . GLU B 1 278 ? -19.125 -19.922 -16.141 1 97.06 278 GLU B C 1
ATOM 5681 O O . GLU B 1 278 ? -20.219 -20.078 -16.672 1 97.06 278 GLU B O 1
ATOM 5686 N N . LEU B 1 279 ? -18.188 -20.75 -16.328 1 94.88 279 LEU B N 1
ATOM 5687 C CA . LEU B 1 279 ? -18.359 -21.953 -17.125 1 94.88 279 LEU B CA 1
ATOM 5688 C C . LEU B 1 279 ? -19.422 -22.859 -16.5 1 94.88 279 LEU B C 1
ATOM 5690 O O . LEU B 1 279 ? -20.125 -23.594 -17.203 1 94.88 279 LEU B O 1
ATOM 5694 N N . LEU B 1 280 ? -19.547 -22.797 -15.172 1 95.69 280 LEU B N 1
ATOM 5695 C CA . LEU B 1 280 ? -20.5 -23.625 -14.43 1 95.69 280 LEU B CA 1
ATOM 5696 C C . LEU B 1 280 ? -21.859 -22.938 -14.352 1 95.69 280 LEU B C 1
ATOM 5698 O O . LEU B 1 280 ? -22.812 -23.484 -13.781 1 95.69 280 LEU B O 1
ATOM 5702 N N . GLY B 1 281 ? -21.922 -21.703 -14.852 1 94.88 281 GLY B N 1
ATOM 5703 C CA . GLY B 1 281 ? -23.156 -20.938 -14.82 1 94.88 281 GLY B CA 1
ATOM 5704 C C . GLY B 1 281 ? -23.453 -20.312 -13.477 1 94.88 281 GLY B C 1
ATOM 5705 O O . GLY B 1 281 ? -24.609 -20.109 -13.109 1 94.88 281 GLY B O 1
ATOM 5706 N N . LEU B 1 282 ? -22.406 -20.047 -12.734 1 97.19 282 LEU B N 1
ATOM 5707 C CA . LEU B 1 282 ? -22.562 -19.469 -11.398 1 97.19 282 LEU B CA 1
ATOM 5708 C C . LEU B 1 282 ? -22.141 -18.016 -11.375 1 97.19 282 LEU B C 1
ATOM 5710 O O . LEU B 1 282 ? -21.406 -17.562 -12.258 1 97.19 282 LEU B O 1
ATOM 5714 N N . ASP B 1 283 ? -22.594 -17.281 -10.367 1 96.81 283 ASP B N 1
ATOM 5715 C CA . ASP B 1 283 ? -22.203 -15.891 -10.18 1 96.81 283 ASP B CA 1
ATOM 5716 C C . ASP B 1 283 ? -20.797 -15.781 -9.594 1 96.81 283 ASP B C 1
ATOM 5718 O O . ASP B 1 283 ? -20.391 -16.609 -8.773 1 96.81 283 ASP B O 1
ATOM 5722 N N . VAL B 1 284 ? -20.094 -14.773 -10 1 98.12 284 VAL B N 1
ATOM 5723 C CA . VAL B 1 284 ? -18.766 -14.484 -9.469 1 98.12 284 VAL B CA 1
ATOM 5724 C C . VAL B 1 284 ? -18.875 -13.492 -8.32 1 98.12 284 VAL B C 1
ATOM 5726 O O . VAL B 1 284 ? -19.391 -12.383 -8.492 1 98.12 284 VAL B O 1
ATOM 5729 N N . PRO B 1 285 ? -18.422 -13.875 -7.172 1 98 285 PRO B N 1
ATOM 5730 C CA . PRO B 1 285 ? -18.453 -12.922 -6.059 1 98 285 PRO B CA 1
ATOM 5731 C C . PRO B 1 285 ? -17.719 -11.617 -6.379 1 98 285 PRO B C 1
ATOM 5733 O O . PRO B 1 285 ? -16.734 -11.625 -7.113 1 98 285 PRO B O 1
ATOM 5736 N N . ALA B 1 286 ? -18.125 -10.516 -5.734 1 96.94 286 ALA B N 1
ATOM 5737 C CA . ALA B 1 286 ? -17.641 -9.172 -6.027 1 96.94 286 ALA B CA 1
ATOM 5738 C C . ALA B 1 286 ? -16.172 -9.016 -5.594 1 96.94 286 ALA B C 1
ATOM 5740 O O . ALA B 1 286 ? -15.438 -8.211 -6.16 1 96.94 286 ALA B O 1
ATOM 5741 N N . ASP B 1 287 ? -15.797 -9.812 -4.668 1 96.38 287 ASP B N 1
ATOM 5742 C CA . ASP B 1 287 ? -14.469 -9.633 -4.102 1 96.38 287 ASP B CA 1
ATOM 5743 C C . ASP B 1 287 ? -13.414 -10.352 -4.938 1 96.38 287 ASP B C 1
ATOM 5745 O O . ASP B 1 287 ? -12.211 -10.219 -4.688 1 96.38 287 ASP B O 1
ATOM 5749 N N . VAL B 1 288 ? -13.828 -11.164 -5.918 1 98.5 288 VAL B N 1
ATOM 5750 C CA . VAL B 1 288 ? -12.891 -11.805 -6.84 1 98.5 288 VAL B CA 1
ATOM 5751 C C . VAL B 1 288 ? -12.234 -10.75 -7.723 1 98.5 288 VAL B C 1
ATOM 5753 O O . VAL B 1 288 ? -12.914 -9.898 -8.297 1 98.5 288 VAL B O 1
ATOM 5756 N N . GLU B 1 289 ? -10.93 -10.766 -7.781 1 98.5 289 GLU B N 1
ATOM 5757 C CA . GLU B 1 289 ? -10.18 -9.742 -8.5 1 98.5 289 GLU B CA 1
ATOM 5758 C C . GLU B 1 289 ? -9.844 -10.195 -9.914 1 98.5 289 GLU B C 1
ATOM 5760 O O . GLU B 1 289 ? -9.5 -9.375 -10.766 1 98.5 289 GLU B O 1
ATOM 5765 N N . GLY B 1 290 ? -9.906 -11.516 -10.227 1 98.56 290 GLY B N 1
ATOM 5766 C CA . GLY B 1 290 ? -9.656 -12.031 -11.562 1 98.56 290 GLY B CA 1
ATOM 5767 C C . GLY B 1 290 ? -10.766 -11.703 -12.547 1 98.56 290 GLY B C 1
ATOM 5768 O O . GLY B 1 290 ? -11.836 -11.25 -12.148 1 98.56 290 GLY B O 1
ATOM 5769 N N . VAL B 1 291 ? -10.461 -11.906 -13.789 1 98.06 291 VAL B N 1
ATOM 5770 C CA . VAL B 1 291 ? -11.43 -11.711 -14.859 1 98.06 291 VAL B CA 1
ATOM 5771 C C . VAL B 1 291 ? -11.734 -13.047 -15.539 1 98.06 291 VAL B C 1
ATOM 5773 O O . VAL B 1 291 ? -10.828 -13.852 -15.758 1 98.06 291 VAL B O 1
ATOM 5776 N N . SER B 1 292 ? -12.977 -13.219 -15.836 1 98.19 292 SER B N 1
ATOM 5777 C CA . SER B 1 292 ? -13.391 -14.477 -16.453 1 98.19 292 SER B CA 1
ATOM 5778 C C . SER B 1 292 ? -13.023 -14.508 -17.938 1 98.19 292 SER B C 1
ATOM 5780 O O . SER B 1 292 ? -13.242 -13.539 -18.656 1 98.19 292 SER B O 1
ATOM 5782 N N . HIS B 1 293 ? -12.492 -15.68 -18.312 1 97 293 HIS B N 1
ATOM 5783 C CA . HIS B 1 293 ? -12.172 -15.93 -19.719 1 97 293 HIS B CA 1
ATOM 5784 C C . HIS B 1 293 ? -13.203 -16.844 -20.359 1 97 293 HIS B C 1
ATOM 5786 O O . HIS B 1 293 ? -13.008 -17.328 -21.484 1 97 293 HIS B O 1
ATOM 5792 N N . ALA B 1 294 ? -14.297 -17.141 -19.719 1 95.44 294 ALA B N 1
ATOM 5793 C CA . ALA B 1 294 ? -15.281 -18.125 -20.172 1 95.44 294 ALA B CA 1
ATOM 5794 C C . ALA B 1 294 ? -15.805 -17.781 -21.562 1 95.44 294 ALA B C 1
ATOM 5796 O O . ALA B 1 294 ? -15.922 -18.656 -22.422 1 95.44 294 ALA B O 1
ATOM 5797 N N . HIS B 1 295 ? -16.109 -16.531 -21.781 1 92.38 295 HIS B N 1
ATOM 5798 C CA . HIS B 1 295 ? -16.656 -16.125 -23.078 1 92.38 295 HIS B CA 1
ATOM 5799 C C . HIS B 1 295 ? -15.672 -16.406 -24.203 1 92.38 295 HIS B C 1
ATOM 5801 O O . HIS B 1 295 ? -16.078 -16.828 -25.297 1 92.38 295 HIS B O 1
ATOM 5807 N N . ALA B 1 296 ? -14.383 -16.188 -23.906 1 92.44 296 ALA B N 1
ATOM 5808 C CA . ALA B 1 296 ? -13.359 -16.438 -24.922 1 92.44 296 ALA B CA 1
ATOM 5809 C C . ALA B 1 296 ? -13.188 -17.922 -25.172 1 92.44 296 ALA B C 1
ATOM 5811 O O . ALA B 1 296 ? -12.828 -18.328 -26.281 1 92.44 296 ALA B O 1
ATOM 5812 N N . LEU B 1 297 ? -13.453 -18.781 -24.188 1 91.62 297 LEU B N 1
ATOM 5813 C CA . LEU B 1 297 ? -13.297 -20.219 -24.328 1 91.62 297 LEU B CA 1
ATOM 5814 C C . LEU B 1 297 ? -14.469 -20.828 -25.078 1 91.62 297 LEU B C 1
ATOM 5816 O O . LEU B 1 297 ? -14.32 -21.844 -25.766 1 91.62 297 LEU B O 1
ATOM 5820 N N . HIS B 1 298 ? -15.688 -20.266 -25 1 86.25 298 HIS B N 1
ATOM 5821 C CA . HIS B 1 298 ? -16.875 -20.719 -25.703 1 86.25 298 HIS B CA 1
ATOM 5822 C C . HIS B 1 298 ? -16.828 -20.328 -27.188 1 86.25 298 HIS B C 1
ATOM 5824 O O . HIS B 1 298 ? -17.328 -21.047 -28.047 1 86.25 298 HIS B O 1
ATOM 5830 N N . ALA B 1 299 ? -16.359 -19.172 -27.453 1 75.69 299 ALA B N 1
ATOM 5831 C CA . ALA B 1 299 ? -16.375 -18.656 -28.812 1 75.69 299 ALA B CA 1
ATOM 5832 C C . ALA B 1 299 ? -14.969 -18.344 -29.297 1 75.69 299 ALA B C 1
ATOM 5834 O O . ALA B 1 299 ? -14.648 -17.203 -29.609 1 75.69 299 ALA B O 1
ATOM 5835 N N . PRO B 1 300 ? -14.234 -19.391 -29.484 1 64.62 300 PRO B N 1
ATOM 5836 C CA . PRO B 1 300 ? -12.82 -19.125 -29.766 1 64.62 300 PRO B CA 1
ATOM 5837 C C . PRO B 1 300 ? -12.602 -18.484 -31.125 1 64.62 300 PRO B C 1
ATOM 5839 O O . PRO B 1 300 ? -11.586 -17.812 -31.344 1 64.62 300 PRO B O 1
ATOM 5842 N N . ASP B 1 301 ? -13.578 -18.578 -31.922 1 68.25 301 ASP B N 1
ATOM 5843 C CA . ASP B 1 301 ? -13.406 -18.078 -33.281 1 68.25 301 ASP B CA 1
ATOM 5844 C C . ASP B 1 301 ? -13.938 -16.656 -33.406 1 68.25 301 ASP B C 1
ATOM 5846 O O . ASP B 1 301 ? -13.836 -16.047 -34.5 1 68.25 301 ASP B O 1
ATOM 5850 N N . THR B 1 302 ? -14.469 -16.109 -32.375 1 65.5 302 THR B N 1
ATOM 5851 C CA . THR B 1 302 ? -14.953 -14.734 -32.438 1 65.5 302 THR B CA 1
ATOM 5852 C C . THR B 1 302 ? -13.836 -13.75 -32.125 1 65.5 302 THR B C 1
ATOM 5854 O O . THR B 1 302 ? -13.227 -13.828 -31.047 1 65.5 302 THR B O 1
ATOM 5857 N N . PRO B 1 303 ? -13.445 -13.07 -33.281 1 65.5 303 PRO B N 1
ATOM 5858 C CA . PRO B 1 303 ? -12.414 -12.07 -33 1 65.5 303 PRO B CA 1
ATOM 5859 C C . PRO B 1 303 ? -12.773 -11.141 -31.844 1 65.5 303 PRO B C 1
ATOM 5861 O O . PRO B 1 303 ? -13.844 -10.531 -31.859 1 65.5 303 PRO B O 1
ATOM 5864 N N . ALA B 1 304 ? -12.266 -11.367 -30.781 1 70.19 304 ALA B N 1
ATOM 5865 C CA . ALA B 1 304 ? -12.547 -10.477 -29.656 1 70.19 304 ALA B CA 1
ATOM 5866 C C . ALA B 1 304 ? -11.258 -9.961 -29.031 1 70.19 304 ALA B C 1
ATOM 5868 O O . ALA B 1 304 ? -10.188 -10.547 -29.203 1 70.19 304 ALA B O 1
ATOM 5869 N N . ASP B 1 305 ? -11.273 -8.742 -28.594 1 84.19 305 ASP B N 1
ATOM 5870 C CA . ASP B 1 305 ? -10.188 -8.188 -27.797 1 84.19 305 ASP B CA 1
ATOM 5871 C C . ASP B 1 305 ? -9.773 -9.156 -26.688 1 84.19 305 ASP B C 1
ATOM 5873 O O . ASP B 1 305 ? -10.609 -9.891 -26.156 1 84.19 305 ASP B O 1
ATOM 5877 N N . PRO B 1 306 ? -8.406 -9.234 -26.547 1 92.69 306 PRO B N 1
ATOM 5878 C CA . PRO B 1 306 ? -7.977 -10.094 -25.453 1 92.69 306 PRO B CA 1
ATOM 5879 C C . PRO B 1 306 ? -8.664 -9.758 -24.125 1 92.69 306 PRO B C 1
ATOM 5881 O O . PRO B 1 306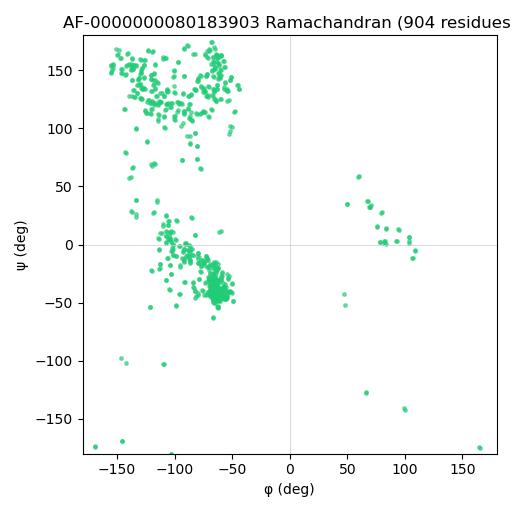 ? -9 -8.594 -23.891 1 92.69 306 PRO B O 1
ATOM 5884 N N . VAL B 1 307 ? -8.922 -10.773 -23.391 1 94.88 307 VAL B N 1
ATOM 5885 C CA . VAL B 1 307 ? -9.57 -10.586 -22.109 1 94.88 307 VAL B CA 1
ATOM 5886 C C . VAL B 1 307 ? -8.703 -9.703 -21.203 1 94.88 307 VAL B C 1
ATOM 5888 O O . VAL B 1 307 ? -9.219 -8.867 -20.469 1 94.88 307 VAL B O 1
ATOM 5891 N N . ARG B 1 308 ? -7.395 -9.883 -21.234 1 95.38 308 ARG B N 1
ATOM 5892 C CA . ARG B 1 308 ? -6.469 -9 -20.531 1 95.38 308 ARG B CA 1
ATOM 5893 C C . ARG B 1 308 ? -5.207 -8.766 -21.344 1 95.38 308 ARG B C 1
ATOM 5895 O O . ARG B 1 308 ? -4.793 -9.633 -22.125 1 95.38 308 ARG B O 1
ATOM 5902 N N . GLU B 1 309 ? -4.582 -7.633 -21.094 1 96.75 309 GLU B N 1
ATOM 5903 C CA . GLU B 1 309 ? -3.398 -7.207 -21.844 1 96.75 309 GLU B CA 1
ATOM 5904 C C . GLU B 1 309 ? -2.137 -7.355 -21 1 96.75 309 GLU B C 1
ATOM 5906 O O . GLU B 1 309 ? -1.022 -7.219 -21.5 1 96.75 309 GLU B O 1
ATOM 5911 N N . GLN B 1 310 ? -2.293 -7.582 -19.766 1 98.38 310 GLN B N 1
ATOM 5912 C CA . GLN B 1 310 ? -1.162 -7.703 -18.844 1 98.38 310 GLN B CA 1
ATOM 5913 C C . GLN B 1 310 ? -1.514 -8.578 -17.656 1 98.38 310 GLN B C 1
ATOM 5915 O O . GLN B 1 310 ? -2.689 -8.75 -17.328 1 98.38 310 GLN B O 1
ATOM 5920 N N . VAL B 1 311 ? -0.578 -9.195 -17.016 1 98.81 311 VAL B N 1
ATOM 5921 C CA . VAL B 1 311 ? -0.7 -9.922 -15.758 1 98.81 311 VAL B CA 1
ATOM 5922 C C . VAL B 1 311 ? 0.33 -9.406 -14.758 1 98.81 311 VAL B C 1
ATOM 5924 O O . VAL B 1 311 ? 1.34 -8.812 -15.148 1 98.81 311 VAL B O 1
ATOM 5927 N N . TYR B 1 312 ? 0.04 -9.562 -13.531 1 98.94 312 TYR B N 1
ATOM 5928 C CA . TYR B 1 312 ? 0.896 -9.094 -12.445 1 98.94 312 TYR B CA 1
ATOM 5929 C C . TYR B 1 312 ? 1.334 -10.25 -11.555 1 98.94 312 TYR B C 1
ATOM 5931 O O . TYR B 1 312 ? 0.566 -11.18 -11.32 1 98.94 312 TYR B O 1
ATOM 5939 N N . SER B 1 313 ? 2.529 -10.234 -11.086 1 98.88 313 SER B N 1
ATOM 5940 C CA . SER B 1 313 ? 3.049 -11.211 -10.141 1 98.88 313 SER B CA 1
ATOM 5941 C C . SER B 1 313 ? 3.867 -10.531 -9.047 1 98.88 313 SER B C 1
ATOM 5943 O O . SER B 1 313 ? 4.305 -9.391 -9.203 1 98.88 313 SER B O 1
ATOM 5945 N N . MET B 1 314 ? 4.012 -11.273 -7.949 1 98.81 314 MET B N 1
ATOM 5946 C CA . MET B 1 314 ? 4.684 -10.641 -6.82 1 98.81 314 MET B CA 1
ATOM 5947 C C . MET B 1 314 ? 5.328 -11.68 -5.91 1 98.81 314 MET B C 1
ATOM 5949 O O . MET B 1 314 ? 4.898 -12.836 -5.883 1 98.81 314 MET B O 1
ATOM 5953 N N . LYS B 1 315 ? 6.328 -11.281 -5.242 1 98.62 315 LYS B N 1
ATOM 5954 C CA . LYS B 1 315 ? 6.949 -11.953 -4.105 1 98.62 315 LYS B CA 1
ATOM 5955 C C . LYS B 1 315 ? 7.242 -10.969 -2.973 1 98.62 315 LYS B C 1
ATOM 5957 O O . LYS B 1 315 ? 7.734 -9.867 -3.215 1 98.62 315 LYS B O 1
ATOM 5962 N N . THR B 1 316 ? 6.871 -11.344 -1.73 1 98.31 316 THR B N 1
ATOM 5963 C CA . THR B 1 316 ? 7.18 -10.508 -0.578 1 98.31 316 THR B CA 1
ATOM 5964 C C . THR B 1 316 ? 8.016 -11.273 0.442 1 98.31 316 THR B C 1
ATOM 5966 O O . THR B 1 316 ? 9.07 -10.805 0.871 1 98.31 316 THR B O 1
ATOM 5969 N N . TYR B 1 317 ? 7.457 -12.461 0.831 1 96.38 317 TYR B N 1
ATOM 5970 C CA . TYR B 1 317 ? 8.148 -13.258 1.838 1 96.38 317 TYR B CA 1
ATOM 5971 C C . TYR B 1 317 ? 8.32 -14.695 1.366 1 96.38 317 TYR B C 1
ATOM 5973 O O . TYR B 1 317 ? 7.453 -15.242 0.675 1 96.38 317 TYR B O 1
ATOM 5981 N N . HIS B 1 318 ? 9.328 -15.344 1.749 1 93.12 318 HIS B N 1
ATOM 5982 C CA . HIS B 1 318 ? 9.57 -16.781 1.783 1 93.12 318 HIS B CA 1
ATOM 5983 C C . HIS B 1 318 ? 10.352 -17.172 3.027 1 93.12 318 HIS B C 1
ATOM 5985 O O . HIS B 1 318 ? 9.883 -16.984 4.152 1 93.12 318 HIS B O 1
ATOM 5991 N N . ASP B 1 319 ? 11.664 -17.391 2.807 1 85.88 319 ASP B N 1
ATOM 5992 C CA . ASP B 1 319 ? 12.5 -17.562 3.986 1 85.88 319 ASP B CA 1
ATOM 5993 C C . ASP B 1 319 ? 13.016 -16.219 4.5 1 85.88 319 ASP B C 1
ATOM 5995 O O . ASP B 1 319 ? 13.508 -16.125 5.629 1 85.88 319 ASP B O 1
ATOM 5999 N N . SER B 1 320 ? 12.859 -15.273 3.719 1 91.75 320 SER B N 1
ATOM 6000 C CA . SER B 1 320 ? 13.305 -13.914 4.012 1 91.75 320 SER B CA 1
ATOM 6001 C C . SER B 1 320 ? 12.391 -12.875 3.365 1 91.75 320 SER B C 1
ATOM 6003 O O . SER B 1 320 ? 11.484 -13.234 2.605 1 91.75 320 SER B O 1
ATOM 6005 N N . PHE B 1 321 ? 12.562 -11.641 3.777 1 96.88 321 PHE B N 1
ATOM 6006 C CA . PHE B 1 321 ? 11.867 -10.531 3.141 1 96.88 321 PHE B CA 1
ATOM 6007 C C . PHE B 1 321 ? 12.523 -10.172 1.811 1 96.88 321 PHE B C 1
ATOM 6009 O O . PHE B 1 321 ? 13.703 -9.805 1.771 1 96.88 321 PHE B O 1
ATOM 6016 N N . ASP B 1 322 ? 11.891 -10.367 0.68 1 97.75 322 ASP B N 1
ATOM 6017 C CA . ASP B 1 322 ? 12.367 -10.133 -0.68 1 97.75 322 ASP B CA 1
ATOM 6018 C C . ASP B 1 322 ? 11.242 -9.602 -1.569 1 97.75 322 ASP B C 1
ATOM 6020 O O . ASP B 1 322 ? 10.68 -10.344 -2.375 1 97.75 322 ASP B O 1
ATOM 6024 N N . PRO B 1 323 ? 10.953 -8.273 -1.443 1 98.44 323 PRO B N 1
ATOM 6025 C CA . PRO B 1 323 ? 9.789 -7.707 -2.141 1 98.44 323 PRO B CA 1
ATOM 6026 C C . PRO B 1 323 ? 10.078 -7.395 -3.607 1 98.44 323 PRO B C 1
ATOM 6028 O O . PRO B 1 323 ? 10.898 -6.523 -3.906 1 98.44 323 PRO B O 1
ATOM 6031 N N . ILE B 1 324 ? 9.453 -8.109 -4.523 1 98.81 324 ILE B N 1
ATOM 6032 C CA . ILE B 1 324 ? 9.555 -7.949 -5.973 1 98.81 324 ILE B CA 1
ATOM 6033 C C . ILE B 1 324 ? 8.156 -7.879 -6.582 1 98.81 324 ILE B C 1
ATOM 6035 O O . ILE B 1 324 ? 7.242 -8.57 -6.133 1 98.81 324 ILE B O 1
ATOM 6039 N N . ARG B 1 325 ? 7.949 -6.977 -7.531 1 98.94 325 ARG B N 1
ATOM 6040 C CA . ARG B 1 325 ? 6.707 -6.875 -8.289 1 98.94 325 ARG B CA 1
ATOM 6041 C C . ARG B 1 325 ? 6.984 -6.848 -9.789 1 98.94 325 ARG B C 1
ATOM 6043 O O . ARG B 1 325 ? 8 -6.312 -10.234 1 98.94 325 ARG B O 1
ATOM 6050 N N . ALA B 1 326 ? 6.066 -7.41 -10.578 1 98.94 326 ALA B N 1
ATOM 6051 C CA . ALA B 1 326 ? 6.27 -7.445 -12.023 1 98.94 326 ALA B CA 1
ATOM 6052 C C . ALA B 1 326 ? 4.953 -7.242 -12.766 1 98.94 326 ALA B C 1
ATOM 6054 O O . ALA B 1 326 ? 3.891 -7.641 -12.281 1 98.94 326 ALA B O 1
ATOM 6055 N N . ILE B 1 327 ? 5.051 -6.613 -13.859 1 98.94 327 ILE B N 1
ATOM 6056 C CA . ILE B 1 327 ? 4.012 -6.566 -14.883 1 98.94 327 ILE B CA 1
ATOM 6057 C C . ILE B 1 327 ? 4.52 -7.207 -16.172 1 98.94 327 ILE B C 1
ATOM 6059 O O . ILE B 1 327 ? 5.672 -7 -16.562 1 98.94 327 ILE B O 1
ATOM 6063 N N . ARG B 1 328 ? 3.678 -8.047 -16.766 1 98.75 328 ARG B N 1
ATOM 6064 C CA . ARG B 1 328 ? 4.035 -8.766 -17.984 1 98.75 328 ARG B CA 1
ATOM 6065 C C . ARG B 1 328 ? 2.965 -8.594 -19.047 1 98.75 328 ARG B C 1
ATOM 6067 O O . ARG B 1 328 ? 1.77 -8.703 -18.766 1 98.75 328 ARG B O 1
ATOM 6074 N N . THR B 1 329 ? 3.334 -8.148 -20.219 1 98.5 329 THR B N 1
ATOM 6075 C CA . THR B 1 329 ? 2.516 -8.188 -21.422 1 98.5 329 THR B CA 1
ATOM 6076 C C . THR B 1 329 ? 2.975 -9.312 -22.344 1 98.5 329 THR B C 1
ATOM 6078 O O . THR B 1 329 ? 3.859 -10.094 -22 1 98.5 329 THR B O 1
ATOM 6081 N N . LYS B 1 330 ? 2.312 -9.438 -23.453 1 97.31 330 LYS B N 1
ATOM 6082 C CA . LYS B 1 330 ? 2.768 -10.453 -24.406 1 97.31 330 LYS B CA 1
ATOM 6083 C C . LYS B 1 330 ? 4.141 -10.102 -24.969 1 97.31 330 LYS B C 1
ATOM 6085 O O . LYS B 1 330 ? 4.895 -10.984 -25.391 1 97.31 330 LYS B O 1
ATOM 6090 N N . GLU B 1 331 ? 4.496 -8.805 -24.859 1 98.06 331 GLU B N 1
ATOM 6091 C CA . GLU B 1 331 ? 5.703 -8.336 -25.547 1 98.06 331 GLU B CA 1
ATOM 6092 C C . GLU B 1 331 ? 6.824 -8.062 -24.547 1 98.06 331 GLU B C 1
ATOM 6094 O O . GLU B 1 331 ? 8 -8.164 -24.891 1 98.06 331 GLU B O 1
ATOM 6099 N N . TYR B 1 332 ? 6.457 -7.652 -23.297 1 98.75 332 TYR B N 1
ATOM 6100 C CA . TYR B 1 332 ? 7.477 -7.195 -22.359 1 98.75 332 TYR B CA 1
ATOM 6101 C C . TYR B 1 332 ? 7.227 -7.742 -20.969 1 98.75 332 TYR B C 1
ATOM 6103 O O . TYR B 1 332 ? 6.082 -8.023 -20.594 1 98.75 332 TYR B O 1
ATOM 6111 N N . SER B 1 333 ? 8.305 -7.914 -20.25 1 98.75 333 SER B N 1
ATOM 6112 C CA . SER B 1 333 ? 8.289 -8.156 -18.812 1 98.75 333 SER B CA 1
ATOM 6113 C C . SER B 1 333 ? 9.062 -7.078 -18.062 1 98.75 333 SER B C 1
ATOM 6115 O O . SER B 1 333 ? 10.219 -6.789 -18.391 1 98.75 333 SER B O 1
ATOM 6117 N N . TYR B 1 334 ? 8.406 -6.371 -17.141 1 98.88 334 TYR B N 1
ATOM 6118 C CA . TYR B 1 334 ? 9.023 -5.352 -16.297 1 98.88 334 TYR B CA 1
ATOM 6119 C C . TYR B 1 334 ? 8.984 -5.758 -14.828 1 98.88 334 TYR B C 1
ATOM 6121 O O . TYR B 1 334 ? 7.934 -6.145 -14.312 1 98.88 334 TYR B O 1
ATOM 6129 N N . ILE B 1 335 ? 10.156 -5.715 -14.156 1 98.88 335 ILE B N 1
ATOM 6130 C CA . ILE B 1 335 ? 10.297 -6.168 -12.773 1 98.88 335 ILE B CA 1
ATOM 6131 C C . ILE B 1 335 ? 10.914 -5.059 -11.922 1 98.88 335 ILE B C 1
ATOM 6133 O O . ILE B 1 335 ? 11.883 -4.418 -12.336 1 98.88 335 ILE B O 1
ATOM 6137 N N . GLU B 1 336 ? 10.328 -4.805 -10.742 1 98.81 336 GLU B N 1
ATOM 6138 C CA . GLU B 1 336 ? 10.891 -3.9 -9.742 1 98.81 336 GLU B CA 1
ATOM 6139 C C . GLU B 1 336 ? 11.32 -4.66 -8.492 1 98.81 336 GLU B C 1
ATOM 6141 O O . GLU B 1 336 ? 10.531 -5.41 -7.918 1 98.81 336 GLU B O 1
ATOM 6146 N N . ASN B 1 337 ? 12.539 -4.535 -8.148 1 98.5 337 ASN B N 1
ATOM 6147 C CA . ASN B 1 337 ? 13.117 -5.059 -6.914 1 98.5 337 ASN B CA 1
ATOM 6148 C C . ASN B 1 337 ? 13.25 -3.965 -5.855 1 98.5 337 ASN B C 1
ATOM 6150 O O . ASN B 1 337 ? 14.109 -3.086 -5.977 1 98.5 337 ASN B O 1
ATOM 6154 N N . TYR B 1 338 ? 12.492 -4.012 -4.824 1 98 338 TYR B N 1
ATOM 6155 C CA . TYR B 1 338 ? 12.25 -2.859 -3.965 1 98 338 TYR B CA 1
ATOM 6156 C C . TYR B 1 338 ? 13.32 -2.736 -2.893 1 98 338 TYR B C 1
ATOM 6158 O O . TYR B 1 338 ? 13.438 -1.7 -2.234 1 98 338 TYR B O 1
ATOM 6166 N N . VAL B 1 339 ? 14.141 -3.779 -2.625 1 96.44 339 VAL B N 1
ATOM 6167 C CA . VAL B 1 339 ? 15.227 -3.74 -1.656 1 96.44 339 VAL B CA 1
ATOM 6168 C C . VAL B 1 339 ? 16.469 -4.41 -2.244 1 96.44 339 VAL B C 1
ATOM 6170 O O . VAL B 1 339 ? 16.359 -5.289 -3.104 1 96.44 339 VAL B O 1
ATOM 6173 N N . PRO B 1 340 ? 17.672 -3.984 -1.822 1 95.31 340 PRO B N 1
ATOM 6174 C CA . PRO B 1 340 ? 18.891 -4.656 -2.299 1 95.31 340 PRO B CA 1
ATOM 6175 C C . PRO B 1 340 ? 18.969 -6.113 -1.854 1 95.31 340 PRO B C 1
ATOM 6177 O O . PRO B 1 340 ? 18.781 -6.418 -0.673 1 95.31 340 PRO B O 1
ATOM 6180 N N . ARG B 1 341 ? 19.094 -6.957 -2.766 1 96.88 341 ARG B N 1
ATOM 6181 C CA . ARG B 1 341 ? 19.328 -8.383 -2.562 1 96.88 341 ARG B CA 1
ATOM 6182 C C . ARG B 1 341 ? 20.312 -8.938 -3.586 1 96.88 341 ARG B C 1
ATOM 6184 O O . ARG B 1 341 ? 20.609 -8.281 -4.586 1 96.88 341 ARG B O 1
ATOM 6191 N N . PRO B 1 342 ? 20.875 -10.164 -3.334 1 96.44 342 PRO B N 1
ATOM 6192 C CA . PRO B 1 342 ? 21.672 -10.805 -4.379 1 96.44 342 PRO B CA 1
ATOM 6193 C C . PRO B 1 342 ? 20.875 -11.094 -5.648 1 96.44 342 PRO B C 1
ATOM 6195 O O . PRO B 1 342 ? 19.641 -11.102 -5.609 1 96.44 342 PRO B O 1
ATOM 6198 N N . LEU B 1 343 ? 21.609 -11.305 -6.703 1 96.94 343 LEU B N 1
ATOM 6199 C CA . LEU B 1 343 ? 21 -11.562 -8 1 96.94 343 LEU B CA 1
ATOM 6200 C C . LEU B 1 343 ? 19.922 -12.633 -7.891 1 96.94 343 LEU B C 1
ATOM 6202 O O . LEU B 1 343 ? 18.828 -12.469 -8.422 1 96.94 343 LEU B O 1
ATOM 6206 N N . LEU B 1 344 ? 20.281 -13.75 -7.234 1 96.38 344 LEU B N 1
ATOM 6207 C CA . LEU B 1 344 ? 19.297 -14.773 -6.895 1 96.38 344 LEU B CA 1
ATOM 6208 C C . LEU B 1 344 ? 19.328 -15.094 -5.402 1 96.38 344 LEU B C 1
ATOM 6210 O O . LEU B 1 344 ? 20.375 -15.5 -4.875 1 96.38 344 LEU B O 1
ATOM 6214 N N . ASP B 1 345 ? 18.266 -14.781 -4.75 1 94.62 345 ASP B N 1
ATOM 6215 C CA . ASP B 1 345 ? 18.047 -15.211 -3.371 1 94.62 345 ASP B CA 1
ATOM 6216 C C . ASP B 1 345 ? 17.406 -16.594 -3.324 1 94.62 345 ASP B C 1
ATOM 6218 O O . ASP B 1 345 ? 16.172 -16.703 -3.324 1 94.62 345 ASP B O 1
ATOM 6222 N N . LEU B 1 346 ? 18.219 -17.656 -3.223 1 94.19 346 LEU B N 1
ATOM 6223 C CA . LEU B 1 346 ? 17.75 -19.031 -3.422 1 94.19 346 LEU B CA 1
ATOM 6224 C C . LEU B 1 346 ? 17.188 -19.609 -2.131 1 94.19 346 LEU B C 1
ATOM 6226 O O . LEU B 1 346 ? 17.812 -19.531 -1.077 1 94.19 346 LEU B O 1
ATOM 6230 N N . PRO B 1 347 ? 15.977 -20.156 -2.207 1 91.25 347 PRO B N 1
ATOM 6231 C CA . PRO B 1 347 ? 15.523 -20.969 -1.08 1 91.25 347 PRO B CA 1
ATOM 6232 C C . PRO B 1 347 ? 16.469 -22.125 -0.773 1 91.25 347 PRO B C 1
ATOM 6234 O O . PRO B 1 347 ? 17.188 -22.594 -1.663 1 91.25 347 PRO B O 1
ATOM 6237 N N . TRP B 1 348 ? 16.406 -22.578 0.376 1 86.44 348 TRP B N 1
ATOM 6238 C CA . TRP B 1 348 ? 17.375 -23.547 0.865 1 86.44 348 TRP B CA 1
ATOM 6239 C C . TRP B 1 348 ? 17.359 -24.812 0.016 1 86.44 348 TRP B C 1
ATOM 6241 O O . TRP B 1 348 ? 18.406 -25.391 -0.288 1 86.44 348 TRP B O 1
ATOM 6251 N N . ASP B 1 349 ? 16.203 -25.281 -0.351 1 86.94 349 ASP B N 1
ATOM 6252 C CA . ASP B 1 349 ? 16.078 -26.547 -1.088 1 86.94 349 ASP B CA 1
ATOM 6253 C C . ASP B 1 349 ? 16.703 -26.422 -2.477 1 86.94 349 ASP B C 1
ATOM 6255 O O . ASP B 1 349 ? 17.188 -27.422 -3.025 1 86.94 349 ASP B O 1
ATOM 6259 N N . ILE B 1 350 ? 16.672 -25.25 -3.064 1 94.62 350 ILE B N 1
ATOM 6260 C CA . ILE B 1 350 ? 17.328 -25.016 -4.352 1 94.62 350 ILE B CA 1
ATOM 6261 C C . ILE B 1 350 ? 18.828 -24.812 -4.148 1 94.62 350 ILE B C 1
ATOM 6263 O O . ILE B 1 350 ? 19.641 -25.359 -4.898 1 94.62 350 ILE B O 1
ATOM 6267 N N . GLN B 1 351 ? 19.141 -24.078 -3.137 1 94.31 351 GLN B N 1
ATOM 6268 C CA . GLN B 1 351 ? 20.531 -23.75 -2.861 1 94.31 351 GLN B CA 1
ATOM 6269 C C . GLN B 1 351 ? 21.359 -25.016 -2.68 1 94.31 351 GLN B C 1
ATOM 6271 O O . GLN B 1 351 ? 22.5 -25.109 -3.152 1 94.31 351 GLN B O 1
ATOM 6276 N N . GLU B 1 352 ? 20.812 -26.016 -2.092 1 94.44 352 GLU B N 1
ATOM 6277 C CA . GLU B 1 352 ? 21.531 -27.234 -1.759 1 94.44 352 GLU B CA 1
ATOM 6278 C C . GLU B 1 352 ? 21.5 -28.219 -2.918 1 94.44 352 GLU B C 1
ATOM 6280 O O . GLU B 1 352 ? 22.234 -29.219 -2.908 1 94.44 352 GLU B O 1
ATOM 6285 N N . SER B 1 353 ? 20.75 -28.016 -3.92 1 96.44 353 SER B N 1
ATOM 6286 C CA . SER B 1 353 ? 20.641 -28.906 -5.066 1 96.44 353 SER B CA 1
ATOM 6287 C C . SER B 1 353 ? 21.875 -28.828 -5.961 1 96.44 353 SER B C 1
ATOM 6289 O O . SER B 1 353 ? 22.625 -27.859 -5.883 1 96.44 353 SER B O 1
ATOM 6291 N N . PRO B 1 354 ? 22.031 -29.844 -6.828 1 97 354 PRO B N 1
ATOM 6292 C CA . PRO B 1 354 ? 23.141 -29.766 -7.777 1 97 354 PRO B CA 1
ATOM 6293 C C . PRO B 1 354 ? 23.078 -28.531 -8.672 1 97 354 PRO B C 1
ATOM 6295 O O . PRO B 1 354 ? 24.109 -27.891 -8.938 1 97 354 PRO B O 1
ATOM 6298 N N . SER B 1 355 ? 21.938 -28.125 -9.141 1 97.81 355 SER B N 1
ATOM 6299 C CA . SER B 1 355 ? 21.781 -26.938 -9.969 1 97.81 355 SER B CA 1
ATOM 6300 C C . SER B 1 355 ? 22.109 -25.672 -9.188 1 97.81 355 SER B C 1
ATOM 6302 O O . SER B 1 355 ? 22.734 -24.75 -9.727 1 97.81 355 SER B O 1
ATOM 6304 N N . GLY B 1 356 ? 21.625 -25.656 -7.957 1 97.62 356 GLY B N 1
ATOM 6305 C CA . GLY B 1 356 ? 21.953 -24.531 -7.105 1 97.62 356 GLY B CA 1
ATOM 6306 C C . GLY B 1 356 ? 23.453 -24.375 -6.875 1 97.62 356 GLY B C 1
ATOM 6307 O O . GLY B 1 356 ? 23.984 -23.266 -6.934 1 97.62 356 GLY B O 1
ATOM 6308 N N . GLN B 1 357 ? 24.125 -25.469 -6.609 1 97.44 357 GLN B N 1
ATOM 6309 C CA . GLN B 1 357 ? 25.578 -25.469 -6.395 1 97.44 357 GLN B CA 1
ATOM 6310 C C . GLN B 1 357 ? 26.312 -25.016 -7.648 1 97.44 357 GLN B C 1
ATOM 6312 O O . GLN B 1 357 ? 27.344 -24.328 -7.562 1 97.44 357 GLN B O 1
ATOM 6317 N N . ALA B 1 358 ? 25.766 -25.375 -8.758 1 96.88 358 ALA B N 1
ATOM 6318 C CA . ALA B 1 358 ? 26.406 -25.062 -10.031 1 96.88 358 ALA B CA 1
ATOM 6319 C C . ALA B 1 358 ? 26.422 -23.562 -10.289 1 96.88 358 ALA B C 1
ATOM 6321 O O . ALA B 1 358 ? 27.328 -23.047 -10.938 1 96.88 358 ALA B O 1
ATOM 6322 N N . VAL B 1 359 ? 25.422 -22.828 -9.781 1 96.56 359 VAL B N 1
ATOM 6323 C CA . VAL B 1 359 ? 25.312 -21.422 -10.102 1 96.56 359 VAL B CA 1
ATOM 6324 C C . VAL B 1 359 ? 25.812 -20.578 -8.922 1 96.56 359 VAL B C 1
ATOM 6326 O O . VAL B 1 359 ? 25.891 -19.359 -9.016 1 96.56 359 VAL B O 1
ATOM 6329 N N . ALA B 1 360 ? 26.141 -21.094 -7.812 1 94.81 360 ALA B N 1
ATOM 6330 C CA . ALA B 1 360 ? 26.438 -20.453 -6.539 1 94.81 360 ALA B CA 1
ATOM 6331 C C . ALA B 1 360 ? 27.453 -19.328 -6.715 1 94.81 360 ALA B C 1
ATOM 6333 O O . ALA B 1 360 ? 27.297 -18.25 -6.156 1 94.81 360 ALA B O 1
ATOM 6334 N N . PRO B 1 361 ? 28.5 -19.469 -7.512 1 92.62 361 PRO B N 1
ATOM 6335 C CA . PRO B 1 361 ? 29.516 -18.422 -7.633 1 92.62 361 PRO B CA 1
ATOM 6336 C C . PRO B 1 361 ? 29.016 -17.203 -8.414 1 92.62 361 PRO B C 1
ATOM 6338 O O . PRO B 1 361 ? 29.641 -16.141 -8.375 1 92.62 361 PRO B O 1
ATOM 6341 N N . PHE B 1 362 ? 27.875 -17.375 -8.992 1 91.56 362 PHE B N 1
ATOM 6342 C CA . PHE B 1 362 ? 27.484 -16.359 -9.984 1 91.56 362 PHE B CA 1
ATOM 6343 C C . PHE B 1 362 ? 26.281 -15.57 -9.516 1 91.56 362 PHE B C 1
ATOM 6345 O O . PHE B 1 362 ? 25.891 -14.586 -10.148 1 91.56 362 PHE B O 1
ATOM 6352 N N . VAL B 1 363 ? 25.703 -15.953 -8.383 1 93.5 363 VAL B N 1
ATOM 6353 C CA . VAL B 1 363 ? 24.391 -15.398 -8.102 1 93.5 363 VAL B CA 1
ATOM 6354 C C . VAL B 1 363 ? 24.484 -14.43 -6.918 1 93.5 363 VAL B C 1
ATOM 6356 O O . VAL B 1 363 ? 23.453 -13.906 -6.465 1 93.5 363 VAL B O 1
ATOM 6359 N N . THR B 1 364 ? 25.641 -14.07 -6.453 1 94.12 364 THR B N 1
ATOM 6360 C CA . THR B 1 364 ? 25.781 -13.258 -5.25 1 94.12 364 THR B CA 1
ATOM 6361 C C . THR B 1 364 ? 25.875 -11.773 -5.605 1 94.12 364 THR B C 1
ATOM 6363 O O . THR B 1 364 ? 25.812 -10.914 -4.723 1 94.12 364 THR B O 1
ATOM 6366 N N . SER B 1 365 ? 26.062 -11.445 -6.891 1 95.62 365 SER B N 1
ATOM 6367 C CA . SER B 1 365 ? 26.094 -10.047 -7.305 1 95.62 365 SER B CA 1
ATOM 6368 C C . SER B 1 365 ? 24.766 -9.359 -7.031 1 95.62 365 SER B C 1
ATOM 6370 O O . SER B 1 365 ? 23.734 -10.023 -6.926 1 95.62 365 SER B O 1
ATOM 6372 N N . PRO B 1 366 ? 24.781 -8.031 -6.898 1 95.88 366 PRO B N 1
ATOM 6373 C CA . PRO B 1 366 ? 23.531 -7.324 -6.594 1 95.88 366 PRO B CA 1
ATOM 6374 C C . PRO B 1 366 ? 22.516 -7.406 -7.73 1 95.88 366 PRO B C 1
ATOM 6376 O O . PRO B 1 366 ? 22.875 -7.258 -8.898 1 95.88 366 PRO B O 1
ATOM 6379 N N . ARG B 1 367 ? 21.312 -7.695 -7.387 1 97.12 367 ARG B N 1
ATOM 6380 C CA . ARG B 1 367 ? 20.203 -7.676 -8.328 1 97.12 367 ARG B CA 1
ATOM 6381 C C . ARG B 1 367 ? 19.859 -6.246 -8.742 1 97.12 367 ARG B C 1
ATOM 6383 O O . ARG B 1 367 ? 19.828 -5.344 -7.902 1 97.12 367 ARG B O 1
ATOM 6390 N N . PRO B 1 368 ? 19.625 -5.973 -10.055 1 97.25 368 PRO B N 1
ATOM 6391 C CA . PRO B 1 368 ? 19.203 -4.625 -10.445 1 97.25 368 PRO B CA 1
ATOM 6392 C C . PRO B 1 368 ? 17.906 -4.195 -9.789 1 97.25 368 PRO B C 1
ATOM 6394 O O . PRO B 1 368 ? 17.031 -5.027 -9.531 1 97.25 368 PRO B O 1
ATOM 6397 N N . ALA B 1 369 ? 17.734 -2.898 -9.562 1 97.12 369 ALA B N 1
ATOM 6398 C CA . ALA B 1 369 ? 16.516 -2.357 -8.961 1 97.12 369 ALA B CA 1
ATOM 6399 C C . ALA B 1 369 ? 15.336 -2.463 -9.922 1 97.12 369 ALA B C 1
ATOM 6401 O O . ALA B 1 369 ? 14.18 -2.547 -9.484 1 97.12 369 ALA B O 1
ATOM 6402 N N . ARG B 1 370 ? 15.641 -2.391 -11.25 1 98.19 370 ARG B N 1
ATOM 6403 C CA . ARG B 1 370 ? 14.633 -2.498 -12.297 1 98.19 370 ARG B CA 1
ATOM 6404 C C . ARG B 1 370 ? 15.117 -3.387 -13.438 1 98.19 370 ARG B C 1
ATOM 6406 O O . ARG B 1 370 ? 16.297 -3.371 -13.781 1 98.19 370 ARG B O 1
ATOM 6413 N N . GLU B 1 371 ? 14.18 -4.156 -13.938 1 98.69 371 GLU B N 1
ATOM 6414 C CA . GLU B 1 371 ? 14.469 -5.031 -15.062 1 98.69 371 GLU B CA 1
ATOM 6415 C C . GLU B 1 371 ? 13.398 -4.918 -16.141 1 98.69 371 GLU B C 1
ATOM 6417 O O . GLU B 1 371 ? 12.211 -4.812 -15.844 1 98.69 371 GLU B O 1
ATOM 6422 N N . LEU B 1 372 ? 13.836 -4.867 -17.406 1 98.75 372 LEU B N 1
ATOM 6423 C CA . LEU B 1 372 ? 12.953 -4.887 -18.562 1 98.75 372 LEU B CA 1
ATOM 6424 C C . LEU B 1 372 ? 13.438 -5.887 -19.609 1 98.75 372 LEU B C 1
ATOM 6426 O O . LEU B 1 372 ? 14.602 -5.852 -20.016 1 98.75 372 LEU B O 1
ATOM 6430 N N . TYR B 1 373 ? 12.547 -6.742 -20.078 1 98.44 373 TYR B N 1
ATOM 6431 C CA . TYR B 1 373 ? 12.898 -7.746 -21.078 1 98.44 373 TYR B CA 1
ATOM 6432 C C . TYR B 1 373 ? 11.93 -7.699 -22.25 1 98.44 373 TYR B C 1
ATOM 6434 O O . TYR B 1 373 ? 10.719 -7.59 -22.062 1 98.44 373 TYR B O 1
ATOM 6442 N N . ASP B 1 374 ? 12.469 -7.723 -23.438 1 98.12 374 ASP B N 1
ATOM 6443 C CA . ASP B 1 374 ? 11.688 -7.891 -24.656 1 98.12 374 ASP B CA 1
ATOM 6444 C C . ASP B 1 374 ? 11.43 -9.367 -24.953 1 98.12 374 ASP B C 1
ATOM 6446 O O . ASP B 1 374 ? 12.328 -10.078 -25.406 1 98.12 374 ASP B O 1
ATOM 6450 N N . LEU B 1 375 ? 10.242 -9.773 -24.734 1 97.94 375 LEU B N 1
ATOM 6451 C CA . LEU B 1 375 ? 9.914 -11.195 -24.766 1 97.94 375 LEU B CA 1
ATOM 6452 C C . LEU B 1 375 ? 9.852 -11.711 -26.203 1 97.94 375 LEU B C 1
ATOM 6454 O O . LEU B 1 375 ? 9.859 -12.922 -26.422 1 97.94 375 LEU B O 1
ATOM 6458 N N . ARG B 1 376 ? 9.82 -10.922 -27.281 1 96.81 376 ARG B N 1
ATOM 6459 C CA . ARG B 1 376 ? 9.797 -11.32 -28.688 1 96.81 376 ARG B CA 1
ATOM 6460 C C . ARG B 1 376 ? 11.156 -11.844 -29.125 1 96.81 376 ARG B C 1
ATOM 6462 O O . ARG B 1 376 ? 11.242 -12.828 -29.859 1 96.81 376 ARG B O 1
ATOM 6469 N N . THR B 1 377 ? 12.148 -11.25 -28.516 1 95.56 377 THR B N 1
ATOM 6470 C CA . THR B 1 377 ? 13.5 -11.594 -28.922 1 95.56 377 THR B CA 1
ATOM 6471 C C . THR B 1 377 ? 14.234 -12.328 -27.797 1 95.56 377 THR B C 1
ATOM 6473 O O . THR B 1 377 ? 15.227 -13.016 -28.047 1 95.56 377 THR B O 1
ATOM 6476 N N . ASP B 1 378 ? 13.773 -12.18 -26.609 1 95.94 378 ASP B N 1
ATOM 6477 C CA . ASP B 1 378 ? 14.398 -12.742 -25.422 1 95.94 378 ASP B CA 1
ATOM 6478 C C . ASP B 1 378 ? 13.352 -13.352 -24.484 1 95.94 378 ASP B C 1
ATOM 6480 O O . ASP B 1 378 ? 13.211 -12.922 -23.344 1 95.94 378 ASP B O 1
ATOM 6484 N N . PRO B 1 379 ? 12.688 -14.445 -24.953 1 94.31 379 PRO B N 1
ATOM 6485 C CA . PRO B 1 379 ? 11.602 -15.016 -24.156 1 94.31 379 PRO B CA 1
ATOM 6486 C C . PRO B 1 379 ? 12.086 -15.609 -22.828 1 94.31 379 PRO B C 1
ATOM 6488 O O . PRO B 1 379 ? 11.281 -15.828 -21.922 1 94.31 379 PRO B O 1
ATOM 6491 N N . THR B 1 380 ? 13.414 -15.836 -22.688 1 93.69 380 THR B N 1
ATOM 6492 C CA . THR B 1 380 ? 13.93 -16.438 -21.469 1 93.69 380 THR B CA 1
ATOM 6493 C C . THR B 1 380 ? 14.492 -15.359 -20.531 1 93.69 380 THR B C 1
ATOM 6495 O O . THR B 1 380 ? 15.047 -15.672 -19.469 1 93.69 380 THR B O 1
ATOM 6498 N N . GLU B 1 381 ? 14.375 -14.102 -20.859 1 97 381 GLU B N 1
ATOM 6499 C CA . GLU B 1 381 ? 14.641 -12.945 -20.016 1 97 381 GLU B CA 1
ATOM 6500 C C . GLU B 1 381 ? 16.094 -12.938 -19.531 1 97 381 GLU B C 1
ATOM 6502 O O . GLU B 1 381 ? 16.344 -12.82 -18.328 1 97 381 GLU B O 1
ATOM 6507 N N . THR B 1 382 ? 16.938 -12.93 -20.5 1 94 382 THR B N 1
ATOM 6508 C CA . THR B 1 382 ? 18.375 -13.016 -20.203 1 94 382 THR B CA 1
ATOM 6509 C C . THR B 1 382 ? 19.031 -11.648 -20.344 1 94 382 THR B C 1
ATOM 6511 O O . THR B 1 382 ? 20.062 -11.391 -19.703 1 94 382 THR B O 1
ATOM 6514 N N . LEU B 1 383 ? 18.5 -10.766 -21.109 1 95.06 383 LEU B N 1
ATOM 6515 C CA . LEU B 1 383 ? 19.094 -9.461 -21.375 1 95.06 383 LEU B CA 1
ATOM 6516 C C . LEU B 1 383 ? 18.234 -8.336 -20.812 1 95.06 383 LEU B C 1
ATOM 6518 O O . LEU B 1 383 ? 17.188 -8 -21.391 1 95.06 383 LEU B O 1
ATOM 6522 N N . ASN B 1 384 ? 18.672 -7.734 -19.75 1 97.38 384 ASN B N 1
ATOM 6523 C CA . ASN B 1 384 ? 17.984 -6.578 -19.188 1 97.38 384 ASN B CA 1
ATOM 6524 C C . ASN B 1 384 ? 18.203 -5.328 -20.031 1 97.38 384 ASN B C 1
ATOM 6526 O O . ASN B 1 384 ? 19.312 -4.789 -20.078 1 97.38 384 ASN B O 1
ATOM 6530 N N . LEU B 1 385 ? 17.188 -4.828 -20.625 1 97.81 385 LEU B N 1
ATOM 6531 C CA . LEU B 1 385 ? 17.281 -3.727 -21.578 1 97.81 385 LEU B CA 1
ATOM 6532 C C . LEU B 1 385 ? 17.609 -2.416 -20.875 1 97.81 385 LEU B C 1
ATOM 6534 O O . LEU B 1 385 ? 17.953 -1.423 -21.516 1 97.81 385 LEU B O 1
ATOM 6538 N N . LEU B 1 386 ? 17.531 -2.354 -19.531 1 97.69 386 LEU B N 1
ATOM 6539 C CA . LEU B 1 386 ? 17.734 -1.118 -18.781 1 97.69 386 LEU B CA 1
ATOM 6540 C C . LEU B 1 386 ? 19.188 -0.978 -18.359 1 97.69 386 LEU B C 1
ATOM 6542 O O . LEU B 1 386 ? 19.578 0.049 -17.797 1 97.69 386 LEU B O 1
ATOM 6546 N N . ALA B 1 387 ? 19.969 -1.98 -18.594 1 94.06 387 ALA B N 1
ATOM 6547 C CA . ALA B 1 387 ? 21.359 -2 -18.141 1 94.06 387 ALA B CA 1
ATOM 6548 C C . ALA B 1 387 ? 22.172 -0.927 -18.844 1 94.06 387 ALA B C 1
ATOM 6550 O O . ALA B 1 387 ? 23.094 -0.358 -18.25 1 94.06 387 ALA B O 1
ATOM 6551 N N . ASP B 1 388 ? 21.828 -0.591 -20.109 1 88.94 388 ASP B N 1
ATOM 6552 C CA . ASP B 1 388 ? 22.688 0.302 -20.891 1 88.94 388 ASP B CA 1
ATOM 6553 C C . ASP B 1 388 ? 22.062 1.691 -21 1 88.94 388 ASP B C 1
ATOM 6555 O O . ASP B 1 388 ? 22.562 2.539 -21.75 1 88.94 388 ASP B O 1
ATOM 6559 N N . GLY B 1 389 ? 20.984 1.946 -20.375 1 86.81 389 GLY B N 1
ATOM 6560 C CA . GLY B 1 389 ? 20.375 3.268 -20.375 1 86.81 389 GLY B CA 1
ATOM 6561 C C . GLY B 1 389 ? 19.781 3.65 -21.719 1 86.81 389 GLY B C 1
ATOM 6562 O O . GLY B 1 389 ? 19.828 4.816 -22.109 1 86.81 389 GLY B O 1
ATOM 6563 N N . ASP B 1 390 ? 19.234 2.662 -22.484 1 91.06 390 ASP B N 1
ATOM 6564 C CA . ASP B 1 390 ? 18.562 2.924 -23.75 1 91.06 390 ASP B CA 1
ATOM 6565 C C . ASP B 1 390 ? 17.281 3.736 -23.547 1 91.06 390 ASP B C 1
ATOM 6567 O O . ASP B 1 390 ? 16.391 3.309 -22.812 1 91.06 390 ASP B O 1
ATOM 6571 N N . PRO B 1 391 ? 17.188 4.875 -24.25 1 93.06 391 PRO B N 1
ATOM 6572 C CA . PRO B 1 391 ? 16.031 5.746 -24.016 1 93.06 391 PRO B CA 1
ATOM 6573 C C . PRO B 1 391 ? 14.703 5.086 -24.391 1 93.06 391 PRO B C 1
ATOM 6575 O O . PRO B 1 391 ? 13.68 5.328 -23.75 1 93.06 391 PRO B O 1
ATOM 6578 N N . GLY B 1 392 ? 14.703 4.383 -25.484 1 95.38 392 GLY B N 1
ATOM 6579 C CA . GLY B 1 392 ? 13.5 3.658 -25.859 1 95.38 392 GLY B CA 1
ATOM 6580 C C . GLY B 1 392 ? 13.047 2.666 -24.812 1 95.38 392 GLY B C 1
ATOM 6581 O O . GLY B 1 392 ? 11.852 2.596 -24.484 1 95.38 392 GLY B O 1
ATOM 6582 N N . ALA B 1 393 ? 14.008 1.933 -24.266 1 96.62 393 ALA B N 1
ATOM 6583 C CA . ALA B 1 393 ? 13.711 0.983 -23.203 1 96.62 393 ALA B CA 1
ATOM 6584 C C . ALA B 1 393 ? 13.172 1.7 -21.969 1 96.62 393 ALA B C 1
ATOM 6586 O O . ALA B 1 393 ? 12.234 1.225 -21.312 1 96.62 393 ALA B O 1
ATOM 6587 N N . GLU B 1 394 ? 13.766 2.861 -21.719 1 96.44 394 GLU B N 1
ATOM 6588 C CA . GLU B 1 394 ? 13.336 3.637 -20.562 1 96.44 394 GLU B CA 1
ATOM 6589 C C . GLU B 1 394 ? 11.891 4.113 -20.719 1 96.44 394 GLU B C 1
ATOM 6591 O O . GLU B 1 394 ? 11.141 4.145 -19.75 1 96.44 394 GLU B O 1
ATOM 6596 N N . ALA B 1 395 ? 11.5 4.496 -21.859 1 96.44 395 ALA B N 1
ATOM 6597 C CA . ALA B 1 395 ? 10.133 4.949 -22.109 1 96.44 395 ALA B CA 1
ATOM 6598 C C . ALA B 1 395 ? 9.133 3.818 -21.891 1 96.44 395 ALA B C 1
ATOM 6600 O O . ALA B 1 395 ? 8.07 4.027 -21.312 1 96.44 395 ALA B O 1
ATOM 6601 N N . ILE B 1 396 ? 9.477 2.619 -22.406 1 97.81 396 ILE B N 1
ATOM 6602 C CA . ILE B 1 396 ? 8.625 1.45 -22.219 1 97.81 396 ILE B CA 1
ATOM 6603 C C . ILE B 1 396 ? 8.523 1.12 -20.719 1 97.81 396 ILE B C 1
ATOM 6605 O O . ILE B 1 396 ? 7.426 0.883 -20.219 1 97.81 396 ILE B O 1
ATOM 6609 N N . ALA B 1 397 ? 9.695 1.164 -20.062 1 98.25 397 ALA B N 1
ATOM 6610 C CA . ALA B 1 397 ? 9.727 0.894 -18.625 1 98.25 397 ALA B CA 1
ATOM 6611 C C . ALA B 1 397 ? 8.867 1.892 -17.859 1 98.25 397 ALA B C 1
ATOM 6613 O O . ALA B 1 397 ? 8.172 1.521 -16.906 1 98.25 397 ALA B O 1
ATOM 6614 N N . ALA B 1 398 ? 8.898 3.146 -18.281 1 97.31 398 ALA B N 1
ATOM 6615 C CA . ALA B 1 398 ? 8.125 4.191 -17.609 1 97.31 398 ALA B CA 1
ATOM 6616 C C . ALA B 1 398 ? 6.625 3.898 -17.688 1 97.31 398 ALA B C 1
ATOM 6618 O O . ALA B 1 398 ? 5.91 4.008 -16.688 1 97.31 398 ALA B O 1
ATOM 6619 N N . ASP B 1 399 ? 6.211 3.545 -18.828 1 97.62 399 ASP B N 1
ATOM 6620 C CA . ASP B 1 399 ? 4.805 3.205 -19.016 1 97.62 399 ASP B CA 1
ATOM 6621 C C . ASP B 1 399 ? 4.406 2.014 -18.141 1 97.62 399 ASP B C 1
ATOM 6623 O O . ASP B 1 399 ? 3.402 2.068 -17.422 1 97.62 399 ASP B O 1
ATOM 6627 N N . LEU B 1 400 ? 5.18 0.944 -18.141 1 98.75 400 LEU B N 1
ATOM 6628 C CA . LEU B 1 400 ? 4.875 -0.277 -17.406 1 98.75 400 LEU B CA 1
ATOM 6629 C C . LEU B 1 400 ? 4.961 -0.039 -15.898 1 98.75 400 LEU B C 1
ATOM 6631 O O . LEU B 1 400 ? 4.184 -0.607 -15.133 1 98.75 400 LEU B O 1
ATOM 6635 N N . ALA B 1 401 ? 5.91 0.821 -15.523 1 98.62 401 ALA B N 1
ATOM 6636 C CA . ALA B 1 401 ? 6.066 1.143 -14.109 1 98.62 401 ALA B CA 1
ATOM 6637 C C . ALA B 1 401 ? 4.824 1.841 -13.562 1 98.62 401 ALA B C 1
ATOM 6639 O O . ALA B 1 401 ? 4.395 1.566 -12.438 1 98.62 401 ALA B O 1
ATOM 6640 N N . VAL B 1 402 ? 4.297 2.752 -14.305 1 97.31 402 VAL B N 1
ATOM 6641 C CA . VAL B 1 402 ? 3.105 3.48 -13.875 1 97.31 402 VAL B CA 1
ATOM 6642 C C . VAL B 1 402 ? 1.915 2.525 -13.797 1 97.31 402 VAL B C 1
ATOM 6644 O O . VAL B 1 402 ? 1.128 2.578 -12.852 1 97.31 402 VAL B O 1
ATOM 6647 N N . ARG B 1 403 ? 1.774 1.623 -14.773 1 98.25 403 ARG B N 1
ATOM 6648 C CA . ARG B 1 403 ? 0.705 0.631 -14.75 1 98.25 403 ARG B CA 1
ATOM 6649 C C . ARG B 1 403 ? 0.851 -0.306 -13.555 1 98.25 403 ARG B C 1
ATOM 6651 O O . ARG B 1 403 ? -0.14 -0.658 -12.914 1 98.25 403 ARG B O 1
ATOM 6658 N N . LEU B 1 404 ? 2.082 -0.708 -13.312 1 98.81 404 LEU B N 1
ATOM 6659 C CA . LEU B 1 404 ? 2.35 -1.561 -12.164 1 98.81 404 LEU B CA 1
ATOM 6660 C C . LEU B 1 404 ? 1.957 -0.861 -10.867 1 98.81 404 LEU B C 1
ATOM 6662 O O . LEU B 1 404 ? 1.32 -1.464 -10 1 98.81 404 LEU B O 1
ATOM 6666 N N . HIS B 1 405 ? 2.312 0.382 -10.758 1 98.31 405 HIS B N 1
ATOM 6667 C CA . HIS B 1 405 ? 1.951 1.148 -9.57 1 98.31 405 HIS B CA 1
ATOM 6668 C C . HIS B 1 405 ? 0.437 1.279 -9.438 1 98.31 405 HIS B C 1
ATOM 6670 O O . HIS B 1 405 ? -0.106 1.168 -8.336 1 98.31 405 HIS B O 1
ATOM 6676 N N . ASP B 1 406 ? -0.216 1.578 -10.5 1 97.56 406 ASP B N 1
ATOM 6677 C CA . ASP B 1 406 ? -1.673 1.677 -10.477 1 97.56 406 ASP B CA 1
ATOM 6678 C C . ASP B 1 406 ? -2.305 0.392 -9.953 1 97.56 406 ASP B C 1
ATOM 6680 O O . ASP B 1 406 ? -3.248 0.438 -9.156 1 97.56 406 ASP B O 1
ATOM 6684 N N . TRP B 1 407 ? -1.814 -0.73 -10.461 1 98.5 407 TRP B N 1
ATOM 6685 C CA . TRP B 1 407 ? -2.295 -2.018 -9.977 1 98.5 407 TRP B CA 1
ATOM 6686 C C . TRP B 1 407 ? -2.062 -2.152 -8.469 1 98.5 407 TRP B C 1
ATOM 6688 O O . TRP B 1 407 ? -2.943 -2.609 -7.738 1 98.5 407 TRP B O 1
ATOM 6698 N N . ARG B 1 408 ? -0.889 -1.808 -7.98 1 98.62 408 ARG B N 1
ATOM 6699 C CA . ARG B 1 408 ? -0.583 -1.889 -6.555 1 98.62 408 ARG B CA 1
ATOM 6700 C C . ARG B 1 408 ? -1.537 -1.022 -5.742 1 98.62 408 ARG B C 1
ATOM 6702 O O . ARG B 1 408 ? -2.016 -1.442 -4.684 1 98.62 408 ARG B O 1
ATOM 6709 N N . GLN B 1 409 ? -1.793 0.19 -6.215 1 97.19 409 GLN B N 1
ATOM 6710 C CA . GLN B 1 409 ? -2.721 1.092 -5.539 1 97.19 409 GLN B CA 1
ATOM 6711 C C . GLN B 1 409 ? -4.121 0.489 -5.465 1 97.19 409 GLN B C 1
ATOM 6713 O O . GLN B 1 409 ? -4.738 0.468 -4.398 1 97.19 409 GLN B O 1
ATOM 6718 N N . ARG B 1 410 ? -4.586 -0.046 -6.562 1 96.31 410 ARG B N 1
ATOM 6719 C CA . ARG B 1 410 ? -5.949 -0.561 -6.656 1 96.31 410 ARG B CA 1
ATOM 6720 C C . ARG B 1 410 ? -6.133 -1.789 -5.773 1 96.31 410 ARG B C 1
ATOM 6722 O O . ARG B 1 410 ? -7.227 -2.031 -5.258 1 96.31 410 ARG B O 1
ATOM 6729 N N . THR B 1 411 ? -5.055 -2.541 -5.578 1 97.56 411 THR B N 1
ATOM 6730 C CA . THR B 1 411 ? -5.176 -3.801 -4.855 1 97.56 411 THR B CA 1
ATOM 6731 C C . THR B 1 411 ? -4.629 -3.664 -3.438 1 97.56 411 THR B C 1
ATOM 6733 O O . THR B 1 411 ? -4.512 -4.656 -2.713 1 97.56 411 THR B O 1
ATOM 6736 N N . GLY B 1 412 ? -4.23 -2.443 -3.031 1 97.06 412 GLY B N 1
ATOM 6737 C CA . GLY B 1 412 ? -3.781 -2.195 -1.672 1 97.06 412 GLY B CA 1
ATOM 6738 C C . GLY B 1 412 ? -2.471 -2.883 -1.341 1 97.06 412 GLY B C 1
ATOM 6739 O O . GLY B 1 412 ? -2.305 -3.418 -0.242 1 97.06 412 GLY B O 1
ATOM 6740 N N . ASP B 1 413 ? -1.529 -2.953 -2.299 1 98.38 413 ASP B N 1
ATOM 6741 C CA . ASP B 1 413 ? -0.245 -3.629 -2.141 1 98.38 413 ASP B CA 1
ATOM 6742 C C . ASP B 1 413 ? 0.754 -2.744 -1.399 1 98.38 413 ASP B C 1
ATOM 6744 O O . ASP B 1 413 ? 1.616 -2.119 -2.02 1 98.38 413 ASP B O 1
ATOM 6748 N N . VAL B 1 414 ? 0.736 -2.744 -0.071 1 98.44 414 VAL B N 1
ATOM 6749 C CA . VAL B 1 414 ? 1.633 -1.989 0.799 1 98.44 414 VAL B CA 1
ATOM 6750 C C . VAL B 1 414 ? 2.887 -2.812 1.087 1 98.44 414 VAL B C 1
ATOM 6752 O O . VAL B 1 414 ? 2.807 -3.891 1.679 1 98.44 414 VAL B O 1
ATOM 6755 N N . ILE B 1 415 ? 4 -2.32 0.667 1 98.25 415 ILE B N 1
ATOM 6756 C CA . ILE B 1 415 ? 5.277 -2.988 0.89 1 98.25 415 ILE B CA 1
ATOM 6757 C C . ILE B 1 415 ? 5.961 -2.402 2.125 1 98.25 415 ILE B C 1
ATOM 6759 O O . ILE B 1 415 ? 6.188 -1.192 2.197 1 98.25 415 ILE B O 1
ATOM 6763 N N . PRO B 1 416 ? 6.266 -3.189 3.143 1 97.38 416 PRO B N 1
ATOM 6764 C CA . PRO B 1 416 ? 7 -2.648 4.293 1 97.38 416 PRO B CA 1
ATOM 6765 C C . PRO B 1 416 ? 8.391 -2.148 3.92 1 97.38 416 PRO B C 1
ATOM 6767 O O . PRO B 1 416 ? 8.898 -2.457 2.838 1 97.38 416 PRO B O 1
ATOM 6770 N N . SER B 1 417 ? 9.008 -1.316 4.805 1 97.19 417 SER B N 1
ATOM 6771 C CA . SER B 1 417 ? 10.422 -0.998 4.668 1 97.19 417 SER B CA 1
ATOM 6772 C C . SER B 1 417 ? 11.289 -2.246 4.82 1 97.19 417 SER B C 1
ATOM 6774 O O . SER B 1 417 ? 10.828 -3.264 5.344 1 97.19 417 SER B O 1
ATOM 6776 N N . ASP B 1 418 ? 12.531 -2.135 4.312 1 96.44 418 ASP B N 1
ATOM 6777 C CA . ASP B 1 418 ? 13.445 -3.27 4.438 1 96.44 418 ASP B CA 1
ATOM 6778 C C . ASP B 1 418 ? 13.594 -3.697 5.895 1 96.44 418 ASP B C 1
ATOM 6780 O O . ASP B 1 418 ? 13.578 -4.891 6.203 1 96.44 418 ASP B O 1
ATOM 6784 N N . PHE B 1 419 ? 13.68 -2.707 6.852 1 97 419 PHE B N 1
ATOM 6785 C CA . PHE B 1 419 ? 13.859 -2.99 8.273 1 97 419 PHE B CA 1
ATOM 6786 C C . PHE B 1 419 ? 12.633 -3.688 8.844 1 97 419 PHE B C 1
ATOM 6788 O O . PHE B 1 419 ? 12.742 -4.754 9.453 1 97 419 PHE B O 1
ATOM 6795 N N . ALA B 1 420 ? 11.453 -3.133 8.57 1 96.81 420 ALA B N 1
ATOM 6796 C CA . ALA B 1 420 ? 10.211 -3.701 9.102 1 96.81 420 ALA B CA 1
ATOM 6797 C C . ALA B 1 420 ? 9.93 -5.066 8.477 1 96.81 420 ALA B C 1
ATOM 6799 O O . ALA B 1 420 ? 9.562 -6.008 9.18 1 96.81 420 ALA B O 1
ATOM 6800 N N . GLY B 1 421 ? 10.078 -5.18 7.16 1 97.38 421 GLY B N 1
ATOM 6801 C CA . GLY B 1 421 ? 9.836 -6.434 6.465 1 97.38 421 GLY B CA 1
ATOM 6802 C C . GLY B 1 421 ? 10.719 -7.566 6.949 1 97.38 421 GLY B C 1
ATOM 6803 O O . GLY B 1 421 ? 10.25 -8.695 7.117 1 97.38 421 GLY B O 1
ATOM 6804 N N . SER B 1 422 ? 11.984 -7.273 7.117 1 95.94 422 SER B N 1
ATOM 6805 C CA . SER B 1 422 ? 12.93 -8.281 7.598 1 95.94 422 SER B CA 1
ATOM 6806 C C . SER B 1 422 ? 12.562 -8.742 9.008 1 95.94 422 SER B C 1
ATOM 6808 O O . SER B 1 422 ? 12.648 -9.938 9.312 1 95.94 422 SER B O 1
ATOM 6810 N N . ARG B 1 423 ? 12.117 -7.844 9.844 1 94.12 423 ARG B N 1
ATOM 6811 C CA . ARG B 1 423 ? 11.711 -8.188 11.203 1 94.12 423 ARG B CA 1
ATOM 6812 C C . ARG B 1 423 ? 10.438 -9.023 11.203 1 94.12 423 ARG B C 1
ATOM 6814 O O . ARG B 1 423 ? 10.312 -9.969 11.992 1 94.12 423 ARG B O 1
ATOM 6821 N N . ILE B 1 424 ? 9.555 -8.672 10.375 1 94.25 424 ILE B N 1
ATOM 6822 C CA . ILE B 1 424 ? 8.312 -9.414 10.25 1 94.25 424 ILE B CA 1
ATOM 6823 C C . ILE B 1 424 ? 8.609 -10.852 9.812 1 94.25 424 ILE B C 1
ATOM 6825 O O . ILE B 1 424 ? 8.078 -11.805 10.398 1 94.25 424 ILE B O 1
ATOM 6829 N N . ALA B 1 425 ? 9.445 -11.016 8.789 1 93.19 425 ALA B N 1
ATOM 6830 C CA . ALA B 1 425 ? 9.805 -12.344 8.305 1 93.19 425 ALA B CA 1
ATOM 6831 C C . ALA B 1 425 ? 10.383 -13.203 9.43 1 93.19 425 ALA B C 1
ATOM 6833 O O . ALA B 1 425 ? 10 -14.359 9.594 1 93.19 425 ALA B O 1
ATOM 6834 N N . LEU B 1 426 ? 11.273 -12.602 10.188 1 90.38 426 LEU B N 1
ATOM 6835 C CA . LEU B 1 426 ? 11.922 -13.305 11.289 1 90.38 426 LEU B CA 1
ATOM 6836 C C . LEU B 1 426 ? 10.906 -13.703 12.359 1 90.38 426 LEU B C 1
ATOM 6838 O O . LEU B 1 426 ? 10.914 -14.836 12.836 1 90.38 426 LEU B O 1
ATOM 6842 N N . ARG B 1 427 ? 10.055 -12.828 12.711 1 89.31 427 ARG B N 1
ATOM 6843 C CA . ARG B 1 427 ? 9.062 -13.078 13.75 1 89.31 427 ARG B CA 1
ATOM 6844 C C . ARG B 1 427 ? 8.102 -14.188 13.328 1 89.31 427 ARG B C 1
ATOM 6846 O O . ARG B 1 427 ? 7.766 -15.055 14.133 1 89.31 427 ARG B O 1
ATOM 6853 N N . TYR B 1 428 ? 7.664 -14.141 12.141 1 88.62 428 TYR B N 1
ATOM 6854 C CA . TYR B 1 428 ? 6.738 -15.148 11.648 1 88.62 428 TYR B CA 1
ATOM 6855 C C . TYR B 1 428 ? 7.387 -16.531 11.641 1 88.62 428 TYR B C 1
ATOM 6857 O O . TYR B 1 428 ? 6.781 -17.516 12.07 1 88.62 428 TYR B O 1
ATOM 6865 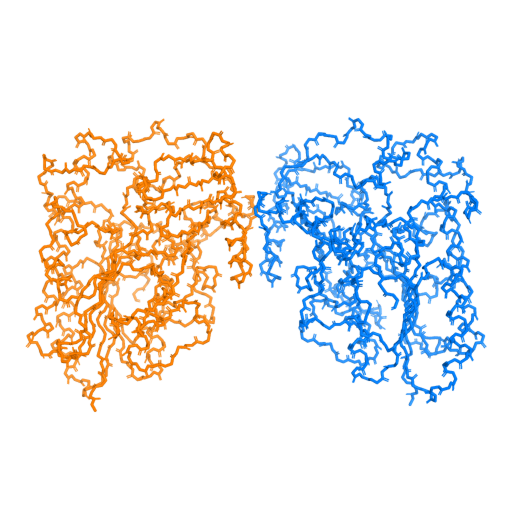N N . THR B 1 429 ? 8.57 -16.578 11.18 1 82.62 429 THR B N 1
ATOM 6866 C CA . THR B 1 429 ? 9.281 -17.859 11.125 1 82.62 429 THR B CA 1
ATOM 6867 C C . THR B 1 429 ? 9.539 -18.391 12.531 1 82.62 429 THR B C 1
ATOM 6869 O O . THR B 1 429 ? 9.289 -19.562 12.812 1 82.62 429 THR B O 1
ATOM 6872 N N . GLU B 1 430 ? 9.938 -17.484 13.398 1 83.25 430 GLU B N 1
ATOM 6873 C CA . GLU B 1 430 ? 10.25 -17.891 14.766 1 83.25 430 GLU B CA 1
ATOM 6874 C C . GLU B 1 430 ? 9 -18.312 15.523 1 83.25 430 GLU B C 1
ATOM 6876 O O . GLU B 1 430 ? 9 -19.312 16.234 1 83.25 430 GLU B O 1
ATOM 6881 N N . THR B 1 431 ? 7.984 -17.547 15.367 1 84.44 431 THR B N 1
ATOM 6882 C CA . THR B 1 431 ? 6.73 -17.859 16.047 1 84.44 431 THR B CA 1
ATOM 6883 C C . THR B 1 431 ? 6.176 -19.203 15.57 1 84.44 431 THR B C 1
ATOM 6885 O O . THR B 1 431 ? 5.699 -20 16.375 1 84.44 431 THR B O 1
ATOM 6888 N N . TYR B 1 432 ? 6.266 -19.469 14.367 1 81.38 432 TYR B N 1
ATOM 6889 C CA . TYR B 1 432 ? 5.746 -20.719 13.812 1 81.38 432 TYR B CA 1
ATOM 6890 C C . TYR B 1 432 ? 6.531 -21.906 14.336 1 81.38 432 TYR B C 1
ATOM 6892 O O . TYR B 1 432 ? 5.941 -22.938 14.711 1 81.38 432 TYR B O 1
ATOM 6900 N N . VAL B 1 433 ? 7.824 -21.734 14.406 1 77.88 433 VAL B N 1
ATOM 6901 C CA . VAL B 1 433 ? 8.688 -22.797 14.906 1 77.88 433 VAL B CA 1
ATOM 6902 C C . VAL B 1 433 ? 8.391 -23.062 16.375 1 77.88 433 VAL B C 1
ATOM 6904 O O . VAL B 1 433 ? 8.375 -24.219 16.812 1 77.88 433 VAL B O 1
ATOM 6907 N N . GLN B 1 434 ? 8.086 -22.016 17.078 1 77.12 434 GLN B N 1
ATOM 6908 C CA . GLN B 1 434 ? 7.797 -22.141 18.516 1 77.12 434 GLN B CA 1
ATOM 6909 C C . GLN B 1 434 ? 6.473 -22.875 18.734 1 77.12 434 GLN B C 1
ATOM 6911 O O . GLN B 1 434 ? 6.355 -23.688 19.641 1 77.12 434 GLN B O 1
ATOM 6916 N N . ILE B 1 435 ? 5.523 -22.609 17.922 1 73.81 435 ILE B N 1
ATOM 6917 C CA . ILE B 1 435 ? 4.191 -23.188 18.078 1 73.81 435 ILE B CA 1
ATOM 6918 C C . ILE B 1 435 ? 4.211 -24.656 17.656 1 73.81 435 ILE B C 1
ATOM 6920 O O . ILE B 1 435 ? 3.59 -25.5 18.297 1 73.81 435 ILE B O 1
ATOM 6924 N N . HIS B 1 436 ? 4.836 -24.969 16.594 1 71.62 436 HIS B N 1
ATOM 6925 C CA . HIS B 1 436 ? 4.738 -26.312 16.031 1 71.62 436 HIS B CA 1
ATOM 6926 C C . HIS B 1 436 ? 5.93 -27.172 16.438 1 71.62 436 HIS B C 1
ATOM 6928 O O . HIS B 1 436 ? 5.965 -28.375 16.156 1 71.62 436 HIS B O 1
ATOM 6934 N N . LEU B 1 437 ? 6.68 -26.734 17.609 1 61.31 437 LEU B N 1
ATOM 6935 C CA . LEU B 1 437 ? 7.742 -27.359 18.391 1 61.31 437 LEU B CA 1
ATOM 6936 C C . LEU B 1 437 ? 8.82 -27.938 17.484 1 61.31 437 LEU B C 1
ATOM 6938 O O . LEU B 1 437 ? 9.93 -28.219 17.922 1 61.31 437 LEU B O 1
ATOM 6942 N N . ASN B 1 438 ? 8.398 -28.641 16.312 1 56.62 438 ASN B N 1
ATOM 6943 C CA . ASN B 1 438 ? 9.398 -29.203 15.414 1 56.62 438 ASN B CA 1
ATOM 6944 C C . ASN B 1 438 ? 9.523 -28.391 14.133 1 56.62 438 ASN B C 1
ATOM 6946 O O . ASN B 1 438 ? 8.555 -27.781 13.68 1 56.62 438 ASN B O 1
ATOM 6950 N N . ALA B 1 439 ? 10.773 -28.141 13.859 1 56.28 439 ALA B N 1
ATOM 6951 C CA . ALA B 1 439 ? 11.008 -27.438 12.594 1 56.28 439 ALA B CA 1
ATOM 6952 C C . ALA B 1 439 ? 10.312 -28.141 11.438 1 56.28 439 ALA B C 1
ATOM 6954 O O . ALA B 1 439 ? 10.695 -29.25 11.055 1 56.28 439 ALA B O 1
ATOM 6955 N N . PRO B 1 440 ? 9.125 -27.562 11.156 1 59.56 440 PRO B N 1
ATOM 6956 C CA . PRO B 1 440 ? 8.445 -28.234 10.047 1 59.56 440 PRO B CA 1
ATOM 6957 C C . PRO B 1 440 ? 9.312 -28.328 8.797 1 59.56 440 PRO B C 1
ATOM 6959 O O . PRO B 1 440 ? 10.141 -27.453 8.547 1 59.56 440 PRO B O 1
ATOM 6962 N N . SER B 1 441 ? 9.547 -29.625 8.25 1 63.81 441 SER B N 1
ATOM 6963 C CA . SER B 1 441 ? 10.297 -29.75 7.008 1 63.81 441 SER B CA 1
ATOM 6964 C C . SER B 1 441 ? 9.383 -29.625 5.793 1 63.81 441 SER B C 1
ATOM 6966 O O . SER B 1 441 ? 8.398 -30.344 5.668 1 63.81 441 SER B O 1
ATOM 6968 N N . SER B 1 442 ? 9.438 -28.609 5.008 1 62.22 442 SER B N 1
ATOM 6969 C CA . SER B 1 442 ? 8.734 -28.484 3.738 1 62.22 442 SER B CA 1
ATOM 6970 C C . SER B 1 442 ? 9.141 -29.594 2.768 1 62.22 442 SER B C 1
ATOM 6972 O O . SER B 1 442 ? 8.578 -29.703 1.678 1 62.22 442 SER B O 1
ATOM 6974 N N . ARG B 1 443 ? 9.875 -30.641 3.273 1 69.31 443 ARG B N 1
ATOM 6975 C CA . ARG B 1 443 ? 10.477 -31.656 2.412 1 69.31 443 ARG B CA 1
ATOM 6976 C C . ARG B 1 443 ? 9.695 -32.969 2.48 1 69.31 443 ARG B C 1
ATOM 6978 O O . ARG B 1 443 ? 10.039 -33.938 1.804 1 69.31 443 ARG B O 1
ATOM 6985 N N . SER B 1 444 ? 8.703 -32.75 3.195 1 74.25 444 SER B N 1
ATOM 6986 C CA . SER B 1 444 ? 7.965 -34 3.367 1 74.25 444 SER B CA 1
ATOM 6987 C C . SER B 1 444 ? 6.566 -33.906 2.771 1 74.25 444 SER B C 1
ATOM 6989 O O . SER B 1 444 ? 5.898 -32.875 2.898 1 74.25 444 SER B O 1
ATOM 6991 N N . ALA B 1 445 ? 6.145 -35.031 2.156 1 82.81 445 ALA B N 1
ATOM 6992 C CA . ALA B 1 445 ? 4.777 -35.156 1.655 1 82.81 445 ALA B CA 1
ATOM 6993 C C . ALA B 1 445 ? 3.809 -35.5 2.783 1 82.81 445 ALA B C 1
ATOM 6995 O O . ALA B 1 445 ? 2.592 -35.469 2.592 1 82.81 445 ALA B O 1
ATOM 6996 N N . ILE B 1 446 ? 4.305 -35.844 3.844 1 80.88 446 ILE B N 1
ATOM 6997 C CA . ILE B 1 446 ? 3.516 -36.25 4.996 1 80.88 446 ILE B CA 1
ATOM 6998 C C . ILE B 1 446 ? 3.162 -35.031 5.852 1 80.88 446 ILE B C 1
ATOM 7000 O O . ILE B 1 446 ? 4.047 -34.312 6.293 1 80.88 446 ILE B O 1
ATOM 7004 N N . ALA B 1 447 ? 1.957 -34.875 6.137 1 79.12 447 ALA B N 1
ATOM 7005 C CA . ALA B 1 447 ? 1.421 -33.656 6.75 1 79.12 447 ALA B CA 1
ATOM 7006 C C . ALA B 1 447 ? 2.002 -33.469 8.148 1 79.12 447 ALA B C 1
ATOM 7008 O O . ALA B 1 447 ? 2.385 -32.344 8.5 1 79.12 447 ALA B O 1
ATOM 7009 N N . VAL B 1 448 ? 2.053 -34.531 8.938 1 73.44 448 VAL B N 1
ATOM 7010 C CA . VAL B 1 448 ? 2.506 -34.406 10.32 1 73.44 448 VAL B CA 1
ATOM 7011 C C . VAL B 1 448 ? 3.938 -33.875 10.352 1 73.44 448 VAL B C 1
ATOM 7013 O O . VAL B 1 448 ? 4.309 -33.125 11.25 1 73.44 448 VAL B O 1
ATOM 7016 N N . ASP B 1 449 ? 4.641 -34.188 9.32 1 74.06 449 ASP B N 1
ATOM 7017 C CA . ASP B 1 449 ? 6.023 -33.75 9.227 1 74.06 449 ASP B CA 1
ATOM 7018 C C . ASP B 1 449 ? 6.098 -32.25 8.898 1 74.06 449 ASP B C 1
ATOM 7020 O O . ASP B 1 449 ? 7.145 -31.625 9.078 1 74.06 449 ASP B O 1
ATOM 7024 N N . ARG B 1 450 ? 4.961 -31.75 8.438 1 73.19 450 ARG B N 1
ATOM 7025 C CA . ARG B 1 450 ? 4.898 -30.344 8.07 1 73.19 450 ARG B CA 1
ATOM 7026 C C . ARG B 1 450 ? 4.184 -29.516 9.141 1 73.19 450 ARG B C 1
ATOM 7028 O O . ARG B 1 450 ? 3.932 -28.328 8.953 1 73.19 450 ARG B O 1
ATOM 7035 N N . GLY B 1 451 ? 3.83 -30.219 10.18 1 69.19 451 GLY B N 1
ATOM 7036 C CA . GLY B 1 451 ? 3.168 -29.531 11.281 1 69.19 451 GLY B CA 1
ATOM 7037 C C . GLY B 1 451 ? 1.676 -29.359 11.062 1 69.19 451 GLY B C 1
ATOM 7038 O O . GLY B 1 451 ? 1.046 -28.5 11.688 1 69.19 451 GLY B O 1
ATOM 7039 N N . ILE B 1 452 ? 1.16 -30.047 10.141 1 73.75 452 ILE B N 1
ATOM 7040 C CA . ILE B 1 452 ? -0.268 -29.969 9.852 1 73.75 452 ILE B CA 1
ATOM 7041 C C . ILE B 1 452 ? -1.011 -31.031 10.641 1 73.75 452 ILE B C 1
ATOM 7043 O O . ILE B 1 452 ? -0.686 -32.219 10.555 1 73.75 452 ILE B O 1
ATOM 7047 N N . GLU B 1 453 ? -1.897 -30.562 11.648 1 61.69 453 GLU B N 1
ATOM 7048 C CA . GLU B 1 453 ? -2.666 -31.5 12.461 1 61.69 453 GLU B CA 1
ATOM 7049 C C . GLU B 1 453 ? -3.791 -32.125 11.656 1 61.69 453 GLU B C 1
ATOM 7051 O O . GLU B 1 453 ? -4.383 -31.484 10.789 1 61.69 453 GLU B O 1
ATOM 7056 N N . GLU B 1 454 ? -3.932 -33.5 11.609 1 58.16 454 GLU B N 1
ATOM 7057 C CA . GLU B 1 454 ? -4.977 -34.25 10.922 1 58.16 454 GLU B CA 1
ATOM 7058 C C . GLU B 1 454 ? -6.355 -33.938 11.477 1 58.16 454 GLU B C 1
ATOM 7060 O O . GLU B 1 454 ? -6.492 -33.625 12.664 1 58.16 454 GLU B O 1
#

InterPro domains:
  IPR000917 Sulfatase, N-terminal [PF00884] (5-281)
  IPR017850 Alkaline-phosphatase-like, core domain superfamily [G3DSA:3.40.720.10] (4-415)
  IPR017850 Alkaline-phosphatase-like, core domain superfamily [SSF53649] (5-415)
  IPR024607 Sulfatase, conserved site [PS00523] (49-61)

Nearest PDB structures (foldseek):
  4miv-assembly3_F  TM=8.962E-01  e=6.046E-37  Homo sapiens
  4miv-assembly4_G  TM=8.967E-01  e=1.046E-36  Homo sapiens
  4miv-assembly1_B  TM=8.946E-01  e=2.946E-36  Homo sapiens
  6hhm-assembly1_A  TM=7.776E-01  e=9.706E-28  Formosa agariphila
  6g5z-assembly1_A  TM=7.094E-01  e=1.332E-26  Sinorhizobium meliloti

pLDDT: mean 94.11, std 8.39, range [38.72, 98.94]